Protein AF-A0AAD7EWS0-F1 (afdb_monomer)

Structure (mmCIF, N/CA/C/O backbone):
data_AF-A0AAD7EWS0-F1
#
_entry.id   AF-A0AAD7EWS0-F1
#
loop_
_atom_site.group_PDB
_atom_site.id
_atom_site.type_symbol
_atom_site.label_atom_id
_atom_site.label_alt_id
_atom_site.label_comp_id
_atom_site.label_asym_id
_atom_site.label_entity_id
_atom_site.label_seq_id
_atom_site.pdbx_PDB_ins_code
_atom_site.Cartn_x
_atom_site.Cartn_y
_atom_site.Cartn_z
_atom_site.occupancy
_atom_site.B_iso_or_equiv
_atom_site.auth_seq_id
_atom_site.auth_comp_id
_atom_site.auth_asym_id
_atom_site.auth_atom_id
_atom_site.pdbx_PDB_model_num
ATOM 1 N N . MET A 1 1 ? 72.697 12.334 -44.166 1.00 35.38 1 MET A N 1
ATOM 2 C CA . MET A 1 1 ? 73.042 11.440 -45.300 1.00 35.38 1 MET A CA 1
ATOM 3 C C . MET A 1 1 ? 74.298 10.663 -44.931 1.00 35.38 1 MET A C 1
ATOM 5 O O . MET A 1 1 ? 75.153 11.312 -44.337 1.00 35.38 1 MET A O 1
ATOM 9 N N . PRO A 1 2 ? 74.497 9.394 -45.347 1.00 40.88 2 PRO A N 1
ATOM 10 C CA . PRO A 1 2 ? 73.597 8.455 -46.062 1.00 40.88 2 PRO A CA 1
ATOM 11 C C . PRO A 1 2 ? 73.770 6.978 -45.537 1.00 40.88 2 PRO A C 1
ATOM 13 O O . PRO A 1 2 ? 74.325 6.820 -44.455 1.00 40.88 2 PRO A O 1
ATOM 16 N N . PRO A 1 3 ? 73.472 5.880 -46.273 1.00 40.00 3 PRO A N 1
ATOM 17 C CA . PRO A 1 3 ? 72.206 5.407 -46.874 1.00 40.00 3 PRO A CA 1
ATOM 18 C C . PRO A 1 3 ? 71.914 3.885 -46.662 1.00 40.00 3 PRO A C 1
ATOM 20 O O . PRO A 1 3 ? 72.832 3.075 -46.598 1.00 40.00 3 PRO A O 1
ATOM 23 N N . SER A 1 4 ? 70.638 3.479 -46.722 1.00 27.66 4 SER A N 1
ATOM 24 C CA . SER A 1 4 ? 70.128 2.268 -47.425 1.00 27.66 4 SER A CA 1
ATOM 25 C C . SER A 1 4 ? 68.586 2.286 -47.316 1.00 27.66 4 SER A C 1
ATOM 27 O O . SER A 1 4 ? 68.023 2.112 -46.249 1.00 27.66 4 SER A O 1
ATOM 29 N N . LEU A 1 5 ? 67.781 2.708 -48.298 1.00 33.84 5 LEU A N 1
ATOM 30 C CA . LEU A 1 5 ? 67.586 2.163 -49.647 1.00 33.84 5 LEU A CA 1
ATOM 31 C C . LEU A 1 5 ? 67.723 0.637 -49.729 1.00 33.84 5 LEU A C 1
ATOM 33 O O . LEU A 1 5 ? 68.640 0.123 -50.349 1.00 33.84 5 LEU A O 1
ATOM 37 N N . CYS A 1 6 ? 66.752 -0.049 -49.124 1.00 28.28 6 CYS A N 1
ATOM 38 C CA . CYS A 1 6 ? 66.145 -1.303 -49.585 1.00 28.28 6 CYS A CA 1
ATOM 39 C C . CYS A 1 6 ? 64.740 -1.345 -48.950 1.00 28.28 6 CYS A C 1
ATOM 41 O O . CYS A 1 6 ? 64.586 -1.700 -47.793 1.00 28.28 6 CYS A O 1
ATOM 43 N N . ASN A 1 7 ? 63.674 -0.878 -49.598 1.00 37.44 7 ASN A N 1
ATOM 44 C CA . ASN A 1 7 ? 63.074 -1.637 -50.684 1.00 37.44 7 ASN A CA 1
ATOM 45 C C . ASN A 1 7 ? 62.145 -0.767 -51.554 1.00 37.44 7 ASN A C 1
ATOM 47 O O . ASN A 1 7 ? 60.922 -0.836 -51.455 1.00 37.44 7 ASN A O 1
ATOM 51 N N . VAL A 1 8 ? 62.718 -0.025 -52.503 1.00 40.38 8 VAL A N 1
ATOM 52 C CA . VAL A 1 8 ? 61.948 0.448 -53.672 1.00 40.38 8 VAL A CA 1
ATOM 53 C C . VAL A 1 8 ? 61.368 -0.758 -54.436 1.00 40.38 8 VAL A C 1
ATOM 55 O O . VAL A 1 8 ? 60.274 -0.672 -54.982 1.00 40.38 8 VAL A O 1
ATOM 58 N N . SER A 1 9 ? 62.038 -1.922 -54.365 1.00 45.28 9 SER A N 1
ATOM 59 C CA . SER A 1 9 ? 61.543 -3.192 -54.909 1.00 45.28 9 SER A CA 1
ATOM 60 C C . SER A 1 9 ? 60.261 -3.682 -54.217 1.00 45.28 9 SER A C 1
ATOM 62 O O . SER A 1 9 ? 59.322 -4.041 -54.918 1.00 45.28 9 SER A O 1
ATOM 64 N N . ASN A 1 10 ? 60.160 -3.624 -52.877 1.00 53.34 10 ASN A N 1
ATOM 65 C CA . ASN A 1 10 ? 58.929 -3.998 -52.163 1.00 53.34 10 ASN A CA 1
ATOM 66 C C . ASN A 1 10 ? 57.838 -2.944 -52.324 1.00 53.34 10 ASN A C 1
ATOM 68 O O . ASN A 1 10 ? 56.689 -3.329 -52.452 1.00 53.34 10 ASN A O 1
ATOM 72 N N . ALA A 1 11 ? 58.156 -1.647 -52.381 1.00 56.56 11 ALA A N 1
ATOM 73 C CA . ALA A 1 11 ? 57.144 -0.617 -52.634 1.00 56.56 11 ALA A CA 1
ATOM 74 C C . ALA A 1 11 ? 56.518 -0.768 -54.035 1.00 56.56 11 ALA A C 1
ATOM 76 O O . ALA A 1 11 ? 55.299 -0.806 -54.164 1.00 56.56 11 ALA A O 1
ATOM 77 N N . GLN A 1 12 ? 57.337 -0.963 -55.077 1.00 59.88 12 GLN A N 1
ATOM 78 C CA . GLN A 1 12 ? 56.854 -1.232 -56.440 1.00 59.88 12 GLN A CA 1
ATOM 79 C C . GLN A 1 12 ? 56.157 -2.594 -56.560 1.00 59.88 12 GLN A C 1
ATOM 81 O O . GLN A 1 12 ? 55.181 -2.726 -57.298 1.00 59.88 12 GLN A O 1
ATOM 86 N N . LYS A 1 13 ? 56.633 -3.619 -55.843 1.00 65.38 13 LYS A N 1
ATOM 87 C CA . LYS A 1 13 ? 55.998 -4.944 -55.785 1.00 65.38 13 LYS A CA 1
ATOM 88 C C . LYS A 1 13 ? 54.641 -4.877 -55.083 1.00 65.38 13 LYS A C 1
ATOM 90 O O . LYS A 1 13 ? 53.680 -5.409 -55.621 1.00 65.38 13 LYS A O 1
ATOM 95 N N . ASN A 1 14 ? 54.539 -4.168 -53.963 1.00 70.00 14 ASN A N 1
ATOM 96 C CA . ASN A 1 14 ? 53.293 -3.953 -53.227 1.00 70.00 14 ASN A CA 1
ATOM 97 C C . ASN A 1 14 ? 52.314 -3.091 -54.032 1.00 70.00 14 ASN A C 1
ATOM 99 O O . ASN A 1 14 ? 51.130 -3.394 -54.051 1.00 70.00 14 ASN A O 1
ATOM 103 N N . GLN A 1 15 ? 52.796 -2.092 -54.779 1.00 71.38 15 GLN A N 1
ATOM 104 C CA . GLN A 1 15 ? 51.965 -1.305 -55.695 1.00 71.38 15 GLN A CA 1
ATOM 105 C C . GLN A 1 15 ? 51.429 -2.148 -56.864 1.00 71.38 15 GLN A C 1
ATOM 107 O O . GLN A 1 15 ? 50.268 -2.008 -57.235 1.00 71.38 15 GLN A O 1
ATOM 112 N N . LYS A 1 16 ? 52.238 -3.060 -57.424 1.00 76.62 16 LYS A N 1
ATOM 113 C CA . LYS A 1 16 ? 51.779 -4.025 -58.442 1.00 76.62 16 LYS A CA 1
ATOM 114 C C . LYS A 1 16 ? 50.758 -5.015 -57.882 1.00 76.62 16 LYS A C 1
ATOM 116 O O . LYS A 1 16 ? 49.809 -5.346 -58.581 1.00 76.62 16 LYS A O 1
ATOM 121 N N . ILE A 1 17 ? 50.951 -5.470 -56.644 1.00 79.94 17 ILE A N 1
ATOM 122 C CA . ILE A 1 17 ? 50.010 -6.350 -55.939 1.00 79.94 17 ILE A CA 1
ATOM 123 C C . ILE A 1 17 ? 48.694 -5.606 -55.671 1.00 79.94 17 ILE A C 1
ATOM 125 O O . ILE A 1 17 ? 47.641 -6.127 -56.012 1.00 79.94 17 ILE A O 1
ATOM 129 N N . ALA A 1 18 ? 48.739 -4.366 -55.177 1.00 78.94 18 ALA A N 1
ATOM 130 C CA . ALA A 1 18 ? 47.551 -3.537 -54.973 1.00 78.94 18 ALA A CA 1
ATOM 131 C C . ALA A 1 18 ? 46.812 -3.254 -56.293 1.00 78.94 18 ALA A C 1
ATOM 133 O O . ALA A 1 18 ? 45.600 -3.405 -56.362 1.00 78.94 18 ALA A O 1
ATOM 134 N N . LEU A 1 19 ? 47.525 -2.929 -57.377 1.00 82.38 19 LEU A N 1
ATOM 135 C CA . LEU A 1 19 ? 46.904 -2.729 -58.691 1.00 82.38 19 LEU A CA 1
ATOM 136 C C . LEU A 1 19 ? 46.250 -4.017 -59.223 1.00 82.38 19 LEU A C 1
ATOM 138 O O . LEU A 1 19 ? 45.147 -3.973 -59.756 1.00 82.38 19 LEU A O 1
ATOM 142 N N . ALA A 1 20 ? 46.905 -5.170 -59.051 1.00 82.88 20 ALA A N 1
ATOM 143 C CA . ALA A 1 20 ? 46.329 -6.465 -59.411 1.00 82.88 20 ALA A CA 1
ATOM 144 C C . ALA A 1 20 ? 45.094 -6.804 -58.556 1.00 82.88 20 ALA A C 1
ATOM 146 O O . ALA A 1 20 ? 44.113 -7.324 -59.088 1.00 82.88 20 ALA A O 1
ATOM 147 N N . ALA A 1 21 ? 45.111 -6.460 -57.265 1.00 83.75 21 ALA A N 1
ATOM 148 C CA . ALA A 1 21 ? 43.966 -6.606 -56.371 1.00 83.75 21 ALA A CA 1
ATOM 149 C C . ALA A 1 21 ? 42.800 -5.691 -56.786 1.00 83.75 21 ALA A C 1
ATOM 151 O O . ALA A 1 21 ? 41.665 -6.154 -56.819 1.00 83.75 21 ALA A O 1
ATOM 152 N N . ALA A 1 22 ? 43.071 -4.441 -57.187 1.00 84.31 22 ALA A N 1
ATOM 153 C CA . ALA A 1 22 ? 42.071 -3.491 -57.698 1.00 84.31 22 ALA A CA 1
ATOM 154 C C . ALA A 1 22 ? 41.454 -3.924 -59.044 1.00 84.31 22 ALA A C 1
ATOM 156 O O . ALA A 1 22 ? 40.331 -3.553 -59.379 1.00 84.31 22 ALA A O 1
ATOM 157 N N . HIS A 1 23 ? 42.185 -4.718 -59.831 1.00 84.75 23 HIS A N 1
ATOM 158 C CA . HIS A 1 23 ? 41.686 -5.335 -61.064 1.00 84.75 23 HIS A CA 1
ATOM 159 C C . HIS A 1 23 ? 40.968 -6.677 -60.827 1.00 84.75 23 HIS A C 1
ATOM 161 O O . HIS A 1 23 ? 40.549 -7.321 -61.787 1.00 84.75 23 HIS A O 1
ATOM 167 N N . GLY A 1 24 ? 40.805 -7.089 -59.567 1.00 80.81 24 GLY A N 1
ATOM 168 C CA . GLY A 1 24 ? 39.991 -8.233 -59.169 1.00 80.81 24 GLY A CA 1
ATOM 169 C C . GLY A 1 24 ? 40.706 -9.572 -59.021 1.00 80.81 24 GLY A C 1
ATOM 170 O O . GLY A 1 24 ? 40.059 -10.615 -59.069 1.00 80.81 24 GLY A O 1
ATOM 171 N N . SER A 1 25 ? 42.028 -9.573 -58.823 1.00 85.69 25 SER A N 1
ATOM 172 C CA . SER A 1 25 ? 42.761 -10.788 -58.450 1.00 85.69 25 SER A CA 1
ATOM 173 C C . SER A 1 25 ? 42.561 -11.122 -56.965 1.00 85.69 25 SER A C 1
ATOM 175 O O . SER A 1 25 ? 43.055 -10.402 -56.097 1.00 85.69 25 SER A O 1
ATOM 177 N N . GLU A 1 26 ? 41.888 -12.244 -56.682 1.00 82.06 26 GLU A N 1
ATOM 178 C CA . GLU A 1 26 ? 41.694 -12.760 -55.315 1.00 82.06 26 GLU A CA 1
ATOM 179 C C . GLU A 1 26 ? 43.043 -13.069 -54.628 1.00 82.06 26 GLU A C 1
ATOM 181 O O . GLU A 1 26 ? 43.278 -12.634 -53.507 1.00 82.06 26 GLU A O 1
ATOM 186 N N . GLU A 1 27 ? 43.987 -13.710 -55.329 1.00 85.19 27 GLU A N 1
ATOM 187 C CA . GLU A 1 27 ? 45.330 -14.007 -54.796 1.00 85.19 27 GLU A CA 1
ATOM 188 C C . GLU A 1 27 ? 46.121 -12.728 -54.461 1.00 85.19 27 GLU A C 1
ATOM 190 O O . GLU A 1 27 ? 46.852 -12.664 -53.471 1.00 85.19 27 GLU A O 1
ATOM 195 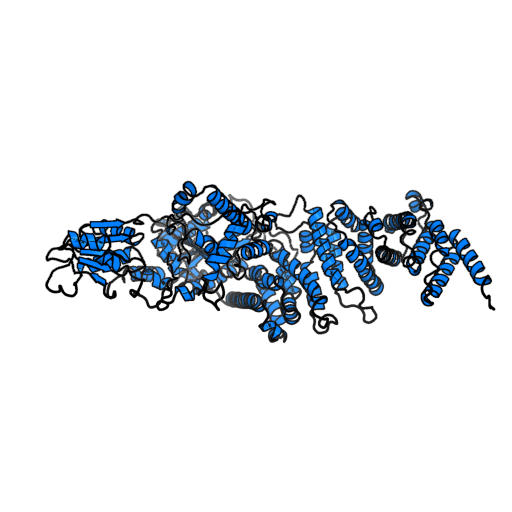N N . ALA A 1 28 ? 45.988 -11.677 -55.277 1.00 84.75 28 ALA A N 1
ATOM 196 C CA . ALA A 1 28 ? 46.631 -10.401 -54.989 1.00 84.75 28 ALA A CA 1
ATOM 197 C C . ALA A 1 28 ? 46.008 -9.711 -53.767 1.00 84.75 28 ALA A C 1
ATOM 199 O O . ALA A 1 28 ? 46.737 -9.072 -53.008 1.00 84.75 28 ALA A O 1
ATOM 200 N N . LEU A 1 29 ? 44.698 -9.864 -53.561 1.00 84.31 29 LEU A N 1
ATOM 201 C CA . LEU A 1 29 ? 43.988 -9.347 -52.394 1.00 84.31 29 LEU A CA 1
ATOM 202 C C . LEU A 1 29 ? 44.394 -10.076 -51.102 1.00 84.31 29 LEU A C 1
ATOM 204 O O . LEU A 1 29 ? 44.662 -9.412 -50.105 1.00 84.31 29 LEU A O 1
ATOM 208 N N . ASP A 1 30 ? 44.566 -11.400 -51.130 1.00 83.62 30 ASP A N 1
ATOM 209 C CA . ASP A 1 30 ? 45.076 -12.163 -49.975 1.00 83.62 30 ASP A CA 1
ATOM 210 C C . ASP A 1 30 ? 46.501 -11.711 -49.597 1.00 83.62 30 ASP A C 1
ATOM 212 O O . ASP A 1 30 ? 46.866 -11.586 -48.428 1.00 83.62 30 ASP A O 1
ATOM 216 N N . ARG A 1 31 ? 47.322 -11.383 -50.601 1.00 82.62 31 ARG A N 1
ATOM 217 C CA . ARG A 1 31 ? 48.665 -10.832 -50.373 1.00 82.62 31 ARG A CA 1
ATOM 218 C C . ARG A 1 31 ? 48.633 -9.406 -49.841 1.00 82.62 31 ARG A C 1
ATOM 220 O O . ARG A 1 31 ? 49.513 -9.058 -49.057 1.00 82.62 31 ARG A O 1
ATOM 227 N N . VAL A 1 32 ? 47.670 -8.589 -50.276 1.00 82.00 32 VAL A N 1
ATOM 228 C CA . VAL A 1 32 ? 47.401 -7.280 -49.671 1.00 82.00 32 VAL A CA 1
ATOM 229 C C . VAL A 1 32 ? 47.112 -7.473 -48.186 1.00 82.00 32 VAL A C 1
ATOM 231 O O . VAL A 1 32 ? 47.807 -6.881 -47.371 1.00 82.00 32 VAL A O 1
ATOM 234 N N . ASP A 1 33 ? 46.186 -8.358 -47.839 1.00 79.62 33 ASP A N 1
ATOM 235 C CA . ASP A 1 33 ? 45.782 -8.646 -46.463 1.00 79.62 33 ASP A CA 1
ATOM 236 C C . ASP A 1 33 ? 46.974 -9.009 -45.559 1.00 79.62 33 ASP A C 1
ATOM 238 O O . ASP A 1 33 ? 47.222 -8.348 -44.551 1.00 79.62 33 ASP A O 1
ATOM 242 N N . THR A 1 34 ? 47.830 -9.941 -46.000 1.00 81.62 34 THR A N 1
ATOM 243 C CA . THR A 1 34 ? 49.066 -10.302 -45.276 1.00 81.62 34 THR A CA 1
ATOM 244 C C . THR A 1 34 ? 50.036 -9.120 -45.122 1.00 81.62 34 THR A C 1
ATOM 246 O O . THR A 1 34 ? 50.745 -9.008 -44.118 1.00 81.62 34 THR A O 1
ATOM 249 N N . ILE A 1 35 ? 50.129 -8.230 -46.119 1.00 78.31 35 ILE A N 1
ATOM 250 C CA . ILE A 1 35 ? 50.974 -7.027 -46.026 1.00 78.31 35 ILE A CA 1
ATOM 251 C C . ILE A 1 35 ? 50.441 -6.094 -44.934 1.00 78.31 35 ILE A C 1
ATOM 253 O O . ILE A 1 35 ? 51.237 -5.548 -44.166 1.00 78.31 35 ILE A O 1
ATOM 257 N N . LEU A 1 36 ? 49.120 -5.928 -44.859 1.00 75.88 36 LEU A N 1
ATOM 258 C CA . LEU A 1 36 ? 48.470 -5.065 -43.877 1.00 75.88 36 LEU A CA 1
ATOM 259 C C . LEU A 1 36 ? 48.597 -5.619 -42.455 1.00 75.88 36 LEU A C 1
ATOM 261 O O . LEU A 1 36 ? 48.928 -4.870 -41.535 1.00 75.88 36 LEU A O 1
ATOM 265 N N . GLU A 1 37 ? 48.438 -6.929 -42.286 1.00 77.12 37 GLU A N 1
ATOM 266 C CA . GLU A 1 37 ? 48.613 -7.612 -41.004 1.00 77.12 37 GLU A CA 1
ATOM 267 C C . GLU A 1 37 ? 50.031 -7.417 -40.440 1.00 77.12 37 GLU A C 1
ATOM 269 O O . GLU A 1 37 ? 50.208 -6.978 -39.300 1.00 77.12 37 GLU A O 1
ATOM 274 N N . ASN A 1 38 ? 51.056 -7.631 -41.272 1.00 74.44 38 ASN A N 1
ATOM 275 C CA . ASN A 1 38 ? 52.453 -7.419 -40.883 1.00 74.44 38 ASN A CA 1
ATOM 276 C C . ASN A 1 38 ? 52.766 -5.945 -40.567 1.00 74.44 38 ASN A C 1
ATOM 278 O O . ASN A 1 38 ? 53.564 -5.657 -39.673 1.00 74.44 38 ASN A O 1
ATOM 282 N N . ALA A 1 39 ? 52.151 -5.002 -41.288 1.00 70.38 39 ALA A N 1
ATOM 283 C CA . ALA A 1 39 ? 52.321 -3.572 -41.036 1.00 70.38 39 ALA A CA 1
ATOM 284 C C . ALA A 1 39 ? 51.669 -3.138 -39.712 1.00 70.38 39 ALA A C 1
ATOM 286 O O . ALA A 1 39 ? 52.265 -2.362 -38.959 1.00 70.38 39 ALA A O 1
ATOM 287 N N . SER A 1 40 ? 50.487 -3.684 -39.407 1.00 67.62 40 SER A N 1
ATOM 288 C CA . SER A 1 40 ? 49.782 -3.476 -38.141 1.00 67.62 40 SER A CA 1
ATOM 289 C C . SER A 1 40 ? 50.584 -4.022 -36.954 1.00 67.62 40 SER A C 1
ATOM 291 O O . SER A 1 40 ? 50.774 -3.315 -35.964 1.00 67.62 40 SER A O 1
ATOM 293 N N . ALA A 1 41 ? 51.147 -5.231 -37.073 1.00 67.81 41 ALA A N 1
ATOM 294 C CA . ALA A 1 41 ? 52.009 -5.828 -36.046 1.00 67.81 41 ALA A CA 1
ATOM 295 C C . ALA A 1 41 ? 53.296 -5.016 -35.781 1.00 67.81 41 ALA A C 1
ATOM 297 O O . ALA A 1 41 ? 53.847 -5.060 -34.682 1.00 67.81 41 ALA A O 1
ATOM 298 N N . ALA A 1 42 ? 53.757 -4.239 -36.766 1.00 68.81 42 ALA A N 1
ATOM 299 C CA . ALA A 1 42 ? 54.915 -3.354 -36.652 1.00 68.81 42 ALA A CA 1
ATOM 300 C C . ALA A 1 42 ? 54.587 -1.949 -36.094 1.00 68.81 42 ALA A C 1
ATOM 302 O O . ALA A 1 42 ? 55.481 -1.103 -36.031 1.00 68.81 42 ALA A O 1
ATOM 303 N N . GLY A 1 43 ? 53.330 -1.671 -35.713 1.00 60.31 43 GLY A N 1
ATOM 304 C CA . GLY A 1 43 ? 52.905 -0.386 -35.138 1.00 60.31 43 GLY A CA 1
ATOM 305 C C . GLY A 1 43 ? 52.911 0.790 -36.123 1.00 60.31 43 GLY A C 1
ATOM 306 O O . GLY A 1 43 ? 52.945 1.949 -35.710 1.00 60.31 43 GLY A O 1
ATOM 307 N N . ASN A 1 44 ? 52.913 0.518 -37.429 1.00 59.75 44 ASN A N 1
ATOM 308 C CA . ASN A 1 44 ? 53.016 1.539 -38.466 1.00 59.75 44 ASN A CA 1
ATOM 309 C C . ASN A 1 44 ? 51.605 1.864 -38.991 1.00 59.75 44 ASN A C 1
ATOM 311 O O . ASN A 1 44 ? 51.017 1.046 -39.685 1.00 59.75 44 ASN A O 1
ATOM 315 N N . VAL A 1 45 ? 51.032 3.023 -38.642 1.00 54.38 45 VAL A N 1
ATOM 316 C CA . VAL A 1 45 ? 49.590 3.335 -38.852 1.00 54.38 45 VAL A CA 1
ATOM 317 C C . VAL A 1 45 ? 49.315 4.101 -40.168 1.00 54.38 45 VAL A C 1
ATOM 319 O O . VAL A 1 45 ? 48.177 4.382 -40.521 1.00 54.38 45 VAL A O 1
ATOM 322 N N . THR A 1 46 ? 50.345 4.440 -40.951 1.00 56.47 46 THR A N 1
ATOM 323 C CA . THR A 1 46 ? 50.251 5.375 -42.099 1.00 56.47 46 THR A CA 1
ATOM 324 C C . THR A 1 46 ? 50.009 4.729 -43.474 1.00 56.47 46 THR A C 1
ATOM 326 O O . THR A 1 46 ? 50.113 5.402 -44.499 1.00 56.47 46 THR A O 1
ATOM 329 N N . TRP A 1 47 ? 49.679 3.438 -43.545 1.00 60.28 47 TRP A N 1
ATOM 330 C CA . TRP A 1 47 ? 49.578 2.700 -44.816 1.00 60.28 47 TRP A CA 1
ATOM 331 C C . TRP A 1 47 ? 48.176 2.694 -45.456 1.00 60.28 47 TRP A C 1
ATOM 333 O O . TRP A 1 47 ? 48.045 2.252 -46.598 1.00 60.28 47 TRP A O 1
ATOM 343 N N . ALA A 1 48 ? 47.144 3.189 -44.766 1.00 56.25 48 ALA A N 1
ATOM 344 C CA . ALA A 1 48 ? 45.744 3.094 -45.196 1.00 56.25 48 ALA A CA 1
ATOM 345 C C . ALA A 1 48 ? 45.439 3.835 -46.505 1.00 56.25 48 ALA A C 1
ATOM 347 O O . ALA A 1 48 ? 44.766 3.307 -47.385 1.00 56.25 48 ALA A O 1
ATOM 348 N N . VAL A 1 49 ? 45.986 5.041 -46.672 1.00 58.91 49 VAL A N 1
ATOM 349 C CA . VAL A 1 49 ? 45.676 5.923 -47.810 1.00 58.91 49 VAL A CA 1
ATOM 350 C C . VAL A 1 49 ? 46.128 5.338 -49.168 1.00 58.91 49 VAL A C 1
ATOM 352 O O . VAL A 1 49 ? 45.331 5.352 -50.106 1.00 58.91 49 VAL A O 1
ATOM 355 N N . PRO A 1 50 ? 47.343 4.761 -49.312 1.00 66.19 50 PRO A N 1
ATOM 356 C CA . PRO A 1 50 ? 47.790 4.129 -50.560 1.00 66.19 50 PRO A CA 1
ATOM 357 C C . PRO A 1 50 ? 46.957 2.947 -51.072 1.00 66.19 50 PRO A C 1
ATOM 359 O O . PRO A 1 50 ? 47.061 2.622 -52.256 1.00 66.19 50 PRO A O 1
ATOM 362 N N . ILE A 1 51 ? 46.185 2.275 -50.211 1.00 75.38 51 ILE A N 1
ATOM 363 C CA . ILE A 1 51 ? 45.479 1.037 -50.570 1.00 75.38 51 ILE A CA 1
ATOM 364 C C . ILE A 1 51 ? 43.976 1.220 -50.788 1.00 75.38 51 ILE A C 1
ATOM 366 O O . ILE A 1 51 ? 43.333 0.349 -51.370 1.00 75.38 51 ILE A O 1
ATOM 370 N N . LEU A 1 52 ? 43.440 2.394 -50.437 1.00 77.62 52 LEU A N 1
ATOM 371 C CA . LEU A 1 52 ? 42.059 2.786 -50.721 1.00 77.62 52 LEU A CA 1
ATOM 372 C C . LEU A 1 52 ? 41.614 2.497 -52.166 1.00 77.62 52 LEU A C 1
ATOM 374 O O . LEU A 1 52 ? 40.519 1.957 -52.318 1.00 77.62 52 LEU A O 1
ATOM 378 N N . PRO A 1 53 ? 42.414 2.755 -53.228 1.00 85.31 53 PRO A N 1
ATOM 379 C CA . PRO A 1 53 ? 41.991 2.480 -54.604 1.00 85.31 53 PRO A CA 1
ATOM 380 C C . PRO A 1 53 ? 41.584 1.022 -54.866 1.00 85.31 53 PRO A C 1
ATOM 382 O O . PRO A 1 53 ? 40.736 0.777 -55.721 1.00 85.31 53 PRO A O 1
ATOM 385 N N . VAL A 1 54 ? 42.150 0.063 -54.122 1.00 85.31 54 VAL A N 1
ATOM 386 C CA . VAL A 1 54 ? 41.763 -1.357 -54.194 1.00 85.31 54 VAL A CA 1
ATOM 387 C C . VAL A 1 54 ? 40.314 -1.533 -53.759 1.00 85.31 54 VAL A C 1
ATOM 389 O O . VAL A 1 54 ? 39.529 -2.170 -54.456 1.00 85.31 54 VAL A O 1
ATOM 392 N N . PHE A 1 55 ? 39.943 -0.908 -52.644 1.00 85.25 55 PHE A N 1
ATOM 393 C CA . PHE A 1 55 ? 38.592 -0.967 -52.100 1.00 85.25 55 PHE A CA 1
ATOM 394 C C . PHE A 1 55 ? 37.601 -0.158 -52.943 1.00 85.25 55 PHE A C 1
ATOM 396 O O . PHE A 1 55 ? 36.524 -0.664 -53.236 1.00 85.25 55 PHE A O 1
ATOM 403 N N . TYR A 1 56 ? 37.984 1.025 -53.440 1.00 87.50 56 TYR A N 1
ATOM 404 C CA . TYR A 1 56 ? 37.162 1.796 -54.388 1.00 87.50 56 TYR A CA 1
ATOM 405 C C . TYR A 1 56 ? 36.825 0.996 -55.651 1.00 87.50 56 TYR A C 1
ATOM 407 O O . TYR A 1 56 ? 35.694 1.060 -56.132 1.00 87.50 56 TYR A O 1
ATOM 415 N N . ALA A 1 57 ? 37.795 0.244 -56.180 1.00 88.00 57 ALA A N 1
ATOM 416 C CA . ALA A 1 57 ? 37.599 -0.565 -57.373 1.00 88.00 57 ALA A CA 1
ATOM 417 C C . ALA A 1 57 ? 36.786 -1.833 -57.088 1.00 88.00 57 ALA A C 1
ATOM 419 O O . ALA A 1 57 ? 35.884 -2.166 -57.857 1.00 88.00 57 ALA A O 1
ATOM 420 N N . ASN A 1 58 ? 37.088 -2.562 -56.013 1.00 88.88 58 ASN A N 1
ATOM 421 C CA . ASN A 1 58 ? 36.445 -3.847 -55.729 1.00 88.88 58 ASN A CA 1
ATOM 422 C C . ASN A 1 58 ? 35.034 -3.703 -55.150 1.00 88.88 58 ASN A C 1
ATOM 424 O O . ASN A 1 58 ? 34.217 -4.593 -55.362 1.00 88.88 58 ASN A O 1
ATOM 428 N N . LEU A 1 59 ? 34.742 -2.586 -54.481 1.00 87.56 59 LEU A N 1
ATOM 429 C CA . LEU A 1 59 ? 33.460 -2.309 -53.825 1.00 87.56 59 LEU A CA 1
ATOM 430 C C . LEU A 1 59 ? 32.618 -1.281 -54.589 1.00 87.56 59 LEU A C 1
ATOM 432 O O . LEU A 1 59 ? 31.770 -0.609 -54.015 1.00 87.56 59 LEU A O 1
ATOM 436 N N . ASP A 1 60 ? 32.841 -1.139 -55.894 1.00 90.19 60 ASP A N 1
ATOM 437 C CA . ASP A 1 60 ? 32.011 -0.293 -56.750 1.00 90.19 60 ASP A CA 1
ATOM 438 C C . ASP A 1 60 ? 30.557 -0.817 -56.783 1.00 90.19 60 ASP A C 1
ATOM 440 O O . ASP A 1 60 ? 30.356 -1.968 -57.183 1.00 90.19 60 ASP A O 1
ATOM 444 N N . PRO A 1 61 ? 29.540 -0.020 -56.392 1.00 89.50 61 PRO A N 1
ATOM 445 C CA . PRO A 1 61 ? 28.136 -0.436 -56.433 1.00 89.50 61 PRO A CA 1
ATOM 446 C C . PRO A 1 61 ? 27.666 -0.888 -57.820 1.00 89.50 61 PRO A C 1
ATOM 448 O O . PRO A 1 61 ? 26.786 -1.736 -57.923 1.00 89.50 61 PRO A O 1
ATOM 451 N N . ALA A 1 62 ? 28.288 -0.396 -58.898 1.00 88.19 62 ALA A N 1
ATOM 452 C CA . ALA A 1 62 ? 27.972 -0.825 -60.262 1.00 88.19 62 ALA A CA 1
ATOM 453 C C . ALA A 1 62 ? 28.298 -2.309 -60.538 1.00 88.19 62 ALA A C 1
ATOM 455 O O . ALA A 1 62 ? 27.867 -2.856 -61.553 1.00 88.19 62 ALA A O 1
ATOM 456 N N . LYS A 1 63 ? 29.075 -2.960 -59.661 1.00 86.75 63 LYS A N 1
ATOM 457 C CA . LYS A 1 63 ? 29.431 -4.383 -59.750 1.00 86.75 63 LYS A CA 1
ATOM 458 C C . LYS A 1 63 ? 28.464 -5.302 -58.991 1.00 86.75 63 LYS A C 1
ATOM 460 O O . LYS A 1 63 ? 28.658 -6.517 -59.039 1.00 86.75 63 LYS A O 1
ATOM 465 N N . ILE A 1 64 ? 27.461 -4.752 -58.300 1.00 86.38 64 ILE A N 1
ATOM 466 C CA . ILE A 1 64 ? 26.449 -5.532 -57.580 1.00 86.38 64 ILE A CA 1
ATOM 467 C C . ILE A 1 64 ? 25.537 -6.235 -58.601 1.00 86.38 64 ILE A C 1
ATOM 469 O O . ILE A 1 64 ? 24.968 -5.564 -59.466 1.00 86.38 64 ILE A O 1
ATOM 473 N N . PRO A 1 65 ? 25.405 -7.574 -58.551 1.00 82.06 65 PRO A N 1
ATOM 474 C CA . PRO A 1 65 ? 24.519 -8.301 -59.453 1.00 82.06 65 PRO A CA 1
ATOM 475 C C . PRO A 1 65 ? 23.043 -8.079 -59.083 1.00 82.06 65 PRO A C 1
ATOM 477 O O . PRO A 1 65 ? 22.692 -7.915 -57.920 1.00 82.06 65 PRO A O 1
ATOM 480 N N . SER A 1 66 ? 22.164 -8.108 -60.083 1.00 78.06 66 SER A N 1
ATOM 481 C CA . SER A 1 66 ? 20.706 -8.090 -59.888 1.00 78.06 66 SER A CA 1
ATOM 482 C C . SER A 1 66 ? 20.177 -9.431 -59.358 1.00 78.06 66 SER A C 1
ATOM 484 O O . SER A 1 66 ? 20.777 -10.473 -59.618 1.00 78.06 66 SER A O 1
ATOM 486 N N . GLY A 1 67 ? 19.015 -9.429 -58.688 1.00 68.19 67 GLY A N 1
ATOM 487 C CA . GLY A 1 67 ? 18.384 -10.648 -58.152 1.00 68.19 67 GLY A CA 1
ATOM 488 C C . GLY A 1 67 ? 18.224 -11.777 -59.183 1.00 68.19 67 GLY A C 1
ATOM 489 O O . GLY A 1 67 ? 18.561 -12.924 -58.906 1.00 68.19 67 GLY A O 1
ATOM 490 N N . ALA A 1 68 ? 17.849 -11.442 -60.423 1.00 67.56 68 ALA A N 1
ATOM 491 C CA . ALA A 1 68 ? 17.747 -12.409 -61.521 1.00 67.56 68 ALA A CA 1
ATOM 492 C C . ALA A 1 68 ? 19.097 -13.061 -61.894 1.00 67.56 68 ALA A C 1
ATOM 494 O O . ALA A 1 68 ? 19.142 -14.233 -62.256 1.00 67.56 68 ALA A O 1
ATOM 495 N N . GLN A 1 69 ? 20.212 -12.328 -61.770 1.00 68.88 69 GLN A N 1
ATOM 496 C CA . GLN A 1 69 ? 21.558 -12.855 -62.040 1.00 68.88 69 GLN A CA 1
ATOM 497 C C . GLN A 1 69 ? 22.049 -13.815 -60.940 1.00 68.88 69 GLN A C 1
ATOM 499 O O . GLN A 1 69 ? 22.929 -14.639 -61.195 1.00 68.88 69 GLN A O 1
ATOM 504 N N . LEU A 1 70 ? 21.496 -13.726 -59.727 1.00 67.75 70 LEU A N 1
ATOM 505 C CA . LEU A 1 70 ? 21.821 -14.624 -58.613 1.00 67.75 70 LEU A CA 1
ATOM 506 C C . LEU A 1 70 ? 21.067 -15.951 -58.704 1.00 67.75 70 LEU A C 1
ATOM 508 O O . LEU A 1 70 ? 21.673 -17.004 -58.517 1.00 67.75 70 LEU A O 1
ATOM 512 N N . GLU A 1 71 ? 19.777 -15.916 -59.041 1.00 59.75 71 GLU A N 1
ATOM 513 C CA . GLU A 1 71 ? 18.942 -17.122 -59.145 1.00 59.75 71 GLU A CA 1
ATOM 514 C C . GLU A 1 71 ? 19.386 -18.058 -60.281 1.00 59.75 71 GLU A C 1
ATOM 516 O O . GLU A 1 71 ? 19.348 -19.280 -60.130 1.00 59.75 71 GLU A O 1
ATOM 521 N N . GLU A 1 72 ? 19.877 -17.509 -61.397 1.00 57.62 72 GLU A N 1
ATOM 522 C CA . GLU A 1 72 ? 20.326 -18.300 -62.552 1.00 57.62 72 GLU A CA 1
ATOM 523 C C . GLU A 1 72 ? 21.605 -19.114 -62.297 1.00 57.62 72 GLU A C 1
ATOM 525 O O . GLU A 1 72 ? 21.903 -20.040 -63.053 1.00 57.62 72 GLU A O 1
ATOM 530 N N . THR A 1 73 ? 22.384 -18.791 -61.261 1.00 56.06 73 THR A N 1
ATOM 531 C CA . THR A 1 73 ? 23.755 -19.303 -61.144 1.00 56.06 73 THR A CA 1
ATOM 532 C C . THR A 1 73 ? 23.958 -20.412 -60.107 1.00 56.06 73 THR A C 1
ATOM 534 O O . THR A 1 73 ? 25.045 -20.990 -60.103 1.00 56.06 73 THR A O 1
ATOM 537 N N . SER A 1 74 ? 22.939 -20.735 -59.287 1.00 43.94 74 SER A N 1
ATOM 538 C CA . SER A 1 74 ? 22.739 -21.879 -58.349 1.00 43.94 74 SER A CA 1
ATOM 539 C C . SER A 1 74 ? 23.952 -22.542 -57.648 1.00 43.94 74 SER A C 1
ATOM 541 O O . SER A 1 74 ? 23.825 -23.626 -57.088 1.00 43.94 74 SER A O 1
ATOM 543 N N . THR A 1 75 ? 25.133 -21.933 -57.679 1.00 48.16 75 THR A N 1
ATOM 544 C CA . THR A 1 75 ? 26.422 -22.453 -57.207 1.00 48.16 75 THR A CA 1
ATOM 545 C C . THR A 1 75 ? 27.384 -21.277 -57.018 1.00 48.16 75 THR A C 1
ATOM 547 O O . THR A 1 75 ? 28.250 -21.055 -57.848 1.00 48.16 75 THR A O 1
ATOM 550 N N . PHE A 1 76 ? 27.242 -20.480 -55.954 1.00 53.75 76 PHE A N 1
ATOM 551 C CA . PHE A 1 76 ? 28.286 -19.536 -55.501 1.00 53.75 76 PHE A CA 1
ATOM 552 C C . PHE A 1 76 ? 28.979 -18.718 -56.632 1.00 53.75 76 PHE A C 1
ATOM 554 O O . PHE A 1 76 ? 30.207 -18.739 -56.780 1.00 53.75 76 PHE A O 1
ATOM 561 N N . ALA A 1 77 ? 28.212 -18.065 -57.517 1.00 52.44 77 ALA A N 1
ATOM 562 C CA . ALA A 1 77 ? 28.673 -17.778 -58.884 1.00 52.44 77 ALA A CA 1
ATOM 563 C C . ALA A 1 77 ? 28.574 -16.303 -59.318 1.00 52.44 77 ALA A C 1
ATOM 565 O O . ALA A 1 77 ? 27.848 -15.917 -60.226 1.00 52.44 77 ALA A O 1
ATOM 566 N N . GLY A 1 78 ? 29.468 -15.498 -58.744 1.00 58.59 78 GLY A N 1
ATOM 567 C CA . GLY A 1 78 ? 30.000 -14.292 -59.373 1.00 58.59 78 GLY A CA 1
ATOM 568 C C . GLY A 1 78 ? 31.356 -13.959 -58.756 1.00 58.59 78 GLY A C 1
ATOM 569 O O . GLY A 1 78 ? 31.435 -13.751 -57.548 1.00 58.59 78 GLY A O 1
ATOM 570 N N . GLY A 1 79 ? 32.435 -13.903 -59.549 1.00 70.56 79 GLY A N 1
ATOM 571 C CA . GLY A 1 79 ? 33.766 -13.517 -59.041 1.00 70.56 79 GLY A CA 1
ATOM 572 C C . GLY A 1 79 ? 33.751 -12.160 -58.323 1.00 70.56 79 GLY A C 1
ATOM 573 O O . GLY A 1 79 ? 34.479 -11.964 -57.359 1.00 70.56 79 GLY A O 1
ATOM 574 N N . ALA A 1 80 ? 32.840 -11.267 -58.721 1.00 75.38 80 ALA A N 1
ATOM 575 C CA . ALA A 1 80 ? 32.589 -9.994 -58.054 1.00 75.38 80 ALA A CA 1
ATOM 576 C C . ALA A 1 80 ? 32.073 -10.144 -56.609 1.00 75.38 80 ALA A C 1
ATOM 578 O O . ALA A 1 80 ? 32.545 -9.420 -55.744 1.00 75.38 80 ALA A O 1
ATOM 579 N N . VAL A 1 81 ? 31.176 -11.099 -56.322 1.00 78.56 81 VAL A N 1
ATOM 580 C CA . VAL A 1 81 ? 30.596 -11.309 -54.979 1.00 78.56 81 VAL A CA 1
ATOM 581 C C . VAL A 1 81 ? 31.663 -11.813 -54.001 1.00 78.56 81 VAL A C 1
ATOM 583 O O . VAL A 1 81 ? 31.830 -11.251 -52.921 1.00 78.56 81 VAL A O 1
ATOM 586 N N . ARG A 1 82 ? 32.465 -12.811 -54.407 1.00 77.62 82 ARG A N 1
ATOM 587 C CA . ARG A 1 82 ? 33.612 -13.296 -53.612 1.00 77.62 82 ARG A CA 1
ATOM 588 C C . ARG A 1 82 ? 34.649 -12.208 -53.369 1.00 77.62 82 ARG A C 1
ATOM 590 O O . ARG A 1 82 ? 35.122 -12.033 -52.248 1.00 77.62 82 ARG A O 1
ATOM 597 N N . LEU A 1 83 ? 35.010 -11.491 -54.429 1.00 81.69 83 LEU A N 1
ATOM 598 C CA . LEU A 1 83 ? 36.007 -10.433 -54.373 1.00 81.69 83 LEU A CA 1
ATOM 599 C C . LEU A 1 83 ? 35.544 -9.269 -53.489 1.00 81.69 83 LEU A C 1
ATOM 601 O O . LEU A 1 83 ? 36.350 -8.745 -52.721 1.00 81.69 83 LEU A O 1
ATOM 605 N N . ALA A 1 84 ? 34.267 -8.885 -53.568 1.00 83.12 84 ALA A N 1
ATOM 606 C CA . ALA A 1 84 ? 33.676 -7.860 -52.717 1.00 83.12 84 ALA A CA 1
ATOM 607 C C . ALA A 1 84 ? 33.671 -8.297 -51.248 1.00 83.12 84 ALA A C 1
ATOM 609 O O . ALA A 1 84 ? 34.143 -7.544 -50.400 1.00 83.12 84 ALA A O 1
ATOM 610 N N . PHE A 1 85 ? 33.256 -9.535 -50.952 1.00 79.12 85 PHE A N 1
ATOM 611 C CA . PHE A 1 85 ? 33.288 -10.083 -49.593 1.00 79.12 85 PHE A CA 1
ATOM 612 C C . PHE A 1 85 ? 34.704 -10.053 -49.000 1.00 79.12 85 PHE A C 1
ATOM 614 O O . PHE A 1 85 ? 34.930 -9.446 -47.954 1.00 79.12 85 PHE A O 1
ATOM 621 N N . ARG A 1 86 ? 35.693 -10.603 -49.718 1.00 79.94 86 ARG A N 1
ATOM 622 C CA . ARG A 1 86 ? 37.103 -10.578 -49.289 1.00 79.94 86 ARG A CA 1
ATOM 623 C C . ARG A 1 86 ? 37.641 -9.155 -49.133 1.00 79.94 86 ARG A C 1
ATOM 625 O O . ARG A 1 86 ? 38.420 -8.885 -48.221 1.00 79.94 86 ARG A O 1
ATOM 632 N N . SER A 1 87 ? 37.224 -8.236 -50.008 1.00 83.75 87 SER A N 1
ATOM 633 C CA . SER A 1 87 ? 37.646 -6.833 -49.951 1.00 83.75 87 SER A CA 1
ATOM 634 C C . SER A 1 87 ? 37.063 -6.125 -48.730 1.00 83.75 87 SER A C 1
ATOM 636 O O . SER A 1 87 ? 37.792 -5.390 -48.071 1.00 83.75 87 SER A O 1
ATOM 638 N N . LEU A 1 88 ? 35.800 -6.387 -48.379 1.00 80.81 88 LEU A N 1
ATOM 639 C CA . LEU A 1 88 ? 35.186 -5.895 -47.144 1.00 80.81 88 LEU A CA 1
ATOM 640 C C . LEU A 1 88 ? 35.899 -6.447 -45.901 1.00 80.81 88 LEU A C 1
ATOM 642 O O . LEU A 1 88 ? 36.247 -5.671 -45.012 1.00 80.81 88 LEU A O 1
ATOM 646 N N . SER A 1 89 ? 36.192 -7.752 -45.855 1.00 76.50 89 SER A N 1
ATOM 647 C CA . SER A 1 89 ? 36.917 -8.374 -44.734 1.00 76.50 89 SER A CA 1
ATOM 648 C C . SER A 1 89 ? 38.331 -7.808 -44.557 1.00 76.50 89 SER A C 1
ATOM 650 O O . SER A 1 89 ? 38.773 -7.566 -43.432 1.00 76.50 89 SER A O 1
ATOM 652 N N . CYS A 1 90 ? 39.047 -7.572 -45.659 1.00 77.50 90 CYS A N 1
ATOM 653 C CA . CYS A 1 90 ? 40.384 -6.979 -45.645 1.00 77.50 90 CYS A CA 1
ATOM 654 C C . CYS A 1 90 ? 40.356 -5.501 -45.212 1.00 77.50 90 CYS A C 1
ATOM 656 O O . CYS A 1 90 ? 41.119 -5.101 -44.328 1.00 77.50 90 CYS A O 1
ATOM 658 N N . PHE A 1 91 ? 39.435 -4.705 -45.774 1.00 78.00 91 PHE A N 1
ATOM 659 C CA . PHE A 1 91 ? 39.235 -3.298 -45.407 1.00 78.00 91 PHE A CA 1
ATOM 660 C C . PHE A 1 91 ? 38.959 -3.150 -43.910 1.00 78.00 91 PHE A C 1
ATOM 662 O O . PHE A 1 91 ? 39.575 -2.331 -43.223 1.00 78.00 91 PHE A O 1
ATOM 669 N N . TYR A 1 92 ? 38.068 -3.996 -43.399 1.00 74.12 92 TYR A N 1
ATOM 670 C CA . TYR A 1 92 ? 37.683 -4.020 -42.002 1.00 74.12 92 TYR A CA 1
ATOM 671 C C . TYR A 1 92 ? 38.855 -4.337 -41.063 1.00 74.12 92 TYR A C 1
ATOM 673 O O . TYR A 1 92 ? 39.115 -3.575 -40.133 1.00 74.12 92 TYR A O 1
ATOM 681 N N . ARG A 1 93 ? 39.569 -5.451 -41.298 1.00 72.31 93 ARG A N 1
ATOM 682 C CA . ARG A 1 93 ? 40.577 -5.970 -40.352 1.00 72.31 93 ARG A CA 1
ATOM 683 C C . ARG A 1 93 ? 41.728 -5.007 -40.108 1.00 72.31 93 ARG A C 1
ATOM 685 O O . ARG A 1 93 ? 42.371 -5.077 -39.062 1.00 72.31 93 ARG A O 1
ATOM 692 N N . HIS A 1 94 ? 42.010 -4.147 -41.080 1.00 71.12 94 HIS A N 1
ATOM 693 C CA . HIS A 1 94 ? 43.256 -3.408 -41.075 1.00 71.12 94 HIS A CA 1
ATOM 694 C C . HIS A 1 94 ? 43.084 -1.906 -41.352 1.00 71.12 94 HIS A C 1
ATOM 696 O O . HIS A 1 94 ? 43.860 -1.111 -40.831 1.00 71.12 94 HIS A O 1
ATOM 702 N N . THR A 1 95 ? 42.136 -1.481 -42.195 1.00 64.56 95 THR A N 1
ATOM 703 C CA . THR A 1 95 ? 42.124 -0.111 -42.753 1.00 64.56 95 THR A CA 1
ATOM 704 C C . THR A 1 95 ? 41.185 0.837 -42.004 1.00 64.56 95 THR A C 1
ATOM 706 O O . THR A 1 95 ? 41.463 2.028 -41.917 1.00 64.56 95 THR A O 1
ATOM 709 N N . LEU A 1 96 ? 40.104 0.339 -41.404 1.00 66.31 96 LEU A N 1
ATOM 710 C CA . LEU A 1 96 ? 39.010 1.180 -40.904 1.00 66.31 96 LEU A CA 1
ATOM 711 C C . LEU A 1 96 ? 39.400 2.182 -39.802 1.00 66.31 96 LEU A C 1
ATOM 713 O O . LEU A 1 96 ? 38.993 3.337 -39.857 1.00 66.31 96 LEU A O 1
ATOM 717 N N . THR A 1 97 ? 40.254 1.789 -38.856 1.00 60.50 97 THR A N 1
ATOM 718 C CA . THR A 1 97 ? 40.719 2.655 -37.751 1.00 60.50 97 THR A CA 1
ATOM 719 C C . THR A 1 97 ? 41.746 3.711 -38.173 1.00 60.50 97 THR A C 1
ATOM 721 O O . THR A 1 97 ? 42.159 4.536 -37.362 1.00 60.50 97 THR A O 1
ATOM 724 N N . SER A 1 98 ? 42.186 3.686 -39.433 1.00 62.31 98 SER A N 1
ATOM 725 C CA . SER A 1 98 ? 43.231 4.565 -39.974 1.00 62.31 98 SER A CA 1
ATOM 726 C C . SER A 1 98 ? 42.747 5.455 -41.126 1.00 62.31 98 SER A C 1
ATOM 728 O O . SER A 1 98 ? 43.511 6.289 -41.619 1.00 62.31 98 SER A O 1
ATOM 730 N N . VAL A 1 99 ? 41.477 5.330 -41.534 1.00 68.06 99 VAL A N 1
ATOM 731 C CA . VAL A 1 99 ? 40.820 6.263 -42.462 1.00 68.06 99 VAL A CA 1
ATOM 732 C C . VAL A 1 99 ? 40.389 7.513 -41.692 1.00 68.06 99 VAL A C 1
ATOM 734 O O . VAL A 1 99 ? 39.740 7.420 -40.656 1.00 68.06 99 VAL A O 1
ATOM 737 N N . ASN A 1 100 ? 40.758 8.697 -42.188 1.00 66.12 100 ASN A N 1
ATOM 738 C CA . ASN A 1 100 ? 40.392 9.965 -41.555 1.00 66.12 100 ASN A CA 1
ATOM 739 C C . ASN A 1 100 ? 38.911 10.336 -41.789 1.00 66.12 100 ASN A C 1
ATOM 741 O O . ASN A 1 100 ? 38.259 9.833 -42.708 1.00 66.12 100 ASN A O 1
ATOM 745 N N . LYS A 1 101 ? 38.407 11.283 -40.985 1.00 66.44 101 LYS A N 1
ATOM 746 C CA . LYS A 1 101 ? 37.020 11.782 -41.032 1.00 66.44 101 LYS A CA 1
ATOM 747 C C . LYS A 1 101 ? 36.590 12.325 -42.403 1.00 66.44 101 LYS A C 1
ATOM 749 O O . LYS A 1 101 ? 35.415 12.260 -42.736 1.00 66.44 101 LYS A O 1
ATOM 754 N N . ASP A 1 102 ? 37.527 12.813 -43.213 1.00 71.31 102 ASP A N 1
ATOM 755 C CA . ASP A 1 102 ? 37.217 13.418 -44.516 1.00 71.31 102 ASP A CA 1
ATOM 756 C C . ASP A 1 102 ? 37.029 12.384 -45.639 1.00 71.31 102 ASP A C 1
ATOM 758 O O . ASP A 1 102 ? 36.333 12.651 -46.615 1.00 71.31 102 ASP A O 1
ATOM 762 N N . THR A 1 103 ? 37.641 11.200 -45.522 1.00 76.19 103 THR A N 1
ATOM 763 C CA . THR A 1 103 ? 37.617 10.178 -46.587 1.00 76.19 103 THR A CA 1
ATOM 764 C C . THR A 1 103 ? 36.496 9.159 -46.394 1.00 76.19 103 THR A C 1
ATOM 766 O O . THR A 1 103 ? 35.987 8.598 -47.363 1.00 76.19 103 THR A O 1
ATOM 769 N N . PHE A 1 104 ? 36.102 8.902 -45.147 1.00 79.06 104 PHE A N 1
ATOM 770 C CA . PHE A 1 104 ? 35.094 7.892 -44.832 1.00 79.06 104 PHE A CA 1
ATOM 771 C C . PHE A 1 104 ? 33.699 8.185 -45.429 1.00 79.06 104 PHE A C 1
ATOM 773 O O . PHE A 1 104 ? 33.104 7.251 -45.972 1.00 79.06 104 PHE A O 1
ATOM 780 N N . PRO A 1 105 ? 33.190 9.438 -45.442 1.00 83.62 105 PRO A N 1
ATOM 781 C CA . PRO A 1 105 ? 31.891 9.746 -46.044 1.00 83.62 105 PRO A CA 1
ATOM 782 C C . PRO A 1 105 ? 31.778 9.426 -47.542 1.00 83.62 105 PRO A C 1
ATOM 784 O O . PRO A 1 105 ? 30.694 9.072 -47.996 1.00 83.62 105 PRO A O 1
ATOM 787 N N . ASP A 1 106 ? 32.875 9.506 -48.306 1.00 83.75 106 ASP A N 1
ATOM 788 C CA . ASP A 1 106 ? 32.895 9.144 -49.738 1.00 83.75 106 ASP A CA 1
ATOM 789 C C . ASP A 1 106 ? 32.917 7.621 -49.955 1.00 83.75 106 ASP A C 1
ATOM 791 O O . ASP A 1 106 ? 32.371 7.089 -50.926 1.00 83.75 106 ASP A O 1
ATOM 795 N N . LEU A 1 107 ? 33.520 6.892 -49.015 1.00 82.69 107 LEU A N 1
ATOM 796 C CA . LEU A 1 107 ? 33.640 5.441 -49.082 1.00 82.69 107 LEU A CA 1
ATOM 797 C C . LEU A 1 107 ? 32.386 4.724 -48.558 1.00 82.69 107 LEU A C 1
ATOM 799 O O . LEU A 1 107 ? 32.047 3.648 -49.053 1.00 82.69 107 LEU A O 1
ATOM 803 N N . TRP A 1 108 ? 31.675 5.314 -47.593 1.00 85.38 108 TRP A N 1
ATOM 804 C CA . TRP A 1 108 ? 30.515 4.700 -46.941 1.00 85.38 108 TRP A CA 1
ATOM 805 C C . TRP A 1 108 ? 29.414 4.236 -47.910 1.00 85.38 108 TRP A C 1
ATOM 807 O O . TRP A 1 108 ? 29.024 3.076 -47.803 1.00 85.38 108 TRP A O 1
ATOM 817 N N . PRO A 1 109 ? 28.964 5.016 -48.917 1.00 87.00 109 PRO A N 1
ATOM 818 C CA . PRO A 1 109 ? 27.949 4.549 -49.867 1.00 87.00 109 PRO A CA 1
ATOM 819 C C . PRO A 1 109 ? 28.352 3.273 -50.622 1.00 87.00 109 PRO A C 1
ATOM 821 O O . PRO A 1 109 ? 27.502 2.441 -50.946 1.00 87.00 109 PRO A O 1
ATOM 824 N N . ARG A 1 110 ? 29.655 3.091 -50.881 1.00 88.44 110 ARG A N 1
ATOM 825 C CA . ARG A 1 110 ? 30.212 1.905 -51.554 1.00 88.44 110 ARG A CA 1
ATOM 826 C C . ARG A 1 110 ? 30.189 0.689 -50.638 1.00 88.44 110 ARG A C 1
ATOM 828 O O . ARG A 1 110 ? 29.746 -0.381 -51.047 1.00 88.44 110 ARG A O 1
ATOM 835 N N . LEU A 1 111 ? 30.626 0.881 -49.394 1.00 84.62 111 LEU A N 1
ATOM 836 C CA . LEU A 1 111 ? 30.587 -0.143 -48.350 1.00 84.62 111 LEU A CA 1
ATOM 837 C C . LEU A 1 111 ? 29.142 -0.575 -48.077 1.00 84.62 111 LEU A C 1
ATOM 839 O O . LEU A 1 111 ? 28.837 -1.764 -48.132 1.00 84.62 111 LEU A O 1
ATOM 843 N N . TRP A 1 112 ? 28.252 0.394 -47.859 1.00 85.44 112 TRP A N 1
ATOM 844 C CA . TRP A 1 112 ? 26.850 0.164 -47.533 1.00 85.44 112 TRP A CA 1
ATOM 845 C C . TRP A 1 112 ? 26.104 -0.591 -48.632 1.00 85.44 112 TRP A C 1
ATOM 847 O O . TRP A 1 112 ? 25.395 -1.544 -48.329 1.00 85.44 112 TRP A O 1
ATOM 857 N N . SER A 1 113 ? 26.313 -0.236 -49.905 1.00 88.12 113 SER A N 1
ATOM 858 C CA . SER A 1 113 ? 25.644 -0.914 -51.027 1.00 88.12 113 SER A CA 1
ATOM 859 C C . SER A 1 113 ? 25.934 -2.419 -51.047 1.00 88.12 113 SER A C 1
ATOM 861 O O . SER A 1 113 ? 25.032 -3.224 -51.263 1.00 88.12 113 SER A O 1
ATOM 863 N N . TRP A 1 114 ? 27.184 -2.810 -50.779 1.00 84.31 114 TRP A N 1
ATOM 864 C CA . TRP A 1 114 ? 27.561 -4.220 -50.696 1.00 84.31 114 TRP A CA 1
ATOM 865 C C . TRP A 1 114 ? 27.081 -4.886 -49.404 1.00 84.31 114 TRP A C 1
ATOM 867 O O . TRP A 1 114 ? 26.624 -6.021 -49.462 1.00 84.31 114 TRP A O 1
ATOM 877 N N . ILE A 1 115 ? 27.137 -4.198 -48.259 1.00 81.50 115 ILE A N 1
ATOM 878 C CA . ILE A 1 115 ? 26.622 -4.715 -46.976 1.00 81.50 115 ILE A CA 1
ATOM 879 C C . ILE A 1 115 ? 25.117 -5.009 -47.070 1.00 81.50 115 ILE A C 1
ATOM 881 O O . ILE A 1 115 ? 24.689 -6.104 -46.718 1.00 81.50 115 ILE A O 1
ATOM 885 N N . HIS A 1 116 ? 24.331 -4.070 -47.601 1.00 82.12 116 HIS A N 1
ATOM 886 C CA . HIS A 1 116 ? 22.895 -4.247 -47.822 1.00 82.12 116 HIS A CA 1
ATOM 887 C C . HIS A 1 116 ? 22.615 -5.420 -48.769 1.00 82.12 116 HIS A C 1
ATOM 889 O O . HIS A 1 116 ? 21.763 -6.256 -48.489 1.00 82.12 116 HIS A O 1
ATOM 895 N N . PHE A 1 117 ? 23.370 -5.518 -49.867 1.00 82.88 117 PHE A N 1
ATOM 896 C CA . PHE A 1 117 ? 23.260 -6.630 -50.808 1.00 82.88 117 PHE A CA 1
ATOM 897 C C . PHE A 1 117 ? 23.521 -7.993 -50.144 1.00 82.88 117 PHE A C 1
ATOM 899 O O . PHE A 1 117 ? 22.781 -8.949 -50.369 1.00 82.88 117 PHE A O 1
ATOM 906 N N . PHE A 1 118 ? 24.564 -8.101 -49.321 1.00 79.06 118 PHE A N 1
ATOM 907 C CA . PHE A 1 118 ? 24.871 -9.360 -48.648 1.00 79.06 118 PHE A CA 1
ATOM 908 C C . PHE A 1 118 ? 23.821 -9.753 -47.603 1.00 79.06 118 PHE A C 1
ATOM 910 O O . PHE A 1 118 ? 23.559 -10.947 -47.469 1.00 79.06 118 PHE A O 1
ATOM 917 N N . ASP A 1 119 ? 23.208 -8.792 -46.904 1.00 76.62 119 ASP A N 1
ATOM 918 C CA . ASP A 1 119 ? 22.081 -9.070 -46.004 1.00 76.62 119 ASP A CA 1
ATOM 919 C C . ASP A 1 119 ? 20.840 -9.545 -46.777 1.00 76.62 119 ASP A C 1
ATOM 921 O O . ASP A 1 119 ? 20.286 -10.599 -46.463 1.00 76.62 119 ASP A O 1
ATOM 925 N N . GLU A 1 120 ? 20.448 -8.818 -47.829 1.00 79.38 120 GLU A N 1
ATOM 926 C CA . GLU A 1 120 ? 19.247 -9.099 -48.629 1.00 79.38 120 GLU A CA 1
ATOM 927 C C . GLU A 1 120 ? 19.269 -10.510 -49.240 1.00 79.38 120 GLU A C 1
ATOM 929 O O . GLU A 1 120 ? 18.255 -11.208 -49.236 1.00 79.38 120 GLU A O 1
ATOM 934 N N . TYR A 1 121 ? 20.434 -10.965 -49.714 1.00 77.94 121 TYR A N 1
ATOM 935 C CA . TYR A 1 121 ? 20.589 -12.251 -50.405 1.00 77.94 121 TYR A CA 1
ATOM 936 C C . TYR A 1 121 ? 21.271 -13.337 -49.555 1.00 77.94 121 TYR A C 1
ATOM 938 O O . TYR A 1 121 ? 21.687 -14.371 -50.085 1.00 77.94 121 TYR A O 1
ATOM 946 N N . ARG A 1 122 ? 21.380 -13.153 -48.233 1.00 73.56 122 ARG A N 1
ATOM 947 C CA . ARG A 1 122 ? 22.141 -14.047 -47.336 1.00 73.56 122 ARG A CA 1
ATOM 948 C C . ARG A 1 122 ? 21.755 -15.531 -47.425 1.00 73.56 122 ARG A C 1
ATOM 950 O O . ARG A 1 122 ? 22.629 -16.391 -47.353 1.00 73.56 122 ARG A O 1
ATOM 957 N N . GLU A 1 123 ? 20.469 -15.836 -47.618 1.00 70.00 123 GLU A N 1
ATOM 958 C CA . GLU A 1 123 ? 19.962 -17.217 -47.711 1.00 70.00 123 GLU A CA 1
ATOM 959 C C . GLU A 1 123 ? 20.380 -17.904 -49.019 1.00 70.00 123 GLU A C 1
ATOM 961 O O . GLU A 1 123 ? 20.585 -19.118 -49.059 1.00 70.00 123 GLU A O 1
ATOM 966 N N . VAL A 1 124 ? 20.549 -17.118 -50.086 1.00 72.81 124 VAL A N 1
ATOM 967 C CA . VAL A 1 124 ? 20.893 -17.599 -51.430 1.00 72.81 124 VAL A CA 1
ATOM 968 C C . VAL A 1 124 ? 22.404 -17.778 -51.584 1.00 72.81 124 VAL A C 1
ATOM 970 O O . VAL A 1 124 ? 22.852 -18.704 -52.258 1.00 72.81 124 VAL A O 1
ATOM 973 N N . ILE A 1 125 ? 23.209 -16.912 -50.960 1.00 69.81 125 ILE A N 1
ATOM 974 C CA . ILE A 1 125 ? 24.661 -16.874 -51.190 1.00 69.81 125 ILE A CA 1
ATOM 975 C C . ILE A 1 125 ? 25.390 -18.035 -50.460 1.00 69.81 125 ILE A C 1
ATOM 977 O O . ILE A 1 125 ? 26.503 -18.368 -50.858 1.00 69.81 125 ILE A O 1
ATOM 981 N N . GLN A 1 126 ? 24.770 -18.714 -49.475 1.00 58.94 126 GLN A N 1
ATOM 982 C CA . GLN A 1 126 ? 25.295 -19.915 -48.772 1.00 58.94 126 GLN A CA 1
ATOM 983 C C . GLN A 1 126 ? 26.799 -19.853 -48.428 1.00 58.94 126 GLN A C 1
ATOM 985 O O . GLN A 1 126 ? 27.520 -20.846 -48.512 1.00 58.94 126 GLN A O 1
ATOM 990 N N . VAL A 1 127 ? 27.317 -18.676 -48.071 1.00 54.41 127 VAL A N 1
ATOM 991 C CA . VAL A 1 127 ? 28.714 -18.565 -47.650 1.00 54.41 127 VAL A CA 1
ATOM 992 C C . VAL A 1 127 ? 28.774 -19.091 -46.224 1.00 54.41 127 VAL A C 1
ATOM 994 O O . VAL A 1 127 ? 28.328 -18.405 -45.307 1.00 54.41 127 VAL A O 1
ATOM 997 N N . GLU A 1 128 ? 29.332 -20.284 -46.035 1.00 48.59 128 GLU A N 1
ATOM 998 C CA . GLU A 1 128 ? 29.506 -20.977 -44.743 1.00 48.59 128 GLU A CA 1
ATOM 999 C C . GLU A 1 128 ? 30.214 -20.137 -43.641 1.00 48.59 128 GLU A C 1
ATOM 1001 O O . GLU A 1 128 ? 30.332 -20.579 -42.507 1.00 48.59 128 GLU A O 1
ATOM 1006 N N . GLU A 1 129 ? 30.635 -18.896 -43.925 1.00 51.84 129 GLU A N 1
ATOM 1007 C CA . GLU A 1 129 ? 31.417 -18.008 -43.048 1.00 51.84 129 GLU A CA 1
ATOM 1008 C C . GLU A 1 129 ? 30.884 -16.552 -42.962 1.00 51.84 129 GLU A C 1
ATOM 1010 O O . GLU A 1 129 ? 31.468 -15.704 -42.280 1.00 51.84 129 GLU A O 1
ATOM 1015 N N . VAL A 1 130 ? 29.769 -16.212 -43.629 1.00 52.97 130 VAL A N 1
ATOM 1016 C CA . VAL A 1 130 ? 29.266 -14.817 -43.732 1.00 52.97 130 VAL A CA 1
ATOM 1017 C C . VAL A 1 130 ? 28.808 -14.224 -42.394 1.00 52.97 130 VAL A C 1
ATOM 1019 O O . VAL A 1 130 ? 28.842 -12.999 -42.229 1.00 52.97 130 VAL A O 1
ATOM 1022 N N . ILE A 1 131 ? 28.485 -15.074 -41.418 1.00 50.81 131 ILE A N 1
ATOM 1023 C CA . ILE A 1 131 ? 28.074 -14.667 -40.070 1.00 50.81 131 ILE A CA 1
ATOM 1024 C C . ILE A 1 131 ? 29.267 -14.141 -39.261 1.00 50.81 131 ILE A C 1
ATOM 1026 O O . ILE A 1 131 ? 29.079 -13.250 -38.453 1.00 50.81 131 ILE A O 1
ATOM 1030 N N . GLY A 1 132 ? 30.506 -14.583 -39.506 1.00 50.34 132 GLY A N 1
ATOM 1031 C CA . GLY A 1 132 ? 31.683 -14.056 -38.797 1.00 50.34 132 GLY A CA 1
ATOM 1032 C C . GLY A 1 132 ? 32.171 -12.700 -39.327 1.00 50.34 132 GLY A C 1
ATOM 1033 O O . GLY A 1 132 ? 32.672 -11.867 -38.573 1.00 50.34 132 GLY A O 1
ATOM 1034 N N . ALA A 1 133 ? 32.003 -12.447 -40.629 1.00 48.38 133 ALA A N 1
ATOM 1035 C CA . ALA A 1 133 ? 32.542 -11.257 -41.292 1.00 48.38 133 ALA A CA 1
ATOM 1036 C C . ALA A 1 133 ? 31.611 -10.034 -41.234 1.00 48.38 133 ALA A C 1
ATOM 1038 O O . ALA A 1 133 ? 32.103 -8.932 -40.993 1.00 48.38 133 ALA A O 1
ATOM 1039 N N . HIS A 1 134 ? 30.290 -10.206 -41.401 1.00 57.69 134 HIS A N 1
ATOM 1040 C CA . HIS A 1 134 ? 29.315 -9.111 -41.218 1.00 57.69 134 HIS A CA 1
ATOM 1041 C C . HIS A 1 134 ? 29.358 -8.563 -39.802 1.00 57.69 134 HIS A C 1
ATOM 1043 O O . HIS A 1 134 ? 29.303 -7.360 -39.569 1.00 57.69 134 HIS A O 1
ATOM 1049 N N . PHE A 1 135 ? 29.530 -9.482 -38.869 1.00 54.19 135 PHE A N 1
ATOM 1050 C CA . PHE A 1 135 ? 29.587 -9.229 -37.454 1.00 54.19 135 PHE A CA 1
ATOM 1051 C C . PHE A 1 135 ? 30.713 -8.294 -37.050 1.00 54.19 135 PHE A C 1
ATOM 1053 O O . PHE A 1 135 ? 30.517 -7.294 -36.366 1.00 54.19 135 PHE A O 1
ATOM 1060 N N . LEU A 1 136 ? 31.902 -8.631 -37.534 1.00 49.91 136 LEU A N 1
ATOM 1061 C CA . LEU A 1 136 ? 33.088 -7.832 -37.371 1.00 49.91 136 LEU A CA 1
ATOM 1062 C C . LEU A 1 136 ? 32.884 -6.486 -38.082 1.00 49.91 136 LEU A C 1
ATOM 1064 O O . LEU A 1 136 ? 32.961 -5.463 -37.409 1.00 49.91 136 LEU A O 1
ATOM 1068 N N . LEU A 1 137 ? 32.482 -6.475 -39.364 1.00 55.06 137 LEU A N 1
ATOM 1069 C CA . LEU A 1 137 ? 32.199 -5.262 -40.155 1.00 55.06 137 LEU A CA 1
ATOM 1070 C C . LEU A 1 137 ? 31.373 -4.205 -39.405 1.00 55.06 137 LEU A C 1
ATOM 1072 O O . LEU A 1 137 ? 31.759 -3.038 -39.408 1.00 55.06 137 LEU A O 1
ATOM 1076 N N . MET A 1 138 ? 30.282 -4.593 -38.739 1.00 58.97 138 MET A N 1
ATOM 1077 C CA . MET A 1 138 ? 29.382 -3.642 -38.070 1.00 58.97 138 MET A CA 1
ATOM 1078 C C . MET A 1 138 ? 30.037 -2.909 -36.891 1.00 58.97 138 MET A C 1
ATOM 1080 O O . MET A 1 138 ? 29.816 -1.716 -36.699 1.00 58.97 138 MET A O 1
ATOM 1084 N N . VAL A 1 139 ? 30.886 -3.591 -36.124 1.00 53.81 139 VAL A N 1
ATOM 1085 C CA . VAL A 1 139 ? 31.450 -3.066 -34.866 1.00 53.81 139 VAL A CA 1
ATOM 1086 C C . VAL A 1 139 ? 32.451 -1.962 -35.085 1.00 53.81 139 VAL A C 1
ATOM 1088 O O . VAL A 1 139 ? 32.417 -0.934 -34.409 1.00 53.81 139 VAL A O 1
ATOM 1091 N N . SER A 1 140 ? 33.355 -2.166 -36.038 1.00 53.84 140 SER A N 1
ATOM 1092 C CA . SER A 1 140 ? 34.413 -1.186 -36.261 1.00 53.84 140 SER A CA 1
ATOM 1093 C C . SER A 1 140 ? 33.943 -0.029 -37.143 1.00 53.84 140 SER A C 1
ATOM 1095 O O . SER A 1 140 ? 34.586 1.015 -37.143 1.00 53.84 140 SER A O 1
ATOM 1097 N N . VAL A 1 141 ? 32.810 -0.169 -37.849 1.00 56.53 141 VAL A N 1
ATOM 1098 C CA . VAL A 1 141 ? 32.132 0.941 -38.546 1.00 56.53 141 VAL A CA 1
ATOM 1099 C C . VAL A 1 141 ? 31.602 1.948 -37.524 1.00 56.53 141 VAL A C 1
ATOM 1101 O O . VAL A 1 141 ? 31.788 3.155 -37.694 1.00 56.53 141 VAL A O 1
ATOM 1104 N N . CYS A 1 142 ? 31.038 1.458 -36.419 1.00 53.31 142 CYS A N 1
ATOM 1105 C CA . CYS A 1 142 ? 30.608 2.301 -35.312 1.00 53.31 142 CYS A CA 1
ATOM 1106 C C . CYS A 1 142 ? 31.804 3.009 -34.640 1.00 53.31 142 CYS A C 1
ATOM 1108 O O . CYS A 1 142 ? 31.695 4.175 -34.297 1.00 53.31 142 CYS A O 1
ATOM 1110 N N . ALA A 1 143 ? 32.993 2.402 -34.576 1.00 54.59 143 ALA A N 1
ATOM 1111 C CA . ALA A 1 143 ? 34.189 3.018 -33.981 1.00 54.59 143 ALA A CA 1
ATOM 1112 C C . ALA A 1 143 ? 34.835 4.175 -34.791 1.00 54.59 143 ALA A C 1
ATOM 1114 O O . ALA A 1 143 ? 35.952 4.589 -34.475 1.00 54.59 143 ALA A O 1
ATOM 1115 N N . THR A 1 144 ? 34.179 4.688 -35.841 1.00 64.69 144 THR A N 1
ATOM 1116 C CA . THR A 1 144 ? 34.681 5.808 -36.658 1.00 64.69 144 THR A CA 1
ATOM 1117 C C . THR A 1 144 ? 34.142 7.161 -36.180 1.00 64.69 144 THR A C 1
ATOM 1119 O O . THR A 1 144 ? 33.010 7.269 -35.711 1.00 64.69 144 THR A O 1
ATOM 1122 N N . ASP A 1 145 ? 34.890 8.245 -36.418 1.00 65.50 145 ASP A N 1
ATOM 1123 C CA . ASP A 1 145 ? 34.439 9.632 -36.171 1.00 65.50 145 ASP A CA 1
ATOM 1124 C C . ASP A 1 145 ? 33.275 10.089 -37.094 1.00 65.50 145 ASP A C 1
ATOM 1126 O O . ASP A 1 145 ? 32.951 11.279 -37.154 1.00 65.50 145 ASP A O 1
ATOM 1130 N N . SER A 1 146 ? 32.679 9.168 -37.866 1.00 71.81 146 SER A N 1
ATOM 1131 C CA . SER A 1 146 ? 31.606 9.395 -38.850 1.00 71.81 146 SER A CA 1
ATOM 1132 C C . SER A 1 146 ? 30.318 8.617 -38.533 1.00 71.81 146 SER A C 1
ATOM 1134 O O . SER A 1 146 ? 29.497 8.391 -39.422 1.00 71.81 146 SER A O 1
ATOM 1136 N N . TRP A 1 147 ? 30.127 8.206 -37.276 1.00 71.62 147 TRP A N 1
ATOM 1137 C CA . TRP A 1 147 ? 28.989 7.393 -36.828 1.00 71.62 147 TRP A CA 1
ATOM 1138 C C . TRP A 1 147 ? 27.606 7.997 -37.155 1.00 71.62 147 TRP A C 1
ATOM 1140 O O . TRP A 1 147 ? 26.675 7.242 -37.424 1.00 71.62 147 TRP A O 1
ATOM 1150 N N . GLU A 1 148 ? 27.464 9.329 -37.219 1.00 74.62 148 GLU A N 1
ATOM 1151 C CA . GLU A 1 148 ? 26.199 10.010 -37.567 1.00 74.62 148 GLU A CA 1
ATOM 1152 C C . GLU A 1 148 ? 25.695 9.644 -38.976 1.00 74.62 148 GLU A C 1
ATOM 1154 O O . GLU A 1 148 ? 24.497 9.430 -39.188 1.00 74.62 148 GLU A O 1
ATOM 1159 N N . LEU A 1 149 ? 26.610 9.525 -39.948 1.00 79.31 149 LEU A N 1
ATOM 1160 C CA . LEU A 1 149 ? 26.287 9.133 -41.324 1.00 79.31 149 LEU A CA 1
ATOM 1161 C C . LEU A 1 149 ? 25.787 7.686 -41.378 1.00 79.31 149 LEU A C 1
ATOM 1163 O O . LEU A 1 149 ? 24.811 7.380 -42.056 1.00 79.31 149 LEU A O 1
ATOM 1167 N N . ILE A 1 150 ? 26.453 6.799 -40.644 1.00 75.94 150 ILE A N 1
ATOM 1168 C CA . ILE A 1 150 ? 26.105 5.378 -40.570 1.00 75.94 150 ILE A CA 1
ATOM 1169 C C . ILE A 1 150 ? 24.729 5.212 -39.917 1.00 75.94 150 ILE A C 1
ATOM 1171 O O . ILE A 1 150 ? 23.865 4.532 -40.462 1.00 75.94 150 ILE A O 1
ATOM 1175 N N . TYR A 1 151 ? 24.500 5.884 -38.788 1.00 74.50 151 TYR A N 1
ATOM 1176 C CA . TYR A 1 151 ? 23.250 5.816 -38.031 1.00 74.50 151 TYR A CA 1
ATOM 1177 C C . TYR A 1 151 ? 22.033 6.315 -38.823 1.00 74.50 151 TYR A C 1
ATOM 1179 O O . TYR A 1 151 ? 20.945 5.739 -38.743 1.00 74.50 151 TYR A O 1
ATOM 1187 N N . SER A 1 152 ? 22.213 7.387 -39.596 1.00 76.69 152 SER A N 1
ATOM 1188 C CA . SER A 1 152 ? 21.161 7.959 -40.444 1.00 76.69 152 SER A CA 1
ATOM 1189 C C . SER A 1 152 ? 20.952 7.204 -41.761 1.00 76.69 152 SER A C 1
ATOM 1191 O O . SER A 1 152 ? 20.067 7.567 -42.533 1.00 76.69 152 SER A O 1
ATOM 1193 N N . THR A 1 153 ? 21.735 6.153 -42.034 1.00 83.00 153 THR A N 1
ATOM 1194 C CA . THR A 1 153 ? 21.603 5.356 -43.258 1.00 83.00 153 THR A CA 1
ATOM 1195 C C . THR A 1 153 ? 20.374 4.435 -43.170 1.00 83.00 153 THR A C 1
ATOM 1197 O O . THR A 1 153 ? 20.335 3.570 -42.291 1.00 83.00 153 THR A O 1
ATOM 1200 N N . PRO A 1 154 ? 19.384 4.567 -44.077 1.00 85.75 154 PRO A N 1
ATOM 1201 C CA . PRO A 1 154 ? 18.202 3.705 -44.085 1.00 85.75 154 PRO A CA 1
ATOM 1202 C C . PRO A 1 154 ? 18.562 2.229 -44.276 1.00 85.75 154 PRO A C 1
ATOM 1204 O O . PRO A 1 154 ? 19.410 1.894 -45.108 1.00 85.75 154 PRO A O 1
ATOM 1207 N N . GLY A 1 155 ? 17.904 1.350 -43.524 1.00 81.56 155 GLY A N 1
ATOM 1208 C CA . GLY A 1 155 ? 18.129 -0.096 -43.531 1.00 81.56 155 GLY A CA 1
ATOM 1209 C C . GLY A 1 155 ? 19.296 -0.559 -42.654 1.00 81.56 155 GLY A C 1
ATOM 1210 O O . GLY A 1 155 ? 19.478 -1.765 -42.482 1.00 81.56 155 GLY A O 1
ATOM 1211 N N . PHE A 1 156 ? 20.075 0.351 -42.058 1.00 81.50 156 PHE A N 1
ATOM 1212 C CA . PHE A 1 156 ? 21.198 -0.019 -41.192 1.00 81.50 156 PHE A CA 1
ATOM 1213 C C . PHE A 1 156 ? 20.757 -0.855 -39.987 1.00 81.50 156 PHE A C 1
ATOM 1215 O O . PHE A 1 156 ? 21.367 -1.889 -39.709 1.00 81.50 156 PHE A O 1
ATOM 1222 N N . ARG A 1 157 ? 19.668 -0.477 -39.301 1.00 82.25 157 ARG A N 1
ATOM 1223 C CA . ARG A 1 157 ? 19.204 -1.195 -38.097 1.00 82.25 157 ARG A CA 1
ATOM 1224 C C . ARG A 1 157 ? 18.643 -2.567 -38.439 1.00 82.25 157 ARG A C 1
ATOM 1226 O O . ARG A 1 157 ? 18.851 -3.509 -37.679 1.00 82.25 157 ARG A O 1
ATOM 1233 N N . ARG A 1 158 ? 18.008 -2.697 -39.607 1.00 85.00 158 ARG A N 1
ATOM 1234 C CA . ARG A 1 158 ? 17.557 -3.985 -40.150 1.00 85.00 158 ARG A CA 1
ATOM 1235 C C . ARG A 1 158 ? 18.732 -4.949 -40.293 1.00 85.00 158 ARG A C 1
ATOM 1237 O O . ARG A 1 158 ? 18.647 -6.067 -39.794 1.00 85.00 158 ARG A O 1
ATOM 1244 N N . VAL A 1 159 ? 19.838 -4.505 -40.894 1.00 80.06 159 VAL A N 1
ATOM 1245 C CA . VAL A 1 159 ? 21.047 -5.332 -41.058 1.00 80.06 159 VAL A CA 1
ATOM 1246 C C . VAL A 1 159 ? 21.669 -5.694 -39.700 1.00 80.06 159 VAL A C 1
ATOM 1248 O O . VAL A 1 159 ? 22.066 -6.841 -39.496 1.00 80.06 159 VAL A O 1
ATOM 1251 N N . VAL A 1 160 ? 21.696 -4.765 -38.732 1.00 78.25 160 VAL A N 1
ATOM 1252 C CA . VAL A 1 160 ? 22.141 -5.061 -37.350 1.00 78.25 160 VAL A CA 1
ATOM 1253 C C . VAL A 1 160 ? 21.272 -6.149 -36.709 1.00 78.25 160 VAL A C 1
ATOM 1255 O O . VAL A 1 160 ? 21.790 -7.114 -36.144 1.00 78.25 160 VAL A O 1
ATOM 1258 N N . ALA A 1 161 ? 19.950 -6.013 -36.801 1.00 80.31 161 ALA A N 1
ATOM 1259 C CA . ALA A 1 161 ? 18.992 -6.958 -36.237 1.00 80.31 161 ALA A CA 1
ATOM 1260 C C . ALA A 1 161 ? 19.102 -8.349 -36.884 1.00 80.31 161 ALA A C 1
ATOM 1262 O O . ALA A 1 161 ? 19.098 -9.367 -36.193 1.00 80.31 161 ALA A O 1
ATOM 1263 N N . ALA A 1 162 ? 19.281 -8.386 -38.202 1.00 80.06 162 ALA A N 1
ATOM 1264 C CA . ALA A 1 162 ? 19.546 -9.587 -38.979 1.00 80.06 162 ALA A CA 1
ATOM 1265 C C . ALA A 1 162 ? 20.834 -10.303 -38.543 1.00 80.06 162 ALA A C 1
ATOM 1267 O O . ALA A 1 162 ? 20.832 -11.521 -38.339 1.00 80.06 162 ALA A O 1
ATOM 1268 N N . ALA A 1 163 ? 21.918 -9.548 -38.344 1.00 76.69 163 ALA A N 1
ATOM 1269 C CA . ALA A 1 163 ? 23.169 -10.084 -37.820 1.00 76.69 163 ALA A CA 1
ATOM 1270 C C . ALA A 1 163 ? 22.984 -10.680 -36.414 1.00 76.69 163 ALA A C 1
ATOM 1272 O O . ALA A 1 163 ? 23.593 -11.696 -36.087 1.00 76.69 163 ALA A O 1
ATOM 1273 N N . TRP A 1 164 ? 22.096 -10.102 -35.600 1.00 77.88 164 TRP A N 1
ATOM 1274 C CA . TRP A 1 164 ? 21.769 -10.622 -34.273 1.00 77.88 164 TRP A CA 1
ATOM 1275 C C . TRP A 1 164 ? 21.120 -11.999 -34.307 1.00 77.88 164 TRP A C 1
ATOM 1277 O O . TRP A 1 164 ? 21.550 -12.899 -33.580 1.00 77.88 164 TRP A O 1
ATOM 1287 N N . VAL A 1 165 ? 20.138 -12.179 -35.192 1.00 80.75 165 VAL A N 1
ATOM 1288 C CA . VAL A 1 165 ? 19.499 -13.479 -35.431 1.00 80.75 165 VAL A CA 1
ATOM 1289 C C . VAL A 1 165 ? 20.538 -14.508 -35.865 1.00 80.75 165 VAL A C 1
ATOM 1291 O O . VAL A 1 165 ? 20.595 -15.596 -35.295 1.00 80.75 165 VAL A O 1
ATOM 1294 N N . ALA A 1 166 ? 21.378 -14.151 -36.839 1.00 77.94 166 ALA A N 1
ATOM 1295 C CA . ALA A 1 166 ? 22.380 -15.054 -37.392 1.00 77.94 166 ALA A CA 1
ATOM 1296 C C . ALA A 1 166 ? 23.403 -15.504 -36.336 1.00 77.94 166 ALA A C 1
ATOM 1298 O O . ALA A 1 166 ? 23.741 -16.683 -36.262 1.00 77.94 166 ALA A O 1
ATOM 1299 N N . THR A 1 167 ? 23.851 -14.594 -35.470 1.00 76.31 167 THR A N 1
ATOM 1300 C CA . THR A 1 167 ? 24.826 -14.915 -34.420 1.00 76.31 167 THR A CA 1
ATOM 1301 C C . THR A 1 167 ? 24.275 -15.849 -33.356 1.00 76.31 167 THR A C 1
ATOM 1303 O O . THR A 1 167 ? 24.989 -16.750 -32.929 1.00 76.31 167 THR A O 1
ATOM 1306 N N . LEU A 1 168 ? 23.012 -15.686 -32.951 1.00 77.69 168 LEU A N 1
ATOM 1307 C CA . LEU A 1 168 ? 22.367 -16.578 -31.976 1.00 77.69 168 LEU A CA 1
ATOM 1308 C C . LEU A 1 168 ? 22.118 -17.996 -32.522 1.00 77.69 168 LEU A C 1
ATOM 1310 O O . LEU A 1 168 ? 21.815 -18.898 -31.741 1.00 77.69 168 LEU A O 1
ATOM 1314 N N . GLN A 1 169 ? 22.217 -18.181 -33.842 1.00 78.44 169 GLN A N 1
ATOM 1315 C CA . GLN A 1 169 ? 22.044 -19.458 -34.539 1.00 78.44 169 GLN A CA 1
ATOM 1316 C C . GLN A 1 169 ? 23.375 -20.162 -34.855 1.00 78.44 169 GLN A C 1
ATOM 1318 O O . GLN A 1 169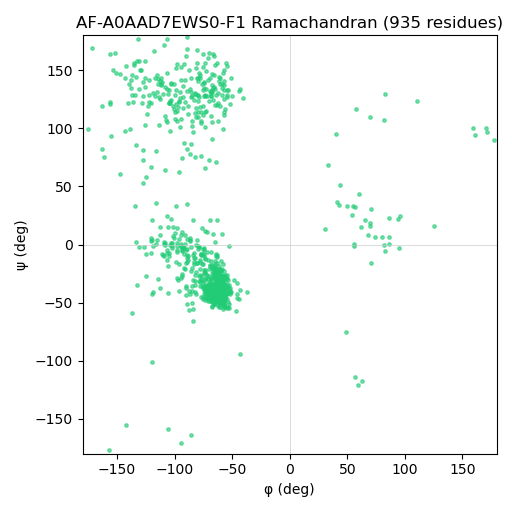 ? 23.362 -21.222 -35.475 1.00 78.44 169 GLN A O 1
ATOM 1323 N N . LEU A 1 170 ? 24.520 -19.595 -34.455 1.00 75.62 170 LEU A N 1
ATOM 1324 C CA . LEU A 1 170 ? 25.825 -20.222 -34.661 1.00 75.62 170 LEU A CA 1
ATOM 1325 C C . LEU A 1 170 ? 25.988 -21.476 -33.791 1.00 75.62 170 LEU A C 1
ATOM 1327 O O . LEU A 1 170 ? 25.864 -21.414 -32.570 1.00 75.62 170 LEU A O 1
ATOM 1331 N N . ASP A 1 171 ? 26.359 -22.592 -34.422 1.00 74.75 171 ASP A N 1
ATOM 1332 C CA . ASP A 1 171 ? 26.641 -23.856 -33.726 1.00 74.75 171 ASP A CA 1
ATOM 1333 C C . ASP A 1 171 ? 27.950 -23.814 -32.915 1.00 74.75 171 ASP A C 1
ATOM 1335 O O . ASP A 1 171 ? 28.091 -24.536 -31.927 1.00 74.75 171 ASP A O 1
ATOM 1339 N N . ASP A 1 172 ? 28.918 -22.984 -33.327 1.00 74.56 172 ASP A N 1
ATOM 1340 C CA . ASP A 1 172 ? 30.206 -22.821 -32.646 1.00 74.56 172 ASP A CA 1
ATOM 1341 C C . ASP A 1 172 ? 30.073 -21.839 -31.460 1.00 74.56 172 ASP A C 1
ATOM 1343 O O . ASP A 1 172 ? 29.883 -20.635 -31.674 1.00 74.56 172 ASP A O 1
ATOM 1347 N N . PRO A 1 173 ? 30.228 -22.298 -30.199 1.00 71.12 173 PRO A N 1
ATOM 1348 C CA . PRO A 1 173 ? 30.050 -21.447 -29.022 1.00 71.12 173 PRO A CA 1
ATOM 1349 C C . PRO A 1 173 ? 31.079 -20.314 -28.901 1.00 71.12 173 PRO A C 1
ATOM 1351 O O . PRO A 1 173 ? 30.792 -19.290 -28.273 1.00 71.12 173 PRO A O 1
ATOM 1354 N N . TYR A 1 174 ? 32.277 -20.485 -29.468 1.00 71.44 174 TYR A N 1
ATOM 1355 C CA . TYR A 1 174 ? 33.332 -19.474 -29.466 1.00 71.44 174 TYR A CA 1
ATOM 1356 C C . TYR A 1 174 ? 33.011 -18.359 -30.465 1.00 71.44 174 TYR A C 1
ATOM 1358 O O . TYR A 1 174 ? 33.060 -17.181 -30.102 1.00 71.44 174 TYR A O 1
ATOM 1366 N N . LEU A 1 175 ? 32.610 -18.717 -31.689 1.00 71.00 175 LEU A N 1
ATOM 1367 C CA . LEU A 1 175 ? 32.192 -17.742 -32.702 1.00 71.00 175 LEU A CA 1
ATOM 1368 C C . LEU A 1 175 ? 30.897 -17.033 -32.310 1.00 71.00 175 LEU A C 1
ATOM 1370 O O . LEU A 1 175 ? 30.808 -15.818 -32.467 1.00 71.00 175 LEU A O 1
ATOM 1374 N N . MET A 1 176 ? 29.936 -17.758 -31.733 1.00 74.50 176 MET A N 1
ATOM 1375 C CA . MET A 1 176 ? 28.726 -17.176 -31.155 1.00 74.50 176 MET A CA 1
ATOM 1376 C C . MET A 1 176 ? 29.079 -16.139 -30.088 1.00 74.50 176 MET A C 1
ATOM 1378 O O . MET A 1 176 ? 28.541 -15.038 -30.096 1.00 74.50 176 MET A O 1
ATOM 1382 N N . THR A 1 177 ? 30.022 -16.457 -29.199 1.00 69.75 177 THR A N 1
ATOM 1383 C CA . THR A 1 177 ? 30.452 -15.554 -28.126 1.00 69.75 177 THR A CA 1
ATOM 1384 C C . THR A 1 177 ? 31.146 -14.295 -28.653 1.00 69.75 177 THR A C 1
ATOM 1386 O O . THR A 1 177 ? 30.756 -13.188 -28.284 1.00 69.75 177 THR A O 1
ATOM 1389 N N . LEU A 1 178 ? 32.149 -14.454 -29.524 1.00 69.25 178 LEU A N 1
ATOM 1390 C CA . LEU A 1 178 ? 32.858 -13.333 -30.157 1.00 69.25 178 LEU A CA 1
ATOM 1391 C C . LEU A 1 178 ? 31.905 -12.473 -30.994 1.00 69.25 178 LEU A C 1
ATOM 1393 O O . LEU A 1 178 ? 32.041 -11.249 -31.046 1.00 69.25 178 LEU A O 1
ATOM 1397 N N . GLY A 1 179 ? 30.926 -13.153 -31.591 1.00 70.62 179 GLY A N 1
ATOM 1398 C CA . GLY A 1 179 ? 29.643 -12.631 -31.993 1.00 70.62 179 GLY A CA 1
ATOM 1399 C C . GLY A 1 179 ? 29.072 -11.738 -30.893 1.00 70.62 179 GLY A C 1
ATOM 1400 O O . GLY A 1 179 ? 29.395 -10.574 -30.800 1.00 70.62 179 GLY A O 1
ATOM 1401 N N . LEU A 1 180 ? 28.242 -12.231 -29.997 1.00 71.81 180 LEU A N 1
ATOM 1402 C CA . LEU A 1 180 ? 27.525 -11.417 -29.000 1.00 71.81 180 LEU A CA 1
ATOM 1403 C C . LEU A 1 180 ? 28.316 -10.219 -28.396 1.00 71.81 180 LEU A C 1
ATOM 1405 O O . LEU A 1 180 ? 27.769 -9.116 -28.317 1.00 71.81 180 LEU A O 1
ATOM 1409 N N . ASP A 1 181 ? 29.610 -10.386 -28.094 1.00 68.19 181 ASP A N 1
ATOM 1410 C CA . ASP A 1 181 ? 30.547 -9.340 -27.650 1.00 68.19 181 ASP A CA 1
ATOM 1411 C C . ASP A 1 181 ? 30.726 -8.135 -28.597 1.00 68.19 181 ASP A C 1
ATOM 1413 O O . ASP A 1 181 ? 30.963 -7.019 -28.130 1.00 68.19 181 ASP A O 1
ATOM 1417 N N . SER A 1 182 ? 30.659 -8.327 -29.913 1.00 67.94 182 SER A N 1
ATOM 1418 C CA . SER A 1 182 ? 30.822 -7.230 -30.868 1.00 67.94 182 SER A CA 1
ATOM 1419 C C . SER A 1 182 ? 29.458 -6.569 -31.199 1.00 67.94 182 SER A C 1
ATOM 1421 O O . SER A 1 182 ? 29.362 -5.343 -31.174 1.00 67.94 182 SER A O 1
ATOM 1423 N N . LEU A 1 183 ? 28.347 -7.310 -31.317 1.00 68.69 183 LEU A N 1
ATOM 1424 C CA . LEU A 1 183 ? 27.001 -6.692 -31.418 1.00 68.69 183 LEU A CA 1
ATOM 1425 C C . LEU A 1 183 ? 26.707 -5.796 -30.218 1.00 68.69 183 LEU A C 1
ATOM 1427 O O . LEU A 1 183 ? 26.164 -4.707 -30.372 1.00 68.69 183 LEU A O 1
ATOM 1431 N N . THR A 1 184 ? 27.139 -6.228 -29.036 1.00 66.25 184 THR A N 1
ATOM 1432 C CA . THR A 1 184 ? 27.160 -5.431 -27.805 1.00 66.25 184 THR A CA 1
ATOM 1433 C C . THR A 1 184 ? 27.727 -4.025 -28.009 1.00 66.25 184 THR A C 1
ATOM 1435 O O . THR A 1 184 ? 27.153 -3.047 -27.531 1.00 66.25 184 THR A O 1
ATOM 1438 N N . ALA A 1 185 ? 28.854 -3.907 -28.714 1.00 63.88 185 ALA A N 1
ATOM 1439 C CA . ALA A 1 185 ? 29.501 -2.626 -28.973 1.00 63.88 185 ALA A CA 1
ATOM 1440 C C . ALA A 1 185 ? 28.683 -1.766 -29.950 1.00 63.88 185 ALA A C 1
ATOM 1442 O O . ALA A 1 185 ? 28.549 -0.565 -29.724 1.00 63.88 185 ALA A O 1
ATOM 1443 N N . CYS A 1 186 ? 28.072 -2.378 -30.972 1.00 65.50 186 CYS A N 1
ATOM 1444 C CA . CYS A 1 186 ? 27.128 -1.690 -31.859 1.00 65.50 186 CYS A CA 1
ATOM 1445 C C . CYS A 1 186 ? 25.908 -1.161 -31.095 1.00 65.50 186 CYS A C 1
ATOM 1447 O O . CYS A 1 186 ? 25.526 -0.014 -31.296 1.00 65.50 186 CYS A O 1
ATOM 1449 N N . PHE A 1 187 ? 25.324 -1.960 -30.195 1.00 65.75 187 PHE A N 1
ATOM 1450 C CA . PHE A 1 187 ? 24.160 -1.558 -29.398 1.00 65.75 187 PHE A CA 1
ATOM 1451 C C . PHE A 1 187 ? 24.449 -0.355 -28.503 1.00 65.75 187 PHE A C 1
ATOM 1453 O O . PHE A 1 187 ? 23.677 0.599 -28.515 1.00 65.75 187 PHE A O 1
ATOM 1460 N N . ASN A 1 188 ? 25.578 -0.355 -27.788 1.00 61.12 188 ASN A N 1
ATOM 1461 C CA . ASN A 1 188 ? 25.968 0.791 -26.961 1.00 61.12 188 ASN A CA 1
ATOM 1462 C C . ASN A 1 188 ? 26.039 2.090 -27.784 1.00 61.12 188 ASN A C 1
ATOM 1464 O O . ASN A 1 188 ? 25.590 3.132 -27.321 1.00 61.12 188 ASN A O 1
ATOM 1468 N N . MET A 1 189 ? 26.538 2.016 -29.020 1.00 60.44 189 MET A N 1
ATOM 1469 C CA . MET A 1 189 ? 26.628 3.176 -29.911 1.00 60.44 189 MET A CA 1
ATOM 1470 C C . MET A 1 189 ? 25.286 3.585 -30.528 1.00 60.44 189 MET A C 1
ATOM 1472 O O . MET A 1 189 ? 25.015 4.772 -30.683 1.00 60.44 189 MET A O 1
ATOM 1476 N N . LEU A 1 190 ? 24.422 2.620 -30.847 1.00 63.16 190 LEU A N 1
ATOM 1477 C CA . LEU A 1 190 ? 23.065 2.877 -31.338 1.00 63.16 190 LEU A CA 1
ATOM 1478 C C . LEU A 1 190 ? 22.193 3.597 -30.295 1.00 63.16 190 LEU A C 1
ATOM 1480 O O . LEU A 1 190 ? 21.284 4.329 -30.669 1.00 63.16 190 LEU A O 1
ATOM 1484 N N . LEU A 1 191 ? 22.476 3.435 -29.001 1.00 58.41 191 LEU A N 1
ATOM 1485 C CA . LEU A 1 191 ? 21.656 3.985 -27.914 1.00 58.41 191 LEU A CA 1
ATOM 1486 C C . LEU A 1 191 ? 22.083 5.371 -27.434 1.00 58.41 191 LEU A C 1
ATOM 1488 O O . LEU A 1 191 ? 21.253 6.114 -26.919 1.00 58.41 191 LEU A O 1
ATOM 1492 N N . GLU A 1 192 ? 23.325 5.787 -27.695 1.00 57.75 192 GLU A N 1
ATOM 1493 C CA . GLU A 1 192 ? 23.759 7.178 -27.473 1.00 57.75 192 GLU A CA 1
ATOM 1494 C C . GLU A 1 192 ? 23.008 8.189 -28.368 1.00 57.75 192 GLU A C 1
ATOM 1496 O O . GLU A 1 192 ? 23.116 9.399 -28.175 1.00 57.75 192 GLU A O 1
ATOM 1501 N N . THR A 1 193 ? 22.207 7.705 -29.323 1.00 56.19 193 THR A N 1
ATOM 1502 C CA . THR A 1 193 ? 21.585 8.497 -30.395 1.00 56.19 193 THR A CA 1
ATOM 1503 C C . THR A 1 193 ? 20.048 8.463 -30.403 1.00 56.19 193 THR A C 1
ATOM 1505 O O . THR A 1 193 ? 19.448 9.102 -31.265 1.00 56.19 193 THR A O 1
ATOM 1508 N N . GLN A 1 194 ? 19.434 7.797 -29.408 1.00 57.84 194 GLN A N 1
ATOM 1509 C CA . GLN A 1 194 ? 17.984 7.647 -29.153 1.00 57.84 194 GLN A CA 1
ATOM 1510 C C . GLN A 1 194 ? 17.171 7.017 -30.309 1.00 57.84 194 GLN A C 1
ATOM 1512 O O . GLN A 1 194 ? 17.008 7.602 -31.381 1.00 57.84 194 GLN A O 1
ATOM 1517 N N . CYS A 1 195 ? 16.565 5.845 -30.074 1.00 56.34 195 CYS A N 1
ATOM 1518 C CA . CYS A 1 195 ? 15.719 5.125 -31.043 1.00 56.34 195 CYS A CA 1
ATOM 1519 C C . CYS A 1 195 ? 14.228 5.527 -30.985 1.00 56.34 195 CYS A C 1
ATOM 1521 O O . CYS A 1 195 ? 13.350 4.705 -31.228 1.00 56.34 195 CYS A O 1
ATOM 1523 N N . GLY A 1 196 ? 13.914 6.794 -30.708 1.00 60.59 196 GLY A N 1
ATOM 1524 C CA . GLY A 1 196 ? 12.533 7.271 -30.520 1.00 60.59 196 GLY A CA 1
ATOM 1525 C C . GLY A 1 196 ? 11.666 7.407 -31.786 1.00 60.59 196 GLY A C 1
ATOM 1526 O O . GLY A 1 196 ? 10.613 8.035 -31.714 1.00 60.59 196 GLY A O 1
ATOM 1527 N N . ASP A 1 197 ? 12.091 6.876 -32.938 1.00 74.44 197 ASP A N 1
ATOM 1528 C CA . ASP A 1 197 ? 11.374 6.969 -34.221 1.00 74.44 197 ASP A CA 1
ATOM 1529 C C . ASP A 1 197 ? 10.742 5.615 -34.597 1.00 74.44 197 ASP A C 1
ATOM 1531 O O . ASP A 1 197 ? 11.398 4.572 -34.544 1.00 74.44 197 ASP A O 1
ATOM 1535 N N . VAL A 1 198 ? 9.477 5.636 -35.027 1.00 80.94 198 VAL A N 1
ATOM 1536 C CA . VAL A 1 198 ? 8.724 4.463 -35.506 1.00 80.94 198 VAL A CA 1
ATOM 1537 C C . VAL A 1 198 ? 9.465 3.764 -36.645 1.00 80.94 198 VAL A C 1
ATOM 1539 O O . VAL A 1 198 ? 9.574 2.539 -36.636 1.00 80.94 198 VAL A O 1
ATOM 1542 N N . ALA A 1 199 ? 10.044 4.526 -37.580 1.00 81.62 199 ALA A N 1
ATOM 1543 C CA . ALA A 1 199 ? 10.778 3.963 -38.713 1.00 81.62 199 ALA A CA 1
ATOM 1544 C C . ALA A 1 199 ? 12.002 3.149 -38.258 1.00 81.62 199 ALA A C 1
ATOM 1546 O O . ALA A 1 199 ? 12.316 2.102 -38.824 1.00 81.62 199 ALA A O 1
ATOM 1547 N N . HIS A 1 200 ? 12.670 3.589 -37.188 1.00 82.38 200 HIS A N 1
ATOM 1548 C CA . HIS A 1 200 ? 13.796 2.859 -36.611 1.00 82.38 200 HIS A CA 1
ATOM 1549 C C . HIS A 1 200 ? 13.345 1.554 -35.943 1.00 82.38 200 HIS A C 1
ATOM 1551 O O . HIS A 1 200 ? 14.015 0.532 -36.102 1.00 82.38 200 HIS A O 1
ATOM 1557 N N . ALA A 1 201 ? 12.215 1.565 -35.229 1.00 84.19 201 ALA A N 1
ATOM 1558 C CA . ALA A 1 201 ? 11.652 0.361 -34.619 1.00 84.19 201 ALA A CA 1
ATOM 1559 C C . ALA A 1 201 ? 11.209 -0.669 -35.673 1.00 84.19 201 ALA A C 1
ATOM 1561 O O . ALA A 1 201 ? 11.462 -1.866 -35.511 1.00 84.19 201 ALA A O 1
ATOM 1562 N N . GLU A 1 202 ? 10.610 -0.214 -36.776 1.00 87.75 202 GLU A N 1
ATOM 1563 C CA . GLU A 1 202 ? 10.215 -1.071 -37.899 1.00 87.75 202 GLU A CA 1
ATOM 1564 C C . GLU A 1 202 ? 11.417 -1.756 -38.561 1.00 87.75 202 GLU A C 1
ATOM 1566 O O . GLU A 1 202 ? 11.339 -2.950 -38.846 1.00 87.75 202 GLU A O 1
ATOM 1571 N N . GLU A 1 203 ? 12.552 -1.066 -38.727 1.00 87.00 203 GLU A N 1
ATOM 1572 C CA . GLU A 1 203 ? 13.779 -1.689 -39.244 1.00 87.00 203 GLU A CA 1
ATOM 1573 C C . GLU A 1 203 ? 14.267 -2.847 -38.350 1.00 87.00 203 GLU A C 1
ATOM 1575 O O . GLU A 1 203 ? 14.630 -3.909 -38.862 1.00 87.00 203 GLU A O 1
ATOM 1580 N N . PHE A 1 204 ? 14.244 -2.690 -37.019 1.00 86.38 204 PHE A N 1
ATOM 1581 C CA . PHE A 1 204 ? 14.607 -3.773 -36.089 1.00 86.38 204 PHE A CA 1
ATOM 1582 C C . PHE A 1 204 ? 13.624 -4.952 -36.149 1.00 86.38 204 PHE A C 1
ATOM 1584 O O . PHE A 1 204 ? 14.037 -6.117 -36.115 1.00 86.38 204 PHE A O 1
ATOM 1591 N N . ILE A 1 205 ? 12.323 -4.667 -36.244 1.00 89.62 205 ILE A N 1
ATOM 1592 C CA . ILE A 1 205 ? 11.288 -5.698 -36.380 1.00 89.62 205 ILE A CA 1
ATOM 1593 C C . ILE A 1 205 ? 11.484 -6.471 -37.686 1.00 89.62 205 ILE A C 1
ATOM 1595 O O . ILE A 1 205 ? 11.483 -7.701 -37.675 1.00 89.62 205 ILE A O 1
ATOM 1599 N N . ASP A 1 206 ? 11.703 -5.773 -38.797 1.00 89.69 206 ASP A N 1
ATOM 1600 C CA . ASP A 1 206 ? 11.917 -6.381 -40.108 1.00 89.69 206 ASP A CA 1
ATOM 1601 C C . ASP A 1 206 ? 13.169 -7.270 -40.120 1.00 89.69 206 ASP A C 1
ATOM 1603 O O . ASP A 1 206 ? 13.092 -8.451 -40.464 1.00 89.69 206 ASP A O 1
ATOM 1607 N N . GLY A 1 207 ? 14.296 -6.766 -39.607 1.00 83.31 207 GLY A N 1
ATOM 1608 C CA . GLY A 1 207 ? 15.551 -7.522 -39.559 1.00 83.31 207 GLY A CA 1
ATOM 1609 C C . GLY A 1 207 ? 15.511 -8.770 -38.668 1.00 83.31 207 GLY A C 1
ATOM 1610 O O . GLY A 1 207 ? 16.272 -9.711 -38.898 1.00 83.31 207 GLY A O 1
ATOM 1611 N N . THR A 1 208 ? 14.595 -8.829 -37.694 1.00 87.12 208 THR A N 1
ATOM 1612 C CA . THR A 1 208 ? 14.386 -10.024 -36.854 1.00 87.12 208 THR A CA 1
ATOM 1613 C C . THR A 1 208 ? 13.358 -11.018 -37.402 1.00 87.12 208 THR A C 1
ATOM 1615 O O . THR A 1 208 ? 13.224 -12.108 -36.844 1.00 87.12 208 THR A O 1
ATOM 1618 N N . GLY A 1 209 ? 12.668 -10.705 -38.503 1.00 84.62 209 GLY A N 1
ATOM 1619 C CA . GLY A 1 209 ? 11.675 -11.592 -39.125 1.00 84.62 209 GLY A CA 1
ATOM 1620 C C . GLY A 1 209 ? 10.287 -10.975 -39.319 1.00 84.62 209 GLY A C 1
ATOM 1621 O O . GLY A 1 209 ? 9.324 -11.709 -39.534 1.00 84.62 209 GLY A O 1
ATOM 1622 N N . GLY A 1 210 ? 10.159 -9.650 -39.223 1.00 85.81 210 GLY A N 1
ATOM 1623 C CA . GLY A 1 210 ? 8.940 -8.910 -39.568 1.00 85.81 210 GLY A CA 1
ATOM 1624 C C . GLY A 1 210 ? 7.846 -8.916 -38.499 1.00 85.81 210 GLY A C 1
ATOM 1625 O O . GLY A 1 210 ? 6.750 -8.414 -38.743 1.00 85.81 210 GLY A O 1
ATOM 1626 N N . CYS A 1 211 ? 8.105 -9.467 -37.309 1.00 88.81 211 CYS A N 1
ATOM 1627 C CA . CYS A 1 211 ? 7.162 -9.442 -36.194 1.00 88.81 211 CYS A CA 1
ATOM 1628 C C . CYS A 1 211 ? 7.858 -9.133 -34.864 1.00 88.81 211 CYS A C 1
ATOM 1630 O O . CYS A 1 211 ? 8.929 -9.652 -34.558 1.00 88.81 211 CYS A O 1
ATOM 1632 N N . ILE A 1 212 ? 7.186 -8.342 -34.026 1.00 88.25 212 ILE A N 1
ATOM 1633 C CA . ILE A 1 212 ? 7.631 -7.965 -32.677 1.00 88.25 212 ILE A CA 1
ATOM 1634 C C . ILE A 1 212 ? 7.932 -9.174 -31.771 1.00 88.25 212 ILE A C 1
ATOM 1636 O O . ILE A 1 212 ? 8.787 -9.106 -30.890 1.00 88.25 212 ILE A O 1
ATOM 1640 N N . VAL A 1 213 ? 7.261 -10.307 -32.009 1.00 91.94 213 VAL A N 1
ATOM 1641 C CA . VAL A 1 213 ? 7.495 -11.576 -31.303 1.00 91.94 213 VAL A CA 1
ATOM 1642 C C . VAL A 1 213 ? 8.896 -12.115 -31.581 1.00 91.94 213 VAL A C 1
ATOM 1644 O O . VAL A 1 213 ? 9.568 -12.549 -30.647 1.00 91.94 213 VAL A O 1
ATOM 1647 N N . ASN A 1 214 ? 9.358 -12.055 -32.833 1.00 91.88 214 ASN A N 1
ATOM 1648 C CA . ASN A 1 214 ? 10.704 -12.488 -33.189 1.00 91.88 214 ASN A CA 1
ATOM 1649 C C . ASN A 1 214 ? 11.744 -11.616 -32.488 1.00 91.88 214 ASN A C 1
ATOM 1651 O O . ASN A 1 214 ? 12.637 -12.146 -31.834 1.00 91.88 214 ASN A O 1
ATOM 1655 N N . LEU A 1 215 ? 11.570 -10.292 -32.528 1.00 89.56 215 LEU A N 1
ATOM 1656 C CA . LEU A 1 215 ? 12.446 -9.364 -31.817 1.00 89.56 215 LEU A CA 1
ATOM 1657 C C . LEU A 1 215 ? 12.517 -9.685 -30.313 1.00 89.56 215 LEU A C 1
ATOM 1659 O O . LEU A 1 215 ? 13.605 -9.732 -29.742 1.00 89.56 215 LEU A O 1
ATOM 1663 N N . ALA A 1 216 ? 11.380 -9.984 -29.677 1.00 90.81 216 ALA A N 1
ATOM 1664 C CA . ALA A 1 216 ? 11.334 -10.328 -28.256 1.00 90.81 216 ALA A CA 1
ATOM 1665 C C . ALA A 1 216 ? 12.081 -11.635 -27.947 1.00 90.81 216 ALA A C 1
ATOM 1667 O O . ALA A 1 216 ? 12.846 -11.702 -26.985 1.00 90.81 216 ALA A O 1
ATOM 1668 N N . GLN A 1 217 ? 11.904 -12.667 -28.776 1.00 91.50 217 GLN A N 1
ATOM 1669 C CA . GLN A 1 217 ? 12.615 -13.941 -28.634 1.00 91.50 217 GLN A CA 1
ATOM 1670 C C . GLN A 1 217 ? 14.130 -13.765 -28.762 1.00 91.50 217 GLN A C 1
ATOM 1672 O O . GLN A 1 217 ? 14.875 -14.336 -27.968 1.00 91.50 217 GLN A O 1
ATOM 1677 N N . ILE A 1 218 ? 14.575 -12.945 -29.718 1.00 86.69 218 ILE A N 1
ATOM 1678 C CA . ILE A 1 218 ? 15.990 -12.619 -29.922 1.00 86.69 218 ILE A CA 1
ATOM 1679 C C . ILE A 1 218 ? 16.569 -11.901 -28.700 1.00 86.69 218 ILE A C 1
ATOM 1681 O O . ILE A 1 218 ? 17.613 -12.314 -28.198 1.00 86.69 218 ILE A O 1
ATOM 1685 N N . VAL A 1 219 ? 15.867 -10.905 -28.151 1.00 86.56 219 VAL A N 1
ATOM 1686 C CA . VAL A 1 219 ? 16.295 -10.198 -26.931 1.00 86.56 219 VAL A CA 1
ATOM 1687 C C . VAL A 1 219 ? 16.385 -11.142 -25.724 1.00 86.56 219 VAL A C 1
ATOM 1689 O O . VAL A 1 219 ? 17.372 -11.109 -24.987 1.00 86.56 219 VAL A O 1
ATOM 1692 N N . VAL A 1 220 ? 15.404 -12.026 -25.515 1.00 90.31 220 VAL A N 1
ATOM 1693 C CA . VAL A 1 220 ? 15.442 -12.984 -24.393 1.00 90.31 220 VAL A CA 1
ATOM 1694 C C . VAL A 1 220 ? 16.559 -14.015 -24.570 1.00 90.31 220 VAL A C 1
ATOM 1696 O O . VAL A 1 220 ? 17.289 -14.310 -23.615 1.00 90.31 220 VAL A O 1
ATOM 1699 N N . ALA A 1 221 ? 16.721 -14.549 -25.783 1.00 87.25 221 ALA A N 1
ATOM 1700 C CA . ALA A 1 221 ? 17.793 -15.484 -26.111 1.00 87.25 221 ALA A CA 1
ATOM 1701 C C . ALA A 1 221 ? 19.163 -14.839 -25.886 1.00 87.25 221 ALA A C 1
ATOM 1703 O O . ALA A 1 221 ? 20.034 -15.451 -25.269 1.00 87.25 221 ALA A O 1
ATOM 1704 N N . TYR A 1 222 ? 19.317 -13.578 -26.287 1.00 82.88 222 TYR A N 1
ATOM 1705 C CA . TYR A 1 222 ? 20.519 -12.797 -26.058 1.00 82.88 222 TYR A CA 1
ATOM 1706 C C . TYR A 1 222 ? 20.880 -12.674 -24.578 1.00 82.88 222 TYR A C 1
ATOM 1708 O O . TYR A 1 222 ? 21.979 -13.065 -24.183 1.00 82.88 222 TYR A O 1
ATOM 1716 N N . ILE A 1 223 ? 19.949 -12.186 -23.747 1.00 83.06 223 ILE A N 1
ATOM 1717 C CA . ILE A 1 223 ? 20.164 -12.048 -22.297 1.00 83.06 223 ILE A CA 1
ATOM 1718 C C . ILE A 1 223 ? 20.550 -13.408 -21.703 1.00 83.06 223 ILE A C 1
ATOM 1720 O O . ILE A 1 223 ? 21.506 -13.516 -20.940 1.00 83.06 223 ILE A O 1
ATOM 1724 N N . THR A 1 224 ? 19.857 -14.472 -22.099 1.00 85.56 224 THR A N 1
ATOM 1725 C CA . THR A 1 224 ? 20.118 -15.815 -21.572 1.00 85.56 224 THR A CA 1
ATOM 1726 C C . THR A 1 224 ? 21.508 -16.328 -21.966 1.00 85.56 224 THR A C 1
ATOM 1728 O O . THR A 1 224 ? 22.245 -16.835 -21.117 1.00 85.56 224 THR A O 1
ATOM 1731 N N . GLN A 1 225 ? 21.900 -16.194 -23.235 1.00 79.19 225 GLN A N 1
ATOM 1732 C CA . GLN A 1 225 ? 23.162 -16.737 -23.744 1.00 79.19 225 GLN A CA 1
ATOM 1733 C C . GLN A 1 225 ? 24.385 -15.938 -23.277 1.00 79.19 225 GLN A C 1
ATOM 1735 O O . GLN A 1 225 ? 25.382 -16.539 -22.874 1.00 79.19 225 GLN A O 1
ATOM 1740 N N . VAL A 1 226 ? 24.312 -14.600 -23.256 1.00 76.31 226 VAL A N 1
ATOM 1741 C CA . VAL A 1 226 ? 25.425 -13.739 -22.806 1.00 76.31 226 VAL A CA 1
ATOM 1742 C C . VAL A 1 226 ? 25.853 -14.093 -21.380 1.00 76.31 226 VAL A C 1
ATOM 1744 O O . VAL A 1 226 ? 27.054 -14.159 -21.092 1.00 76.31 226 VAL A O 1
ATOM 1747 N N . TRP A 1 227 ? 24.885 -14.390 -20.512 1.00 76.50 227 TRP A N 1
ATOM 1748 C CA . TRP A 1 227 ? 25.092 -14.645 -19.085 1.00 76.50 227 TRP A CA 1
ATOM 1749 C C . TRP A 1 227 ? 25.124 -16.136 -18.702 1.00 76.50 227 TRP A C 1
ATOM 1751 O O . TRP A 1 227 ? 25.165 -16.469 -17.521 1.00 76.50 227 TRP A O 1
ATOM 1761 N N . SER A 1 228 ? 25.171 -17.043 -19.682 1.00 75.94 228 SER A N 1
ATOM 1762 C CA . SER A 1 228 ? 25.358 -18.485 -19.449 1.00 75.94 228 SER A CA 1
ATOM 1763 C C . SER A 1 228 ? 26.838 -18.856 -19.236 1.00 75.94 228 SER A C 1
ATOM 1765 O O . SER A 1 228 ? 27.712 -18.190 -19.785 1.00 75.94 228 SER A O 1
ATOM 1767 N N . PRO A 1 229 ? 27.194 -19.916 -18.488 1.00 73.50 229 PRO A N 1
ATOM 1768 C CA . PRO A 1 229 ? 28.593 -20.344 -18.334 1.00 73.50 229 PRO A CA 1
ATOM 1769 C C . PRO A 1 229 ? 29.310 -20.559 -19.687 1.00 73.50 229 PRO A C 1
ATOM 1771 O O . PRO A 1 229 ? 28.759 -21.203 -20.576 1.00 73.50 229 PRO A O 1
ATOM 1774 N N . ARG A 1 230 ? 30.535 -20.025 -19.847 1.00 72.50 230 ARG A N 1
ATOM 1775 C CA . ARG A 1 230 ? 31.357 -20.146 -21.075 1.00 72.50 230 ARG A CA 1
ATOM 1776 C C . ARG A 1 230 ? 32.406 -21.271 -20.942 1.00 72.50 230 ARG A C 1
ATOM 1778 O O . ARG A 1 230 ? 32.805 -21.586 -19.819 1.00 72.50 230 ARG A O 1
ATOM 1785 N N . PRO A 1 231 ? 32.890 -21.857 -22.058 1.00 72.06 231 PRO A N 1
ATOM 1786 C CA . PRO A 1 231 ? 34.062 -22.738 -22.058 1.00 72.06 231 PRO A CA 1
ATOM 1787 C C . PRO A 1 231 ? 35.308 -22.031 -21.499 1.00 72.06 231 PRO A C 1
ATOM 1789 O O . PRO A 1 231 ? 35.473 -20.830 -21.704 1.00 72.06 231 PRO A O 1
ATOM 1792 N N . ALA A 1 232 ? 36.203 -22.776 -20.840 1.00 66.56 232 ALA A N 1
ATOM 1793 C CA . ALA A 1 232 ? 37.367 -22.226 -20.127 1.00 66.56 232 ALA A CA 1
ATOM 1794 C C . ALA A 1 232 ? 38.352 -21.432 -21.012 1.00 66.56 232 ALA A C 1
ATOM 1796 O O . ALA A 1 232 ? 39.025 -20.532 -20.516 1.00 66.56 232 ALA A O 1
ATOM 1797 N N . ASP A 1 233 ? 38.406 -21.735 -22.311 1.00 64.75 233 ASP A N 1
ATOM 1798 C CA . ASP A 1 233 ? 39.335 -21.119 -23.270 1.00 64.75 233 ASP A CA 1
ATOM 1799 C C . ASP A 1 233 ? 38.754 -19.867 -23.961 1.00 64.75 233 ASP A C 1
ATOM 1801 O O . ASP A 1 233 ? 39.402 -19.248 -24.809 1.00 64.75 233 ASP A O 1
ATOM 1805 N N . CYS A 1 234 ? 37.519 -19.484 -23.623 1.00 60.12 234 CYS A N 1
ATOM 1806 C CA . CYS A 1 234 ? 36.834 -18.354 -24.237 1.00 60.12 234 CYS A CA 1
ATOM 1807 C C . CYS A 1 234 ? 37.128 -17.050 -23.471 1.00 60.12 234 CYS A C 1
ATOM 1809 O O . CYS A 1 234 ? 36.982 -17.018 -22.248 1.00 60.12 234 CYS A O 1
ATOM 1811 N N . PRO A 1 235 ? 37.498 -15.943 -24.143 1.00 58.94 235 PRO A N 1
ATOM 1812 C CA . PRO A 1 235 ? 37.728 -14.673 -23.462 1.00 58.94 235 PRO A CA 1
ATOM 1813 C C . PRO A 1 235 ? 36.458 -14.165 -22.751 1.00 58.94 235 PRO A C 1
ATOM 1815 O O . PRO A 1 235 ? 35.357 -14.215 -23.297 1.00 58.94 235 PRO A O 1
ATOM 1818 N N . GLU A 1 236 ? 36.618 -13.597 -21.551 1.00 57.44 236 GLU A N 1
ATOM 1819 C CA . GLU A 1 236 ? 35.546 -12.913 -20.794 1.00 57.44 236 GLU A CA 1
ATOM 1820 C C . GLU A 1 236 ? 35.211 -11.505 -21.340 1.00 57.44 236 GLU A C 1
ATOM 1822 O O . GLU A 1 236 ? 34.563 -10.698 -20.673 1.00 57.44 236 GLU A O 1
ATOM 1827 N N . ARG A 1 237 ? 35.667 -11.168 -22.556 1.00 56.12 237 ARG A N 1
ATOM 1828 C CA . ARG A 1 237 ? 35.345 -9.884 -23.198 1.00 56.12 237 ARG A CA 1
ATOM 1829 C C . ARG A 1 237 ? 33.838 -9.815 -23.511 1.00 56.12 237 ARG A C 1
ATOM 1831 O O . ARG A 1 237 ? 33.132 -10.811 -23.404 1.00 56.12 237 ARG A O 1
ATOM 1838 N N . GLY A 1 238 ? 33.331 -8.603 -23.749 1.00 54.38 238 GLY A N 1
ATOM 1839 C CA . GLY A 1 238 ? 31.933 -8.321 -24.118 1.00 54.38 238 GLY A CA 1
ATOM 1840 C C . GLY A 1 238 ? 30.858 -8.501 -23.038 1.00 54.38 238 GLY A C 1
ATOM 1841 O O . GLY A 1 238 ? 29.806 -7.873 -23.142 1.00 54.38 238 GLY A O 1
ATOM 1842 N N . ARG A 1 239 ? 31.133 -9.196 -21.924 1.00 65.19 239 ARG A N 1
ATOM 1843 C CA . ARG A 1 239 ? 30.321 -9.124 -20.689 1.00 65.19 239 ARG A CA 1
ATOM 1844 C C . ARG A 1 239 ? 30.555 -7.812 -19.959 1.00 65.19 239 ARG A C 1
ATOM 1846 O O . ARG A 1 239 ? 31.141 -7.760 -18.877 1.00 65.19 239 ARG A O 1
ATOM 1853 N N . THR A 1 240 ? 30.151 -6.721 -20.594 1.00 58.72 240 THR A N 1
ATOM 1854 C CA . THR A 1 240 ? 30.268 -5.406 -19.984 1.00 58.72 240 THR A CA 1
ATOM 1855 C C . THR A 1 240 ? 28.978 -5.044 -19.283 1.00 58.72 240 THR A C 1
ATOM 1857 O O . THR A 1 240 ? 27.894 -5.286 -19.810 1.00 58.72 240 THR A O 1
ATOM 1860 N N . PRO A 1 241 ? 29.096 -4.399 -18.123 1.00 53.69 241 PRO A N 1
ATOM 1861 C CA . PRO A 1 241 ? 27.965 -3.814 -17.472 1.00 53.69 241 PRO A CA 1
ATOM 1862 C C . PRO A 1 241 ? 27.055 -2.980 -18.386 1.00 53.69 241 PRO A C 1
ATOM 1864 O O . PRO A 1 241 ? 25.877 -3.294 -18.535 1.00 53.69 241 PRO A O 1
ATOM 1867 N N . ALA A 1 242 ? 27.603 -1.963 -19.049 1.00 58.03 242 ALA A N 1
ATOM 1868 C CA . ALA A 1 242 ? 26.850 -0.994 -19.850 1.00 58.03 242 ALA A CA 1
ATOM 1869 C C . ALA A 1 242 ? 25.841 -1.619 -20.840 1.00 58.03 242 ALA A C 1
ATOM 1871 O O . ALA A 1 242 ? 24.775 -1.055 -21.065 1.00 58.03 242 ALA A O 1
ATOM 1872 N N . LEU A 1 243 ? 26.134 -2.821 -21.337 1.00 65.00 243 LEU A N 1
ATOM 1873 C CA . LEU A 1 243 ? 25.333 -3.557 -22.305 1.00 65.00 243 LEU A CA 1
ATOM 1874 C C . LEU A 1 243 ? 23.917 -3.922 -21.841 1.00 65.00 243 LEU A C 1
ATOM 1876 O O . LEU A 1 243 ? 22.978 -3.805 -22.618 1.00 65.00 243 LEU A O 1
ATOM 1880 N N . LEU A 1 244 ? 23.736 -4.402 -20.607 1.00 68.31 244 LEU A N 1
ATOM 1881 C CA . LEU A 1 244 ? 22.390 -4.755 -20.135 1.00 68.31 244 LEU A CA 1
ATOM 1882 C C . LEU A 1 244 ? 21.527 -3.500 -20.012 1.00 68.31 244 LEU A C 1
ATOM 1884 O O . LEU A 1 244 ? 20.352 -3.512 -20.369 1.00 68.31 244 LEU A O 1
ATOM 1888 N N . GLY A 1 245 ? 22.131 -2.419 -19.512 1.00 70.12 245 GLY A N 1
ATOM 1889 C CA . GLY A 1 245 ? 21.462 -1.131 -19.451 1.00 70.12 245 GLY A CA 1
ATOM 1890 C C . GLY A 1 245 ? 21.052 -0.659 -20.836 1.00 70.12 245 GLY A C 1
ATOM 1891 O O . GLY A 1 245 ? 19.913 -0.252 -21.005 1.00 70.12 245 GLY A O 1
ATOM 1892 N N . ALA A 1 246 ? 21.936 -0.832 -21.816 1.00 73.75 246 ALA A N 1
ATOM 1893 C CA . ALA A 1 246 ? 21.651 -0.571 -23.213 1.00 73.75 246 ALA A CA 1
ATOM 1894 C C . ALA A 1 246 ? 20.488 -1.426 -23.759 1.00 73.75 246 ALA A C 1
ATOM 1896 O O . ALA A 1 246 ? 19.554 -0.894 -24.345 1.00 73.75 246 ALA A O 1
ATOM 1897 N N . VAL A 1 247 ? 20.478 -2.742 -23.525 1.00 78.12 247 VAL A N 1
ATOM 1898 C CA . VAL A 1 247 ? 19.369 -3.610 -23.971 1.00 78.12 247 VAL A CA 1
ATOM 1899 C C . VAL A 1 247 ? 18.034 -3.176 -23.364 1.00 78.12 247 VAL A C 1
ATOM 1901 O O . VAL A 1 247 ? 17.022 -3.193 -24.054 1.00 78.12 247 VAL A O 1
ATOM 1904 N N . LEU A 1 248 ? 18.007 -2.773 -22.094 1.00 79.19 248 LEU A N 1
ATOM 1905 C CA . LEU A 1 248 ? 16.773 -2.319 -21.447 1.00 79.19 248 LEU A CA 1
ATOM 1906 C C . LEU A 1 248 ? 16.352 -0.911 -21.899 1.00 79.19 248 LEU A C 1
ATOM 1908 O O . LEU A 1 248 ? 15.157 -0.671 -22.049 1.00 79.19 248 LEU A O 1
ATOM 1912 N N . ASP A 1 249 ? 17.304 -0.021 -22.194 1.00 78.19 249 ASP A N 1
ATOM 1913 C CA . ASP A 1 249 ? 17.023 1.271 -22.837 1.00 78.19 249 ASP A CA 1
ATOM 1914 C C . ASP A 1 249 ? 16.458 1.059 -24.252 1.00 78.19 249 ASP A C 1
ATOM 1916 O O . ASP A 1 249 ? 15.480 1.693 -24.627 1.00 78.19 249 ASP A O 1
ATOM 1920 N N . PHE A 1 250 ? 16.989 0.085 -25.001 1.00 81.00 250 PHE A N 1
ATOM 1921 C CA . PHE A 1 250 ? 16.443 -0.340 -26.292 1.00 81.00 250 PHE A CA 1
ATOM 1922 C C . PHE A 1 250 ? 15.001 -0.846 -26.167 1.00 81.00 250 PHE A C 1
ATOM 1924 O O . PHE A 1 250 ? 14.151 -0.480 -26.973 1.00 81.00 250 PHE A O 1
ATOM 1931 N N . VAL A 1 251 ? 14.696 -1.663 -25.151 1.00 84.62 251 VAL A N 1
ATOM 1932 C CA . VAL A 1 251 ? 13.319 -2.119 -24.894 1.00 84.62 251 VAL A CA 1
ATOM 1933 C C . VAL A 1 251 ? 12.386 -0.927 -24.662 1.00 84.62 251 VAL A C 1
ATOM 1935 O O . VAL A 1 251 ? 11.305 -0.887 -25.252 1.00 84.62 251 VAL A O 1
ATOM 1938 N N . ALA A 1 252 ? 12.816 0.052 -23.861 1.00 81.25 252 ALA A N 1
ATOM 1939 C CA . ALA A 1 252 ? 12.045 1.262 -23.586 1.00 81.25 252 ALA A CA 1
ATOM 1940 C C . ALA A 1 252 ? 11.859 2.146 -24.835 1.00 81.25 252 ALA A C 1
ATOM 1942 O O . ALA A 1 252 ? 10.759 2.656 -25.061 1.00 81.25 252 ALA A O 1
ATOM 1943 N N . ASP A 1 253 ? 12.890 2.286 -25.671 1.00 80.62 253 ASP A N 1
ATOM 1944 C CA . ASP A 1 253 ? 12.827 3.028 -26.934 1.00 80.62 253 ASP A CA 1
ATOM 1945 C C . ASP A 1 253 ? 11.853 2.370 -27.924 1.00 80.62 253 ASP A C 1
ATOM 1947 O O . ASP A 1 253 ? 11.013 3.057 -28.506 1.00 80.62 253 ASP A O 1
ATOM 1951 N N . ILE A 1 254 ? 11.894 1.038 -28.070 1.00 84.56 254 ILE A N 1
ATOM 1952 C CA . ILE A 1 254 ? 10.956 0.296 -28.929 1.00 84.56 254 ILE A CA 1
ATOM 1953 C C . ILE A 1 254 ? 9.522 0.415 -28.404 1.00 84.56 254 ILE A C 1
ATOM 1955 O O . ILE A 1 254 ? 8.603 0.649 -29.187 1.00 84.56 254 ILE A O 1
ATOM 1959 N N . ASP A 1 255 ? 9.305 0.303 -27.092 1.00 84.56 255 ASP A N 1
ATOM 1960 C CA . ASP A 1 255 ? 7.982 0.534 -26.506 1.00 84.56 255 ASP A CA 1
ATOM 1961 C C . ASP A 1 255 ? 7.490 1.970 -26.717 1.00 84.56 255 ASP A C 1
ATOM 1963 O O . ASP A 1 255 ? 6.301 2.170 -26.959 1.00 84.56 255 ASP A O 1
ATOM 1967 N N . THR A 1 256 ? 8.386 2.957 -26.664 1.00 83.25 256 THR A N 1
ATOM 1968 C CA . THR A 1 256 ? 8.060 4.369 -26.912 1.00 83.25 256 THR A CA 1
ATOM 1969 C C . THR A 1 256 ? 7.691 4.597 -28.377 1.00 83.25 256 THR A C 1
ATOM 1971 O O . THR A 1 256 ? 6.661 5.209 -28.662 1.00 83.25 256 THR A O 1
ATOM 1974 N N . ALA A 1 257 ? 8.481 4.056 -29.305 1.00 82.31 257 ALA A N 1
ATOM 1975 C CA . ALA A 1 257 ? 8.237 4.153 -30.739 1.00 82.31 257 ALA A CA 1
ATOM 1976 C C . ALA A 1 257 ? 6.921 3.462 -31.139 1.00 82.31 257 ALA A C 1
ATOM 1978 O O . ALA A 1 257 ? 6.107 4.036 -31.857 1.00 82.31 257 ALA A O 1
ATOM 1979 N N . LEU A 1 258 ? 6.662 2.256 -30.627 1.00 80.56 258 LEU A N 1
ATOM 1980 C CA . LEU A 1 258 ? 5.455 1.482 -30.945 1.00 80.56 258 LEU A CA 1
ATOM 1981 C C . LEU A 1 258 ? 4.222 1.888 -30.115 1.00 80.56 258 LEU A C 1
ATOM 1983 O O . LEU A 1 258 ? 3.113 1.432 -30.392 1.00 80.56 258 LEU A O 1
ATOM 1987 N N . GLY A 1 259 ? 4.410 2.695 -29.069 1.00 68.75 259 GLY A N 1
ATOM 1988 C CA . GLY A 1 259 ? 3.413 2.980 -28.037 1.00 68.75 259 GLY A CA 1
ATOM 1989 C C . GLY A 1 259 ? 2.691 4.322 -28.150 1.00 68.75 259 GLY A C 1
ATOM 1990 O O . GLY A 1 259 ? 1.847 4.591 -27.295 1.00 68.75 259 GLY A O 1
ATOM 1991 N N . SER A 1 260 ? 2.962 5.146 -29.172 1.00 53.31 260 SER A N 1
ATOM 1992 C CA . SER A 1 260 ? 2.414 6.513 -29.287 1.00 53.31 260 SER A CA 1
ATOM 1993 C C . SER A 1 260 ? 0.878 6.593 -29.365 1.00 53.31 260 SER A C 1
ATOM 1995 O O . SER A 1 260 ? 0.321 7.608 -28.958 1.00 53.31 260 SER A O 1
ATOM 1997 N N . ASP A 1 261 ? 0.193 5.507 -29.753 1.00 48.72 261 ASP A N 1
ATOM 1998 C CA . ASP A 1 261 ? -1.281 5.406 -29.769 1.00 48.72 261 ASP A CA 1
ATOM 1999 C C . ASP A 1 261 ? -1.858 4.274 -28.888 1.00 48.72 261 ASP A C 1
ATOM 2001 O O . ASP A 1 261 ? -3.074 4.172 -28.697 1.00 48.72 261 ASP A O 1
ATOM 2005 N N . THR A 1 262 ? -1.012 3.405 -28.324 1.00 47.88 262 THR A N 1
ATOM 2006 C CA . THR A 1 262 ? -1.444 2.231 -27.548 1.00 47.88 262 THR A CA 1
ATOM 2007 C C . THR A 1 262 ? -0.463 1.894 -26.431 1.00 47.88 262 THR A C 1
ATOM 2009 O O . THR A 1 262 ? 0.061 0.778 -26.376 1.00 47.88 262 THR A O 1
ATOM 2012 N N . MET A 1 263 ? -0.236 2.808 -25.482 1.00 48.69 263 MET A N 1
ATOM 2013 C CA . MET A 1 263 ? 0.158 2.331 -24.157 1.00 48.69 263 MET A CA 1
ATOM 2014 C C . MET A 1 263 ? -0.941 1.383 -23.684 1.00 48.69 263 MET A C 1
ATOM 2016 O O . MET A 1 263 ? -2.109 1.755 -23.523 1.00 48.69 263 MET A O 1
ATOM 2020 N N . GLY A 1 264 ? -0.571 0.106 -23.606 1.00 49.41 264 GLY A N 1
ATOM 2021 C CA . GLY A 1 264 ? -1.477 -0.974 -23.306 1.00 49.41 264 GLY A CA 1
ATOM 2022 C C . GLY A 1 264 ? -2.208 -0.683 -22.012 1.00 49.41 264 GLY A C 1
ATOM 2023 O O . GLY A 1 264 ? -1.730 0.001 -21.110 1.00 49.41 264 GLY A O 1
ATOM 2024 N N . ARG A 1 265 ? -3.396 -1.262 -21.922 1.00 45.62 265 ARG A N 1
ATOM 2025 C CA . ARG A 1 265 ? -4.315 -1.133 -20.804 1.00 45.62 265 ARG A CA 1
ATOM 2026 C C . ARG A 1 265 ? -3.523 -1.304 -19.456 1.00 45.62 265 ARG A C 1
ATOM 2028 O O . ARG A 1 265 ? -3.886 -0.650 -18.488 1.00 45.62 265 ARG A O 1
ATOM 2035 N N . ASP A 1 266 ? -2.467 -2.132 -19.389 1.00 52.28 266 ASP A N 1
ATOM 2036 C CA . ASP A 1 266 ? -1.672 -2.476 -18.186 1.00 52.28 266 ASP A CA 1
ATOM 2037 C C . ASP A 1 266 ? -0.497 -1.541 -17.828 1.00 52.28 266 ASP A C 1
ATOM 2039 O O . ASP A 1 266 ? 0.234 -1.856 -16.894 1.00 52.28 266 ASP A O 1
ATOM 2043 N N . GLY A 1 267 ? -0.297 -0.417 -18.526 1.00 63.72 267 GLY A N 1
ATOM 2044 C CA . GLY A 1 267 ? 0.820 0.506 -18.246 1.00 63.72 267 GLY A CA 1
ATOM 2045 C C . GLY A 1 267 ? 2.193 0.001 -18.712 1.00 63.72 267 GLY A C 1
ATOM 2046 O O . GLY A 1 267 ? 3.203 0.638 -18.445 1.00 63.72 267 GLY A O 1
ATOM 2047 N N . ILE A 1 268 ? 2.220 -1.125 -19.430 1.00 74.19 268 ILE A N 1
ATOM 2048 C CA . ILE A 1 268 ? 3.401 -1.706 -20.071 1.00 74.19 268 ILE A CA 1
ATOM 2049 C C . ILE A 1 268 ? 3.227 -1.571 -21.586 1.00 74.19 268 ILE A C 1
ATOM 2051 O O . ILE A 1 268 ? 2.125 -1.779 -22.111 1.00 74.19 268 ILE A O 1
ATOM 2055 N N . GLY A 1 269 ? 4.304 -1.233 -22.293 1.00 80.38 269 GLY A N 1
ATOM 2056 C CA . GLY A 1 269 ? 4.291 -1.152 -23.748 1.00 80.38 269 GLY A CA 1
ATOM 2057 C C . GLY A 1 269 ? 4.098 -2.518 -24.440 1.00 80.38 269 GLY A C 1
ATOM 2058 O O . GLY A 1 269 ? 4.195 -3.589 -23.816 1.00 80.38 269 GLY A O 1
ATOM 2059 N N . PRO A 1 270 ? 3.746 -2.512 -25.737 1.00 85.50 270 PRO A N 1
ATOM 2060 C CA . PRO A 1 270 ? 3.470 -3.730 -26.498 1.00 85.50 270 PRO A CA 1
ATOM 2061 C C . PRO A 1 270 ? 4.687 -4.664 -26.604 1.00 85.50 270 PRO A C 1
ATOM 2063 O O . PRO A 1 270 ? 4.527 -5.891 -26.584 1.00 85.50 270 PRO A O 1
ATOM 2066 N N . PHE A 1 271 ? 5.901 -4.117 -26.669 1.00 89.19 271 PHE A N 1
ATOM 2067 C CA . PHE A 1 271 ? 7.128 -4.899 -26.734 1.00 89.19 271 PHE A CA 1
ATOM 2068 C C . PHE A 1 271 ? 7.455 -5.534 -25.385 1.00 89.19 271 PHE A C 1
ATOM 2070 O O . PHE A 1 271 ? 7.641 -6.751 -25.325 1.00 89.19 271 PHE A O 1
ATOM 2077 N N . SER A 1 272 ? 7.396 -4.773 -24.290 1.00 88.31 272 SER A N 1
ATOM 2078 C CA . SER A 1 272 ? 7.569 -5.325 -22.938 1.00 88.31 272 SER A CA 1
ATOM 2079 C C . SER A 1 272 ? 6.532 -6.399 -22.596 1.00 88.31 272 SER A C 1
ATOM 2081 O O . SER A 1 272 ? 6.875 -7.432 -22.019 1.00 88.31 272 SER A O 1
ATOM 2083 N N . THR A 1 273 ? 5.276 -6.234 -23.026 1.00 87.06 273 THR A N 1
ATOM 2084 C CA . THR A 1 273 ? 4.248 -7.283 -22.883 1.00 87.06 273 THR A CA 1
ATOM 2085 C C . THR A 1 273 ? 4.637 -8.551 -23.647 1.00 87.06 273 THR A C 1
ATOM 2087 O O . THR A 1 273 ? 4.514 -9.665 -23.134 1.00 87.06 273 THR A O 1
ATOM 2090 N N . THR A 1 274 ? 5.155 -8.397 -24.867 1.00 89.69 274 THR A N 1
ATOM 2091 C CA . THR A 1 274 ? 5.623 -9.519 -25.690 1.00 89.69 274 THR A CA 1
ATOM 2092 C C . THR A 1 274 ? 6.832 -10.216 -25.056 1.00 89.69 274 THR A C 1
ATOM 2094 O O . THR A 1 274 ? 6.882 -11.447 -25.050 1.00 89.69 274 THR A O 1
ATOM 2097 N N . LEU A 1 275 ? 7.763 -9.466 -24.460 1.00 90.25 275 LEU A N 1
ATOM 2098 C CA . LEU A 1 275 ? 8.911 -10.001 -23.720 1.00 90.25 275 LEU A CA 1
ATOM 2099 C C . LEU A 1 275 ? 8.484 -10.834 -22.502 1.00 90.25 275 LEU A C 1
ATOM 2101 O O . LEU A 1 275 ? 9.054 -11.904 -22.270 1.00 90.25 275 LEU A O 1
ATOM 2105 N N . LEU A 1 276 ? 7.450 -10.405 -21.765 1.00 87.94 276 LEU A N 1
ATOM 2106 C CA . LEU A 1 276 ? 6.892 -11.179 -20.646 1.00 87.94 276 LEU A CA 1
ATOM 2107 C C . LEU A 1 276 ? 6.417 -12.561 -21.095 1.00 87.94 276 LEU A C 1
ATOM 2109 O O . LEU A 1 276 ? 6.778 -13.562 -20.482 1.00 87.94 276 LEU A O 1
ATOM 2113 N N . HIS A 1 277 ? 5.691 -12.629 -22.212 1.00 87.44 277 HIS A N 1
ATOM 2114 C CA . HIS A 1 277 ? 5.228 -13.896 -22.786 1.00 87.44 277 HIS A CA 1
ATOM 2115 C C . HIS A 1 277 ? 6.356 -14.834 -23.244 1.00 87.44 277 HIS A C 1
ATOM 2117 O O . HIS A 1 277 ? 6.102 -16.022 -23.441 1.00 87.44 277 HIS A O 1
ATOM 2123 N N . HIS A 1 278 ? 7.581 -14.326 -23.400 1.00 90.38 278 HIS A N 1
ATOM 2124 C CA . HIS A 1 278 ? 8.728 -15.079 -23.904 1.00 90.38 278 HIS A CA 1
ATOM 2125 C C . HIS A 1 278 ? 9.824 -15.315 -22.856 1.00 90.38 278 HIS A C 1
ATOM 2127 O O . HIS A 1 278 ? 10.920 -15.727 -23.220 1.00 90.38 278 HIS A O 1
ATOM 2133 N N . GLY A 1 279 ? 9.537 -15.122 -21.562 1.00 89.88 279 GLY A N 1
ATOM 2134 C CA . GLY A 1 279 ? 10.429 -15.554 -20.476 1.00 89.88 279 GLY A CA 1
ATOM 2135 C C . GLY A 1 279 ? 11.527 -14.555 -20.101 1.00 89.88 279 GLY A C 1
ATOM 2136 O O . GLY A 1 279 ? 12.540 -14.939 -19.512 1.00 89.88 279 GLY A O 1
ATOM 2137 N N . VAL A 1 280 ? 11.343 -13.262 -20.399 1.00 91.12 280 VAL A N 1
ATOM 2138 C CA . VAL A 1 280 ? 12.310 -12.213 -20.020 1.00 91.12 280 VAL A CA 1
ATOM 2139 C C . VAL A 1 280 ? 12.578 -12.177 -18.509 1.00 91.12 280 VAL A C 1
ATOM 2141 O O . VAL A 1 280 ? 13.718 -12.001 -18.093 1.00 91.12 280 VAL A O 1
ATOM 2144 N N . ILE A 1 281 ? 11.561 -12.425 -17.673 1.00 91.75 281 ILE A N 1
ATOM 2145 C CA . ILE A 1 281 ? 11.689 -12.420 -16.206 1.00 91.75 281 ILE A CA 1
ATOM 2146 C C . ILE A 1 281 ? 12.635 -13.521 -15.733 1.00 91.75 281 ILE A C 1
ATOM 2148 O O . ILE A 1 281 ? 13.509 -13.282 -14.895 1.00 91.75 281 ILE A O 1
ATOM 2152 N N . ARG A 1 282 ? 12.506 -14.725 -16.294 1.00 92.25 282 ARG A N 1
ATOM 2153 C CA . ARG A 1 282 ? 13.419 -15.830 -16.012 1.00 92.25 282 ARG A CA 1
ATOM 2154 C C . ARG A 1 282 ? 14.826 -15.528 -16.495 1.00 92.25 282 ARG A C 1
ATOM 2156 O O . ARG A 1 282 ? 15.765 -15.769 -15.743 1.00 92.25 282 ARG A O 1
ATOM 2163 N N . ALA A 1 283 ? 14.977 -14.991 -17.706 1.00 90.50 283 ALA A N 1
ATOM 2164 C CA . ALA A 1 283 ? 16.285 -14.629 -18.245 1.00 90.50 283 ALA A CA 1
ATOM 2165 C C . ALA A 1 283 ? 17.001 -13.598 -17.355 1.00 90.50 283 ALA A C 1
ATOM 2167 O O . ALA A 1 283 ? 18.158 -13.808 -16.988 1.00 90.50 283 ALA A O 1
ATOM 2168 N N . LEU A 1 284 ? 16.295 -12.545 -16.925 1.00 89.69 284 LEU A N 1
ATOM 2169 C CA . LEU A 1 284 ? 16.820 -11.532 -16.005 1.00 89.69 284 LEU A CA 1
ATOM 2170 C C . LEU A 1 284 ? 17.157 -12.118 -14.627 1.00 89.69 284 LEU A C 1
ATOM 2172 O O . LEU A 1 284 ? 18.200 -11.784 -14.068 1.00 89.69 284 LEU A O 1
ATOM 2176 N N . THR A 1 285 ? 16.329 -13.028 -14.102 1.00 90.88 285 THR A N 1
ATOM 2177 C CA . THR A 1 285 ? 16.580 -13.683 -12.805 1.00 90.88 285 THR A CA 1
ATOM 2178 C C . THR A 1 285 ? 17.831 -14.568 -12.853 1.00 90.88 285 THR A C 1
ATOM 2180 O O . THR A 1 285 ? 18.686 -14.470 -11.977 1.00 90.88 285 THR A O 1
ATOM 2183 N N . LEU A 1 286 ? 17.984 -15.395 -13.894 1.00 89.12 286 LEU A N 1
ATOM 2184 C CA . LEU A 1 286 ? 19.152 -16.271 -14.063 1.00 89.12 286 LEU A CA 1
ATOM 2185 C C . LEU A 1 286 ? 20.443 -15.474 -14.274 1.00 89.12 286 LEU A C 1
ATOM 2187 O O . LEU A 1 286 ? 21.481 -15.802 -13.702 1.00 89.12 286 LEU A O 1
ATOM 2191 N N . MET A 1 287 ? 20.371 -14.405 -15.067 1.00 85.06 287 MET A N 1
ATOM 2192 C CA . MET A 1 287 ? 21.476 -13.466 -15.234 1.00 85.06 287 MET A CA 1
ATOM 2193 C C . MET A 1 287 ? 21.873 -12.842 -13.895 1.00 85.06 287 MET A C 1
ATOM 2195 O O . MET A 1 287 ? 23.053 -12.835 -13.548 1.00 85.06 287 MET A O 1
ATOM 2199 N N . ALA A 1 288 ? 20.901 -12.323 -13.143 1.00 84.75 288 ALA A N 1
ATOM 2200 C CA . ALA A 1 288 ? 21.159 -11.707 -11.852 1.00 84.75 288 ALA A CA 1
ATOM 2201 C C . ALA A 1 288 ? 21.825 -12.697 -10.892 1.00 84.75 288 ALA A C 1
ATOM 2203 O O . ALA A 1 288 ? 22.842 -12.368 -10.291 1.00 84.75 288 ALA A O 1
ATOM 2204 N N . GLN A 1 289 ? 21.339 -13.940 -10.860 1.00 84.62 289 GLN A N 1
ATOM 2205 C CA . GLN A 1 289 ? 21.935 -15.022 -10.083 1.00 84.62 289 GLN A CA 1
ATOM 2206 C C . GLN A 1 289 ? 23.393 -15.304 -10.478 1.00 84.62 289 GLN A C 1
ATOM 2208 O O . GLN A 1 289 ? 24.228 -15.528 -9.604 1.00 84.62 289 GLN A O 1
ATOM 2213 N N . PHE A 1 290 ? 23.721 -15.290 -11.775 1.00 82.19 290 PHE A N 1
ATOM 2214 C CA . PHE A 1 290 ? 25.097 -15.467 -12.249 1.00 82.19 290 PHE A CA 1
ATOM 2215 C C . PHE A 1 290 ? 26.011 -14.322 -11.784 1.00 82.19 290 PHE A C 1
ATOM 2217 O O . PHE A 1 290 ? 27.120 -14.575 -11.313 1.00 82.19 290 PHE A O 1
ATOM 2224 N N . ILE A 1 291 ? 25.540 -13.074 -11.886 1.00 78.19 291 ILE A N 1
ATOM 2225 C CA . ILE A 1 291 ? 26.298 -11.870 -11.510 1.00 78.19 291 ILE A CA 1
ATOM 2226 C C . ILE A 1 291 ? 26.535 -11.807 -9.997 1.00 78.19 291 ILE A C 1
ATOM 2228 O O . ILE A 1 291 ? 27.630 -11.453 -9.563 1.00 78.19 291 ILE A O 1
ATOM 2232 N N . THR A 1 292 ? 25.527 -12.148 -9.190 1.00 78.69 292 THR A N 1
ATOM 2233 C CA . THR A 1 292 ? 25.601 -12.060 -7.724 1.00 78.69 292 THR A CA 1
ATOM 2234 C C . THR A 1 292 ? 26.271 -13.268 -7.078 1.00 78.69 292 THR A C 1
ATOM 2236 O O . THR A 1 292 ? 26.510 -13.260 -5.873 1.00 78.69 292 THR A O 1
ATOM 2239 N N . HIS A 1 293 ? 26.584 -14.317 -7.844 1.00 78.81 293 HIS A N 1
ATOM 2240 C CA . HIS A 1 293 ? 27.213 -15.513 -7.302 1.00 78.81 293 HIS A CA 1
ATOM 2241 C C . HIS A 1 293 ? 28.624 -15.193 -6.755 1.00 78.81 293 HIS A C 1
ATOM 2243 O O . HIS A 1 293 ? 29.444 -14.666 -7.512 1.00 78.81 293 HIS A O 1
ATOM 2249 N N . PRO A 1 294 ? 28.973 -15.569 -5.505 1.00 69.25 294 PRO A N 1
ATOM 2250 C CA . PRO A 1 294 ? 30.269 -15.238 -4.887 1.00 69.25 294 PRO A CA 1
ATOM 2251 C C . PRO A 1 294 ? 31.496 -15.769 -5.642 1.00 69.25 294 PRO A C 1
ATOM 2253 O O . PRO A 1 294 ? 32.572 -15.181 -5.602 1.00 69.25 294 PRO A O 1
ATOM 2256 N N . GLY A 1 295 ? 31.334 -16.891 -6.351 1.00 68.38 295 GLY A N 1
ATOM 2257 C CA . GLY A 1 295 ? 32.367 -17.470 -7.218 1.00 68.38 295 GLY A CA 1
ATOM 2258 C C . GLY A 1 295 ? 32.473 -16.831 -8.608 1.00 68.38 295 GLY A C 1
ATOM 2259 O O . GLY A 1 295 ? 33.282 -17.286 -9.411 1.00 68.38 295 GLY A O 1
ATOM 2260 N N . SER A 1 296 ? 31.645 -15.831 -8.927 1.00 69.69 296 SER A N 1
ATOM 2261 C CA . SER A 1 296 ? 31.748 -15.098 -10.189 1.00 69.69 296 SER A CA 1
ATOM 2262 C C . SER A 1 296 ? 32.889 -14.075 -10.123 1.00 69.69 296 SER A C 1
ATOM 2264 O O . SER A 1 296 ? 33.125 -13.444 -9.091 1.00 69.69 296 SER A O 1
ATOM 2266 N N . GLY A 1 297 ? 33.576 -13.843 -11.246 1.00 63.12 297 GLY A N 1
ATOM 2267 C CA . GLY A 1 297 ? 34.537 -12.738 -11.367 1.00 63.12 297 GLY A CA 1
ATOM 2268 C C . GLY A 1 297 ? 33.898 -11.345 -11.229 1.00 63.12 297 GLY A C 1
ATOM 2269 O O . GLY A 1 297 ? 34.616 -10.353 -11.113 1.00 63.12 297 GLY A O 1
ATOM 2270 N N . PHE A 1 298 ? 32.560 -11.265 -11.212 1.00 65.75 298 PHE A N 1
ATOM 2271 C CA . PHE A 1 298 ? 31.780 -10.028 -11.190 1.00 65.75 298 PHE A CA 1
ATOM 2272 C C . PHE A 1 298 ? 31.393 -9.569 -9.778 1.00 65.75 298 PHE A C 1
ATOM 2274 O O . PHE A 1 298 ? 31.266 -8.363 -9.561 1.00 65.75 298 PHE A O 1
ATOM 2281 N N . ALA A 1 299 ? 31.280 -10.491 -8.814 1.00 59.59 299 ALA A N 1
ATOM 2282 C CA . ALA A 1 299 ? 30.880 -10.194 -7.434 1.00 59.59 299 ALA A CA 1
ATOM 2283 C C . ALA A 1 299 ? 31.877 -9.292 -6.673 1.00 59.59 299 ALA A C 1
ATOM 2285 O O . ALA A 1 299 ? 31.486 -8.586 -5.750 1.00 59.59 299 ALA A O 1
ATOM 2286 N N . ASN A 1 300 ? 33.153 -9.272 -7.084 1.00 54.91 300 ASN A N 1
ATOM 2287 C CA . ASN A 1 300 ? 34.232 -8.511 -6.433 1.00 54.91 300 ASN A CA 1
ATOM 2288 C C . ASN A 1 300 ? 34.597 -7.193 -7.150 1.00 54.91 300 ASN A C 1
ATOM 2290 O O . ASN A 1 300 ? 35.596 -6.554 -6.809 1.00 54.91 300 ASN A O 1
ATOM 2294 N N . LEU A 1 301 ? 33.841 -6.787 -8.175 1.00 57.38 301 LEU A N 1
ATOM 2295 C CA . LEU A 1 301 ? 34.113 -5.553 -8.918 1.00 57.38 301 LEU A CA 1
ATOM 2296 C C . LEU A 1 301 ? 33.710 -4.306 -8.094 1.00 57.38 301 LEU A C 1
ATOM 2298 O O . LEU A 1 301 ? 32.644 -4.308 -7.479 1.00 57.38 301 LEU A O 1
ATOM 2302 N N . PRO A 1 302 ? 34.503 -3.210 -8.096 1.00 52.41 302 PRO A N 1
ATOM 2303 C CA . PRO A 1 302 ? 34.200 -1.997 -7.330 1.00 52.41 302 PRO A CA 1
ATOM 2304 C C . PRO A 1 302 ? 32.802 -1.421 -7.617 1.00 52.41 302 PRO A C 1
ATOM 2306 O O . PRO A 1 302 ? 32.409 -1.232 -8.773 1.00 52.41 302 PRO A O 1
ATOM 2309 N N . GLY A 1 303 ? 32.090 -1.099 -6.531 1.00 51.75 303 GLY A N 1
ATOM 2310 C CA . GLY A 1 303 ? 30.632 -0.959 -6.399 1.00 51.75 303 GLY A CA 1
ATOM 2311 C C . GLY A 1 303 ? 29.874 0.114 -7.195 1.00 51.75 303 GLY A C 1
ATOM 2312 O O . GLY A 1 303 ? 28.767 0.453 -6.804 1.00 51.75 303 GLY A O 1
ATOM 2313 N N . GLN A 1 304 ? 30.399 0.654 -8.298 1.00 51.00 304 GLN A N 1
ATOM 2314 C CA . GLN A 1 304 ? 29.647 1.616 -9.126 1.00 51.00 304 GLN A CA 1
ATOM 2315 C C . GLN A 1 304 ? 29.297 1.125 -10.532 1.00 51.00 304 GLN A C 1
ATOM 2317 O O . GLN A 1 304 ? 28.269 1.538 -11.056 1.00 51.00 304 GLN A O 1
ATOM 2322 N N . LYS A 1 305 ? 30.091 0.245 -11.159 1.00 50.19 305 LYS A N 1
ATOM 2323 C CA . LYS A 1 305 ? 29.853 -0.130 -12.569 1.00 50.19 305 LYS A CA 1
ATOM 2324 C C . LYS A 1 305 ? 29.041 -1.415 -12.737 1.00 50.19 305 LYS A C 1
ATOM 2326 O O . LYS A 1 305 ? 28.151 -1.436 -13.572 1.00 50.19 305 LYS A O 1
ATOM 2331 N N . THR A 1 306 ? 29.274 -2.448 -11.928 1.00 52.16 306 THR A N 1
ATOM 2332 C CA . THR A 1 306 ? 28.546 -3.735 -12.014 1.00 52.16 306 THR A CA 1
ATOM 2333 C C . THR A 1 306 ? 27.130 -3.666 -11.429 1.00 52.16 306 THR A C 1
ATOM 2335 O O . THR A 1 306 ? 26.238 -4.384 -11.870 1.00 52.16 306 THR A O 1
ATOM 2338 N N . PHE A 1 307 ? 26.885 -2.762 -10.476 1.00 56.94 307 PHE A N 1
ATOM 2339 C CA . PHE A 1 307 ? 25.610 -2.677 -9.749 1.00 56.94 307 PHE A CA 1
ATOM 2340 C C . PHE A 1 307 ? 24.569 -1.746 -10.387 1.00 56.94 307 PHE A C 1
ATOM 2342 O O . PHE A 1 307 ? 23.373 -1.970 -10.214 1.00 56.94 307 PHE A O 1
ATOM 2349 N N . GLN A 1 308 ? 24.985 -0.795 -11.238 1.00 57.91 308 GLN A N 1
ATOM 2350 C CA . GLN A 1 308 ? 24.066 -0.021 -12.096 1.00 57.91 308 GLN A CA 1
ATOM 2351 C C . GLN A 1 308 ? 23.250 -0.904 -13.066 1.00 57.91 308 GLN A C 1
ATOM 2353 O O . GLN A 1 308 ? 22.262 -0.457 -13.641 1.00 57.91 308 GLN A O 1
ATOM 2358 N N . LEU A 1 309 ? 23.642 -2.166 -13.241 1.00 63.62 309 LEU A N 1
ATOM 2359 C CA . LEU A 1 309 ? 23.073 -3.079 -14.235 1.00 63.62 309 LEU A CA 1
ATOM 2360 C C . LEU A 1 309 ? 21.893 -3.857 -13.715 1.00 63.62 309 LEU A C 1
ATOM 2362 O O . LEU A 1 309 ? 20.827 -3.881 -14.324 1.00 63.62 309 LEU A O 1
ATOM 2366 N N . LEU A 1 310 ? 22.117 -4.476 -12.557 1.00 72.62 310 LEU A N 1
ATOM 2367 C CA . LEU A 1 310 ? 21.091 -5.151 -11.800 1.00 72.62 310 LEU A CA 1
ATOM 2368 C C . LEU A 1 310 ? 20.008 -4.141 -11.447 1.00 72.62 310 LEU A C 1
ATOM 2370 O O . LEU A 1 310 ? 18.841 -4.485 -11.481 1.00 72.62 310 LEU A O 1
ATOM 2374 N N . TYR A 1 311 ? 20.370 -2.869 -11.237 1.00 76.88 311 TYR A N 1
ATOM 2375 C CA . TYR A 1 311 ? 19.402 -1.797 -11.053 1.00 76.88 311 TYR A CA 1
ATOM 2376 C C . TYR A 1 311 ? 18.373 -1.689 -12.183 1.00 76.88 311 TYR A C 1
ATOM 2378 O O . TYR A 1 311 ? 17.181 -1.765 -11.899 1.00 76.88 311 TYR A O 1
ATOM 2386 N N . LYS A 1 312 ? 18.796 -1.575 -13.450 1.00 78.56 312 LYS A N 1
ATOM 2387 C CA . LYS A 1 312 ? 17.851 -1.495 -14.579 1.00 78.56 312 LYS A CA 1
ATOM 2388 C C . LYS A 1 312 ? 17.068 -2.798 -14.767 1.00 78.56 312 LYS A C 1
ATOM 2390 O O . LYS A 1 312 ? 15.868 -2.749 -15.016 1.00 78.56 312 LYS A O 1
ATOM 2395 N N . GLY A 1 313 ? 17.715 -3.953 -14.586 1.00 84.44 313 GLY A N 1
ATOM 2396 C CA . GLY A 1 313 ? 17.042 -5.256 -14.642 1.00 84.44 313 GLY A CA 1
ATOM 2397 C C . GLY A 1 313 ? 15.968 -5.418 -13.562 1.00 84.44 313 GLY A C 1
ATOM 2398 O O . GLY A 1 313 ? 14.858 -5.850 -13.856 1.00 84.44 313 GLY A O 1
ATOM 2399 N N . TYR A 1 314 ? 16.266 -5.018 -12.325 1.00 87.44 314 TYR A N 1
ATOM 2400 C CA . TYR A 1 314 ? 15.321 -5.058 -11.210 1.00 87.44 314 TYR A CA 1
ATOM 2401 C C . TYR A 1 314 ? 14.221 -4.016 -11.361 1.00 87.44 314 TYR A C 1
ATOM 2403 O O . TYR A 1 314 ? 13.084 -4.336 -11.044 1.00 87.44 314 TYR A O 1
ATOM 2411 N N . ALA A 1 315 ? 14.519 -2.827 -11.893 1.00 85.12 315 ALA A N 1
ATOM 2412 C CA . ALA A 1 315 ? 13.501 -1.834 -12.233 1.00 85.12 315 ALA A CA 1
ATOM 2413 C C . ALA A 1 315 ? 12.516 -2.389 -13.273 1.00 85.12 315 ALA A C 1
ATOM 2415 O O . ALA A 1 315 ? 11.315 -2.373 -13.037 1.00 85.12 315 ALA A O 1
ATOM 2416 N N . PHE A 1 316 ? 13.015 -3.004 -14.351 1.00 87.12 316 PHE A N 1
ATOM 2417 C CA . PHE A 1 316 ? 12.157 -3.663 -15.339 1.00 87.12 316 PHE A CA 1
ATOM 2418 C C . PHE A 1 316 ? 11.309 -4.784 -14.715 1.00 87.12 316 PHE A C 1
ATOM 2420 O O . PHE A 1 316 ? 10.114 -4.894 -14.989 1.00 87.12 316 PHE A O 1
ATOM 2427 N N . MET A 1 317 ? 11.904 -5.628 -13.865 1.00 89.69 317 MET A N 1
ATOM 2428 C CA . MET A 1 317 ? 11.174 -6.692 -13.164 1.00 89.69 317 MET A CA 1
ATOM 2429 C C . MET A 1 317 ? 10.112 -6.137 -12.212 1.00 89.69 317 MET A C 1
ATOM 2431 O O . MET A 1 317 ? 9.026 -6.695 -12.137 1.00 89.69 317 MET A O 1
ATOM 2435 N N . ASP A 1 318 ? 10.399 -5.054 -11.503 1.00 87.62 318 ASP A N 1
ATOM 2436 C CA . ASP A 1 318 ? 9.463 -4.381 -10.605 1.00 87.62 318 ASP A CA 1
ATOM 2437 C C . ASP A 1 318 ? 8.278 -3.771 -11.367 1.00 87.62 318 ASP A C 1
ATOM 2439 O O . ASP A 1 318 ? 7.122 -4.095 -11.068 1.00 87.62 318 ASP A O 1
ATOM 2443 N N . ASP A 1 319 ? 8.565 -2.989 -12.412 1.00 84.00 319 ASP A N 1
ATOM 2444 C CA . ASP A 1 319 ? 7.560 -2.350 -13.269 1.00 84.00 319 ASP A CA 1
ATOM 2445 C C . ASP A 1 319 ? 6.645 -3.390 -13.921 1.00 84.00 319 ASP A C 1
ATOM 2447 O O . ASP A 1 319 ? 5.435 -3.189 -14.037 1.00 84.00 319 ASP A O 1
ATOM 2451 N N . THR A 1 320 ? 7.199 -4.542 -14.305 1.00 85.81 320 THR A N 1
ATOM 2452 C CA . THR A 1 320 ? 6.432 -5.595 -14.971 1.00 85.81 320 THR A CA 1
ATOM 2453 C C . THR A 1 320 ? 5.698 -6.521 -14.002 1.00 85.81 320 THR A C 1
ATOM 2455 O O . THR A 1 320 ? 4.489 -6.710 -14.166 1.00 85.81 320 THR A O 1
ATOM 2458 N N . LEU A 1 321 ? 6.361 -7.082 -12.981 1.00 85.94 321 LEU A N 1
ATOM 2459 C CA . LEU A 1 321 ? 5.770 -8.047 -12.033 1.00 85.94 321 LEU A CA 1
ATOM 2460 C C . LEU A 1 321 ? 4.676 -7.428 -11.158 1.00 85.94 321 LEU A C 1
ATOM 2462 O O . LEU A 1 321 ? 3.779 -8.138 -10.697 1.00 85.94 321 LEU A O 1
ATOM 2466 N N . SER A 1 322 ? 4.704 -6.109 -10.967 1.00 77.44 322 SER A N 1
ATOM 2467 C CA . SER A 1 322 ? 3.662 -5.391 -10.234 1.00 77.44 322 SER A CA 1
ATOM 2468 C C . SER A 1 322 ? 2.319 -5.338 -10.982 1.00 77.44 322 SER A C 1
ATOM 2470 O O . SER A 1 322 ? 1.272 -5.145 -10.348 1.00 77.44 322 SER A O 1
ATOM 2472 N N . THR A 1 323 ? 2.308 -5.585 -12.297 1.00 75.56 323 THR A N 1
ATOM 2473 C CA . THR A 1 323 ? 1.093 -5.549 -13.129 1.00 75.56 323 THR A CA 1
ATOM 2474 C C . THR A 1 323 ? 0.240 -6.814 -13.046 1.00 75.56 323 THR A C 1
ATOM 2476 O O . THR A 1 323 ? 0.641 -7.857 -12.528 1.00 75.56 323 THR A O 1
ATOM 2479 N N . ALA A 1 324 ? -0.983 -6.726 -13.573 1.00 71.75 324 ALA A N 1
ATOM 2480 C CA . ALA A 1 324 ? -1.909 -7.849 -13.677 1.00 71.75 324 ALA A CA 1
ATOM 2481 C C . ALA A 1 324 ? -1.367 -8.994 -14.551 1.00 71.75 324 ALA A C 1
ATOM 2483 O O . ALA A 1 324 ? -1.546 -10.162 -14.215 1.00 71.75 324 ALA A O 1
ATOM 2484 N N . ILE A 1 325 ? -0.709 -8.658 -15.666 1.00 74.75 325 ILE A N 1
ATOM 2485 C CA . ILE A 1 325 ? -0.099 -9.641 -16.572 1.00 74.75 325 ILE A CA 1
ATOM 2486 C C . ILE A 1 325 ? 1.185 -10.202 -15.952 1.00 74.75 325 ILE A C 1
ATOM 2488 O O . ILE A 1 325 ? 1.387 -11.414 -15.977 1.00 74.75 325 ILE A O 1
ATOM 2492 N N . GLY A 1 326 ? 2.018 -9.349 -15.345 1.00 75.88 326 GLY A N 1
ATOM 2493 C CA . GLY A 1 326 ? 3.260 -9.758 -14.686 1.00 75.88 326 GLY A CA 1
ATOM 2494 C C . GLY A 1 326 ? 3.065 -10.780 -13.568 1.00 75.88 326 GLY A C 1
ATOM 2495 O O . GLY A 1 326 ? 3.882 -11.686 -13.422 1.00 75.88 326 GLY A O 1
ATOM 2496 N N . GLN A 1 327 ? 1.943 -10.715 -12.843 1.00 75.56 327 GLN A N 1
ATOM 2497 C CA . GLN A 1 327 ? 1.600 -11.690 -11.798 1.00 75.56 327 GLN A CA 1
ATOM 2498 C C . GLN A 1 327 ? 1.571 -13.141 -12.288 1.00 75.56 327 GLN A C 1
ATOM 2500 O O . GLN A 1 327 ? 1.893 -14.044 -11.519 1.00 75.56 327 GLN A O 1
ATOM 2505 N N . LEU A 1 328 ? 1.261 -13.376 -13.568 1.00 79.19 328 LEU A N 1
ATOM 2506 C CA . LEU A 1 328 ? 1.273 -14.718 -14.159 1.00 79.19 328 LEU A CA 1
ATOM 2507 C C . LEU A 1 328 ? 2.684 -15.335 -14.210 1.00 79.19 328 LEU A C 1
ATOM 2509 O O . LEU A 1 328 ? 2.808 -16.552 -14.331 1.00 79.19 328 LEU A O 1
ATOM 2513 N N . TYR A 1 329 ? 3.730 -14.511 -14.096 1.00 85.19 329 TYR A N 1
ATOM 2514 C CA . TYR A 1 329 ? 5.136 -14.899 -14.238 1.00 85.19 329 TYR A CA 1
ATOM 2515 C C . TYR A 1 329 ? 5.917 -14.881 -12.915 1.00 85.19 329 TYR A C 1
ATOM 2517 O O . TYR A 1 329 ? 7.094 -15.239 -12.893 1.00 85.19 329 TYR A O 1
ATOM 2525 N N . ILE A 1 330 ? 5.284 -14.536 -11.786 1.00 84.88 330 ILE A N 1
ATOM 2526 C CA . ILE A 1 330 ? 5.939 -14.567 -10.463 1.00 84.88 330 ILE A CA 1
ATOM 2527 C C . ILE A 1 330 ? 6.399 -15.988 -10.116 1.00 84.88 330 ILE A C 1
ATOM 2529 O O . ILE A 1 330 ? 7.513 -16.183 -9.632 1.00 84.88 330 ILE A O 1
ATOM 2533 N N . ALA A 1 331 ? 5.567 -16.992 -10.402 1.00 85.25 331 ALA A N 1
ATOM 2534 C CA . ALA A 1 331 ? 5.907 -18.398 -10.200 1.00 85.25 331 ALA A CA 1
ATOM 2535 C C . ALA A 1 331 ? 7.174 -18.808 -10.972 1.00 85.25 331 ALA A C 1
ATOM 2537 O O . ALA A 1 331 ? 8.028 -19.515 -10.436 1.00 85.25 331 ALA A O 1
ATOM 2538 N N . GLU A 1 332 ? 7.318 -18.333 -12.212 1.00 86.31 332 GLU A N 1
ATOM 2539 C CA . GLU A 1 332 ? 8.496 -18.573 -13.047 1.00 86.31 332 GLU A CA 1
ATOM 2540 C C . GLU A 1 332 ? 9.747 -17.896 -12.465 1.00 86.31 332 GLU A C 1
ATOM 2542 O O . GLU A 1 332 ? 10.805 -18.524 -12.393 1.00 86.31 332 GLU A O 1
ATOM 2547 N N . ALA A 1 333 ? 9.618 -16.653 -11.987 1.00 90.38 333 ALA A N 1
ATOM 2548 C CA . ALA A 1 333 ? 10.702 -15.920 -11.333 1.00 90.38 333 ALA A CA 1
ATOM 2549 C C . ALA A 1 333 ? 11.187 -16.629 -10.056 1.00 90.38 333 ALA A C 1
ATOM 2551 O O . ALA A 1 333 ? 12.387 -16.816 -9.849 1.00 90.38 333 ALA A O 1
ATOM 2552 N N . LEU A 1 334 ? 10.254 -17.087 -9.213 1.00 92.62 334 LEU A N 1
ATOM 2553 C CA . LEU A 1 334 ? 10.565 -17.832 -7.991 1.00 92.62 334 LEU A CA 1
ATOM 2554 C C . LEU A 1 334 ? 11.293 -19.144 -8.300 1.00 92.62 334 LEU A C 1
ATOM 2556 O O . LEU A 1 334 ? 12.308 -19.437 -7.673 1.00 92.62 334 LEU A O 1
ATOM 2560 N N . GLN A 1 335 ? 10.834 -19.895 -9.306 1.00 91.12 335 GLN A N 1
ATOM 2561 C CA . GLN A 1 335 ? 11.508 -21.114 -9.771 1.00 91.12 335 GLN A CA 1
ATOM 2562 C C . GLN A 1 335 ? 12.894 -20.848 -10.370 1.00 91.12 335 GLN A C 1
ATOM 2564 O O . GLN A 1 335 ? 13.751 -21.728 -10.341 1.00 91.12 335 GLN A O 1
ATOM 2569 N N . ALA A 1 336 ? 13.114 -19.659 -10.932 1.00 91.31 336 ALA A N 1
ATOM 2570 C CA . ALA A 1 336 ? 14.416 -19.222 -11.424 1.00 91.31 336 ALA A CA 1
ATOM 2571 C C . ALA A 1 336 ? 15.356 -18.735 -10.304 1.00 91.31 336 ALA A C 1
ATOM 2573 O O . ALA A 1 336 ? 16.501 -18.407 -10.590 1.00 91.31 336 ALA A O 1
ATOM 2574 N N . GLY A 1 337 ? 14.906 -18.708 -9.043 1.00 92.62 337 GLY A N 1
ATOM 2575 C CA . GLY A 1 337 ? 15.733 -18.338 -7.894 1.00 92.62 337 GLY A CA 1
ATOM 2576 C C . GLY A 1 337 ? 15.615 -16.876 -7.462 1.00 92.62 337 GLY A C 1
ATOM 2577 O O . GLY A 1 337 ? 16.535 -16.371 -6.823 1.00 92.62 337 GLY A O 1
ATOM 2578 N N . LEU A 1 338 ? 14.501 -16.191 -7.756 1.00 93.12 338 LEU A N 1
ATOM 2579 C CA . LEU A 1 338 ? 14.306 -14.775 -7.408 1.00 93.12 338 LEU A CA 1
ATOM 2580 C C . LEU A 1 338 ? 14.600 -14.452 -5.930 1.00 93.12 338 LEU A C 1
ATOM 2582 O O . LEU A 1 338 ? 15.249 -13.447 -5.655 1.00 93.12 338 LEU A O 1
ATOM 2586 N N . LEU A 1 339 ? 14.198 -15.302 -4.974 1.00 94.44 339 LEU A N 1
ATOM 2587 C CA . LEU A 1 339 ? 14.492 -15.053 -3.553 1.00 94.44 339 LEU A CA 1
ATOM 2588 C C . LEU A 1 339 ? 15.997 -15.094 -3.249 1.00 94.44 339 LEU A C 1
ATOM 2590 O O . LEU A 1 339 ? 16.498 -14.250 -2.512 1.00 94.44 339 LEU A O 1
ATOM 2594 N N . ARG A 1 340 ? 16.731 -16.032 -3.862 1.00 92.12 340 ARG A N 1
ATOM 2595 C CA . ARG A 1 340 ? 18.196 -16.101 -3.753 1.00 92.12 340 ARG A CA 1
ATOM 2596 C C . ARG A 1 340 ? 18.828 -14.836 -4.320 1.00 92.12 340 ARG A C 1
ATOM 2598 O O . ARG A 1 340 ? 19.690 -14.249 -3.674 1.00 92.12 340 ARG A O 1
ATOM 2605 N N . VAL A 1 341 ? 18.382 -14.419 -5.505 1.00 89.38 341 VAL A N 1
ATOM 2606 C CA . VAL A 1 341 ? 18.862 -13.199 -6.164 1.00 89.38 341 VAL A CA 1
ATOM 2607 C C . VAL A 1 341 ? 18.653 -11.987 -5.267 1.00 89.38 341 VAL A C 1
ATOM 2609 O O . VAL A 1 341 ? 19.590 -11.212 -5.103 1.00 89.38 341 VAL A O 1
ATOM 2612 N N . ILE A 1 342 ? 17.478 -11.839 -4.648 1.00 89.81 342 ILE A N 1
ATOM 2613 C CA . ILE A 1 342 ? 17.190 -10.743 -3.713 1.00 89.81 342 ILE A CA 1
ATOM 2614 C C . ILE A 1 342 ? 18.212 -10.735 -2.569 1.00 89.81 342 ILE A C 1
ATOM 2616 O O . ILE A 1 342 ? 18.889 -9.729 -2.373 1.00 89.81 342 ILE A O 1
ATOM 2620 N N . VAL A 1 343 ? 18.391 -11.863 -1.874 1.00 89.44 343 VAL A N 1
ATOM 2621 C CA . VAL A 1 343 ? 19.313 -11.968 -0.729 1.00 89.44 343 VAL A CA 1
ATOM 2622 C C . VAL A 1 343 ? 20.757 -11.646 -1.130 1.00 89.44 343 VAL A C 1
ATOM 2624 O O . VAL A 1 343 ? 21.398 -10.799 -0.509 1.00 89.44 343 VAL A O 1
ATOM 2627 N N . GLN A 1 344 ? 21.259 -12.261 -2.204 1.00 85.94 344 GLN A N 1
ATOM 2628 C CA . GLN A 1 344 ? 22.637 -12.039 -2.661 1.00 85.94 344 GLN A CA 1
ATOM 2629 C C . GLN A 1 344 ? 22.854 -10.617 -3.168 1.00 85.94 344 GLN A C 1
ATOM 2631 O O . GLN A 1 344 ? 23.913 -10.039 -2.941 1.00 85.94 344 GLN A O 1
ATOM 2636 N N . SER A 1 345 ? 21.852 -10.031 -3.824 1.00 82.06 345 SER A N 1
ATOM 2637 C CA . SER A 1 345 ? 21.930 -8.653 -4.316 1.00 82.06 345 SER A CA 1
ATOM 2638 C C . SER A 1 345 ? 21.982 -7.638 -3.190 1.00 82.06 345 SER A C 1
ATOM 2640 O O . SER A 1 345 ? 22.697 -6.652 -3.319 1.00 82.06 345 SER A O 1
ATOM 2642 N N . ILE A 1 346 ? 21.243 -7.876 -2.105 1.00 80.88 346 ILE A N 1
ATOM 2643 C CA . ILE A 1 346 ? 21.239 -6.999 -0.933 1.00 80.88 346 ILE A CA 1
ATOM 2644 C C . ILE A 1 346 ? 22.613 -7.029 -0.242 1.00 80.88 346 ILE A C 1
ATOM 2646 O O . ILE A 1 346 ? 23.146 -5.978 0.103 1.00 80.88 346 ILE A O 1
ATOM 2650 N N . VAL A 1 347 ? 23.237 -8.205 -0.099 1.00 78.81 347 VAL A N 1
ATOM 2651 C CA . VAL A 1 347 ? 24.607 -8.304 0.448 1.00 78.81 347 VAL A CA 1
ATOM 2652 C C . VAL A 1 347 ? 25.634 -7.665 -0.487 1.00 78.81 347 VAL A C 1
ATOM 2654 O O . VAL A 1 347 ? 26.540 -6.962 -0.039 1.00 78.81 347 VAL A O 1
ATOM 2657 N N . ALA A 1 348 ? 25.487 -7.882 -1.794 1.00 72.00 348 ALA A N 1
ATOM 2658 C CA . ALA A 1 348 ? 26.416 -7.378 -2.794 1.00 72.00 348 ALA A CA 1
ATOM 2659 C C . ALA A 1 348 ? 26.283 -5.855 -3.041 1.00 72.00 348 ALA A C 1
ATOM 2661 O O . ALA A 1 348 ? 27.241 -5.235 -3.500 1.00 72.00 348 ALA A O 1
ATOM 2662 N N . SER A 1 349 ? 25.141 -5.227 -2.719 1.00 62.16 349 SER A N 1
ATOM 2663 C CA . SER A 1 349 ? 24.829 -3.827 -3.043 1.00 62.16 349 SER A CA 1
ATOM 2664 C C . SER A 1 349 ? 24.104 -3.107 -1.904 1.00 62.16 349 SER A C 1
ATOM 2666 O O . SER A 1 349 ? 22.977 -3.448 -1.566 1.00 62.16 349 SER A O 1
ATOM 2668 N N . LYS A 1 350 ? 24.666 -2.002 -1.398 1.00 54.91 350 LYS A N 1
ATOM 2669 C CA . LYS A 1 350 ? 23.875 -1.034 -0.620 1.00 54.91 350 LYS A CA 1
ATOM 2670 C C . LYS A 1 350 ? 22.949 -0.265 -1.580 1.00 54.91 350 LYS A C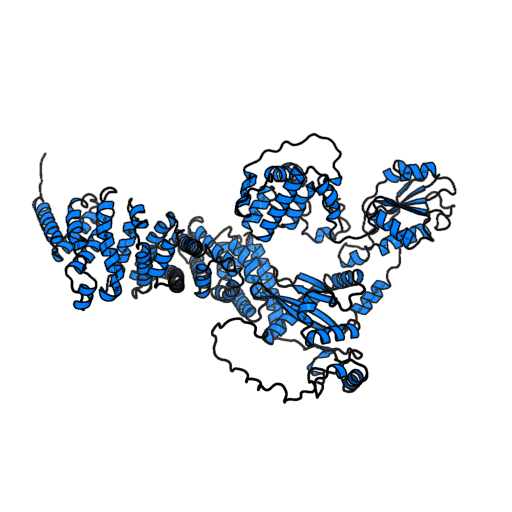 1
ATOM 2672 O O . LYS A 1 350 ? 23.458 0.490 -2.403 1.00 54.91 350 LYS A O 1
ATOM 2677 N N . LEU A 1 351 ? 21.631 -0.442 -1.417 1.00 54.25 351 LEU A N 1
ATOM 2678 C CA . LEU A 1 351 ? 20.486 0.241 -2.056 1.00 54.25 351 LEU A CA 1
ATOM 2679 C C . LEU A 1 351 ? 20.051 -0.231 -3.461 1.00 54.25 351 LEU A C 1
ATOM 2681 O O . LEU A 1 351 ? 20.640 0.121 -4.483 1.00 54.25 351 LEU A O 1
ATOM 2685 N N . ASN A 1 352 ? 18.907 -0.919 -3.506 1.00 63.62 352 ASN A N 1
ATOM 2686 C CA . ASN A 1 352 ? 18.043 -1.082 -4.667 1.00 63.62 352 ASN A CA 1
ATOM 2687 C C . ASN A 1 352 ? 16.545 -1.078 -4.278 1.00 63.62 352 ASN A C 1
ATOM 2689 O O . ASN A 1 352 ? 15.950 -2.109 -3.959 1.00 63.62 352 ASN A O 1
ATOM 2693 N N . GLY A 1 353 ? 15.897 0.083 -4.424 1.00 76.19 353 GLY A N 1
ATOM 2694 C CA . GLY A 1 353 ? 14.463 0.241 -4.151 1.00 76.19 353 GLY A CA 1
ATOM 2695 C C . GLY A 1 353 ? 13.527 -0.617 -5.019 1.00 76.19 353 GLY A C 1
ATOM 2696 O O . GLY A 1 353 ? 12.384 -0.827 -4.626 1.00 76.19 353 GLY A O 1
ATOM 2697 N N . ALA A 1 354 ? 13.976 -1.143 -6.166 1.00 83.94 354 ALA A N 1
ATOM 2698 C CA . ALA A 1 354 ? 13.154 -2.036 -6.986 1.00 83.94 354 ALA A CA 1
ATOM 2699 C C . ALA A 1 354 ? 12.996 -3.419 -6.333 1.00 83.94 354 ALA A C 1
ATOM 2701 O O . ALA A 1 354 ? 11.902 -3.974 -6.332 1.00 83.94 354 ALA A O 1
ATOM 2702 N N . LEU A 1 355 ? 14.044 -3.949 -5.687 1.00 86.44 355 LEU A N 1
ATOM 2703 C CA . LEU A 1 355 ? 13.940 -5.206 -4.932 1.00 86.44 355 LEU A CA 1
ATOM 2704 C C . LEU A 1 355 ? 13.005 -5.065 -3.723 1.00 86.44 355 LEU A C 1
ATOM 2706 O O . LEU A 1 355 ? 12.181 -5.947 -3.482 1.00 86.44 355 LEU A O 1
ATOM 2710 N N . ALA A 1 356 ? 13.083 -3.938 -3.008 1.00 86.19 356 ALA A N 1
ATOM 2711 C CA . ALA A 1 356 ? 12.149 -3.611 -1.932 1.00 86.19 356 ALA A CA 1
ATOM 2712 C C . ALA A 1 356 ? 10.689 -3.612 -2.420 1.00 86.19 356 ALA A C 1
ATOM 2714 O O . ALA A 1 356 ? 9.830 -4.239 -1.798 1.00 86.19 356 ALA A O 1
ATOM 2715 N N . ARG A 1 357 ? 10.409 -2.974 -3.565 1.00 85.31 357 ARG A N 1
ATOM 2716 C CA . ARG A 1 357 ? 9.060 -2.937 -4.150 1.00 85.31 357 ARG A CA 1
ATOM 2717 C C . ARG A 1 357 ? 8.596 -4.295 -4.664 1.00 85.31 357 ARG A C 1
ATOM 2719 O O . ARG A 1 357 ? 7.447 -4.650 -4.420 1.00 85.31 357 ARG A O 1
ATOM 2726 N N . ILE A 1 358 ? 9.475 -5.113 -5.247 1.00 88.00 358 ILE A N 1
ATOM 2727 C CA . ILE A 1 358 ? 9.147 -6.504 -5.600 1.00 88.00 358 ILE A CA 1
ATOM 2728 C C . ILE A 1 358 ? 8.691 -7.282 -4.352 1.00 88.00 358 ILE A C 1
ATOM 2730 O O . ILE A 1 358 ? 7.648 -7.943 -4.398 1.00 88.00 358 ILE A O 1
ATOM 2734 N N . CYS A 1 359 ? 9.407 -7.157 -3.227 1.00 88.31 359 CYS A N 1
ATOM 2735 C CA . CYS A 1 359 ? 9.018 -7.766 -1.949 1.00 88.31 359 CYS A CA 1
ATOM 2736 C C . CYS A 1 359 ? 7.688 -7.218 -1.409 1.00 88.31 359 CYS A C 1
ATOM 2738 O O . CYS A 1 359 ? 6.866 -7.985 -0.916 1.00 88.31 359 CYS A O 1
ATOM 2740 N N . GLN A 1 360 ? 7.448 -5.912 -1.519 1.00 83.88 360 GLN A N 1
ATOM 2741 C CA . GLN A 1 360 ? 6.277 -5.258 -0.927 1.00 83.88 360 GLN A CA 1
ATOM 2742 C C . GLN A 1 360 ? 5.001 -5.368 -1.781 1.00 83.88 360 GLN A C 1
ATOM 2744 O O . GLN A 1 360 ? 3.895 -5.407 -1.241 1.00 83.88 360 GLN A O 1
ATOM 2749 N N . MET A 1 361 ? 5.135 -5.408 -3.109 1.00 79.25 361 MET A N 1
ATOM 2750 C CA . MET A 1 361 ? 4.030 -5.208 -4.056 1.00 79.25 361 MET A CA 1
ATOM 2751 C C . MET A 1 361 ? 3.766 -6.411 -4.959 1.00 79.25 361 MET A C 1
ATOM 2753 O O . MET A 1 361 ? 2.604 -6.727 -5.228 1.00 79.25 361 MET A O 1
ATOM 2757 N N . ALA A 1 362 ? 4.814 -7.072 -5.454 1.00 83.62 362 ALA A N 1
ATOM 2758 C CA . ALA A 1 362 ? 4.663 -8.168 -6.407 1.00 83.62 362 ALA A CA 1
ATOM 2759 C C . ALA A 1 362 ? 4.476 -9.509 -5.684 1.00 83.62 362 ALA A C 1
ATOM 2761 O O . ALA A 1 362 ? 3.454 -10.177 -5.864 1.00 83.62 362 ALA A O 1
ATOM 2762 N N . LEU A 1 363 ? 5.425 -9.879 -4.820 1.00 87.62 363 LEU A N 1
ATOM 2763 C CA . LEU A 1 363 ? 5.455 -11.192 -4.170 1.00 87.62 363 LEU A CA 1
ATOM 2764 C C . LEU A 1 363 ? 4.255 -11.494 -3.245 1.00 87.62 363 LEU A C 1
ATOM 2766 O O . LEU A 1 363 ? 3.784 -12.628 -3.275 1.00 87.62 363 LEU A O 1
ATOM 2770 N N . PRO A 1 364 ? 3.673 -10.553 -2.473 1.00 86.25 364 PRO A N 1
ATOM 2771 C CA . PRO A 1 364 ? 2.558 -10.878 -1.578 1.00 86.25 364 PRO A CA 1
ATOM 2772 C C . PRO A 1 364 ? 1.306 -11.397 -2.298 1.00 86.25 364 PRO A C 1
ATOM 2774 O O . PRO A 1 364 ? 0.524 -12.153 -1.721 1.00 86.25 364 PRO A O 1
ATOM 2777 N N . LYS A 1 365 ? 1.116 -11.038 -3.574 1.00 79.06 365 LYS A N 1
ATOM 2778 C CA . LYS A 1 365 ? -0.072 -11.419 -4.353 1.00 79.06 365 LYS A CA 1
ATOM 2779 C C . LYS A 1 365 ? -0.130 -12.919 -4.649 1.00 79.06 365 LYS A C 1
ATOM 2781 O O . LYS A 1 365 ? -1.224 -13.477 -4.715 1.00 79.06 365 LYS A O 1
ATOM 2786 N N . CYS A 1 366 ? 1.019 -13.592 -4.755 1.00 81.31 366 CYS A N 1
ATOM 2787 C CA . CYS A 1 366 ? 1.060 -15.039 -4.984 1.00 81.31 366 CYS A CA 1
ATOM 2788 C C . CYS A 1 366 ? 0.731 -15.858 -3.718 1.00 81.31 366 CYS A C 1
ATOM 2790 O O . CYS A 1 366 ? 0.481 -17.058 -3.800 1.00 81.31 366 CYS A O 1
ATOM 2792 N N . LEU A 1 367 ? 0.640 -15.222 -2.541 1.00 85.38 367 LEU A N 1
ATOM 2793 C CA . LEU A 1 367 ? 0.291 -15.891 -1.280 1.00 85.38 367 LEU A CA 1
ATOM 2794 C C . LEU A 1 367 ? -1.212 -16.195 -1.138 1.00 85.38 367 LEU A C 1
ATOM 2796 O O . LEU A 1 367 ? -1.617 -16.897 -0.208 1.00 85.38 367 LEU A O 1
ATOM 2800 N N . LEU A 1 368 ? -2.044 -15.681 -2.050 1.00 78.38 368 LEU A N 1
ATOM 2801 C CA . LEU A 1 368 ? -3.487 -15.946 -2.104 1.00 78.38 368 LEU A CA 1
ATOM 2802 C C . LEU A 1 368 ? -3.833 -17.164 -2.975 1.00 78.38 368 LEU A C 1
ATOM 2804 O O . LEU A 1 368 ? -4.943 -17.699 -2.869 1.00 78.38 368 LEU A O 1
ATOM 2808 N N . ASP A 1 369 ? -2.897 -17.618 -3.815 1.00 76.94 369 ASP A N 1
ATOM 2809 C CA . ASP A 1 369 ? -3.090 -18.760 -4.702 1.00 76.94 369 ASP A CA 1
ATOM 2810 C C . ASP A 1 369 ? -2.563 -20.063 -4.076 1.00 76.94 369 ASP A C 1
ATOM 2812 O O . ASP A 1 369 ? -1.443 -20.172 -3.574 1.00 76.94 369 ASP A O 1
ATOM 2816 N N . TYR A 1 370 ? -3.402 -21.100 -4.115 1.00 76.06 370 TYR A N 1
ATOM 2817 C CA . TYR A 1 370 ? -3.097 -22.406 -3.528 1.00 76.06 370 TYR A CA 1
ATOM 2818 C C . TYR A 1 370 ? -1.895 -23.109 -4.188 1.00 76.06 370 TYR A C 1
ATOM 2820 O O . TYR A 1 370 ? -1.200 -23.887 -3.527 1.00 76.06 370 TYR A O 1
ATOM 2828 N N . TYR A 1 371 ? -1.686 -22.925 -5.492 1.00 77.94 371 TYR A N 1
ATOM 2829 C CA . TYR A 1 371 ? -0.598 -23.561 -6.235 1.00 77.94 371 TYR A CA 1
ATOM 2830 C C . TYR A 1 371 ? 0.710 -22.794 -6.074 1.00 77.94 371 TYR A C 1
ATOM 2832 O O . TYR A 1 371 ? 1.741 -23.437 -5.852 1.00 77.94 371 TYR A O 1
ATOM 2840 N N . ASP A 1 372 ? 0.658 -21.465 -6.102 1.00 82.25 372 ASP A N 1
ATOM 2841 C CA . ASP A 1 372 ? 1.848 -20.625 -5.953 1.00 82.25 372 ASP A CA 1
ATOM 2842 C C . ASP A 1 372 ? 2.486 -20.777 -4.570 1.00 82.25 372 ASP A C 1
ATOM 2844 O O . ASP A 1 372 ? 3.708 -20.862 -4.471 1.00 82.25 372 ASP A O 1
ATOM 2848 N N . LEU A 1 373 ? 1.696 -20.972 -3.508 1.00 85.12 373 LEU A N 1
ATOM 2849 C CA . LEU A 1 373 ? 2.225 -21.222 -2.158 1.00 85.12 373 LEU A CA 1
ATOM 2850 C C . LEU A 1 373 ? 3.164 -22.434 -2.068 1.00 85.12 373 LEU A C 1
ATOM 2852 O O . LEU A 1 373 ? 4.064 -22.458 -1.229 1.00 85.12 373 LEU A O 1
ATOM 2856 N N . ARG A 1 374 ? 3.002 -23.442 -2.937 1.00 85.56 374 ARG A N 1
ATOM 2857 C CA . ARG A 1 374 ? 3.945 -24.572 -3.003 1.00 85.56 374 ARG A CA 1
ATOM 2858 C C . ARG A 1 374 ? 5.285 -24.167 -3.607 1.00 85.56 374 ARG A C 1
ATOM 2860 O O . ARG A 1 374 ? 6.307 -24.724 -3.217 1.00 85.56 374 ARG A O 1
ATOM 2867 N N . ILE A 1 375 ? 5.260 -23.254 -4.575 1.00 88.81 375 ILE A N 1
ATOM 2868 C CA . ILE A 1 375 ? 6.451 -22.707 -5.229 1.00 88.81 375 ILE A CA 1
ATOM 2869 C C . ILE A 1 375 ? 7.174 -21.779 -4.253 1.00 88.81 375 ILE A C 1
ATOM 2871 O O . ILE A 1 375 ? 8.383 -21.902 -4.095 1.00 88.81 375 ILE A O 1
ATOM 2875 N N . VAL A 1 376 ? 6.433 -20.942 -3.524 1.00 91.25 376 VAL A N 1
ATOM 2876 C CA . VAL A 1 376 ? 6.978 -20.081 -2.465 1.00 91.25 376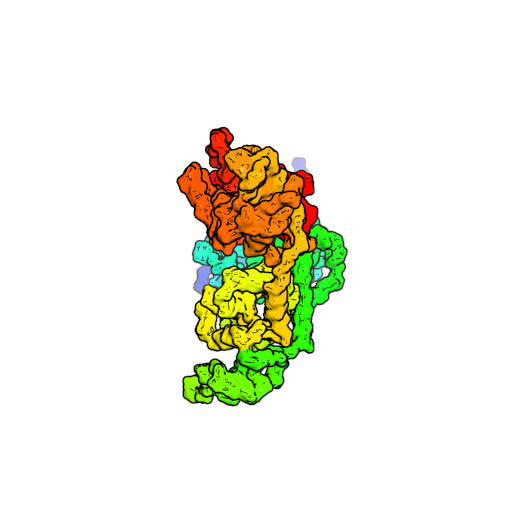 VAL A CA 1
ATOM 2877 C C . VAL A 1 376 ? 7.639 -20.921 -1.360 1.00 91.25 376 VAL A C 1
ATOM 2879 O O . VAL A 1 376 ? 8.785 -20.666 -1.008 1.00 91.25 376 VAL A O 1
ATOM 2882 N N . ASP A 1 377 ? 6.986 -21.985 -0.873 1.00 92.75 377 ASP A N 1
ATOM 2883 C CA . ASP A 1 377 ? 7.563 -22.915 0.120 1.00 92.75 377 ASP A CA 1
ATOM 2884 C C . ASP A 1 377 ? 8.815 -23.656 -0.390 1.00 92.75 377 ASP A C 1
ATOM 2886 O O . ASP A 1 377 ? 9.689 -24.028 0.391 1.00 92.75 377 ASP A O 1
ATOM 2890 N N . ALA A 1 378 ? 8.920 -23.919 -1.695 1.00 92.06 378 ALA A N 1
ATOM 2891 C CA . ALA A 1 378 ? 10.152 -24.444 -2.285 1.00 92.06 378 ALA A CA 1
ATOM 2892 C C . ALA A 1 378 ? 11.255 -23.373 -2.314 1.00 92.06 378 ALA A C 1
ATOM 2894 O O . ALA A 1 378 ? 12.344 -23.626 -1.812 1.00 92.06 378 ALA A O 1
ATOM 2895 N N . ALA A 1 379 ? 10.940 -22.166 -2.787 1.00 94.44 379 ALA A N 1
ATOM 2896 C CA . ALA A 1 379 ? 11.897 -21.069 -2.895 1.00 94.44 379 ALA A CA 1
ATOM 2897 C C . ALA A 1 379 ? 12.485 -20.640 -1.535 1.00 94.44 379 ALA A C 1
ATOM 2899 O O . ALA A 1 379 ? 13.669 -20.324 -1.468 1.00 94.44 379 ALA A O 1
ATOM 2900 N N . PHE A 1 380 ? 11.701 -20.659 -0.448 1.00 95.31 380 PHE A N 1
ATOM 2901 C CA . PHE A 1 380 ? 12.220 -20.371 0.899 1.00 95.31 380 PHE A CA 1
ATOM 2902 C C . PHE A 1 380 ? 13.173 -21.455 1.417 1.00 95.31 380 PHE A C 1
ATOM 2904 O O . PHE A 1 380 ? 14.186 -21.128 2.028 1.00 95.31 380 PHE A O 1
ATOM 2911 N N . ARG A 1 381 ? 12.903 -22.735 1.129 1.00 93.69 381 ARG A N 1
ATOM 2912 C CA . ARG A 1 381 ? 13.833 -23.826 1.474 1.00 93.69 381 ARG A CA 1
ATOM 2913 C C . ARG A 1 381 ? 15.155 -23.716 0.725 1.00 93.69 381 ARG A C 1
ATOM 2915 O O . ARG A 1 381 ? 16.191 -24.051 1.282 1.00 93.69 381 ARG A O 1
ATOM 2922 N N . ASP A 1 382 ? 15.131 -23.217 -0.510 1.00 91.75 382 ASP A N 1
ATOM 2923 C CA . ASP A 1 382 ? 16.346 -23.053 -1.315 1.00 91.75 382 ASP A CA 1
ATOM 2924 C C . ASP A 1 382 ? 17.314 -22.003 -0.737 1.00 91.75 382 ASP A C 1
ATOM 2926 O O . ASP A 1 382 ? 18.504 -22.024 -1.070 1.00 91.75 382 ASP A O 1
ATOM 2930 N N . ILE A 1 383 ? 16.826 -21.085 0.104 1.00 93.94 383 ILE A N 1
ATOM 2931 C CA . ILE A 1 383 ? 17.626 -19.999 0.689 1.00 93.94 383 ILE A CA 1
ATOM 2932 C C . ILE A 1 383 ? 17.877 -20.145 2.195 1.00 93.94 383 ILE A C 1
ATOM 2934 O O . ILE A 1 383 ? 18.668 -19.380 2.732 1.00 93.94 383 ILE A O 1
ATOM 2938 N N . GLU A 1 384 ? 17.230 -21.093 2.879 1.00 91.19 384 GLU A N 1
ATOM 2939 C CA . GLU A 1 384 ? 17.232 -21.206 4.350 1.00 91.19 384 GLU A CA 1
ATOM 2940 C C . GLU A 1 384 ? 18.648 -21.331 4.949 1.00 91.19 384 GLU A C 1
ATOM 2942 O O . GLU A 1 384 ? 18.935 -20.757 6.000 1.00 91.19 384 GLU A O 1
ATOM 2947 N N . ASP A 1 385 ? 19.551 -22.010 4.236 1.00 89.50 385 ASP A N 1
ATOM 2948 C CA . ASP A 1 385 ? 20.934 -22.266 4.658 1.00 89.50 385 ASP A CA 1
ATOM 2949 C C . ASP A 1 385 ? 21.956 -21.235 4.133 1.00 89.50 385 ASP A C 1
ATOM 2951 O O . ASP A 1 385 ? 23.163 -21.440 4.263 1.00 89.50 385 ASP A O 1
ATOM 2955 N N . MET A 1 386 ? 21.512 -20.137 3.514 1.00 90.38 386 MET A N 1
ATOM 2956 C CA . MET A 1 386 ? 22.422 -19.115 2.984 1.00 90.38 386 MET A CA 1
ATOM 2957 C C . MET A 1 386 ? 23.078 -18.299 4.104 1.00 90.38 386 MET A C 1
ATOM 2959 O O . MET A 1 386 ? 22.391 -17.714 4.944 1.00 90.38 386 MET A O 1
ATOM 2963 N N . ASP A 1 387 ? 24.411 -18.201 4.085 1.00 87.56 387 ASP A N 1
ATOM 2964 C CA . ASP A 1 387 ? 25.172 -17.377 5.035 1.00 87.56 387 ASP A CA 1
ATOM 2965 C C . ASP A 1 387 ? 24.850 -15.882 4.869 1.00 87.56 387 ASP A C 1
ATOM 2967 O O . ASP A 1 387 ? 24.843 -15.137 5.850 1.00 87.56 387 ASP A O 1
ATOM 2971 N N . GLU A 1 388 ? 24.488 -15.463 3.653 1.00 87.88 388 GLU A N 1
ATOM 2972 C CA . GLU A 1 388 ? 24.083 -14.099 3.307 1.00 87.88 388 GLU A CA 1
ATOM 2973 C C . GLU A 1 388 ? 22.894 -13.591 4.141 1.00 87.88 388 GLU A C 1
ATOM 2975 O O . GLU A 1 388 ? 22.829 -12.404 4.448 1.00 87.88 388 GLU A O 1
ATOM 2980 N N . LEU A 1 389 ? 21.986 -14.472 4.586 1.00 88.88 389 LEU A N 1
ATOM 2981 C CA . LEU A 1 389 ? 20.863 -14.093 5.461 1.00 88.88 389 LEU A CA 1
ATOM 2982 C C . LEU A 1 389 ? 21.314 -13.637 6.859 1.00 88.88 389 LEU A C 1
ATOM 2984 O O . LEU A 1 389 ? 20.555 -12.976 7.568 1.00 88.88 389 LEU A O 1
ATOM 2988 N N . LYS A 1 390 ? 22.530 -14.012 7.273 1.00 90.12 390 LYS A N 1
ATOM 2989 C CA . LYS A 1 390 ? 23.139 -13.647 8.563 1.00 90.12 390 LYS A CA 1
ATOM 2990 C C . LYS A 1 390 ? 24.175 -12.532 8.415 1.00 90.12 390 LYS A C 1
ATOM 2992 O O . LYS A 1 390 ? 24.750 -12.107 9.418 1.00 90.12 390 LYS A O 1
ATOM 2997 N N . ASP A 1 391 ? 24.435 -12.081 7.191 1.00 87.19 391 ASP A N 1
ATOM 2998 C CA . ASP A 1 391 ? 25.437 -11.062 6.916 1.00 87.19 391 ASP A CA 1
ATOM 2999 C C . ASP A 1 391 ? 24.988 -9.705 7.498 1.00 87.19 391 ASP A C 1
ATOM 3001 O O . ASP A 1 391 ? 23.860 -9.268 7.246 1.00 87.19 391 ASP A O 1
ATOM 3005 N N . PRO A 1 392 ? 25.839 -8.990 8.260 1.00 85.81 392 PRO A N 1
ATOM 3006 C CA . PRO A 1 392 ? 25.517 -7.650 8.747 1.00 85.81 392 PRO A CA 1
ATOM 3007 C C . PRO A 1 392 ? 25.107 -6.666 7.640 1.00 85.81 392 PRO A C 1
ATOM 3009 O O . PRO A 1 392 ? 24.308 -5.764 7.900 1.00 85.81 392 PRO A O 1
ATOM 3012 N N . ALA A 1 393 ? 25.624 -6.823 6.417 1.00 82.25 393 ALA A N 1
ATOM 3013 C CA . ALA A 1 393 ? 25.237 -6.021 5.260 1.00 82.25 393 ALA A CA 1
ATOM 3014 C C . ALA A 1 393 ? 23.779 -6.268 4.850 1.00 82.25 393 ALA A C 1
ATOM 3016 O O . ALA A 1 393 ? 23.094 -5.314 4.496 1.00 82.25 393 ALA A O 1
ATOM 3017 N N . PHE A 1 394 ? 23.290 -7.507 4.967 1.00 85.75 394 PHE A N 1
ATOM 3018 C CA . PHE A 1 394 ? 21.890 -7.848 4.718 1.00 85.75 394 PHE A CA 1
ATOM 3019 C C . PHE A 1 394 ? 20.969 -7.261 5.789 1.00 85.75 394 PHE A C 1
ATOM 3021 O O . PHE A 1 394 ? 19.983 -6.602 5.475 1.00 85.75 394 PHE A O 1
ATOM 3028 N N . LEU A 1 395 ? 21.328 -7.451 7.061 1.00 87.19 395 LEU A N 1
ATOM 3029 C CA . LEU A 1 395 ? 20.519 -7.023 8.208 1.00 87.19 395 LEU A CA 1
ATOM 3030 C C . LEU A 1 395 ? 20.420 -5.496 8.357 1.00 87.19 395 LEU A C 1
ATOM 3032 O O . LEU A 1 395 ? 19.488 -5.002 8.982 1.00 87.19 395 LEU A O 1
ATOM 3036 N N . SER A 1 396 ? 21.391 -4.751 7.822 1.00 84.06 396 SER A N 1
ATOM 3037 C CA . SER A 1 396 ? 21.414 -3.280 7.868 1.00 84.06 396 SER A CA 1
ATOM 3038 C C . SER A 1 396 ? 20.952 -2.615 6.568 1.00 84.06 396 SER A C 1
ATOM 3040 O O . SER A 1 396 ? 21.042 -1.391 6.444 1.00 84.06 396 SER A O 1
ATOM 3042 N N . ALA A 1 397 ? 20.472 -3.394 5.595 1.00 82.81 397 ALA A N 1
ATOM 3043 C CA . ALA A 1 397 ? 20.013 -2.873 4.316 1.00 82.81 397 ALA A CA 1
ATOM 3044 C C . ALA A 1 397 ? 18.585 -2.293 4.402 1.00 82.81 397 ALA A C 1
ATOM 3046 O O . ALA A 1 397 ? 17.732 -2.876 5.070 1.00 82.81 397 ALA A O 1
ATOM 3047 N N . PRO A 1 398 ? 18.265 -1.202 3.683 1.00 82.12 398 PRO A N 1
ATOM 3048 C CA . PRO A 1 398 ? 16.902 -0.654 3.600 1.00 82.12 398 PRO A CA 1
ATOM 3049 C C . PRO A 1 398 ? 15.863 -1.642 3.051 1.00 82.12 398 PRO A C 1
ATOM 3051 O O . PRO A 1 398 ? 14.681 -1.564 3.372 1.00 82.12 398 PRO A O 1
ATOM 3054 N N . GLU A 1 399 ? 16.297 -2.606 2.241 1.00 84.62 399 GLU A N 1
ATOM 3055 C CA . GLU A 1 399 ? 15.459 -3.672 1.693 1.00 84.62 399 GLU A CA 1
ATOM 3056 C C . GLU A 1 399 ? 15.089 -4.740 2.739 1.00 84.62 399 GLU A C 1
ATOM 3058 O O . GLU A 1 399 ? 14.196 -5.555 2.485 1.00 84.62 399 GLU A O 1
ATOM 3063 N N . PHE A 1 400 ? 15.745 -4.743 3.907 1.00 87.62 400 PHE A N 1
ATOM 3064 C CA . PHE A 1 400 ? 15.541 -5.738 4.959 1.00 87.62 400 PHE A CA 1
ATOM 3065 C C . PHE A 1 400 ? 14.129 -5.692 5.550 1.00 87.62 400 PHE A C 1
ATOM 3067 O O . PHE A 1 400 ? 13.542 -6.745 5.801 1.00 87.62 400 PHE A O 1
ATOM 3074 N N . GLU A 1 401 ? 13.548 -4.505 5.741 1.00 88.31 401 GLU A N 1
ATOM 3075 C CA . GLU A 1 401 ? 12.179 -4.373 6.252 1.00 88.31 401 GLU A CA 1
ATOM 3076 C C . GLU A 1 401 ? 11.138 -4.903 5.240 1.00 88.31 401 GLU A C 1
ATOM 3078 O O . GLU A 1 401 ? 10.382 -5.811 5.604 1.00 88.31 401 GLU A O 1
ATOM 3083 N N . PRO A 1 402 ? 11.116 -4.463 3.961 1.00 87.75 402 PRO A N 1
ATOM 3084 C CA . PRO A 1 402 ? 10.253 -5.053 2.934 1.00 87.75 402 PRO A CA 1
ATOM 3085 C C . PRO A 1 402 ? 10.412 -6.572 2.797 1.00 87.75 402 PRO A C 1
ATOM 3087 O O . PRO A 1 402 ? 9.416 -7.292 2.682 1.00 87.75 402 PRO A O 1
ATOM 3090 N N . TRP A 1 403 ? 11.652 -7.071 2.844 1.00 90.50 403 TRP A N 1
ATOM 3091 C CA . TRP A 1 403 ? 11.946 -8.504 2.859 1.00 90.50 403 TRP A CA 1
ATOM 3092 C C . TRP A 1 403 ? 11.323 -9.205 4.069 1.00 90.50 403 TRP A C 1
ATOM 3094 O O . TRP A 1 403 ? 10.665 -10.234 3.917 1.00 90.50 403 TRP A O 1
ATOM 3104 N N . THR A 1 404 ? 11.508 -8.649 5.266 1.00 89.94 404 THR A N 1
ATOM 3105 C CA . THR A 1 404 ? 11.023 -9.227 6.525 1.00 89.94 404 THR A CA 1
ATOM 3106 C C . THR A 1 404 ? 9.499 -9.262 6.564 1.00 89.94 404 THR A C 1
ATOM 3108 O O . THR A 1 404 ? 8.923 -10.293 6.909 1.00 89.94 404 THR A O 1
ATOM 3111 N N . ASN A 1 405 ? 8.838 -8.189 6.128 1.00 87.75 405 ASN A N 1
ATOM 3112 C CA . ASN A 1 405 ? 7.379 -8.113 6.050 1.00 87.75 405 ASN A CA 1
ATOM 3113 C C . ASN A 1 405 ? 6.811 -9.172 5.094 1.00 87.75 405 ASN A C 1
ATOM 3115 O O . ASN A 1 405 ? 5.901 -9.920 5.463 1.00 87.75 405 ASN A O 1
ATOM 3119 N N . PHE A 1 406 ? 7.394 -9.300 3.897 1.00 90.50 406 PHE A N 1
ATOM 3120 C CA . PHE A 1 406 ? 7.032 -10.358 2.954 1.00 90.50 406 PHE A CA 1
ATOM 3121 C C . PHE A 1 406 ? 7.298 -11.757 3.525 1.00 90.50 406 PHE A C 1
ATOM 3123 O O . PHE A 1 406 ? 6.428 -12.625 3.453 1.00 90.50 406 PHE A O 1
ATOM 3130 N N . SER A 1 407 ? 8.478 -11.975 4.108 1.00 91.94 407 SER A N 1
ATOM 3131 C CA . SER A 1 407 ? 8.886 -13.262 4.668 1.00 91.94 407 SER A CA 1
ATOM 3132 C C . SER A 1 407 ? 7.941 -13.708 5.781 1.00 91.94 407 SER A C 1
ATOM 3134 O O . SER A 1 407 ? 7.441 -14.833 5.744 1.00 91.94 407 SER A O 1
ATOM 3136 N N . ASN A 1 408 ? 7.618 -12.827 6.729 1.00 90.75 408 ASN A N 1
ATOM 3137 C CA . ASN A 1 408 ? 6.699 -13.126 7.828 1.00 90.75 408 ASN A CA 1
ATOM 3138 C C . ASN A 1 408 ? 5.311 -13.517 7.308 1.00 90.75 408 ASN A C 1
ATOM 3140 O O . ASN A 1 408 ? 4.770 -14.555 7.700 1.00 90.75 408 ASN A O 1
ATOM 3144 N N . LEU A 1 409 ? 4.775 -12.739 6.364 1.00 88.00 409 LEU A N 1
ATOM 3145 C CA . LEU A 1 409 ? 3.489 -13.026 5.739 1.00 88.00 409 LEU A CA 1
ATOM 3146 C C . LEU A 1 409 ? 3.514 -14.365 4.983 1.00 88.00 409 LEU A C 1
ATOM 3148 O O . LEU A 1 409 ? 2.593 -15.173 5.113 1.00 88.00 409 LEU A O 1
ATOM 3152 N N . ALA A 1 410 ? 4.572 -14.636 4.215 1.00 90.81 410 ALA A N 1
ATOM 3153 C CA . ALA A 1 410 ? 4.719 -15.886 3.480 1.00 90.81 410 ALA A CA 1
ATOM 3154 C C . ALA A 1 410 ? 4.749 -17.097 4.422 1.00 90.81 410 ALA A C 1
ATOM 3156 O O . ALA A 1 410 ? 4.022 -18.066 4.192 1.00 90.81 410 ALA A O 1
ATOM 3157 N N . HIS A 1 411 ? 5.514 -17.030 5.515 1.00 92.06 411 HIS A N 1
ATOM 3158 C CA . HIS A 1 411 ? 5.566 -18.094 6.520 1.00 92.06 411 HIS A CA 1
ATOM 3159 C C . HIS A 1 411 ? 4.207 -18.326 7.189 1.00 92.06 411 HIS A C 1
ATOM 3161 O O . HIS A 1 411 ? 3.797 -19.480 7.353 1.00 92.06 411 HIS A O 1
ATOM 3167 N N . GLU A 1 412 ? 3.471 -17.260 7.510 1.00 88.25 412 GLU A N 1
ATOM 3168 C CA . GLU A 1 412 ? 2.113 -17.359 8.047 1.00 88.25 412 GLU A CA 1
ATOM 3169 C C . GLU A 1 412 ? 1.175 -18.080 7.062 1.00 88.25 412 GLU A C 1
ATOM 3171 O O . GLU A 1 412 ? 0.518 -19.066 7.420 1.00 88.25 412 GLU A O 1
ATOM 3176 N N . ARG A 1 413 ? 1.152 -17.659 5.789 1.00 87.31 413 ARG A N 1
ATOM 3177 C CA . ARG A 1 413 ? 0.268 -18.259 4.774 1.00 87.31 413 ARG A CA 1
ATOM 3178 C C . ARG A 1 413 ? 0.661 -19.703 4.448 1.00 87.31 413 ARG A C 1
ATOM 3180 O O . ARG A 1 413 ? -0.218 -20.557 4.290 1.00 87.31 413 ARG A O 1
ATOM 3187 N N . ILE A 1 414 ? 1.957 -20.020 4.438 1.00 89.25 414 ILE A N 1
ATOM 3188 C CA . ILE A 1 414 ? 2.468 -21.394 4.311 1.00 89.25 414 ILE A CA 1
ATOM 3189 C C . ILE A 1 414 ? 2.018 -22.254 5.501 1.00 89.25 414 ILE A C 1
ATOM 3191 O O . ILE A 1 414 ? 1.613 -23.405 5.304 1.00 89.25 414 ILE A O 1
ATOM 3195 N N . ALA A 1 415 ? 2.045 -21.722 6.726 1.00 87.12 415 ALA A N 1
ATOM 3196 C CA . ALA A 1 415 ? 1.581 -22.440 7.911 1.00 87.12 415 ALA A CA 1
ATOM 3197 C C . ALA A 1 415 ? 0.078 -22.758 7.826 1.00 87.12 415 ALA A C 1
ATOM 3199 O O . ALA A 1 415 ? -0.314 -23.907 8.058 1.00 87.12 415 ALA A O 1
ATOM 3200 N N . ILE A 1 416 ? -0.750 -21.795 7.399 1.00 81.75 416 ILE A N 1
ATOM 3201 C CA . ILE A 1 416 ? -2.190 -21.999 7.155 1.00 81.75 416 I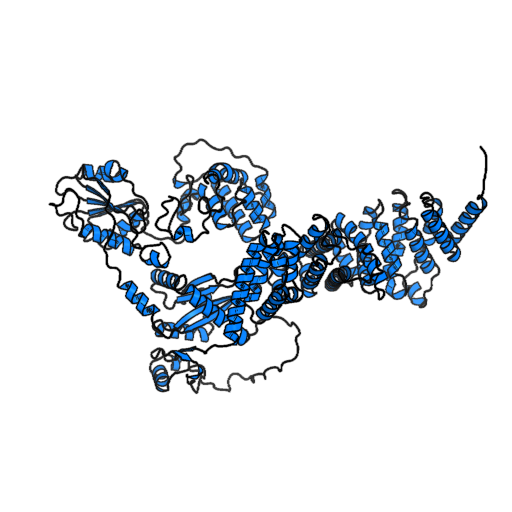LE A CA 1
ATOM 3202 C C . ILE A 1 416 ? -2.403 -23.067 6.076 1.00 81.75 416 ILE A C 1
ATOM 3204 O O . ILE A 1 416 ? -3.192 -23.997 6.266 1.00 81.75 416 ILE A O 1
ATOM 3208 N N . PHE A 1 417 ? -1.672 -22.979 4.963 1.00 82.38 417 PHE A N 1
ATOM 3209 C CA . PHE A 1 417 ? -1.728 -23.948 3.868 1.00 82.38 417 PHE A CA 1
ATOM 3210 C C . PHE A 1 417 ? -1.402 -25.375 4.340 1.00 82.38 417 PHE A C 1
ATOM 3212 O O . PHE A 1 417 ? -2.171 -26.308 4.072 1.00 82.38 417 PHE A O 1
ATOM 3219 N N . LYS A 1 418 ? -0.308 -25.550 5.093 1.00 80.88 418 LYS A N 1
ATOM 3220 C CA . LYS A 1 418 ? 0.120 -26.848 5.645 1.00 80.88 418 LYS A CA 1
ATOM 3221 C C . LYS A 1 418 ? -0.883 -27.379 6.676 1.00 80.88 418 LYS A C 1
ATOM 3223 O O . LYS A 1 418 ? -1.235 -28.561 6.634 1.00 80.88 418 LYS A O 1
ATOM 3228 N N . HIS A 1 419 ? -1.397 -26.517 7.556 1.00 72.75 419 HIS A N 1
ATOM 3229 C CA . HIS A 1 419 ? -2.408 -26.886 8.548 1.00 72.75 419 HIS A CA 1
ATOM 3230 C C . HIS A 1 419 ? -3.713 -27.342 7.876 1.00 72.75 419 HIS A C 1
ATOM 3232 O O . HIS A 1 419 ? -4.208 -28.437 8.164 1.00 72.75 419 HIS A O 1
ATOM 3238 N N . TYR A 1 420 ? -4.214 -26.562 6.912 1.00 65.19 420 TYR A N 1
ATOM 3239 C CA . TYR A 1 420 ? -5.441 -26.850 6.172 1.00 65.19 420 TYR A CA 1
ATOM 3240 C C . TYR A 1 420 ? -5.374 -28.168 5.396 1.00 65.19 420 TYR A C 1
ATOM 3242 O O . TYR A 1 420 ? -6.320 -28.960 5.421 1.00 65.19 420 TYR A O 1
ATOM 3250 N N . ALA A 1 421 ? -4.245 -28.432 4.733 1.00 62.75 421 ALA A N 1
ATOM 3251 C CA . ALA A 1 421 ? -4.037 -29.677 4.002 1.00 62.75 421 ALA A CA 1
ATOM 3252 C C . ALA A 1 421 ? -4.116 -30.922 4.911 1.00 62.75 421 ALA A C 1
ATOM 3254 O O . ALA A 1 421 ? -4.415 -32.012 4.420 1.00 62.75 421 ALA A O 1
ATOM 3255 N N . SER A 1 422 ? -3.885 -30.765 6.222 1.00 54.28 422 SER A N 1
ATOM 3256 C CA . SER A 1 422 ? -3.800 -31.869 7.186 1.00 54.28 422 SER A CA 1
ATOM 3257 C C . SER A 1 422 ? -5.093 -32.155 7.972 1.00 54.28 422 SER A C 1
ATOM 3259 O O . SER A 1 422 ? -5.327 -33.309 8.339 1.00 54.28 422 SER A O 1
ATOM 3261 N N . LYS A 1 423 ? -5.948 -31.153 8.244 1.00 57.56 423 LYS A N 1
ATOM 3262 C CA . LYS A 1 423 ? -7.146 -31.284 9.103 1.00 57.56 423 LYS A CA 1
ATOM 3263 C C . LYS A 1 423 ? -8.189 -30.209 8.769 1.00 57.56 423 LYS A C 1
ATOM 3265 O O . LYS A 1 423 ? -7.903 -29.031 8.932 1.00 57.56 423 LYS A O 1
ATOM 3270 N N . SER A 1 424 ? -9.427 -30.566 8.406 1.00 49.81 424 SER A N 1
ATOM 3271 C CA . SER A 1 424 ? -10.570 -29.644 8.588 1.00 49.81 424 SER A CA 1
ATOM 3272 C C . SER A 1 424 ? -11.945 -30.336 8.519 1.00 49.81 424 SER A C 1
ATOM 3274 O O . SER A 1 424 ? -12.296 -30.881 7.466 1.00 49.81 424 SER A O 1
ATOM 3276 N N . PRO A 1 425 ? -12.757 -30.290 9.598 1.00 51.50 425 PRO A N 1
ATOM 3277 C CA . PRO A 1 425 ? -14.173 -30.655 9.565 1.00 51.50 425 PRO A CA 1
ATOM 3278 C C . PRO A 1 425 ? -14.980 -29.631 8.756 1.00 51.50 425 PRO A C 1
ATOM 3280 O O . PRO A 1 425 ? -14.722 -28.428 8.781 1.00 51.50 425 PRO A O 1
ATOM 3283 N N . ARG A 1 426 ? -15.987 -30.098 8.014 1.00 63.31 426 ARG A N 1
ATOM 3284 C CA . ARG A 1 426 ? -16.783 -29.249 7.110 1.00 63.31 426 ARG A CA 1
ATOM 3285 C C . ARG A 1 426 ? -18.024 -28.745 7.830 1.00 63.31 426 ARG A C 1
ATOM 3287 O O . ARG A 1 426 ? -19.106 -29.264 7.585 1.00 63.31 426 ARG A O 1
ATOM 3294 N N . LEU A 1 427 ? -17.892 -27.783 8.736 1.00 58.97 427 LEU A N 1
ATOM 3295 C CA . LEU A 1 427 ? -19.036 -27.297 9.513 1.00 58.97 427 LEU A CA 1
ATOM 3296 C C . LEU A 1 427 ? -20.158 -26.733 8.618 1.00 58.97 427 LEU A C 1
ATOM 3298 O O . LEU A 1 427 ? -19.909 -26.050 7.623 1.00 58.97 427 LEU A O 1
ATOM 3302 N N . ARG A 1 428 ? -21.408 -27.062 8.961 1.00 68.62 428 ARG A N 1
ATOM 3303 C CA . ARG A 1 428 ? -22.628 -26.623 8.275 1.00 68.62 428 ARG A CA 1
ATOM 3304 C C . ARG A 1 428 ? -23.785 -26.472 9.265 1.00 68.62 428 ARG A C 1
ATOM 3306 O O . ARG A 1 428 ? -23.890 -27.244 10.215 1.00 68.62 428 ARG A O 1
ATOM 3313 N N . GLY A 1 429 ? -24.670 -25.506 9.014 1.00 69.69 429 GLY A N 1
ATOM 3314 C CA . GLY A 1 429 ? -25.938 -25.326 9.730 1.00 69.69 429 GLY A CA 1
ATOM 3315 C C . GLY A 1 429 ? -27.136 -26.046 9.088 1.00 69.69 429 GLY A C 1
ATOM 3316 O O . GLY A 1 429 ? -27.157 -26.295 7.881 1.00 69.69 429 GLY A O 1
ATOM 3317 N N . CYS A 1 430 ? -28.152 -26.361 9.895 1.00 76.81 430 CYS A N 1
ATOM 3318 C CA . CYS A 1 430 ? -29.429 -26.917 9.430 1.00 76.81 430 CYS A CA 1
ATOM 3319 C C . CYS A 1 430 ? -30.206 -25.879 8.607 1.00 76.81 430 CYS A C 1
ATOM 3321 O O . CYS A 1 430 ? -30.374 -24.753 9.064 1.00 76.81 430 CYS A O 1
ATOM 3323 N N . ASP A 1 431 ? -30.741 -26.264 7.443 1.00 73.44 431 ASP A N 1
ATOM 3324 C CA . ASP A 1 431 ? -31.523 -25.353 6.593 1.00 73.44 431 ASP A CA 1
ATOM 3325 C C . ASP A 1 431 ? -32.902 -25.004 7.186 1.00 73.44 431 ASP A C 1
ATOM 3327 O O . ASP A 1 431 ? -33.507 -24.016 6.780 1.00 73.44 431 ASP A O 1
ATOM 3331 N N . ASN A 1 432 ? -33.366 -25.734 8.212 1.00 77.19 432 ASN A N 1
ATOM 3332 C CA . ASN A 1 432 ? -34.472 -25.264 9.044 1.00 77.19 432 ASN A CA 1
ATOM 3333 C C . ASN A 1 432 ? -33.968 -24.138 9.950 1.00 77.19 432 ASN A C 1
ATOM 3335 O O . ASN A 1 432 ? -33.374 -24.393 11.002 1.00 77.19 432 ASN A O 1
ATOM 3339 N N . ALA A 1 433 ? -34.284 -22.913 9.547 1.00 64.75 433 ALA A N 1
ATOM 3340 C CA . ALA A 1 433 ? -33.996 -21.667 10.245 1.00 64.75 433 ALA A CA 1
ATOM 3341 C C . ALA A 1 433 ? -34.266 -21.720 11.765 1.00 64.75 433 ALA A C 1
ATOM 3343 O O . ALA A 1 433 ? -33.454 -21.233 12.542 1.00 64.75 433 ALA A O 1
ATOM 3344 N N . LYS A 1 434 ? -35.343 -22.389 12.208 1.00 69.38 434 LYS A N 1
ATOM 3345 C CA . LYS A 1 434 ? -35.712 -22.494 13.636 1.00 69.38 434 LYS A CA 1
ATOM 3346 C C . LYS A 1 434 ? -34.884 -23.507 14.443 1.00 69.38 434 LYS A C 1
ATOM 3348 O O . LYS A 1 434 ? -34.972 -23.528 15.663 1.00 69.38 434 LYS A O 1
ATOM 3353 N N . CYS A 1 435 ? -34.143 -24.401 13.785 1.00 75.06 435 CYS A N 1
ATOM 3354 C CA . CYS A 1 435 ? -33.370 -25.455 14.451 1.00 75.06 435 CYS A CA 1
ATOM 3355 C C . CYS A 1 435 ? -31.974 -24.983 14.860 1.00 75.06 435 CYS A C 1
ATOM 3357 O O . CYS A 1 435 ? -31.485 -25.359 15.922 1.00 75.06 435 CYS A O 1
ATOM 3359 N N . CYS A 1 436 ? -31.325 -24.237 13.962 1.00 64.44 436 CYS A N 1
ATOM 3360 C CA . CYS A 1 436 ? -30.007 -23.624 14.120 1.00 64.44 436 CYS A CA 1
ATOM 3361 C C . CYS A 1 436 ? -28.920 -24.505 14.790 1.00 64.44 436 CYS A C 1
ATOM 3363 O O . CYS A 1 436 ? -28.013 -24.017 15.462 1.00 64.44 436 CYS A O 1
ATOM 3365 N N . LYS A 1 437 ? -28.983 -25.823 14.542 1.00 74.25 437 LYS A N 1
ATOM 3366 C CA . LYS A 1 437 ? -27.916 -26.793 14.827 1.00 74.25 437 LYS A CA 1
ATOM 3367 C C . LYS A 1 437 ? -26.788 -26.655 13.804 1.00 74.25 437 LYS A C 1
ATOM 3369 O O . LYS A 1 437 ? -27.067 -26.648 12.603 1.00 74.25 437 LYS A O 1
ATOM 3374 N N . ILE A 1 438 ? -25.543 -26.644 14.282 1.00 67.50 438 ILE A N 1
ATOM 3375 C CA . ILE A 1 438 ? -24.314 -26.600 13.476 1.00 67.50 438 ILE A CA 1
ATOM 3376 C C . ILE A 1 438 ? -23.447 -27.815 13.815 1.00 67.50 438 ILE A C 1
ATOM 3378 O O . ILE A 1 438 ? -23.199 -28.088 14.986 1.00 67.50 438 ILE A O 1
ATOM 3382 N N . ALA A 1 439 ? -23.010 -28.566 12.804 1.00 70.69 439 ALA A N 1
ATOM 3383 C CA . ALA A 1 439 ? -22.124 -29.724 12.969 1.00 70.69 439 ALA A CA 1
ATOM 3384 C C . ALA A 1 439 ? -21.360 -30.010 11.663 1.00 70.69 439 ALA A C 1
ATOM 3386 O O . ALA A 1 439 ? -21.523 -29.278 10.688 1.00 70.69 439 ALA A O 1
ATOM 3387 N N . ASP A 1 440 ? -20.551 -31.071 11.606 1.00 73.19 440 ASP A N 1
ATOM 3388 C CA . ASP A 1 440 ? -19.932 -31.484 10.341 1.00 73.19 440 ASP A CA 1
ATOM 3389 C C . ASP A 1 440 ? -21.006 -31.792 9.280 1.00 73.19 440 ASP A C 1
ATOM 3391 O O . ASP A 1 440 ? -21.992 -32.476 9.554 1.00 73.19 440 ASP A O 1
ATOM 3395 N N . SER A 1 441 ? -20.811 -31.302 8.056 1.00 70.12 441 SER A N 1
ATOM 3396 C CA . SER A 1 441 ? -21.688 -31.479 6.897 1.00 70.12 441 SER A CA 1
ATOM 3397 C C . SER A 1 441 ? -22.001 -32.941 6.583 1.00 70.12 441 SER A C 1
ATOM 3399 O O . SER A 1 441 ? -23.058 -33.219 6.015 1.00 70.12 441 SER A O 1
ATOM 3401 N N . ALA A 1 442 ? -21.123 -33.873 6.966 1.00 76.44 442 ALA A N 1
ATOM 3402 C CA . ALA A 1 442 ? -21.359 -35.308 6.856 1.00 76.44 442 ALA A CA 1
ATOM 3403 C C . ALA A 1 442 ? -22.548 -35.782 7.714 1.00 76.44 442 ALA A C 1
ATOM 3405 O O . ALA A 1 442 ? -23.180 -36.782 7.385 1.00 76.44 442 ALA A O 1
ATOM 3406 N N . LEU A 1 443 ? -22.892 -35.050 8.778 1.00 79.44 443 LEU A N 1
ATOM 3407 C CA . LEU A 1 443 ? -23.979 -35.372 9.705 1.00 79.44 443 LEU A CA 1
ATOM 3408 C C . LEU A 1 443 ? -25.356 -34.850 9.241 1.00 79.44 443 LEU A C 1
ATOM 3410 O O . LEU A 1 443 ? -26.358 -35.095 9.915 1.00 79.44 443 LEU A O 1
ATOM 3414 N N . PHE A 1 444 ? -25.438 -34.141 8.108 1.00 83.69 444 PHE A N 1
ATOM 3415 C CA . PHE A 1 444 ? -26.680 -33.547 7.595 1.00 83.69 444 PHE A CA 1
ATOM 3416 C C . PHE A 1 444 ? -27.271 -34.348 6.428 1.00 83.69 444 PHE A C 1
ATOM 3418 O O . PHE A 1 444 ? -26.575 -34.778 5.507 1.00 83.69 444 PHE A O 1
ATOM 3425 N N . LYS A 1 445 ? -28.599 -34.497 6.421 1.00 85.25 445 LYS A N 1
ATOM 3426 C CA . LYS A 1 445 ? -29.359 -35.212 5.385 1.00 85.25 445 LYS A CA 1
ATOM 3427 C C . LYS A 1 445 ? -29.832 -34.247 4.302 1.00 85.25 445 LYS A C 1
ATOM 3429 O O . LYS A 1 445 ? -30.335 -33.175 4.613 1.00 85.25 445 LYS A O 1
ATOM 3434 N N . ARG A 1 446 ? -29.713 -34.619 3.024 1.00 83.69 446 ARG A N 1
ATOM 3435 C CA . ARG A 1 446 ? -30.152 -33.795 1.878 1.00 83.69 446 ARG A CA 1
ATOM 3436 C C . ARG A 1 446 ? -31.634 -34.006 1.562 1.00 83.69 446 ARG A C 1
ATOM 3438 O O . ARG A 1 446 ? -32.109 -35.137 1.594 1.00 83.69 446 ARG A O 1
ATOM 3445 N N . CYS A 1 447 ? -32.331 -32.942 1.165 1.00 81.31 447 CYS A N 1
ATOM 3446 C CA . CYS A 1 447 ? -33.671 -33.029 0.588 1.00 81.31 447 CYS A CA 1
ATOM 3447 C C . CYS A 1 447 ? -33.639 -33.897 -0.678 1.00 81.31 447 CYS A C 1
ATOM 3449 O O . CYS A 1 447 ? -32.831 -33.667 -1.582 1.00 81.31 447 CYS A O 1
ATOM 3451 N N . SER A 1 448 ? -34.531 -34.882 -0.755 1.00 78.50 448 SER A N 1
ATOM 3452 C CA . SER A 1 448 ? -34.585 -35.858 -1.847 1.00 78.50 448 SER A CA 1
ATOM 3453 C C . SER A 1 448 ? -34.920 -35.239 -3.209 1.00 78.50 448 SER A C 1
ATOM 3455 O O . SER A 1 448 ? -34.459 -35.746 -4.230 1.00 78.50 448 SER A O 1
ATOM 3457 N N . SER A 1 449 ? -35.667 -34.130 -3.223 1.00 74.50 449 SER A N 1
ATOM 3458 C CA . SER A 1 449 ? -36.109 -33.446 -4.443 1.00 74.50 449 SER A CA 1
ATOM 3459 C C . SER A 1 449 ? -35.049 -32.477 -4.992 1.00 74.50 449 SER A C 1
ATOM 3461 O O . SER A 1 449 ? -34.463 -32.719 -6.048 1.00 74.50 449 SER A O 1
ATOM 3463 N N . CYS A 1 450 ? -34.736 -31.402 -4.259 1.00 71.81 450 CYS A N 1
ATOM 3464 C CA . CYS A 1 450 ? -33.838 -30.345 -4.740 1.00 71.81 450 CYS A CA 1
ATOM 3465 C C . CYS A 1 450 ? -32.342 -30.646 -4.524 1.00 71.81 450 CYS A C 1
ATOM 3467 O O . CYS A 1 450 ? -31.495 -30.046 -5.183 1.00 71.81 450 CYS A O 1
ATOM 3469 N N . ARG A 1 451 ? -31.995 -31.559 -3.599 1.00 72.81 451 ARG A N 1
ATOM 3470 C CA . ARG A 1 451 ? -30.623 -31.918 -3.156 1.00 72.81 451 ARG A CA 1
ATOM 3471 C C . ARG A 1 451 ? -29.752 -30.767 -2.633 1.00 72.81 451 ARG A C 1
ATOM 3473 O O . ARG A 1 451 ? -28.618 -31.009 -2.216 1.00 72.81 451 ARG A O 1
ATOM 3480 N N . THR A 1 452 ? -30.267 -29.546 -2.635 1.00 63.72 452 THR A N 1
ATOM 3481 C CA . THR A 1 452 ? -29.597 -28.326 -2.180 1.00 63.72 452 THR A CA 1
ATOM 3482 C C . THR A 1 452 ? -29.839 -28.062 -0.698 1.00 63.72 452 THR A C 1
ATOM 3484 O O . THR A 1 452 ? -28.876 -27.764 0.011 1.00 63.72 452 THR A O 1
ATOM 3487 N N . ALA A 1 453 ? -31.078 -28.239 -0.226 1.00 71.31 453 ALA A N 1
ATOM 3488 C CA . ALA A 1 453 ? -31.426 -28.124 1.190 1.00 71.31 453 ALA A CA 1
ATOM 3489 C C . ALA A 1 453 ? -30.933 -29.345 1.996 1.00 71.31 453 ALA A C 1
ATOM 3491 O O . ALA A 1 453 ? -31.009 -30.485 1.525 1.00 71.31 453 ALA A O 1
ATOM 3492 N N . GLN A 1 454 ? -30.420 -29.111 3.200 1.00 82.88 454 GLN A N 1
ATOM 3493 C CA . GLN A 1 454 ? -29.793 -30.056 4.115 1.00 82.88 454 GLN A CA 1
ATOM 3494 C C . GLN A 1 454 ? -30.261 -29.833 5.556 1.00 82.88 454 GLN A C 1
ATOM 3496 O O . GLN A 1 454 ? -30.167 -28.737 6.101 1.00 82.88 454 GLN A O 1
ATOM 3501 N N . TYR A 1 455 ? -30.713 -30.903 6.201 1.00 83.81 455 TYR A N 1
ATOM 3502 C CA . TYR A 1 455 ? -31.333 -30.867 7.520 1.00 83.81 455 TYR A CA 1
ATOM 3503 C C . TYR A 1 455 ? -30.639 -31.826 8.481 1.00 83.81 455 TYR A C 1
ATOM 3505 O O . TYR A 1 455 ? -30.244 -32.930 8.104 1.00 83.81 455 TYR A O 1
ATOM 3513 N N . CYS A 1 456 ? -30.517 -31.422 9.743 1.00 85.75 456 CYS A N 1
ATOM 3514 C CA . CYS A 1 456 ? -29.962 -32.280 10.789 1.00 85.75 456 CYS A CA 1
ATOM 3515 C C . CYS A 1 456 ? -30.900 -33.444 11.158 1.00 85.75 456 CYS A C 1
ATOM 3517 O O . CYS A 1 456 ? -30.453 -34.453 11.698 1.00 85.75 456 CYS A O 1
ATOM 3519 N N . SER A 1 457 ? -32.196 -33.312 10.862 1.00 88.12 457 SER A N 1
ATOM 3520 C CA . SER A 1 457 ? -33.212 -34.333 11.088 1.00 88.12 457 SER A CA 1
ATOM 3521 C C . SER A 1 457 ? -34.359 -34.203 10.081 1.00 88.12 457 SER A C 1
ATOM 3523 O O . SER A 1 457 ? -34.512 -33.181 9.406 1.00 88.12 457 SER A O 1
ATOM 3525 N N . TRP A 1 458 ? -35.174 -35.251 9.975 1.00 84.75 458 TRP A N 1
ATOM 3526 C CA . TRP A 1 458 ? -36.363 -35.257 9.120 1.00 84.75 458 TRP A CA 1
ATOM 3527 C C . TRP A 1 458 ? -37.453 -34.301 9.637 1.00 84.75 458 TRP A C 1
ATOM 3529 O O . TRP A 1 458 ? -38.136 -33.642 8.852 1.00 84.75 458 TRP A O 1
ATOM 3539 N N . GLU A 1 459 ? -37.582 -34.164 10.957 1.00 87.69 459 GLU A N 1
ATOM 3540 C CA . GLU A 1 459 ? -38.521 -33.245 11.608 1.00 87.69 459 GLU A CA 1
ATOM 3541 C C . GLU A 1 459 ? -38.240 -31.801 11.187 1.00 87.69 459 GLU A C 1
ATOM 3543 O O . GLU A 1 459 ? -39.161 -31.072 10.817 1.00 87.69 459 GLU A O 1
ATOM 3548 N N . CYS A 1 460 ? -36.961 -31.415 11.145 1.00 86.00 460 CYS A N 1
ATOM 3549 C CA . CYS A 1 460 ? -36.549 -30.086 10.706 1.00 86.00 460 CYS A CA 1
ATOM 3550 C C . CYS A 1 460 ? -36.932 -29.802 9.253 1.00 86.00 460 CYS A C 1
ATOM 3552 O O . CYS A 1 460 ? -37.449 -28.726 8.959 1.00 86.00 460 CYS A O 1
ATOM 3554 N N . GLN A 1 461 ? -36.744 -30.776 8.359 1.00 86.38 461 GLN A N 1
ATOM 3555 C CA . GLN A 1 461 ? -37.180 -30.654 6.969 1.00 86.38 461 GLN A CA 1
ATOM 3556 C C . GLN A 1 461 ? -38.692 -30.419 6.879 1.00 86.38 461 GLN A C 1
ATOM 3558 O O . GLN A 1 461 ? -39.142 -29.557 6.128 1.00 86.38 461 GLN A O 1
ATOM 3563 N N . ARG A 1 462 ? -39.489 -31.171 7.646 1.00 86.12 462 ARG A N 1
ATOM 3564 C CA . ARG A 1 462 ? -40.956 -31.086 7.624 1.00 86.12 462 ARG A CA 1
ATOM 3565 C C . ARG A 1 462 ? -41.479 -29.772 8.213 1.00 86.12 462 ARG A C 1
ATOM 3567 O O . ARG A 1 462 ? -42.487 -29.258 7.730 1.00 86.12 462 ARG A O 1
ATOM 3574 N N . MET A 1 463 ? -40.811 -29.232 9.231 1.00 79.94 463 MET A N 1
ATOM 3575 C CA . MET A 1 463 ? -41.134 -27.925 9.811 1.00 79.94 463 MET A CA 1
ATOM 3576 C C . MET A 1 463 ? -40.857 -26.786 8.829 1.00 79.94 463 MET A C 1
ATOM 3578 O O . MET A 1 463 ? -41.751 -25.984 8.569 1.00 79.94 463 MET A O 1
ATOM 3582 N N . ASP A 1 464 ? -39.666 -26.757 8.229 1.00 78.81 464 ASP A N 1
ATOM 3583 C CA . ASP A 1 464 ? -39.291 -25.751 7.227 1.00 78.81 464 ASP A CA 1
ATOM 3584 C C . ASP A 1 464 ? -40.144 -25.868 5.947 1.00 78.81 464 ASP A C 1
ATOM 3586 O O . ASP A 1 464 ? -40.519 -24.870 5.339 1.00 78.81 464 ASP A O 1
ATOM 3590 N N . TRP A 1 465 ? -40.568 -27.083 5.586 1.00 80.38 465 TRP A N 1
ATOM 3591 C CA . TRP A 1 465 ? -41.512 -27.302 4.487 1.00 80.38 465 TRP A CA 1
ATOM 3592 C C . TRP A 1 465 ? -42.905 -26.710 4.744 1.00 80.38 465 TRP A C 1
ATOM 3594 O O . TRP A 1 465 ? -43.540 -26.230 3.815 1.00 80.38 465 TRP A O 1
ATOM 3604 N N . ARG A 1 466 ? -43.417 -26.775 5.981 1.00 79.69 466 ARG A N 1
ATOM 3605 C CA . ARG A 1 466 ? -44.784 -26.327 6.317 1.00 79.69 466 ARG A CA 1
ATOM 3606 C C . ARG A 1 466 ? -44.867 -24.861 6.727 1.00 79.69 466 ARG A C 1
ATOM 3608 O O . ARG A 1 466 ? -45.889 -24.229 6.495 1.00 79.69 466 ARG A O 1
ATOM 3615 N N . GLN A 1 467 ? -43.845 -24.371 7.420 1.00 74.62 467 GLN A N 1
ATOM 3616 C CA . GLN A 1 467 ? -43.851 -23.063 8.082 1.00 74.62 467 GLN A CA 1
ATOM 3617 C C . GLN A 1 467 ? -42.686 -22.167 7.651 1.00 74.62 467 GLN A C 1
ATOM 3619 O O . GLN A 1 467 ? -42.634 -21.013 8.062 1.00 74.62 467 GLN A O 1
ATOM 3624 N N . GLY A 1 468 ? -41.729 -22.699 6.894 1.00 66.50 468 GLY A N 1
ATOM 3625 C CA . GLY A 1 468 ? -40.533 -21.985 6.471 1.00 66.50 468 GLY A CA 1
ATOM 3626 C C . GLY A 1 468 ? -40.573 -21.586 5.000 1.00 66.50 468 GLY A C 1
ATOM 3627 O O . GLY A 1 468 ? -41.630 -21.455 4.377 1.00 66.50 468 GLY A O 1
ATOM 3628 N N . THR A 1 469 ? -39.393 -21.349 4.433 1.00 62.72 469 THR A N 1
ATOM 3629 C CA . THR A 1 469 ? -39.249 -20.817 3.071 1.00 62.72 469 THR A CA 1
ATOM 3630 C C . THR A 1 469 ? -38.964 -21.905 2.040 1.00 62.72 469 THR A C 1
ATOM 3632 O O . THR A 1 469 ? -39.158 -21.664 0.847 1.00 62.72 469 THR A O 1
ATOM 3635 N N . HIS A 1 470 ? -38.579 -23.116 2.466 1.00 75.50 470 HIS A N 1
ATOM 3636 C CA . HIS A 1 470 ? -38.156 -24.188 1.561 1.00 75.50 470 HIS A CA 1
ATOM 3637 C C . HIS A 1 470 ? -39.204 -24.587 0.525 1.00 75.50 470 HIS A C 1
ATOM 3639 O O . HIS A 1 470 ? -38.847 -24.746 -0.642 1.00 75.50 470 HIS A O 1
ATOM 3645 N N . GLN A 1 471 ? -40.490 -24.664 0.882 1.00 79.06 471 GLN A N 1
ATOM 3646 C CA . GLN A 1 471 ? -41.548 -24.999 -0.082 1.00 79.06 471 GLN A CA 1
ATOM 3647 C C . GLN A 1 471 ? -41.594 -24.018 -1.267 1.00 79.06 471 GLN A C 1
ATOM 3649 O O . GLN A 1 471 ? -41.833 -24.434 -2.398 1.00 79.06 471 GLN A O 1
ATOM 3654 N N . LYS A 1 472 ? -41.303 -22.729 -1.031 1.00 67.81 472 LYS A N 1
ATOM 3655 C CA . LYS A 1 472 ? -41.374 -21.664 -2.046 1.00 67.81 472 LYS A CA 1
ATOM 3656 C C . LYS A 1 472 ? -40.251 -21.744 -3.084 1.00 67.81 472 LYS A C 1
ATOM 3658 O O . LYS A 1 472 ? -40.419 -21.264 -4.199 1.00 67.81 472 LYS A O 1
ATOM 3663 N N . TYR A 1 473 ? -39.102 -22.330 -2.734 1.00 57.66 473 TYR A N 1
ATOM 3664 C CA . TYR A 1 473 ? -37.937 -22.415 -3.625 1.00 57.66 473 TYR A CA 1
ATOM 3665 C C . TYR A 1 473 ? -37.479 -23.844 -3.930 1.00 57.66 473 TYR A C 1
ATOM 3667 O O . TYR A 1 473 ? -36.479 -24.015 -4.634 1.00 57.66 473 TYR A O 1
ATOM 3675 N N . CYS A 1 474 ? -38.181 -24.867 -3.435 1.00 69.38 474 CYS A N 1
ATOM 3676 C CA . CYS A 1 474 ? -37.884 -26.257 -3.749 1.00 69.38 474 CYS A CA 1
ATOM 3677 C C . CYS A 1 474 ? -38.185 -26.529 -5.226 1.00 69.38 474 CYS A C 1
ATOM 3679 O O . CYS A 1 474 ? -39.296 -26.886 -5.607 1.00 69.38 474 CYS A O 1
ATOM 3681 N N . VAL A 1 475 ? -37.178 -26.345 -6.078 1.00 61.41 475 VAL A N 1
ATOM 3682 C CA . VAL A 1 475 ? -37.272 -26.738 -7.481 1.00 61.41 475 VAL A CA 1
ATOM 3683 C C . VAL A 1 475 ? -37.127 -28.250 -7.535 1.00 61.41 475 VAL A C 1
ATOM 3685 O O . VAL A 1 475 ? -36.048 -28.788 -7.267 1.00 61.41 475 VAL A O 1
ATOM 3688 N N . SER A 1 476 ? -38.212 -28.942 -7.878 1.00 49.12 476 SER A N 1
ATOM 3689 C CA . SER A 1 476 ? -38.122 -30.332 -8.304 1.00 49.12 476 SER A CA 1
ATOM 3690 C C . SER A 1 476 ? -37.180 -30.387 -9.495 1.00 49.12 476 SER A C 1
ATOM 3692 O O . SER A 1 476 ? -37.410 -29.697 -10.491 1.00 49.12 476 SER A O 1
ATOM 3694 N N . ARG A 1 477 ? -36.131 -31.211 -9.429 1.00 44.03 477 ARG A N 1
ATOM 3695 C CA . ARG A 1 477 ? -35.457 -31.642 -10.653 1.00 44.03 477 ARG A CA 1
ATOM 3696 C C . ARG A 1 477 ? -36.517 -32.322 -11.518 1.00 44.03 477 ARG A C 1
ATOM 3698 O O . ARG A 1 477 ? -36.829 -33.479 -11.275 1.00 44.03 477 ARG A O 1
ATOM 3705 N N . ASN A 1 478 ? -37.068 -31.608 -12.495 1.00 37.97 478 ASN A N 1
ATOM 3706 C CA . ASN A 1 478 ? -37.587 -32.245 -13.689 1.00 37.97 478 ASN A CA 1
ATOM 3707 C C . ASN A 1 478 ? -36.366 -32.408 -14.605 1.00 37.97 478 ASN A C 1
ATOM 3709 O O . ASN A 1 478 ? -35.856 -31.397 -15.092 1.00 37.97 478 ASN A O 1
ATOM 3713 N N . PRO A 1 479 ? -35.814 -33.620 -14.784 1.00 38.19 479 PRO A N 1
ATOM 3714 C CA . PRO A 1 479 ? -34.583 -33.827 -15.551 1.00 38.19 479 PRO A CA 1
ATOM 3715 C C . PRO A 1 479 ? -34.708 -33.488 -17.048 1.00 38.19 479 PRO A C 1
ATOM 3717 O O . PRO A 1 479 ? -33.747 -33.675 -17.781 1.00 38.19 479 PRO A O 1
ATOM 3720 N N . LEU A 1 480 ? -35.871 -33.014 -17.511 1.00 35.50 480 LEU A N 1
ATOM 3721 C CA . LEU A 1 480 ? -36.229 -32.909 -18.927 1.00 35.50 480 LEU A CA 1
ATOM 3722 C C . LEU A 1 480 ? -36.279 -31.478 -19.497 1.00 35.50 480 LEU A C 1
ATOM 3724 O O . LEU A 1 480 ? -36.574 -31.332 -20.675 1.00 35.50 480 LEU A O 1
ATOM 3728 N N . ALA A 1 481 ? -35.989 -30.425 -18.721 1.00 32.25 481 ALA A N 1
ATOM 3729 C CA . ALA A 1 481 ? -36.123 -29.035 -19.204 1.00 32.25 481 ALA A CA 1
ATOM 3730 C C . ALA A 1 481 ? -34.802 -28.296 -19.510 1.00 32.25 481 ALA A C 1
ATOM 3732 O O . ALA A 1 481 ? -34.836 -27.182 -20.020 1.00 32.25 481 ALA A O 1
ATOM 3733 N N . LEU A 1 482 ? -33.637 -28.892 -19.242 1.00 32.91 482 LEU A N 1
ATOM 3734 C CA . LEU A 1 482 ? -32.341 -28.368 -19.691 1.00 32.91 482 LEU A CA 1
ATOM 3735 C C . LEU A 1 482 ? -31.550 -29.530 -20.290 1.00 32.91 482 LEU A C 1
ATOM 3737 O O . LEU A 1 482 ? -30.814 -30.229 -19.596 1.00 32.91 482 LEU A O 1
ATOM 3741 N N . GLY A 1 483 ? -31.797 -29.781 -21.576 1.00 32.75 483 GLY A N 1
ATOM 3742 C CA . GLY A 1 483 ? -31.050 -30.744 -22.374 1.00 32.75 483 GLY A CA 1
ATOM 3743 C C . GLY A 1 483 ? -29.577 -30.349 -22.434 1.00 32.75 483 GLY A C 1
ATOM 3744 O O . GLY A 1 483 ? -29.234 -29.266 -22.897 1.00 32.75 483 GLY A O 1
ATOM 3745 N N . GLY A 1 484 ? -28.723 -31.231 -21.931 1.00 27.53 484 GLY A N 1
ATOM 3746 C CA . GLY A 1 484 ? -27.275 -31.070 -21.920 1.00 27.53 484 GLY A CA 1
ATOM 3747 C C . GLY A 1 484 ? -26.667 -32.002 -20.884 1.00 27.53 484 GLY A C 1
ATOM 3748 O O . GLY A 1 484 ? -26.622 -31.686 -19.698 1.00 27.53 484 GLY A O 1
ATOM 3749 N N . SER A 1 485 ? -26.253 -33.187 -21.326 1.00 28.86 485 SER A N 1
ATOM 3750 C CA . SER A 1 485 ? -25.453 -34.140 -20.555 1.00 28.86 485 SER A CA 1
ATOM 3751 C C . SER A 1 485 ? -24.318 -33.437 -19.807 1.00 28.86 485 SER A C 1
ATOM 3753 O O . SER A 1 485 ? -23.575 -32.659 -20.402 1.00 28.86 485 SER A O 1
ATOM 3755 N N . ALA A 1 486 ? -24.161 -33.736 -18.515 1.00 26.83 486 ALA A N 1
ATOM 3756 C CA . ALA A 1 486 ? -22.972 -33.340 -17.769 1.00 26.83 486 ALA A CA 1
ATOM 3757 C C . ALA A 1 486 ? -21.721 -33.864 -18.507 1.00 26.83 486 ALA A C 1
ATOM 3759 O O . ALA A 1 486 ? -21.681 -35.064 -18.799 1.00 26.83 486 ALA A O 1
ATOM 3760 N N . PRO A 1 487 ? -20.726 -33.017 -18.828 1.00 27.44 487 PRO A N 1
ATOM 3761 C CA . PRO A 1 487 ? -19.515 -33.501 -19.468 1.00 27.44 487 PRO A CA 1
ATOM 3762 C C . PRO A 1 487 ? -18.727 -34.393 -18.493 1.00 27.44 487 PRO A C 1
ATOM 3764 O O . PRO A 1 487 ? -18.756 -34.143 -17.279 1.00 27.44 487 PRO A O 1
ATOM 3767 N N . PRO A 1 488 ? -18.020 -35.425 -18.987 1.00 27.19 488 PRO A N 1
ATOM 3768 C CA . PRO A 1 488 ? -17.109 -36.208 -18.165 1.00 27.19 488 PRO A CA 1
ATOM 3769 C C . PRO A 1 488 ? -15.998 -35.309 -17.614 1.00 27.19 488 PRO A C 1
ATOM 3771 O O . PRO A 1 488 ? -15.531 -34.396 -18.294 1.00 27.19 488 PRO A O 1
ATOM 3774 N N . LEU A 1 489 ? -15.562 -35.581 -16.384 1.00 26.61 489 LEU A N 1
ATOM 3775 C CA . LEU A 1 489 ? -14.353 -34.985 -15.810 1.00 26.61 489 LEU A CA 1
ATOM 3776 C C . LEU A 1 489 ? -13.159 -35.248 -16.750 1.00 26.61 489 LEU A C 1
ATOM 3778 O O . LEU A 1 489 ? -12.943 -36.414 -17.089 1.00 26.61 489 LEU A O 1
ATOM 3782 N N . PRO A 1 490 ? -12.372 -34.230 -17.153 1.00 25.25 490 PRO A N 1
ATOM 3783 C CA . PRO A 1 490 ? -11.179 -34.468 -17.950 1.00 25.25 490 PRO A CA 1
ATOM 3784 C C . PRO A 1 490 ? -10.135 -35.197 -17.103 1.00 25.25 490 PRO A C 1
ATOM 3786 O O . PRO A 1 490 ? -9.844 -34.809 -15.967 1.00 25.25 490 PRO A O 1
ATOM 3789 N N . SER A 1 491 ? -9.582 -36.264 -17.668 1.00 25.61 491 SER A N 1
ATOM 3790 C CA . SER A 1 491 ? -8.410 -36.963 -17.159 1.00 25.61 491 SER A CA 1
ATOM 3791 C C . SER A 1 491 ? -7.194 -36.038 -17.117 1.00 25.61 491 SER A C 1
ATOM 3793 O O . SER A 1 491 ? -6.989 -35.209 -18.000 1.00 25.61 491 SER A O 1
ATOM 3795 N N . ALA A 1 492 ? -6.371 -36.217 -16.087 1.00 31.12 492 ALA A N 1
ATOM 3796 C CA . ALA A 1 492 ? -5.104 -35.529 -15.907 1.00 31.12 492 ALA A CA 1
ATOM 3797 C C . ALA A 1 492 ? -4.122 -35.869 -17.041 1.00 31.12 492 ALA A C 1
ATOM 3799 O O . ALA A 1 492 ? -3.616 -36.986 -17.081 1.00 31.12 492 ALA A O 1
ATOM 3800 N N . SER A 1 493 ? -3.878 -34.936 -17.966 1.00 29.30 493 SER A N 1
ATOM 3801 C CA . SER A 1 493 ? -2.635 -34.808 -18.758 1.00 29.30 493 SER A CA 1
ATOM 3802 C C . SER A 1 493 ? -2.795 -33.758 -19.864 1.00 29.30 493 SER A C 1
ATOM 3804 O O . SER A 1 493 ? -3.312 -34.063 -20.928 1.00 29.30 493 SER A O 1
ATOM 3806 N N . SER A 1 494 ? -2.343 -32.528 -19.599 1.00 24.47 494 SER A N 1
ATOM 3807 C CA . SER A 1 494 ? -1.760 -31.587 -20.578 1.00 24.47 494 SER A CA 1
ATOM 3808 C C . SER A 1 494 ? -1.600 -30.221 -19.902 1.00 24.47 494 SER A C 1
ATOM 3810 O O . SER A 1 494 ? -2.569 -29.482 -19.723 1.00 24.47 494 SER A O 1
ATOM 3812 N N . HIS A 1 495 ? -0.383 -29.897 -19.469 1.00 30.22 495 HIS A N 1
ATOM 3813 C CA . HIS A 1 495 ? -0.027 -28.547 -19.045 1.00 30.22 495 HIS A CA 1
ATOM 3814 C C . HIS A 1 495 ? 0.347 -27.733 -20.283 1.00 30.22 495 HIS A C 1
ATOM 3816 O O . HIS A 1 495 ? 1.469 -27.803 -20.765 1.00 30.22 495 HIS A O 1
ATOM 3822 N N . THR A 1 496 ? -0.619 -26.974 -20.790 1.00 23.12 496 THR A N 1
ATOM 3823 C CA . THR A 1 496 ? -0.393 -25.805 -21.646 1.00 23.12 496 THR A CA 1
ATOM 3824 C C . THR A 1 496 ? -1.118 -24.619 -21.008 1.00 23.12 496 THR A C 1
ATOM 3826 O O . THR A 1 496 ? -2.259 -24.797 -20.566 1.00 23.12 496 THR A O 1
ATOM 3829 N N . PRO A 1 497 ? -0.500 -23.428 -20.927 1.00 30.83 497 PRO A N 1
ATOM 3830 C CA . PRO A 1 497 ? -1.093 -22.245 -20.311 1.00 30.83 497 PRO A CA 1
ATOM 3831 C C . PRO A 1 497 ? -2.131 -21.623 -21.258 1.00 30.83 497 PRO A C 1
ATOM 3833 O O . PRO A 1 497 ? -1.881 -20.629 -21.929 1.00 30.83 497 PRO A O 1
ATOM 3836 N N . SER A 1 498 ? -3.312 -22.235 -21.361 1.00 24.48 498 SER A N 1
ATOM 3837 C CA . SER A 1 498 ? -4.445 -21.646 -22.075 1.00 24.48 498 SER A CA 1
ATOM 3838 C C . SER A 1 498 ? -5.256 -20.761 -21.127 1.00 24.48 498 SER A C 1
ATOM 3840 O O . SER A 1 498 ? -5.885 -21.271 -20.198 1.00 24.48 498 SER A O 1
ATOM 3842 N N . THR A 1 499 ? -5.220 -19.452 -21.385 1.00 27.58 499 THR A N 1
ATOM 3843 C CA . THR A 1 499 ? -6.302 -18.478 -21.152 1.00 27.58 499 THR A CA 1
ATOM 3844 C C . THR A 1 499 ? -7.106 -18.639 -19.852 1.00 27.58 499 THR A C 1
ATOM 3846 O O . THR A 1 499 ? -8.130 -19.320 -19.788 1.00 27.58 499 THR A O 1
ATOM 3849 N N . TYR A 1 500 ? -6.689 -17.890 -18.824 1.00 34.53 500 TYR A N 1
ATOM 3850 C CA . TYR A 1 500 ? -7.466 -17.571 -17.619 1.00 34.53 500 TYR A CA 1
ATOM 3851 C C . TYR A 1 500 ? -8.711 -16.732 -17.979 1.00 34.53 500 TYR A C 1
ATOM 3853 O O . TYR A 1 500 ? -8.798 -15.541 -17.701 1.00 34.53 500 TYR A O 1
ATOM 3861 N N . SER A 1 501 ? -9.707 -17.341 -18.624 1.00 28.45 501 SER A N 1
ATOM 3862 C CA . SER A 1 501 ? -11.040 -16.756 -18.769 1.00 28.45 501 SER A CA 1
ATOM 3863 C C . SER A 1 501 ? -12.060 -17.589 -17.992 1.00 28.45 501 SER A C 1
ATOM 3865 O O . SER A 1 501 ? -12.490 -18.656 -18.431 1.00 28.45 501 SER A O 1
ATOM 3867 N N . GLY A 1 502 ? -12.468 -17.087 -16.826 1.00 33.12 502 GLY A N 1
ATOM 3868 C CA . GLY A 1 502 ? -13.839 -17.235 -16.328 1.00 33.12 502 GLY A CA 1
ATOM 3869 C C . GLY A 1 502 ? -14.344 -18.613 -15.880 1.00 33.12 502 GLY A C 1
ATOM 3870 O O . GLY A 1 502 ? -15.555 -18.760 -15.716 1.00 33.12 502 GLY A O 1
ATOM 3871 N N . GLN A 1 503 ? -13.502 -19.622 -15.637 1.00 33.34 503 GLN A N 1
ATOM 3872 C CA . GLN A 1 503 ? -13.977 -20.891 -15.066 1.00 33.34 503 GLN A CA 1
ATOM 3873 C C . GLN A 1 503 ? -13.910 -20.905 -13.532 1.00 33.34 503 GLN A C 1
ATOM 3875 O O . GLN A 1 503 ? -13.022 -20.337 -12.903 1.00 33.34 503 GLN A O 1
ATOM 3880 N N . MET A 1 504 ? -14.931 -21.514 -12.922 1.00 34.62 504 MET A N 1
ATOM 3881 C CA . MET A 1 504 ? -15.121 -21.659 -11.476 1.00 34.62 504 MET A CA 1
ATOM 3882 C C . MET A 1 504 ? -13.802 -21.988 -10.765 1.00 34.62 504 MET A C 1
ATOM 3884 O O . MET A 1 504 ? -13.192 -23.003 -11.092 1.00 34.62 504 MET A O 1
ATOM 3888 N N . THR A 1 505 ? -13.424 -21.204 -9.748 1.00 52.47 505 THR A N 1
ATOM 3889 C CA . THR A 1 505 ? -12.291 -21.525 -8.861 1.00 52.47 505 THR A CA 1
ATOM 3890 C C . THR A 1 505 ? -12.315 -23.002 -8.478 1.00 52.47 505 THR A C 1
ATOM 3892 O O . THR A 1 505 ? -13.379 -23.570 -8.189 1.00 52.47 505 THR A O 1
ATOM 3895 N N . ARG A 1 506 ? -11.176 -23.686 -8.545 1.00 61.59 506 ARG A N 1
ATOM 3896 C CA . ARG A 1 506 ? -11.120 -25.129 -8.285 1.00 61.59 506 ARG A CA 1
ATOM 3897 C C . ARG A 1 506 ? -11.532 -25.393 -6.834 1.00 61.59 506 ARG A C 1
ATOM 3899 O O . ARG A 1 506 ? -11.468 -24.527 -5.963 1.00 61.59 506 ARG A O 1
ATOM 3906 N N . VAL A 1 507 ? -12.008 -26.607 -6.545 1.00 59.34 507 VAL A N 1
ATOM 3907 C CA . VAL A 1 507 ? -12.519 -26.953 -5.201 1.00 59.34 507 VAL A CA 1
ATOM 3908 C C . VAL A 1 507 ? -11.484 -26.674 -4.105 1.00 59.34 507 VAL A C 1
ATOM 3910 O O . VAL A 1 507 ? -11.886 -26.220 -3.039 1.00 59.34 507 VAL A O 1
ATOM 3913 N N . ARG A 1 508 ? -10.192 -26.899 -4.389 1.00 63.56 508 ARG A N 1
ATOM 3914 C CA . ARG A 1 508 ? -9.069 -26.677 -3.462 1.00 63.56 508 ARG A CA 1
ATOM 3915 C C . ARG A 1 508 ? -8.775 -25.197 -3.199 1.00 63.56 508 ARG A C 1
ATOM 3917 O O . ARG A 1 508 ? -8.603 -24.834 -2.046 1.00 63.56 508 ARG A O 1
ATOM 3924 N N . GLU A 1 509 ? -8.821 -24.342 -4.219 1.00 68.12 509 GLU A N 1
ATOM 3925 C CA . GLU A 1 509 ? -8.660 -22.885 -4.058 1.00 68.12 509 GLU A CA 1
ATOM 3926 C C . GLU A 1 509 ? -9.762 -22.306 -3.164 1.00 68.12 509 GLU A C 1
ATOM 3928 O O . GLU A 1 509 ? -9.484 -21.642 -2.174 1.00 68.12 509 GLU A O 1
ATOM 3933 N N . ARG A 1 510 ? -11.036 -22.643 -3.429 1.00 67.38 510 ARG A N 1
ATOM 3934 C CA . ARG A 1 510 ? -12.166 -22.213 -2.573 1.00 67.38 510 ARG A CA 1
ATOM 3935 C C . ARG A 1 510 ? -12.053 -22.681 -1.131 1.00 67.38 510 ARG A C 1
ATOM 3937 O O . ARG A 1 510 ? -12.639 -22.094 -0.230 1.00 67.38 510 ARG A O 1
ATOM 3944 N N . GLN A 1 511 ? -11.404 -23.813 -0.946 1.00 67.75 511 GLN A N 1
ATOM 3945 C CA . GLN A 1 511 ? -11.202 -24.446 0.339 1.00 67.75 511 GLN A CA 1
ATOM 3946 C C . GLN A 1 511 ? -10.096 -23.747 1.129 1.00 67.75 511 GLN A C 1
ATOM 3948 O O . GLN A 1 511 ? -10.318 -23.413 2.289 1.00 67.75 511 GLN A O 1
ATOM 3953 N N . PHE A 1 512 ? -8.976 -23.450 0.472 1.00 73.06 512 PHE A N 1
ATOM 3954 C CA . PHE A 1 512 ? -7.896 -22.653 1.035 1.00 73.06 512 PHE A CA 1
ATOM 3955 C C . PHE A 1 512 ? -8.351 -21.229 1.371 1.00 73.06 512 PHE A C 1
ATOM 3957 O O . PHE A 1 512 ? -8.192 -20.810 2.509 1.00 73.06 512 PHE A O 1
ATOM 3964 N N . MET A 1 513 ? -9.042 -20.542 0.455 1.00 75.19 513 MET A N 1
ATOM 3965 C CA . MET A 1 513 ? -9.598 -19.202 0.704 1.00 75.19 513 MET A CA 1
ATOM 3966 C C . MET A 1 513 ? -10.507 -19.155 1.941 1.00 75.19 513 MET A C 1
ATOM 3968 O O . MET A 1 513 ? -10.479 -18.203 2.710 1.00 75.19 513 MET A O 1
ATOM 3972 N N . ARG A 1 514 ? -11.294 -20.212 2.186 1.00 73.00 514 ARG A N 1
ATOM 3973 C CA . ARG A 1 514 ? -12.102 -20.318 3.411 1.00 73.00 514 ARG A CA 1
ATOM 3974 C C . ARG A 1 514 ? -11.260 -20.506 4.663 1.00 73.00 514 ARG A C 1
ATOM 3976 O O . ARG A 1 514 ? -11.639 -19.991 5.707 1.00 73.00 514 ARG A O 1
ATOM 3983 N N . ALA A 1 515 ? -10.184 -21.281 4.577 1.00 73.00 515 ALA A N 1
ATOM 3984 C CA . ALA A 1 515 ? -9.274 -21.503 5.693 1.00 73.00 515 ALA A CA 1
ATOM 3985 C C . ALA A 1 515 ? -8.536 -20.216 6.062 1.00 73.00 515 ALA A C 1
ATOM 3987 O O . ALA A 1 515 ? -8.495 -19.864 7.235 1.00 73.00 515 ALA A O 1
ATOM 3988 N N . LEU A 1 516 ? -8.055 -19.497 5.047 1.00 77.00 516 LEU A N 1
ATOM 3989 C CA . LEU A 1 516 ? -7.440 -18.183 5.172 1.00 77.00 516 LEU A CA 1
ATOM 3990 C C . LEU A 1 516 ? -8.391 -17.190 5.848 1.00 77.00 516 LEU A C 1
ATOM 3992 O O . LEU A 1 516 ? -8.071 -16.655 6.900 1.00 77.00 516 LEU A O 1
ATOM 3996 N N . LEU A 1 517 ? -9.611 -17.053 5.321 1.00 76.75 517 LEU A N 1
ATOM 3997 C CA . LEU A 1 517 ? -10.621 -16.169 5.902 1.00 76.75 517 LEU A CA 1
ATOM 3998 C C . LEU A 1 517 ? -11.012 -16.587 7.327 1.00 76.75 517 LEU A C 1
ATOM 4000 O O . LEU A 1 517 ? -11.269 -15.737 8.166 1.00 76.75 517 LEU A O 1
ATOM 4004 N N . THR A 1 518 ? -11.046 -17.889 7.627 1.00 73.62 518 THR A N 1
ATOM 4005 C CA . THR A 1 518 ? -11.323 -18.389 8.987 1.00 73.62 518 THR A CA 1
ATOM 4006 C C . THR A 1 518 ? -10.208 -18.016 9.959 1.00 73.62 518 THR A C 1
ATOM 4008 O O . THR A 1 518 ? -10.495 -17.610 11.083 1.00 73.62 518 THR A O 1
ATOM 4011 N N . HIS A 1 519 ? -8.951 -18.169 9.543 1.00 75.94 519 HIS A N 1
ATOM 4012 C CA . HIS A 1 519 ? -7.786 -17.783 10.333 1.00 75.94 519 HIS A CA 1
ATOM 4013 C C . HIS A 1 519 ? -7.794 -16.278 10.606 1.00 75.94 519 HIS A C 1
ATOM 4015 O O . HIS A 1 519 ? -7.793 -15.886 11.771 1.00 75.94 519 HIS A O 1
ATOM 4021 N N . ASP A 1 520 ? -7.932 -15.462 9.559 1.00 77.62 520 ASP A N 1
ATOM 4022 C CA . ASP A 1 520 ? -7.980 -14.001 9.677 1.00 77.62 520 ASP A CA 1
ATOM 4023 C C . ASP A 1 520 ? -9.191 -13.556 10.514 1.00 77.62 520 ASP A C 1
ATOM 4025 O O . ASP A 1 520 ? -9.055 -12.714 11.398 1.00 77.62 520 ASP A O 1
ATOM 4029 N N . TYR A 1 521 ? -10.360 -14.185 10.328 1.00 74.81 521 TYR A N 1
ATOM 4030 C CA . TYR A 1 521 ? -11.532 -13.943 11.171 1.00 74.81 521 TYR A CA 1
ATOM 4031 C C . TYR A 1 521 ? -11.222 -14.203 12.639 1.00 74.81 521 TYR A C 1
ATOM 4033 O O . TYR A 1 521 ? -11.548 -13.373 13.472 1.00 74.81 521 TYR A O 1
ATOM 4041 N N . HIS A 1 522 ? -10.606 -15.335 12.987 1.00 68.00 522 HIS A N 1
ATOM 4042 C CA . HIS A 1 522 ? -10.311 -15.654 14.382 1.00 68.00 522 HIS A CA 1
ATOM 4043 C C . HIS A 1 522 ? -9.240 -14.748 14.992 1.00 68.00 522 HIS A C 1
ATOM 4045 O O . HIS A 1 522 ? -9.382 -14.379 16.157 1.00 68.00 522 HIS A O 1
ATOM 4051 N N . ALA A 1 523 ? -8.218 -14.379 14.220 1.00 68.06 523 ALA A N 1
ATOM 4052 C CA . ALA A 1 523 ? -7.170 -13.462 14.655 1.00 68.06 523 ALA A CA 1
ATOM 4053 C C . ALA A 1 523 ? -7.719 -12.049 14.919 1.00 68.06 523 ALA A C 1
ATOM 4055 O O . ALA A 1 523 ? -7.341 -11.409 15.896 1.00 68.06 523 ALA A O 1
ATOM 4056 N N . LEU A 1 524 ? -8.655 -11.594 14.082 1.00 71.50 524 LEU A N 1
ATOM 4057 C CA . LEU A 1 524 ? -9.170 -10.222 14.084 1.00 71.50 524 LEU A CA 1
ATOM 4058 C C . LEU A 1 524 ? -10.559 -10.108 14.732 1.00 71.50 524 LEU A C 1
ATOM 4060 O O . LEU A 1 524 ? -11.129 -9.018 14.805 1.00 71.50 524 LEU A O 1
ATOM 4064 N N . LYS A 1 525 ? -11.120 -11.225 15.223 1.00 66.06 525 LYS A N 1
ATOM 4065 C CA . LYS A 1 525 ? -12.510 -11.313 15.693 1.00 66.06 525 LYS A CA 1
ATOM 4066 C C . LYS A 1 525 ? -12.826 -10.256 16.737 1.00 66.06 525 LYS A C 1
ATOM 4068 O O . LYS A 1 525 ? -13.820 -9.557 16.599 1.00 66.06 525 LYS A O 1
ATOM 4073 N N . TYR A 1 526 ? -12.017 -10.202 17.788 1.00 54.09 526 TYR A N 1
ATOM 4074 C CA . TYR A 1 526 ? -12.279 -9.368 18.959 1.00 54.09 526 TYR A CA 1
ATOM 4075 C C . TYR A 1 526 ? -11.782 -7.943 18.765 1.00 54.09 526 TYR A C 1
ATOM 4077 O O . TYR A 1 526 ? -12.505 -7.018 19.081 1.00 54.09 526 TYR A O 1
ATOM 4085 N N . ASN A 1 527 ? -10.614 -7.767 18.151 1.00 52.31 527 ASN A N 1
ATOM 4086 C CA . ASN A 1 527 ? -9.975 -6.454 18.083 1.00 52.31 527 ASN A CA 1
ATOM 4087 C C . ASN A 1 527 ? -10.401 -5.625 16.859 1.00 52.31 527 ASN A C 1
ATOM 4089 O O . ASN A 1 527 ? -10.072 -4.447 16.785 1.00 52.31 527 ASN A O 1
ATOM 4093 N N . THR A 1 528 ? -11.084 -6.227 15.878 1.00 69.25 528 THR A N 1
ATOM 4094 C CA . THR A 1 528 ? -11.441 -5.550 14.619 1.00 69.25 528 THR A CA 1
ATOM 4095 C C . THR A 1 528 ? -12.876 -5.856 14.208 1.00 69.25 528 THR A C 1
ATOM 4097 O O . THR A 1 528 ? -13.700 -4.958 14.111 1.00 69.25 528 TH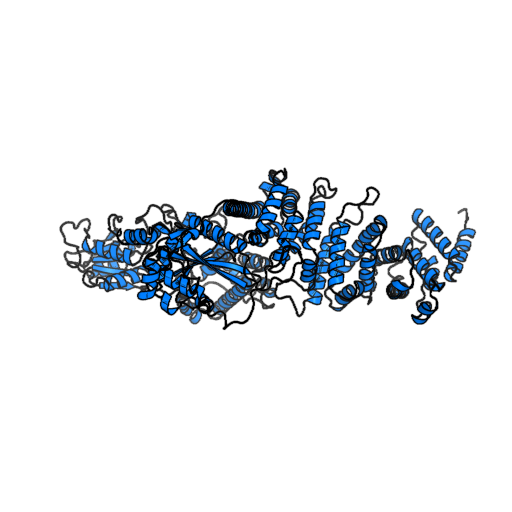R A O 1
ATOM 4100 N N . ILE A 1 529 ? -13.227 -7.130 14.013 1.00 70.00 529 ILE A N 1
ATOM 4101 C CA . ILE A 1 529 ? -14.505 -7.502 13.381 1.00 70.00 529 ILE A CA 1
ATOM 4102 C C . ILE A 1 529 ? -15.704 -7.233 14.292 1.00 70.00 529 ILE A C 1
ATOM 4104 O O . ILE A 1 529 ? -16.705 -6.695 13.829 1.00 70.00 529 ILE A O 1
ATOM 4108 N N . LEU A 1 530 ? -15.637 -7.631 15.566 1.00 61.72 530 LEU A N 1
ATOM 4109 C CA . LEU A 1 530 ? -16.709 -7.399 16.536 1.00 61.72 530 LEU A CA 1
ATOM 4110 C C . LEU A 1 530 ? -16.940 -5.899 16.792 1.00 61.72 530 LEU A C 1
ATOM 4112 O O . LEU A 1 530 ? -18.097 -5.496 16.672 1.00 61.72 530 LEU A O 1
ATOM 4116 N N . PRO A 1 531 ? -15.906 -5.073 17.063 1.00 58.03 531 PRO A N 1
ATOM 4117 C CA . PRO A 1 531 ? -16.040 -3.619 17.156 1.00 58.03 531 PRO A CA 1
ATOM 4118 C C . PRO A 1 531 ? -16.714 -3.014 15.926 1.00 58.03 531 PRO A C 1
ATOM 4120 O O . PRO A 1 531 ? -17.730 -2.337 16.055 1.00 58.03 531 PRO A O 1
ATOM 4123 N N . GLU A 1 532 ? -16.230 -3.349 14.727 1.00 65.94 532 GLU A N 1
ATOM 4124 C CA . GLU A 1 532 ? -16.801 -2.883 13.460 1.00 65.94 532 GLU A CA 1
ATOM 4125 C C . GLU A 1 532 ? -18.266 -3.311 13.300 1.00 65.94 532 GLU A C 1
ATOM 4127 O O . GLU A 1 532 ? -19.114 -2.525 12.888 1.00 65.94 532 GLU A O 1
ATOM 4132 N N . GLN A 1 533 ? -18.616 -4.546 13.672 1.00 66.00 533 GLN A N 1
ATOM 4133 C CA . GLN A 1 533 ? -20.001 -5.026 13.623 1.00 66.00 533 GLN A CA 1
ATOM 4134 C C . GLN A 1 533 ? -20.907 -4.323 14.647 1.00 66.00 533 GLN A C 1
ATOM 4136 O O . GLN A 1 533 ? -22.088 -4.109 14.352 1.00 66.00 533 GLN A O 1
ATOM 4141 N N . VAL A 1 534 ? -20.383 -3.973 15.827 1.00 58.75 534 VAL A N 1
ATOM 4142 C CA . VAL A 1 534 ? -21.094 -3.218 16.873 1.00 58.75 534 VAL A CA 1
ATOM 4143 C C . VAL A 1 534 ? -21.350 -1.792 16.399 1.00 58.75 534 VAL A C 1
ATOM 4145 O O . VAL A 1 534 ? -22.506 -1.371 16.364 1.00 58.75 534 VAL A O 1
ATOM 4148 N N . ILE A 1 535 ? -20.296 -1.090 15.973 1.00 56.66 535 ILE A N 1
ATOM 4149 C CA . ILE A 1 535 ? -20.352 0.280 15.449 1.00 56.66 535 ILE A CA 1
ATOM 4150 C C . ILE A 1 535 ? -21.311 0.330 14.256 1.00 56.66 535 ILE A C 1
ATOM 4152 O O . ILE A 1 535 ? -22.251 1.125 14.238 1.00 56.66 535 ILE A O 1
ATOM 4156 N N . PHE A 1 536 ? -21.161 -0.597 13.304 1.00 61.78 536 PHE A N 1
ATOM 4157 C CA . PHE A 1 536 ? -22.007 -0.668 12.117 1.00 61.78 536 PHE A CA 1
ATOM 4158 C C . PHE A 1 536 ? -23.492 -0.850 12.457 1.00 61.78 536 PHE A C 1
ATOM 4160 O O . PHE A 1 536 ? -24.341 -0.216 11.827 1.00 61.78 536 PHE A O 1
ATOM 4167 N N . ARG A 1 537 ? -23.826 -1.696 13.444 1.00 60.94 537 ARG A N 1
ATOM 4168 C CA . ARG A 1 537 ? -25.215 -1.910 13.893 1.00 60.94 537 ARG A CA 1
ATOM 4169 C C . ARG A 1 537 ? -25.760 -0.754 14.728 1.00 60.94 537 ARG A C 1
ATOM 4171 O O . ARG A 1 537 ? -26.959 -0.506 14.653 1.00 60.94 537 ARG A O 1
ATOM 4178 N N . GLY A 1 538 ? -24.909 -0.057 15.480 1.00 51.06 538 GLY A N 1
ATOM 4179 C CA . GLY A 1 538 ? -25.274 1.172 16.186 1.00 51.06 538 GLY A CA 1
ATOM 4180 C C . GLY A 1 538 ? -25.647 2.295 15.215 1.00 51.06 538 GLY A C 1
ATOM 4181 O O . GLY A 1 538 ? -26.683 2.930 15.379 1.00 51.06 538 GLY A O 1
ATOM 4182 N N . ILE A 1 539 ? -24.857 2.468 14.148 1.00 50.50 539 ILE A N 1
ATOM 4183 C CA . ILE A 1 539 ? -25.091 3.480 13.102 1.00 50.50 539 ILE A CA 1
ATOM 4184 C C . ILE A 1 539 ? -26.246 3.075 12.169 1.00 50.50 539 ILE A C 1
ATOM 4186 O O . ILE A 1 539 ? -27.023 3.922 11.732 1.00 50.50 539 ILE A O 1
ATOM 4190 N N . ASN A 1 540 ? -26.388 1.779 11.860 1.00 52.38 540 ASN A N 1
ATOM 4191 C CA . ASN A 1 540 ? -27.394 1.256 10.928 1.00 52.38 540 ASN A CA 1
ATOM 4192 C C . ASN A 1 540 ? -28.329 0.235 11.603 1.00 52.38 540 ASN A C 1
ATOM 4194 O O . ASN A 1 540 ? -28.339 -0.939 11.214 1.00 52.38 540 ASN A O 1
ATOM 4198 N N . PRO A 1 541 ? -29.174 0.654 12.565 1.00 57.16 541 PRO A N 1
ATOM 4199 C CA . PRO A 1 541 ? -30.019 -0.255 13.348 1.00 57.16 541 PRO A CA 1
ATOM 4200 C C . PRO A 1 541 ? -31.080 -0.980 12.505 1.00 57.16 541 PRO A C 1
ATOM 4202 O O . PRO A 1 541 ? -31.607 -2.015 12.907 1.00 57.16 541 PRO A O 1
ATOM 4205 N N . THR A 1 542 ? -31.390 -0.462 11.313 1.00 62.59 542 THR A N 1
ATOM 4206 C CA . THR A 1 542 ? -32.316 -1.072 10.347 1.00 62.59 542 THR A CA 1
ATOM 4207 C C . THR A 1 542 ? -31.633 -2.035 9.376 1.00 62.59 542 THR A C 1
ATOM 4209 O O . THR A 1 542 ? -32.315 -2.732 8.619 1.00 62.59 542 THR A O 1
ATOM 4212 N N . CYS A 1 543 ? -30.298 -2.093 9.370 1.00 62.22 543 CYS A N 1
ATOM 4213 C CA . CYS A 1 543 ? -29.552 -2.944 8.463 1.00 62.22 543 CYS A CA 1
ATOM 4214 C C . CYS A 1 543 ? -29.321 -4.345 9.053 1.00 62.22 543 CYS A C 1
ATOM 4216 O O . CYS A 1 543 ? -28.247 -4.672 9.562 1.00 62.22 543 CYS A O 1
ATOM 4218 N N . ASP A 1 544 ? -30.336 -5.197 8.913 1.00 63.22 544 ASP A N 1
ATOM 4219 C CA . ASP A 1 544 ? -30.245 -6.629 9.198 1.00 63.22 544 ASP A CA 1
ATOM 4220 C C . ASP A 1 544 ? -30.622 -7.436 7.933 1.00 63.22 544 ASP A C 1
ATOM 4222 O O . ASP A 1 544 ? -31.715 -7.244 7.388 1.00 63.22 544 ASP A O 1
ATOM 4226 N N . PRO A 1 545 ? -29.745 -8.323 7.413 1.00 67.12 545 PRO A N 1
ATOM 4227 C CA . PRO A 1 545 ? -28.421 -8.666 7.930 1.00 67.12 545 PRO A CA 1
ATOM 4228 C C . PRO A 1 545 ? -27.307 -7.753 7.403 1.00 67.12 545 PRO A C 1
ATOM 4230 O O . PRO A 1 545 ? -27.350 -7.274 6.271 1.00 67.12 545 PRO A O 1
ATOM 4233 N N . SER A 1 546 ? -26.263 -7.567 8.207 1.00 75.50 546 SER A N 1
ATOM 4234 C CA . SER A 1 546 ? -24.966 -7.041 7.770 1.00 75.50 546 SER A CA 1
ATOM 4235 C C . SER A 1 546 ? -24.028 -8.181 7.337 1.00 75.50 546 SER A C 1
ATOM 4237 O O . SER A 1 546 ? -24.270 -9.355 7.645 1.00 75.50 546 SER A O 1
ATOM 4239 N N . PHE A 1 547 ? -22.969 -7.857 6.594 1.00 82.06 547 PHE A N 1
ATOM 4240 C CA . PHE A 1 547 ? -21.892 -8.794 6.254 1.00 82.06 547 PHE A CA 1
ATOM 4241 C C . PHE A 1 547 ? -20.515 -8.147 6.433 1.00 82.06 547 PHE A C 1
ATOM 4243 O O . PHE A 1 547 ? -20.391 -6.931 6.324 1.00 82.06 547 PHE A O 1
ATOM 4250 N N . THR A 1 548 ? -19.485 -8.960 6.670 1.00 86.00 548 THR A N 1
ATOM 4251 C CA . THR A 1 548 ? -18.089 -8.507 6.800 1.00 86.00 548 THR A CA 1
ATOM 4252 C C . THR A 1 548 ? -17.320 -8.782 5.507 1.00 86.00 548 THR A C 1
ATOM 4254 O O . THR A 1 548 ? -17.220 -9.930 5.078 1.00 86.00 548 THR A O 1
ATOM 4257 N N . LEU A 1 549 ? -16.798 -7.749 4.860 1.00 85.69 549 LEU A N 1
ATOM 4258 C CA . LEU A 1 549 ? -15.895 -7.817 3.719 1.00 85.69 549 LEU A CA 1
ATOM 4259 C C . LEU A 1 549 ? -14.446 -7.977 4.208 1.00 85.69 549 LEU A C 1
ATOM 4261 O O . LEU A 1 549 ? -13.987 -7.193 5.025 1.00 85.69 549 LEU A O 1
ATOM 4265 N N . PHE A 1 550 ? -13.746 -8.979 3.688 1.00 86.56 550 PHE A N 1
ATOM 4266 C CA . PHE A 1 550 ? -12.306 -9.188 3.794 1.00 86.56 550 PHE A CA 1
ATOM 4267 C C . PHE A 1 550 ? -11.689 -8.861 2.437 1.00 86.56 550 PHE A C 1
ATOM 4269 O O . PHE A 1 550 ? -11.846 -9.628 1.480 1.00 86.56 550 PHE A O 1
ATOM 4276 N N . ASP A 1 551 ? -11.030 -7.718 2.339 1.00 83.88 551 ASP A N 1
ATOM 4277 C CA . ASP A 1 551 ? -10.440 -7.215 1.111 1.00 83.88 551 ASP A CA 1
ATOM 4278 C C . ASP A 1 551 ? -8.936 -7.493 1.046 1.00 83.88 551 ASP A C 1
ATOM 4280 O O . ASP A 1 551 ? -8.134 -6.873 1.740 1.00 83.88 551 ASP A O 1
ATOM 4284 N N . TYR A 1 552 ? -8.568 -8.441 0.184 1.00 78.88 552 TYR A N 1
ATOM 4285 C CA . TYR A 1 552 ? -7.191 -8.837 -0.111 1.00 78.88 552 TYR A CA 1
ATOM 4286 C C . TYR A 1 552 ? -6.653 -8.175 -1.395 1.00 78.88 552 TYR A C 1
ATOM 4288 O O . TYR A 1 552 ? -5.668 -8.646 -1.962 1.00 78.88 552 TYR A O 1
ATOM 4296 N N . THR A 1 553 ? -7.315 -7.136 -1.919 1.00 70.81 553 THR A N 1
ATOM 4297 C CA . THR A 1 553 ? -6.910 -6.471 -3.173 1.00 70.81 553 THR A CA 1
ATOM 4298 C C . THR A 1 553 ? -5.772 -5.459 -3.012 1.00 70.81 553 THR A C 1
ATOM 4300 O O . THR A 1 553 ? -5.151 -5.103 -4.015 1.00 70.81 553 THR A O 1
ATOM 4303 N N . GLY A 1 554 ? -5.468 -5.020 -1.785 1.00 63.38 554 GLY A N 1
ATOM 4304 C CA . GLY A 1 554 ? -4.354 -4.115 -1.471 1.00 63.38 554 GLY A CA 1
ATOM 4305 C C . GLY A 1 554 ? -3.018 -4.819 -1.168 1.00 63.38 554 GLY A C 1
ATOM 4306 O O . GLY A 1 554 ? -2.969 -6.027 -0.940 1.00 63.38 554 GLY A O 1
ATOM 4307 N N . SER A 1 555 ? -1.926 -4.048 -1.121 1.00 52.22 555 SER A N 1
ATOM 4308 C CA . SER A 1 555 ? -0.638 -4.459 -0.526 1.00 52.22 555 SER A CA 1
ATOM 4309 C C . SER A 1 555 ? -0.631 -4.003 0.941 1.00 52.22 555 SER A C 1
ATOM 4311 O O . SER A 1 555 ? -0.921 -2.825 1.144 1.00 52.22 555 SER A O 1
ATOM 4313 N N . PRO A 1 556 ? -0.364 -4.848 1.964 1.00 53.25 556 PRO A N 1
ATOM 4314 C CA . PRO A 1 556 ? 0.475 -6.046 1.972 1.00 53.25 556 PRO A CA 1
ATOM 4315 C C . PRO A 1 556 ? -0.260 -7.282 2.539 1.00 53.25 556 PRO A C 1
ATOM 4317 O O . PRO A 1 556 ? -0.088 -7.616 3.703 1.00 53.25 556 PRO A O 1
ATOM 4320 N N . GLY A 1 557 ? -1.090 -7.974 1.748 1.00 53.53 557 GLY A N 1
ATOM 4321 C CA . GLY A 1 557 ? -1.584 -9.345 2.024 1.00 53.53 557 GLY A CA 1
ATOM 4322 C C . GLY A 1 557 ? -2.317 -9.637 3.354 1.00 53.53 557 GLY A C 1
ATOM 4323 O O . GLY A 1 557 ? -2.754 -10.774 3.575 1.00 53.53 557 GLY A O 1
ATOM 4324 N N . ALA A 1 558 ? -2.498 -8.636 4.213 1.00 59.12 558 ALA A N 1
ATOM 4325 C CA . ALA A 1 558 ? -3.446 -8.600 5.310 1.00 59.12 558 ALA A CA 1
ATOM 4326 C C . ALA A 1 558 ? -4.787 -8.105 4.758 1.00 59.12 558 ALA A C 1
ATOM 4328 O O . ALA A 1 558 ? -4.835 -7.118 4.022 1.00 59.12 558 ALA A O 1
ATOM 4329 N N . ALA A 1 559 ? -5.873 -8.813 5.069 1.00 69.19 559 ALA A N 1
ATOM 4330 C CA . ALA A 1 559 ? -7.194 -8.393 4.628 1.00 69.19 559 ALA A CA 1
ATOM 4331 C C . ALA A 1 559 ? -7.589 -7.086 5.314 1.00 69.19 559 ALA A C 1
ATOM 4333 O O . ALA A 1 559 ? -7.664 -7.033 6.543 1.00 69.19 559 ALA A O 1
ATOM 4334 N N . ARG A 1 560 ? -7.933 -6.064 4.529 1.00 78.69 560 ARG A N 1
ATOM 4335 C CA . ARG A 1 560 ? -8.696 -4.926 5.046 1.00 78.69 560 ARG A CA 1
ATOM 4336 C C . ARG A 1 560 ? -10.110 -5.407 5.369 1.00 78.69 560 ARG A C 1
ATOM 4338 O O . ARG A 1 560 ? -10.729 -6.099 4.562 1.00 78.69 560 ARG A O 1
ATOM 4345 N N . ILE A 1 561 ? -10.613 -5.070 6.549 1.00 80.00 561 ILE A N 1
ATOM 4346 C CA . ILE A 1 561 ? -11.927 -5.513 7.019 1.00 80.00 561 ILE A CA 1
ATOM 4347 C C . ILE A 1 561 ? -12.907 -4.352 6.935 1.00 80.00 561 ILE A C 1
ATOM 4349 O O . ILE A 1 561 ? -12.604 -3.260 7.395 1.00 80.00 561 ILE A O 1
ATOM 4353 N N . GLU A 1 562 ? -14.094 -4.602 6.390 1.00 83.12 562 GLU A N 1
ATOM 4354 C CA . GLU A 1 562 ? -15.196 -3.635 6.394 1.00 83.12 562 GLU A CA 1
ATOM 4355 C C . GLU A 1 562 ? -16.516 -4.333 6.723 1.00 83.12 562 GLU A C 1
ATOM 4357 O O . GLU A 1 562 ? -16.743 -5.468 6.305 1.00 83.12 562 GLU A O 1
ATOM 4362 N N . VAL A 1 563 ? -17.433 -3.671 7.427 1.00 80.25 563 VAL A N 1
ATOM 4363 C CA . VAL A 1 563 ? -18.799 -4.183 7.629 1.00 80.25 563 VAL A CA 1
ATOM 4364 C C . VAL A 1 563 ? -19.759 -3.390 6.753 1.00 80.25 563 VAL A C 1
ATOM 4366 O O . VAL A 1 563 ? -19.748 -2.165 6.737 1.00 80.25 563 VAL A O 1
ATOM 4369 N N . GLN A 1 564 ? -20.584 -4.094 5.982 1.00 79.69 564 GLN A N 1
ATOM 4370 C CA . GLN A 1 564 ? -21.476 -3.483 5.002 1.00 79.69 564 GLN A CA 1
ATOM 4371 C C . GLN A 1 564 ? -22.910 -3.992 5.121 1.00 79.69 564 GLN A C 1
ATOM 4373 O O . GLN A 1 564 ? -23.193 -5.094 5.607 1.00 79.69 564 GLN A O 1
ATOM 4378 N N . CYS A 1 565 ? -23.838 -3.178 4.609 1.00 71.38 565 CYS A N 1
ATOM 4379 C CA . CYS A 1 565 ? -25.250 -3.504 4.637 1.00 71.38 565 CYS A CA 1
ATOM 4380 C C . CYS A 1 565 ? -25.627 -4.487 3.530 1.00 71.38 565 CYS A C 1
ATOM 4382 O O . CYS A 1 565 ? -25.483 -4.167 2.348 1.00 71.38 565 CYS A O 1
ATOM 4384 N N . ALA A 1 566 ? -26.220 -5.636 3.876 1.00 66.38 566 ALA A N 1
ATOM 4385 C CA . ALA A 1 566 ? -26.705 -6.571 2.860 1.00 66.38 566 ALA A CA 1
ATOM 4386 C C . ALA A 1 566 ? -27.993 -6.098 2.163 1.00 66.38 566 ALA A C 1
ATOM 4388 O O . ALA A 1 566 ? -28.470 -6.783 1.273 1.00 66.38 566 ALA A O 1
ATOM 4389 N N . LEU A 1 567 ? -28.594 -4.968 2.541 1.00 59.50 567 LEU A N 1
ATOM 4390 C CA . LEU A 1 567 ? -29.798 -4.442 1.877 1.00 59.50 567 LEU A CA 1
ATOM 4391 C C . LEU A 1 567 ? -29.522 -3.229 0.977 1.00 59.50 567 LEU A C 1
ATOM 4393 O O . LEU A 1 567 ? -30.329 -2.945 0.098 1.00 59.50 567 LEU A O 1
ATOM 4397 N N . HIS A 1 568 ? -28.385 -2.548 1.161 1.00 54.47 568 HIS A N 1
ATOM 4398 C CA . HIS A 1 568 ? -28.119 -1.238 0.550 1.00 54.47 568 HIS A CA 1
ATOM 4399 C C . HIS A 1 568 ? -26.804 -1.164 -0.245 1.00 54.47 568 HIS A C 1
ATOM 4401 O O . HIS A 1 568 ? -26.517 -0.125 -0.831 1.00 54.47 568 HIS A O 1
ATOM 4407 N N . SER A 1 569 ? -25.995 -2.231 -0.303 1.00 59.19 569 SER A N 1
ATOM 4408 C CA . SER A 1 569 ? -24.717 -2.188 -1.028 1.00 59.19 569 SER A CA 1
ATOM 4409 C C . SER A 1 569 ? -24.881 -2.361 -2.545 1.00 59.19 569 SER A C 1
ATOM 4411 O O . SER A 1 569 ? -25.670 -3.175 -3.025 1.00 59.19 569 SER A O 1
ATOM 4413 N N . GLU A 1 570 ? -24.074 -1.651 -3.335 1.00 59.66 570 GLU A N 1
ATOM 4414 C CA . GLU A 1 570 ? -24.008 -1.817 -4.799 1.00 59.66 570 GLU A CA 1
ATOM 4415 C C . GLU A 1 570 ? -23.591 -3.251 -5.204 1.00 59.66 570 GLU A C 1
ATOM 4417 O O . GLU A 1 570 ? -24.022 -3.803 -6.223 1.00 59.66 570 GLU A O 1
ATOM 4422 N N . LEU A 1 571 ? -22.838 -3.914 -4.319 1.00 61.75 571 LEU A N 1
ATOM 4423 C CA . LEU A 1 571 ? -22.542 -5.347 -4.341 1.00 61.75 571 LEU A CA 1
ATOM 4424 C C . LEU A 1 571 ? -23.822 -6.199 -4.395 1.00 61.75 571 LEU A C 1
ATOM 4426 O O . LEU A 1 571 ? -23.904 -7.135 -5.193 1.00 61.75 571 LEU A O 1
ATOM 4430 N N . MET A 1 572 ? -24.869 -5.851 -3.643 1.00 57.62 572 MET A N 1
ATOM 4431 C CA . MET A 1 572 ? -26.140 -6.583 -3.667 1.00 57.62 572 MET A CA 1
ATOM 4432 C C . MET A 1 572 ? -26.852 -6.494 -5.012 1.00 57.62 572 MET A C 1
ATOM 4434 O O . MET A 1 572 ? -27.420 -7.492 -5.457 1.00 57.62 572 MET A O 1
ATOM 4438 N N . HIS A 1 573 ? -26.763 -5.368 -5.725 1.00 58.94 573 HIS A N 1
ATOM 4439 C CA . HIS A 1 573 ? -27.283 -5.269 -7.094 1.00 58.94 573 HIS A CA 1
ATOM 4440 C C . HIS A 1 573 ? -26.575 -6.238 -8.057 1.00 58.94 573 HIS A C 1
ATOM 4442 O O . HIS A 1 573 ? -27.229 -6.864 -8.900 1.00 58.94 573 HIS A O 1
ATOM 4448 N N . ARG A 1 574 ? -25.265 -6.459 -7.878 1.00 59.56 574 ARG A N 1
ATOM 4449 C CA . ARG A 1 574 ? -24.505 -7.481 -8.622 1.00 59.56 574 ARG A CA 1
ATOM 4450 C C . ARG A 1 574 ? -24.878 -8.912 -8.201 1.00 59.56 574 ARG A C 1
ATOM 4452 O O . ARG A 1 574 ? -24.887 -9.810 -9.046 1.00 59.56 574 ARG A O 1
ATOM 4459 N N . PHE A 1 575 ? -25.246 -9.138 -6.935 1.00 61.44 575 PHE A N 1
ATOM 4460 C CA . PHE A 1 575 ? -25.519 -10.475 -6.382 1.00 61.44 575 PHE A CA 1
ATOM 4461 C C . PHE A 1 575 ? -26.990 -10.915 -6.353 1.00 61.44 575 PHE A C 1
ATOM 4463 O O . PHE A 1 575 ? -27.240 -12.118 -6.272 1.00 61.44 575 PHE A O 1
ATOM 4470 N N . HIS A 1 576 ? -27.972 -10.017 -6.492 1.00 53.34 576 HIS A N 1
ATOM 4471 C CA . HIS A 1 576 ? -29.409 -10.351 -6.497 1.00 53.34 576 HIS A CA 1
ATOM 4472 C C . HIS A 1 576 ? -29.813 -11.332 -7.610 1.00 53.34 576 HIS A C 1
ATOM 4474 O O . HIS A 1 576 ? -30.818 -12.034 -7.496 1.00 53.34 576 HIS A O 1
ATOM 4480 N N . LYS A 1 577 ? -29.001 -11.447 -8.667 1.00 54.47 577 LYS A N 1
ATOM 4481 C CA . LYS A 1 577 ? -29.178 -12.445 -9.733 1.00 54.47 577 LYS A CA 1
ATOM 4482 C C . LYS A 1 577 ? -28.761 -13.868 -9.309 1.00 54.47 577 LYS A C 1
ATOM 4484 O O . LYS A 1 577 ? -29.018 -14.821 -10.043 1.00 54.47 577 LYS A O 1
ATOM 4489 N N . ASN A 1 578 ? -28.142 -14.049 -8.134 1.00 59.69 578 ASN A N 1
ATOM 4490 C CA . ASN A 1 578 ? -27.609 -15.325 -7.653 1.00 59.69 578 ASN A CA 1
ATOM 4491 C C . ASN A 1 578 ? -28.450 -15.928 -6.509 1.00 59.69 578 ASN A C 1
ATOM 4493 O O . ASN A 1 578 ? -28.374 -15.533 -5.346 1.00 59.69 578 ASN A O 1
ATOM 4497 N N . ARG A 1 579 ? -29.189 -16.995 -6.832 1.00 56.78 579 ARG A N 1
ATOM 4498 C CA . ARG A 1 579 ? -30.103 -17.700 -5.914 1.00 56.78 579 ARG A CA 1
ATOM 4499 C C . ARG A 1 579 ? -29.428 -18.282 -4.660 1.00 56.78 579 ARG A C 1
ATOM 4501 O O . ARG A 1 579 ? -30.101 -18.513 -3.658 1.00 56.78 579 ARG A O 1
ATOM 4508 N N . PHE A 1 580 ? -28.117 -18.535 -4.698 1.00 58.19 580 PHE A N 1
ATOM 4509 C CA . PHE A 1 580 ? -27.361 -19.033 -3.543 1.00 58.19 580 PHE A CA 1
ATOM 4510 C C . PHE A 1 580 ? -27.227 -17.972 -2.439 1.00 58.19 580 PHE A C 1
ATOM 4512 O O . PHE A 1 580 ? -27.345 -18.303 -1.258 1.00 58.19 580 PHE A O 1
ATOM 4519 N N . TRP A 1 581 ? -27.041 -16.708 -2.825 1.00 65.44 581 TRP A N 1
ATOM 4520 C CA . TRP A 1 581 ? -26.836 -15.589 -1.905 1.00 65.44 581 TRP A CA 1
ATOM 4521 C C . TRP A 1 581 ? -28.125 -15.215 -1.172 1.00 65.44 581 TRP A C 1
ATOM 4523 O O . TRP A 1 581 ? -28.114 -15.120 0.052 1.00 65.44 581 TRP A O 1
ATOM 4533 N N . CYS A 1 582 ? -29.261 -15.142 -1.878 1.00 64.62 582 CYS A N 1
ATOM 4534 C CA . CYS A 1 582 ? -30.566 -14.888 -1.253 1.00 64.62 582 CYS A CA 1
ATOM 4535 C C . CYS A 1 582 ? -30.887 -15.905 -0.143 1.00 64.62 582 CYS A C 1
ATOM 4537 O O . CYS A 1 582 ? -31.385 -15.544 0.921 1.00 64.62 582 CYS A O 1
ATOM 4539 N N . ASN A 1 583 ? -30.547 -17.180 -0.363 1.00 63.53 583 ASN A N 1
ATOM 4540 C CA . ASN A 1 583 ? -30.727 -18.225 0.643 1.00 63.53 583 ASN A CA 1
ATOM 4541 C C . ASN A 1 583 ? -29.764 -18.080 1.832 1.00 63.53 583 ASN A C 1
ATOM 4543 O O . ASN A 1 583 ? -30.120 -18.448 2.948 1.00 63.53 583 ASN A O 1
ATOM 4547 N N . ALA A 1 584 ? -28.528 -17.618 1.623 1.00 65.88 584 ALA A N 1
ATOM 4548 C CA . ALA A 1 584 ? -27.583 -17.370 2.715 1.00 65.88 584 ALA A CA 1
ATOM 4549 C C . ALA A 1 584 ? -28.059 -16.218 3.615 1.00 65.88 584 ALA A C 1
ATOM 4551 O O . ALA A 1 584 ? -28.165 -16.413 4.820 1.00 65.88 584 ALA A O 1
ATOM 4552 N N . ILE A 1 585 ? -28.475 -15.101 3.016 1.00 69.44 585 ILE A N 1
ATOM 4553 C CA . ILE A 1 585 ? -29.024 -13.918 3.701 1.00 69.44 585 ILE A CA 1
ATOM 4554 C C . ILE A 1 585 ? -30.254 -14.273 4.535 1.00 69.44 585 ILE A C 1
ATOM 4556 O O . ILE A 1 585 ? -30.311 -13.978 5.728 1.00 69.44 585 ILE A O 1
ATOM 4560 N N . ALA A 1 586 ? -31.215 -14.984 3.937 1.00 67.50 586 ALA A N 1
ATOM 4561 C CA . ALA A 1 586 ? -32.401 -15.428 4.658 1.00 67.50 586 ALA A CA 1
ATOM 4562 C C . ALA A 1 586 ? -32.038 -16.308 5.866 1.00 67.50 586 ALA A C 1
ATOM 4564 O O . ALA A 1 586 ? -32.634 -16.169 6.927 1.00 67.50 586 ALA A O 1
ATOM 4565 N N . ARG A 1 587 ? -31.043 -17.195 5.748 1.00 66.62 587 ARG A N 1
ATOM 4566 C CA . ARG A 1 587 ? -30.619 -18.053 6.867 1.00 66.62 587 ARG A CA 1
ATOM 4567 C C . ARG A 1 587 ? -29.941 -17.268 7.984 1.00 66.62 587 ARG A C 1
ATOM 4569 O O . ARG A 1 587 ? -30.214 -17.562 9.143 1.00 66.62 587 ARG A O 1
ATOM 4576 N N . THR A 1 588 ? -29.122 -16.276 7.649 1.00 71.12 588 THR A N 1
ATOM 4577 C CA . THR A 1 588 ? -28.487 -15.380 8.623 1.00 71.12 588 THR A CA 1
ATOM 4578 C C . THR A 1 588 ? -29.527 -14.684 9.496 1.00 71.12 588 THR A C 1
ATOM 4580 O O . THR A 1 588 ? -29.485 -14.862 10.714 1.00 71.12 588 THR A O 1
ATOM 4583 N N . LEU A 1 589 ? -30.534 -14.051 8.879 1.00 67.88 589 LEU A N 1
ATOM 4584 C CA . LEU A 1 589 ? -31.650 -13.380 9.567 1.00 67.88 589 LEU A CA 1
ATOM 4585 C C . LEU A 1 589 ? -32.374 -14.271 10.585 1.00 67.88 589 LEU A C 1
ATOM 4587 O O . LEU A 1 589 ? -32.774 -13.825 11.653 1.00 67.88 589 LEU A O 1
ATOM 4591 N N . HIS A 1 590 ? -32.546 -15.554 10.269 1.00 65.31 590 HIS A N 1
ATOM 4592 C CA . HIS A 1 590 ? -33.301 -16.467 11.127 1.00 65.31 590 HIS A CA 1
ATOM 4593 C C . HIS A 1 590 ? -32.422 -17.240 12.124 1.00 65.31 590 HIS A C 1
ATOM 4595 O O . HIS A 1 590 ? -32.946 -17.999 12.938 1.00 65.31 590 HIS A O 1
ATOM 4601 N N . SER A 1 591 ? -31.094 -17.102 12.048 1.00 64.31 591 SER A N 1
ATOM 4602 C CA . SER A 1 591 ? -30.158 -17.894 12.857 1.00 64.31 591 SER A CA 1
ATOM 4603 C C . SER A 1 591 ? -29.976 -17.379 14.289 1.00 64.31 591 SER A C 1
ATOM 4605 O O . SER A 1 591 ? -29.458 -18.117 15.133 1.00 64.31 591 SER A O 1
ATOM 4607 N N . GLY A 1 592 ? -30.383 -16.133 14.566 1.00 57.25 592 GLY A N 1
ATOM 4608 C CA . GLY A 1 592 ? -30.161 -15.473 15.855 1.00 57.25 592 GLY A CA 1
ATOM 4609 C C . GLY A 1 592 ? -28.674 -15.341 16.205 1.00 57.25 592 GLY A C 1
ATOM 4610 O O . GLY A 1 592 ? -28.287 -15.682 17.314 1.00 57.25 592 GLY A O 1
ATOM 4611 N N . GLY A 1 593 ? -27.829 -14.961 15.237 1.00 60.59 593 GLY A N 1
ATOM 4612 C CA . GLY A 1 593 ? -26.386 -14.736 15.445 1.00 60.59 593 GLY A CA 1
ATOM 4613 C C . GLY A 1 593 ? -25.482 -15.972 15.321 1.00 60.59 593 GLY A C 1
ATOM 4614 O O . GLY A 1 593 ? -24.288 -15.888 15.575 1.00 60.59 593 GLY A O 1
ATOM 4615 N N . ARG A 1 594 ? -26.025 -17.128 14.914 1.00 64.31 594 ARG A N 1
ATOM 4616 C CA . ARG A 1 594 ? -25.267 -18.389 14.736 1.00 64.31 594 ARG A CA 1
ATOM 4617 C C . ARG A 1 594 ? -24.643 -18.565 13.346 1.00 64.31 594 ARG A C 1
ATOM 4619 O O . ARG A 1 594 ? -23.845 -19.480 13.130 1.00 64.31 594 ARG A O 1
ATOM 4626 N N . ILE A 1 595 ? -25.058 -17.743 12.383 1.00 70.56 595 ILE A N 1
ATOM 4627 C CA . ILE A 1 595 ? -24.525 -17.715 11.020 1.00 70.56 595 ILE A CA 1
ATOM 4628 C C . ILE A 1 595 ? -24.156 -16.271 10.696 1.00 70.56 595 ILE A C 1
ATOM 4630 O O . ILE A 1 595 ? -25.033 -15.414 10.705 1.00 70.56 595 ILE A O 1
ATOM 4634 N N . GLU A 1 596 ? -22.896 -16.024 10.351 1.00 73.44 596 GLU A N 1
ATOM 4635 C CA . GLU A 1 596 ? -22.404 -14.721 9.888 1.00 73.44 596 GLU A CA 1
ATOM 4636 C C . GLU A 1 596 ? -22.129 -14.762 8.377 1.00 73.44 596 GLU A C 1
ATOM 4638 O O . GLU A 1 596 ? -21.783 -15.808 7.817 1.00 73.44 596 GLU A O 1
ATOM 4643 N N . LEU A 1 597 ? -22.324 -13.632 7.692 1.00 78.12 597 LEU A N 1
ATOM 4644 C CA . LEU A 1 597 ? -22.016 -13.491 6.267 1.00 78.12 597 LEU A CA 1
ATOM 4645 C C . LEU A 1 597 ? -20.666 -12.803 6.118 1.00 78.12 597 LEU A C 1
ATOM 4647 O O . LEU A 1 597 ? -20.525 -11.660 6.545 1.00 78.12 597 LEU A O 1
ATOM 4651 N N . HIS A 1 598 ? -19.708 -13.458 5.465 1.00 83.25 598 HIS A N 1
ATOM 4652 C CA . HIS A 1 598 ? -18.441 -12.838 5.088 1.00 83.25 598 HIS A CA 1
ATOM 4653 C C . HIS A 1 598 ? -18.288 -12.807 3.566 1.00 83.25 598 HIS A C 1
ATOM 4655 O O . HIS A 1 598 ? -18.711 -13.733 2.871 1.00 83.25 598 HIS A O 1
ATOM 4661 N N . VAL A 1 599 ? -17.693 -11.747 3.031 1.00 82.88 599 VAL A N 1
ATOM 4662 C CA . VAL A 1 599 ? -17.373 -11.592 1.609 1.00 82.88 599 VAL A CA 1
ATOM 4663 C C . VAL A 1 599 ? -15.863 -11.459 1.484 1.00 82.88 599 VAL A C 1
ATOM 4665 O O . VAL A 1 599 ? -15.276 -10.659 2.184 1.00 82.88 599 VAL A O 1
ATOM 4668 N N . MET A 1 600 ? -15.226 -12.227 0.609 1.00 83.06 600 MET A N 1
ATOM 4669 C CA . MET A 1 600 ? -13.797 -12.113 0.315 1.00 83.06 600 MET A CA 1
ATOM 4670 C C . MET A 1 600 ? -13.615 -11.405 -1.023 1.00 83.06 600 MET A C 1
ATOM 4672 O O . MET A 1 600 ? -14.160 -11.884 -2.019 1.00 83.06 600 MET A O 1
ATOM 4676 N N . ALA A 1 601 ? -12.864 -10.311 -1.053 1.00 82.12 601 ALA A N 1
ATOM 4677 C CA . ALA A 1 601 ? -12.414 -9.638 -2.265 1.00 82.12 601 ALA A CA 1
ATOM 4678 C C . ALA A 1 601 ? -10.964 -10.034 -2.561 1.00 82.12 601 ALA A C 1
ATOM 4680 O O . ALA A 1 601 ? -10.112 -9.963 -1.683 1.00 82.12 601 ALA A O 1
ATOM 4681 N N . VAL A 1 602 ? -10.692 -10.480 -3.786 1.00 75.25 602 VAL A N 1
ATOM 4682 C CA . VAL A 1 602 ? -9.341 -10.827 -4.251 1.00 75.25 602 VAL A CA 1
ATOM 4683 C C . VAL A 1 602 ? -9.052 -10.155 -5.590 1.00 75.25 602 VAL A C 1
ATOM 4685 O O . VAL A 1 602 ? -9.988 -9.945 -6.375 1.00 75.25 602 VAL A O 1
ATOM 4688 N N . PRO A 1 603 ? -7.783 -9.831 -5.879 1.00 68.06 603 PRO A N 1
ATOM 4689 C CA . PRO A 1 603 ? -7.408 -9.276 -7.171 1.00 68.06 603 PRO A CA 1
ATOM 4690 C C . PRO A 1 603 ? -7.615 -10.317 -8.287 1.00 68.06 603 PRO A C 1
ATOM 4692 O O . PRO A 1 603 ? -7.257 -11.485 -8.143 1.00 68.06 603 PRO A O 1
ATOM 4695 N N . GLU A 1 604 ? -8.218 -9.906 -9.407 1.00 62.91 604 GLU A N 1
ATOM 4696 C CA . GLU A 1 604 ? -8.348 -10.709 -10.633 1.00 62.91 604 GLU A CA 1
ATOM 4697 C C . GLU A 1 604 ? -8.103 -9.808 -11.853 1.00 62.91 604 GLU A C 1
ATOM 4699 O O . GLU A 1 604 ? -8.975 -9.051 -12.293 1.00 62.91 604 GLU A O 1
ATOM 4704 N N . GLY A 1 605 ? -6.890 -9.860 -12.403 1.00 59.25 605 GLY A N 1
ATOM 4705 C CA . GLY A 1 605 ? -6.479 -8.946 -13.466 1.00 59.25 605 GLY A CA 1
ATOM 4706 C C . GLY A 1 605 ? -6.483 -7.491 -12.973 1.00 59.25 605 GLY A C 1
ATOM 4707 O O . GLY A 1 605 ? -5.760 -7.151 -12.043 1.00 59.25 605 GLY A O 1
ATOM 4708 N N . ARG A 1 606 ? -7.325 -6.634 -13.572 1.00 44.62 606 ARG A N 1
ATOM 4709 C CA . ARG A 1 606 ? -7.591 -5.252 -13.103 1.00 44.62 606 ARG A CA 1
ATOM 4710 C C . ARG A 1 606 ? -8.855 -5.082 -12.270 1.00 44.62 606 ARG A C 1
ATOM 4712 O O . ARG A 1 606 ? -9.208 -3.963 -11.909 1.00 44.62 606 ARG A O 1
ATOM 4719 N N . GLY A 1 607 ? -9.593 -6.165 -12.064 1.00 59.66 607 GLY A N 1
ATOM 4720 C CA . GLY A 1 607 ? -10.838 -6.156 -11.317 1.00 59.66 607 GLY A CA 1
ATOM 4721 C C . GLY A 1 607 ? -10.687 -6.806 -9.951 1.00 59.66 607 GLY A C 1
ATOM 4722 O O . GLY A 1 607 ? -9.654 -7.378 -9.605 1.00 59.66 607 GLY A O 1
ATOM 4723 N N . THR A 1 608 ? -11.783 -6.766 -9.207 1.00 70.62 608 THR A N 1
ATOM 4724 C CA . THR A 1 608 ? -11.929 -7.479 -7.943 1.00 70.62 608 THR A CA 1
ATOM 4725 C C . THR A 1 608 ? -12.916 -8.614 -8.123 1.00 70.62 608 THR A C 1
ATOM 4727 O O . THR A 1 608 ? -14.043 -8.414 -8.596 1.00 70.62 608 THR A O 1
ATOM 4730 N N . ARG A 1 609 ? -12.518 -9.811 -7.703 1.00 73.19 609 ARG A N 1
ATOM 4731 C CA . ARG A 1 609 ? -13.404 -10.966 -7.626 1.00 73.19 609 ARG A CA 1
ATOM 4732 C C . ARG A 1 609 ? -13.897 -11.141 -6.198 1.00 73.19 609 ARG A C 1
ATOM 4734 O O . ARG A 1 609 ? -13.109 -11.136 -5.262 1.00 73.19 609 ARG A O 1
ATOM 4741 N N . TYR A 1 610 ? -15.204 -11.345 -6.043 1.00 75.75 610 TYR A N 1
ATOM 4742 C CA . TYR A 1 610 ? -15.852 -11.468 -4.737 1.00 75.75 610 TYR A CA 1
ATOM 4743 C C . TYR A 1 610 ? -16.374 -12.887 -4.477 1.00 75.75 610 TYR A C 1
ATOM 4745 O O . TYR A 1 610 ? -17.009 -13.500 -5.343 1.00 75.75 610 TYR A O 1
ATOM 4753 N N . PHE A 1 611 ? -16.192 -13.388 -3.256 1.00 72.44 611 PHE A N 1
ATOM 4754 C CA . PHE A 1 611 ? -16.684 -14.693 -2.811 1.00 72.44 611 PHE A CA 1
ATOM 4755 C C . PHE A 1 611 ? -17.497 -14.583 -1.520 1.00 72.44 611 PHE A C 1
ATOM 4757 O O . PHE A 1 611 ? -16.993 -14.081 -0.527 1.00 72.44 611 PHE A O 1
ATOM 4764 N N . LEU A 1 612 ? -18.720 -15.130 -1.489 1.00 72.50 612 LEU A N 1
ATOM 4765 C CA . LEU A 1 612 ? -19.466 -15.284 -0.233 1.00 72.50 612 LEU A CA 1
ATOM 4766 C C . LEU A 1 612 ? -18.991 -16.509 0.542 1.00 72.50 612 LEU A C 1
ATOM 4768 O O . LEU A 1 612 ? -19.015 -17.642 0.036 1.00 72.50 612 LEU A O 1
ATOM 4772 N N . VAL A 1 613 ? -18.684 -16.291 1.811 1.00 71.06 613 VAL A N 1
ATOM 4773 C CA . VAL A 1 613 ? -18.303 -17.312 2.775 1.00 71.06 613 VAL A CA 1
ATOM 4774 C C . VAL A 1 613 ? -19.223 -17.199 3.998 1.00 71.06 613 VAL A C 1
ATOM 4776 O O . VAL A 1 613 ? -19.057 -16.299 4.811 1.00 71.06 613 VAL A O 1
ATOM 4779 N N . PRO A 1 614 ? -20.231 -18.081 4.145 1.00 66.38 614 PRO A N 1
ATOM 4780 C CA . PRO A 1 614 ? -21.008 -18.141 5.378 1.00 66.38 614 PRO A CA 1
ATOM 4781 C C . PRO A 1 614 ? -20.170 -18.785 6.488 1.00 66.38 614 PRO A C 1
ATOM 4783 O O . PRO A 1 614 ? -19.647 -19.891 6.300 1.00 66.38 614 PRO A O 1
ATOM 4786 N N . PHE A 1 615 ? -20.083 -18.118 7.634 1.00 67.44 615 PHE A N 1
ATOM 4787 C CA . PHE A 1 615 ? -19.364 -18.586 8.814 1.00 67.44 615 PHE A CA 1
ATOM 4788 C C . PHE A 1 615 ? -20.342 -19.124 9.864 1.00 67.44 615 PHE A C 1
ATOM 4790 O O . PHE A 1 615 ? -21.416 -18.560 10.069 1.00 67.44 615 PHE A O 1
ATOM 4797 N N . TYR A 1 616 ? -20.004 -20.247 10.501 1.00 65.75 616 TYR A N 1
ATOM 4798 C CA . TYR A 1 616 ? -20.914 -21.005 11.367 1.00 65.75 616 TYR A CA 1
ATOM 4799 C C . TYR A 1 616 ? -20.315 -21.158 12.771 1.00 65.75 616 TYR A C 1
ATOM 4801 O O . TYR A 1 616 ? -19.273 -21.797 12.917 1.00 65.75 616 TYR A O 1
ATOM 4809 N N . THR A 1 617 ? -20.985 -20.645 13.807 1.00 57.56 617 THR A N 1
ATOM 4810 C CA . THR A 1 617 ? -20.493 -20.671 15.199 1.00 57.56 617 THR A CA 1
ATOM 4811 C C . THR A 1 617 ? -21.389 -21.529 16.103 1.00 57.56 617 THR A C 1
ATOM 4813 O O . THR A 1 617 ? -22.613 -21.420 16.092 1.00 57.56 617 THR A O 1
ATOM 4816 N N . GLN A 1 618 ? -20.794 -22.441 16.886 1.00 48.62 618 GLN A N 1
ATOM 4817 C CA . GLN A 1 618 ? -21.560 -23.341 17.771 1.00 48.62 618 GLN A CA 1
ATOM 4818 C C . GLN A 1 618 ? -22.134 -22.636 19.008 1.00 48.62 618 GLN A C 1
ATOM 4820 O O . GLN A 1 618 ? -23.114 -23.113 19.577 1.00 48.62 618 GLN A O 1
ATOM 4825 N N . THR A 1 619 ? -21.542 -21.516 19.418 1.00 49.84 619 THR A N 1
ATOM 4826 C CA . THR A 1 619 ? -21.935 -20.750 20.597 1.00 49.84 619 THR A CA 1
ATOM 4827 C C . THR A 1 619 ? -22.500 -19.400 20.151 1.00 49.84 619 THR A C 1
ATOM 4829 O O . THR A 1 619 ? -21.847 -18.652 19.428 1.00 49.84 619 THR A O 1
ATOM 4832 N N . GLY A 1 620 ? -23.722 -19.072 20.580 1.00 44.09 620 GLY A N 1
ATOM 4833 C CA . GLY A 1 620 ? -24.380 -17.778 20.330 1.00 44.09 620 GLY A CA 1
ATOM 4834 C C . GLY A 1 620 ? -23.753 -16.598 21.085 1.00 44.09 620 GLY A C 1
ATOM 4835 O O . GLY A 1 620 ? -24.407 -15.577 21.260 1.00 44.09 620 GLY A O 1
ATOM 4836 N N . VAL A 1 621 ? -22.490 -16.737 21.512 1.00 39.12 621 VAL A N 1
ATOM 4837 C CA . VAL A 1 621 ? -21.749 -15.821 22.394 1.00 39.12 621 VAL A CA 1
ATOM 4838 C C . VAL A 1 621 ? -21.778 -14.394 21.868 1.00 39.12 621 VAL A C 1
ATOM 4840 O O . VAL A 1 621 ? -21.914 -13.478 22.653 1.00 39.12 621 VAL A O 1
ATOM 4843 N N . VAL A 1 622 ? -21.753 -14.179 20.552 1.00 42.88 622 VAL A N 1
ATOM 4844 C CA . VAL A 1 622 ? -21.829 -12.821 19.994 1.00 42.88 622 VAL A CA 1
ATOM 4845 C C . VAL A 1 622 ? -23.164 -12.150 20.336 1.00 42.88 622 VAL A C 1
ATOM 4847 O O . VAL A 1 622 ? -23.167 -11.014 20.781 1.00 42.88 622 VAL A O 1
ATOM 4850 N N . TYR A 1 623 ? -24.300 -12.843 20.219 1.00 38.78 623 TYR A N 1
ATOM 4851 C CA . TYR A 1 623 ? -25.602 -12.246 20.535 1.00 38.78 623 TYR A CA 1
ATOM 4852 C C . TYR A 1 623 ? -25.792 -12.059 22.048 1.00 38.78 623 TYR A C 1
ATOM 4854 O O . TYR A 1 623 ? -26.283 -11.018 22.481 1.00 38.78 623 TYR A O 1
ATOM 4862 N N . ASP A 1 624 ? -25.349 -13.023 22.858 1.00 36.56 624 ASP A N 1
ATOM 4863 C CA . ASP A 1 624 ? -25.480 -12.966 24.319 1.00 36.56 624 ASP A CA 1
ATOM 4864 C C . ASP A 1 624 ? -24.529 -11.928 24.945 1.00 36.56 624 ASP A C 1
ATOM 4866 O O . ASP A 1 624 ? -24.953 -11.160 25.803 1.00 36.56 624 ASP A O 1
ATOM 4870 N N . THR A 1 625 ? -23.288 -11.811 24.455 1.00 37.19 625 THR A N 1
ATOM 4871 C CA . THR A 1 625 ? -22.316 -10.790 24.885 1.00 37.19 625 THR A CA 1
ATOM 4872 C C . THR A 1 625 ? -22.722 -9.387 24.425 1.00 37.19 625 THR A C 1
ATOM 4874 O O . THR A 1 625 ? -22.609 -8.449 25.207 1.00 37.19 625 THR A O 1
ATOM 4877 N N . LEU A 1 626 ? -23.288 -9.224 23.221 1.00 38.56 626 LEU A N 1
ATOM 4878 C CA . LEU A 1 626 ? -23.863 -7.941 22.781 1.00 38.56 626 LEU A CA 1
ATOM 4879 C C . LEU A 1 626 ? -25.094 -7.544 23.615 1.00 38.56 626 LEU A C 1
ATOM 4881 O O . LEU A 1 626 ? -25.288 -6.368 23.911 1.00 38.56 626 LEU A O 1
ATOM 4885 N N . THR A 1 627 ? -25.895 -8.522 24.049 1.00 37.12 627 THR A N 1
ATOM 4886 C CA . THR A 1 627 ? -27.062 -8.290 24.918 1.00 37.12 627 THR A CA 1
ATOM 4887 C C . THR A 1 627 ? -26.663 -8.043 26.383 1.00 37.12 627 THR A C 1
ATOM 4889 O O . THR A 1 627 ? -27.368 -7.329 27.090 1.00 37.12 627 THR A O 1
ATOM 4892 N N . GLU A 1 628 ? -25.547 -8.605 26.864 1.00 34.94 628 GLU A N 1
ATOM 4893 C CA . GLU A 1 628 ? -24.982 -8.328 28.198 1.00 34.94 628 GLU A CA 1
ATOM 4894 C C . GLU A 1 628 ? -24.230 -6.991 28.268 1.00 34.94 628 GLU A C 1
ATOM 4896 O O . GLU A 1 628 ? -24.336 -6.300 29.278 1.00 34.94 628 GLU A O 1
ATOM 4901 N N . ILE A 1 629 ? -23.526 -6.583 27.206 1.00 35.56 629 ILE A N 1
ATOM 4902 C CA . ILE A 1 629 ? -22.910 -5.248 27.100 1.00 35.56 629 ILE A CA 1
ATOM 4903 C C . ILE A 1 629 ? -23.997 -4.166 27.066 1.00 35.56 629 ILE A C 1
ATOM 4905 O O . ILE A 1 629 ? -23.867 -3.155 27.750 1.00 35.56 629 ILE A O 1
ATOM 4909 N N . ALA A 1 630 ? -25.128 -4.431 26.402 1.00 34.34 630 ALA A N 1
ATOM 4910 C CA . ALA A 1 630 ? -26.312 -3.570 26.445 1.00 34.34 630 ALA A CA 1
ATOM 4911 C C . ALA A 1 630 ? -26.970 -3.459 27.842 1.00 34.34 630 ALA A C 1
ATOM 4913 O O . ALA A 1 630 ? -27.851 -2.626 28.029 1.00 34.34 630 ALA A O 1
ATOM 4914 N N . LYS A 1 631 ? -26.566 -4.283 28.823 1.00 32.16 631 LYS A N 1
ATOM 4915 C CA . LYS A 1 631 ? -27.080 -4.267 30.207 1.00 32.16 631 LYS A CA 1
ATOM 4916 C C . LYS A 1 631 ? -26.102 -3.693 31.240 1.00 32.16 631 LYS A C 1
ATOM 4918 O O . LYS A 1 631 ? -26.491 -3.566 32.393 1.00 32.16 631 LYS A O 1
ATOM 4923 N N . ARG A 1 632 ? -24.849 -3.392 30.872 1.00 35.41 632 ARG A N 1
ATOM 4924 C CA . ARG A 1 632 ? -23.780 -2.947 31.797 1.00 35.41 632 ARG A CA 1
ATOM 4925 C C . ARG A 1 632 ? -23.485 -1.443 31.748 1.00 35.41 632 ARG A C 1
ATOM 4927 O O . ARG A 1 632 ? -22.403 -1.019 32.136 1.00 35.41 632 ARG A O 1
ATOM 4934 N N . VAL A 1 633 ? -24.437 -0.646 31.283 1.00 35.03 633 VAL A N 1
ATOM 4935 C CA . VAL A 1 633 ? -24.417 0.804 31.481 1.00 35.03 633 VAL A CA 1
ATOM 4936 C C . VAL A 1 633 ? -25.056 1.062 32.844 1.00 35.03 633 VAL A C 1
ATOM 4938 O O . VAL A 1 633 ? -26.271 1.197 32.929 1.00 35.03 633 VAL A O 1
ATOM 4941 N N . ASP A 1 634 ? -24.250 1.015 33.902 1.00 33.62 634 ASP A N 1
ATOM 4942 C CA . ASP A 1 634 ? -24.606 1.544 35.221 1.00 33.62 634 ASP A CA 1
ATOM 4943 C C . ASP A 1 634 ? -23.395 2.346 35.725 1.00 33.62 634 ASP A C 1
ATOM 4945 O O . ASP A 1 634 ? -22.249 1.894 35.628 1.00 33.62 634 ASP A O 1
ATOM 4949 N N . THR A 1 635 ? -23.680 3.577 36.126 1.00 43.41 635 THR A N 1
ATOM 4950 C CA . THR A 1 635 ? -22.811 4.702 36.490 1.00 43.41 635 THR A CA 1
ATOM 4951 C C . THR A 1 635 ? -22.125 4.481 37.840 1.00 43.41 635 THR A C 1
ATOM 4953 O O . THR A 1 635 ? -22.805 4.078 38.771 1.00 43.41 635 THR A O 1
ATOM 4956 N N . ASP A 1 636 ? -20.809 4.733 37.952 1.00 39.59 636 ASP A N 1
ATOM 4957 C CA . ASP A 1 636 ? -20.157 5.253 39.178 1.00 39.59 636 ASP A CA 1
ATOM 4958 C C . ASP A 1 636 ? -18.628 5.384 39.001 1.00 39.59 636 ASP A C 1
ATOM 4960 O O . ASP A 1 636 ? -17.874 4.440 39.244 1.00 39.59 636 ASP A O 1
ATOM 4964 N N . THR A 1 637 ? -18.177 6.559 38.534 1.00 38.38 637 THR A N 1
ATOM 4965 C CA . THR A 1 637 ? -17.036 7.392 39.011 1.00 38.38 637 THR A CA 1
ATOM 4966 C C . THR A 1 637 ? -16.571 8.364 37.910 1.00 38.38 637 THR A C 1
ATOM 4968 O O . THR A 1 637 ? -15.824 7.989 37.011 1.00 38.38 637 THR A O 1
ATOM 4971 N N . ILE A 1 638 ? -17.000 9.631 38.003 1.00 42.97 638 ILE A N 1
ATOM 4972 C CA . ILE A 1 638 ? -16.492 10.780 37.224 1.00 42.97 638 ILE A CA 1
ATOM 4973 C C . ILE A 1 638 ? -15.681 11.679 38.194 1.00 42.97 638 ILE A C 1
ATOM 4975 O O . ILE A 1 638 ? -16.132 11.884 39.325 1.00 42.97 638 ILE A O 1
ATOM 4979 N N . PRO A 1 639 ? -14.486 12.183 37.826 1.00 44.81 639 PRO A N 1
ATOM 4980 C CA . PRO A 1 639 ? -13.724 13.190 38.585 1.00 44.81 639 PRO A CA 1
ATOM 4981 C C . PRO A 1 639 ? -14.507 14.490 38.886 1.00 44.81 639 PRO A C 1
ATOM 4983 O O . PRO A 1 639 ? -15.450 14.837 38.184 1.00 44.81 639 PRO A O 1
ATOM 4986 N N . MET A 1 640 ? -14.112 15.228 39.937 1.00 44.75 640 MET A N 1
ATOM 4987 C CA . MET A 1 640 ? -14.822 16.432 40.424 1.00 44.75 640 MET A CA 1
ATOM 4988 C C . MET A 1 640 ? -14.805 17.620 39.427 1.00 44.75 640 MET A C 1
ATOM 4990 O O . MET A 1 640 ? -13.727 17.961 38.939 1.00 44.75 640 MET A O 1
ATOM 4994 N N . PRO A 1 641 ? -15.946 18.311 39.202 1.00 59.56 641 PRO A N 1
ATOM 4995 C CA . PRO A 1 641 ? -16.063 19.462 38.294 1.00 59.56 641 PRO A CA 1
ATOM 4996 C C . PRO A 1 641 ? -15.461 20.775 38.842 1.00 59.56 641 PRO A C 1
ATOM 4998 O O . PRO A 1 641 ? -15.440 21.009 40.053 1.00 59.56 641 PRO A O 1
ATOM 5001 N N . GLU A 1 642 ? -15.028 21.677 37.949 1.00 70.19 642 GLU A N 1
ATOM 5002 C CA . GLU A 1 642 ? -14.610 23.050 38.295 1.00 70.19 642 GLU A CA 1
ATOM 5003 C C . GLU A 1 642 ? -15.825 23.985 38.488 1.00 70.19 642 GLU A C 1
ATOM 5005 O O . GLU A 1 642 ? -16.804 23.916 37.742 1.00 70.19 642 GLU A O 1
ATOM 5010 N N . LEU A 1 643 ? -15.764 24.886 39.481 1.00 81.19 643 LEU A N 1
ATOM 5011 C CA . LEU A 1 643 ? -16.918 25.640 39.997 1.00 81.19 643 LEU A CA 1
ATOM 5012 C C . LEU A 1 643 ? -16.600 27.123 40.266 1.00 81.19 643 LEU A C 1
ATOM 5014 O O . LEU A 1 643 ? -15.621 27.436 40.944 1.00 81.19 643 LEU A O 1
ATOM 5018 N N . VAL A 1 644 ? -17.488 28.033 39.846 1.00 80.31 644 VAL A N 1
ATOM 5019 C CA . VAL A 1 644 ? -17.487 29.452 40.253 1.00 80.31 644 VAL A CA 1
ATOM 5020 C C . VAL A 1 644 ? -18.838 29.823 40.867 1.00 80.31 644 VAL A C 1
ATOM 5022 O O . VAL A 1 644 ? -19.856 29.891 40.178 1.00 80.31 644 VAL A O 1
ATOM 5025 N N . ALA A 1 645 ? -18.829 30.108 42.172 1.00 83.75 645 ALA A N 1
ATOM 5026 C CA . ALA A 1 645 ? -20.011 30.476 42.959 1.00 83.75 645 ALA A CA 1
ATOM 5027 C C . ALA A 1 645 ? -20.007 31.936 43.459 1.00 83.75 645 ALA A C 1
ATOM 5029 O O . ALA A 1 645 ? -20.875 32.321 44.234 1.00 83.75 645 ALA A O 1
ATOM 5030 N N . GLU A 1 646 ? -19.059 32.774 43.018 1.00 83.44 646 GLU A N 1
ATOM 5031 C CA . GLU A 1 646 ? -18.895 34.162 43.501 1.00 83.44 646 GLU A CA 1
ATOM 5032 C C . GLU A 1 646 ? -20.165 35.018 43.349 1.00 83.44 646 GLU A C 1
ATOM 5034 O O . GLU A 1 646 ? -20.460 35.873 44.186 1.00 83.44 646 GLU A O 1
ATOM 5039 N N . PHE A 1 647 ? -20.940 34.771 42.294 1.00 85.00 647 PHE A N 1
ATOM 5040 C CA . PHE A 1 647 ? -22.159 35.516 41.992 1.00 85.00 647 PHE A CA 1
ATOM 5041 C C . PHE A 1 647 ? -23.433 34.879 42.553 1.00 85.00 647 PHE A C 1
ATOM 5043 O O . PHE A 1 647 ? -24.512 35.472 42.448 1.00 85.00 647 PHE A O 1
ATOM 5050 N N . TYR A 1 648 ? -23.317 33.694 43.151 1.00 89.69 648 TYR A N 1
ATOM 5051 C CA . TYR A 1 648 ? -24.464 32.912 43.570 1.00 89.69 648 TYR A CA 1
ATOM 5052 C C . TYR A 1 648 ? -25.223 33.588 44.715 1.00 89.69 648 TYR A C 1
ATOM 5054 O O . TYR A 1 648 ? -24.649 34.080 45.691 1.00 89.69 648 TYR A O 1
ATOM 5062 N N . ARG A 1 649 ? -26.553 33.573 44.616 1.00 88.19 649 ARG A N 1
ATOM 5063 C CA . ARG A 1 649 ? -27.459 33.864 45.733 1.00 88.19 649 ARG A CA 1
ATOM 5064 C C . ARG A 1 649 ? -28.502 32.749 45.836 1.00 88.19 649 ARG A C 1
ATOM 5066 O O . ARG A 1 649 ? -28.872 32.195 44.801 1.00 88.19 649 ARG A O 1
ATOM 5073 N N . PRO A 1 650 ? -29.024 32.453 47.044 1.00 87.62 650 PRO A N 1
ATOM 5074 C CA . PRO A 1 650 ? -29.988 31.373 47.237 1.00 87.62 650 PRO A CA 1
ATOM 5075 C C . PRO A 1 650 ? -31.158 31.432 46.247 1.00 87.62 650 PRO A C 1
ATOM 5077 O O . PRO A 1 650 ? -31.811 32.469 46.109 1.00 87.62 650 PRO A O 1
ATOM 5080 N N . GLY A 1 651 ? -31.415 30.312 45.567 1.00 84.62 651 GLY A N 1
ATOM 5081 C CA . GLY A 1 651 ? -32.459 30.186 44.542 1.00 84.62 651 GLY A CA 1
ATOM 5082 C C . GLY A 1 651 ? -32.038 30.592 43.123 1.00 84.62 651 GLY A C 1
ATOM 5083 O O . GLY A 1 651 ? -32.857 30.502 42.209 1.00 84.62 651 GLY A O 1
ATOM 5084 N N . GLY A 1 652 ? -30.788 31.015 42.921 1.00 91.50 652 GLY A N 1
ATOM 5085 C CA . GLY A 1 652 ? -30.229 31.285 41.597 1.00 91.50 652 GLY A CA 1
ATOM 5086 C C . GLY A 1 652 ? -30.112 30.030 40.714 1.00 91.50 652 GLY A C 1
ATOM 5087 O O . GLY A 1 652 ? -30.014 28.913 41.240 1.00 91.50 652 GLY A O 1
ATOM 5088 N N . PRO A 1 653 ? -30.126 30.193 39.375 1.00 93.94 653 PRO A N 1
ATOM 5089 C CA . PRO A 1 653 ? -30.001 29.086 38.428 1.00 93.94 653 PRO A CA 1
ATOM 5090 C C . PRO A 1 653 ? -28.585 28.492 38.418 1.00 93.94 653 PRO A C 1
ATOM 5092 O O . PRO A 1 653 ? -27.620 29.143 38.824 1.00 93.94 653 PRO A O 1
ATOM 5095 N N . VAL A 1 654 ? -28.463 27.266 37.909 1.00 93.50 654 VAL A N 1
ATOM 5096 C CA . VAL A 1 654 ? -27.173 26.608 37.668 1.00 93.50 654 VAL A CA 1
ATOM 5097 C C . VAL A 1 654 ? -26.878 26.625 36.176 1.00 93.50 654 VAL A C 1
ATOM 5099 O O . VAL A 1 654 ? -27.659 26.098 35.386 1.00 93.50 654 VAL A O 1
ATOM 5102 N N . PHE A 1 655 ? -25.753 27.218 35.794 1.00 93.00 655 PHE A N 1
ATOM 5103 C CA . PHE A 1 655 ? -25.211 27.139 34.446 1.00 93.00 655 PHE A CA 1
ATOM 5104 C C . PHE A 1 655 ? -24.192 26.007 34.393 1.00 93.00 655 PHE A C 1
ATOM 5106 O O . PHE A 1 655 ? -23.102 26.127 34.953 1.00 93.00 655 PHE A O 1
ATOM 5113 N N . LEU A 1 656 ? -24.558 24.910 33.735 1.00 91.75 656 LEU A N 1
ATOM 5114 C CA . LEU A 1 656 ? -23.678 23.762 33.546 1.00 91.75 656 LEU A CA 1
ATOM 5115 C C . LEU A 1 656 ? -23.070 23.814 32.150 1.00 91.75 656 LEU A C 1
ATOM 5117 O O . LEU A 1 656 ? -23.778 23.696 31.151 1.00 91.75 656 LEU A O 1
ATOM 5121 N N . VAL A 1 657 ? -21.763 24.004 32.096 1.00 89.06 657 VAL A N 1
ATOM 5122 C CA . VAL A 1 657 ? -20.965 23.975 30.878 1.00 89.06 657 VAL A CA 1
ATOM 5123 C C . VAL A 1 657 ? -20.520 22.539 30.627 1.00 89.06 657 VAL A C 1
ATOM 5125 O O . VAL A 1 657 ? -19.805 21.970 31.447 1.00 89.06 657 VAL A O 1
ATOM 5128 N N . ASP A 1 658 ? -20.916 21.973 29.492 1.00 86.69 658 ASP A N 1
ATOM 5129 C CA . ASP A 1 658 ? -20.294 20.759 28.950 1.00 86.69 658 ASP A CA 1
ATOM 5130 C C . ASP A 1 658 ? -18.971 21.168 28.277 1.00 86.69 658 ASP A C 1
ATOM 5132 O O . ASP A 1 658 ? -18.977 21.997 27.356 1.00 86.69 658 ASP A O 1
ATOM 5136 N N . SER A 1 659 ? -17.836 20.653 28.770 1.00 72.50 659 SER A N 1
ATOM 5137 C CA . SER A 1 659 ? -16.511 21.028 28.258 1.00 72.50 659 SER A CA 1
ATOM 5138 C C . SER A 1 659 ? -16.130 20.360 26.936 1.00 72.50 659 SER A C 1
ATOM 5140 O O . SER A 1 659 ? -15.207 20.833 26.273 1.00 72.50 659 SER A O 1
ATOM 5142 N N . ALA A 1 660 ? -16.859 19.322 26.507 1.00 66.62 660 ALA A N 1
ATOM 5143 C CA . ALA A 1 660 ? -16.570 18.467 25.354 1.00 66.62 660 ALA A CA 1
ATOM 5144 C C . ALA A 1 660 ? -15.130 17.926 25.288 1.00 66.62 660 ALA A C 1
ATOM 5146 O O . ALA A 1 660 ? -14.932 16.744 25.518 1.00 66.62 660 ALA A O 1
ATOM 5147 N N . ILE A 1 661 ? -14.146 18.750 24.921 1.00 56.91 661 ILE A N 1
ATOM 5148 C CA . ILE A 1 661 ? -12.763 18.342 24.625 1.00 56.91 661 ILE A CA 1
ATOM 5149 C C . ILE A 1 661 ? -11.741 19.123 25.481 1.00 56.91 661 ILE A C 1
ATOM 5151 O O . ILE A 1 661 ? -10.677 18.587 25.779 1.00 56.91 661 ILE A O 1
ATOM 5155 N N . GLU A 1 662 ? -12.056 20.349 25.931 1.00 59.22 662 GLU A N 1
ATOM 5156 C CA . GLU A 1 662 ? -11.151 21.207 26.720 1.00 59.22 662 GLU A CA 1
ATOM 5157 C C . GLU A 1 662 ? -11.894 22.012 27.802 1.00 59.22 662 GLU A C 1
ATOM 5159 O O . GLU A 1 662 ? -12.986 22.535 27.576 1.00 59.22 662 GLU A O 1
ATOM 5164 N N . ASN A 1 663 ? -11.264 22.192 28.969 1.00 63.69 663 ASN A N 1
ATOM 5165 C CA . ASN A 1 663 ? -11.794 23.044 30.037 1.00 63.69 663 ASN A CA 1
ATOM 5166 C C . ASN A 1 663 ? -11.370 24.509 29.811 1.00 63.69 663 ASN A C 1
ATOM 5168 O O . ASN A 1 663 ? -10.182 24.808 29.690 1.00 63.69 663 ASN A O 1
ATOM 5172 N N . TYR A 1 664 ? -12.338 25.436 29.813 1.00 67.81 664 TYR A N 1
ATOM 5173 C CA . TYR A 1 664 ? -12.109 26.887 29.700 1.00 67.81 664 TYR A CA 1
ATOM 5174 C C . TYR A 1 664 ? -12.567 27.625 30.970 1.00 67.81 664 TYR A C 1
ATOM 5176 O O . TYR A 1 664 ? -13.644 28.230 30.980 1.00 67.81 664 TYR A O 1
ATOM 5184 N N . PRO A 1 665 ? -11.764 27.643 32.049 1.00 70.62 665 PRO A N 1
ATOM 5185 C CA . PRO A 1 665 ? -12.201 28.151 33.354 1.00 70.62 665 PRO A CA 1
ATOM 5186 C C . PRO A 1 665 ? -12.578 29.643 33.336 1.00 70.62 665 PRO A C 1
ATOM 5188 O O . PRO A 1 665 ? -13.422 30.105 34.106 1.00 70.62 665 PRO A O 1
ATOM 5191 N N . THR A 1 666 ? -11.995 30.423 32.418 1.00 70.19 666 THR A N 1
ATOM 5192 C CA . THR A 1 666 ? -12.292 31.856 32.243 1.00 70.19 666 THR A CA 1
ATOM 5193 C C . THR A 1 666 ? -13.726 32.121 31.773 1.00 70.19 666 THR A C 1
ATOM 5195 O O . THR A 1 666 ? -14.267 33.191 32.066 1.00 70.19 666 THR A O 1
ATOM 5198 N N . LEU A 1 667 ? -14.377 31.147 31.119 1.00 73.81 667 LEU A N 1
ATOM 5199 C CA . LEU A 1 667 ? -15.783 31.225 30.710 1.00 73.81 667 LEU A CA 1
ATOM 5200 C C . LEU A 1 667 ? -16.719 31.368 31.919 1.00 73.81 667 LEU A C 1
ATOM 5202 O O . LEU A 1 667 ? -17.720 32.083 31.830 1.00 73.81 667 LEU A O 1
ATOM 5206 N N . LEU A 1 668 ? -16.371 30.733 33.045 1.00 78.38 668 LEU A N 1
ATOM 5207 C CA . LEU A 1 668 ? -17.182 30.721 34.265 1.00 78.38 668 LEU A CA 1
ATOM 5208 C C . LEU A 1 668 ? -17.171 32.052 35.021 1.00 78.38 668 LEU A C 1
ATOM 5210 O O . LEU A 1 668 ? -18.120 32.331 35.752 1.00 78.38 668 LEU A O 1
ATOM 5214 N N . SER A 1 669 ? -16.125 32.865 34.847 1.00 70.25 669 SER A N 1
ATOM 5215 C CA . SER A 1 669 ? -15.912 34.108 35.604 1.00 70.25 669 SER A CA 1
ATOM 5216 C C . SER A 1 669 ? -16.029 35.383 34.765 1.00 70.25 669 SER A C 1
ATOM 5218 O O . SER A 1 669 ? -16.554 36.378 35.253 1.00 70.25 669 SER A O 1
ATOM 5220 N N . THR A 1 670 ? -15.562 35.371 33.511 1.00 69.81 670 THR A N 1
ATOM 5221 C CA . THR A 1 670 ? -15.440 36.584 32.667 1.00 69.81 670 THR A CA 1
ATOM 5222 C C . THR A 1 670 ? -16.025 36.440 31.263 1.00 69.81 670 THR A C 1
ATOM 5224 O O . THR A 1 670 ? -16.017 37.401 30.499 1.00 69.81 670 THR A O 1
ATOM 5227 N N . GLY A 1 671 ? -16.533 35.257 30.909 1.00 75.81 671 GLY A N 1
ATOM 5228 C CA . GLY A 1 671 ? -17.239 35.023 29.651 1.00 75.81 671 GLY A CA 1
ATOM 5229 C C . GLY A 1 671 ? -18.756 35.158 29.786 1.00 75.81 671 GLY A C 1
ATOM 5230 O O . GLY A 1 671 ? -19.277 35.531 30.835 1.00 75.81 671 GLY A O 1
ATOM 5231 N N . VAL A 1 672 ? -19.480 34.778 28.728 1.00 82.31 672 VAL A N 1
ATOM 5232 C CA . VAL A 1 672 ? -20.953 34.857 28.682 1.00 82.31 672 VAL A CA 1
ATOM 5233 C C . VAL A 1 672 ? -21.627 34.131 29.854 1.00 82.31 672 VAL A C 1
ATOM 5235 O O . VAL A 1 672 ? -22.641 34.600 30.356 1.00 82.31 672 VAL A O 1
ATOM 5238 N N . ILE A 1 673 ? -21.052 33.024 30.340 1.00 88.38 673 ILE A N 1
ATOM 5239 C CA . ILE A 1 673 ? -21.583 32.292 31.497 1.00 88.38 673 ILE A CA 1
ATOM 5240 C C . ILE A 1 673 ? -21.339 33.041 32.804 1.00 88.38 673 ILE A C 1
ATOM 5242 O O . ILE A 1 673 ? -22.263 33.153 33.605 1.00 88.38 673 ILE A O 1
ATOM 5246 N N . GLY A 1 674 ? -20.156 33.628 32.991 1.00 85.12 674 GLY A N 1
ATOM 5247 C CA . GLY A 1 674 ? -19.888 34.532 34.112 1.00 85.12 674 GLY A CA 1
ATOM 5248 C C . GLY A 1 674 ? -20.843 35.729 34.140 1.00 85.12 674 GLY A C 1
ATOM 5249 O O . GLY A 1 674 ? -21.435 36.014 35.179 1.00 85.12 674 GLY A O 1
ATOM 5250 N N . GLU A 1 675 ? -21.082 36.378 32.995 1.00 87.81 675 GLU A N 1
ATOM 5251 C CA . GLU A 1 675 ? -22.042 37.488 32.887 1.00 87.81 675 GLU A CA 1
ATOM 5252 C C . GLU A 1 675 ? -23.483 37.047 33.185 1.00 87.81 675 GLU A C 1
ATOM 5254 O O . GLU A 1 675 ? -24.231 37.761 33.861 1.00 87.81 675 GLU A O 1
ATOM 5259 N N . LEU A 1 676 ? -23.896 35.872 32.701 1.00 90.06 676 LEU A N 1
ATOM 5260 C CA . LEU A 1 676 ? -25.220 35.322 32.985 1.00 90.06 676 LEU A CA 1
ATOM 5261 C C . LEU A 1 676 ? -25.369 34.980 34.467 1.00 90.06 676 LEU A C 1
ATOM 5263 O O . LEU A 1 676 ? -26.362 35.382 35.076 1.00 90.06 676 LEU A O 1
ATOM 5267 N N . ALA A 1 677 ? -24.385 34.314 35.069 1.00 91.25 677 ALA A N 1
ATOM 5268 C CA . ALA A 1 677 ? -24.366 34.014 36.496 1.00 91.25 677 ALA A CA 1
ATOM 5269 C C . ALA A 1 677 ? -24.410 35.299 37.335 1.00 91.25 677 ALA A C 1
ATOM 5271 O O . ALA A 1 677 ? -25.240 35.409 38.236 1.00 91.25 677 ALA A O 1
ATOM 5272 N N . GLN A 1 678 ? -23.629 36.320 36.973 1.00 91.81 678 GLN A N 1
ATOM 5273 C CA . GLN A 1 678 ? -23.644 37.626 37.631 1.00 91.81 678 GLN A CA 1
ATOM 5274 C C . GLN A 1 678 ? -25.016 38.308 37.564 1.00 91.81 678 GLN A C 1
ATOM 5276 O O . GLN A 1 678 ? -25.528 38.782 38.580 1.00 91.81 678 GLN A O 1
ATOM 5281 N N . ASN A 1 679 ? -25.638 38.336 36.385 1.00 92.75 679 ASN A N 1
ATOM 5282 C CA . ASN A 1 679 ? -26.913 39.025 36.177 1.00 92.75 679 ASN A CA 1
ATOM 5283 C C . ASN A 1 679 ? -28.127 38.248 36.708 1.00 92.75 679 ASN A C 1
ATOM 5285 O O . ASN A 1 679 ? -29.172 38.846 36.964 1.00 92.75 679 ASN A O 1
ATOM 5289 N N . THR A 1 680 ? -28.007 36.931 36.891 1.00 93.44 680 THR A N 1
ATOM 5290 C CA . THR A 1 680 ? -29.096 36.062 37.374 1.00 93.44 680 THR A CA 1
ATOM 5291 C C . THR A 1 680 ? -28.882 35.550 38.797 1.00 93.44 680 THR A C 1
ATOM 5293 O O . THR A 1 680 ? -29.729 34.831 39.321 1.00 93.44 680 THR A O 1
ATOM 5296 N N . SER A 1 681 ? -27.789 35.962 39.450 1.00 93.12 681 SER A N 1
ATOM 5297 C CA . SER A 1 681 ? -27.350 35.439 40.751 1.00 93.12 681 SER A CA 1
ATOM 5298 C C . SER A 1 681 ? -27.138 33.917 40.762 1.00 93.12 681 SER A C 1
ATOM 5300 O O . SER A 1 681 ? -27.416 33.253 41.761 1.00 93.12 681 SER A O 1
ATOM 5302 N N . GLY A 1 682 ? -26.714 33.364 39.626 1.00 91.56 682 GLY A N 1
ATOM 5303 C CA . GLY A 1 682 ? -26.521 31.935 39.409 1.00 91.56 682 GLY A CA 1
ATOM 5304 C C . GLY A 1 682 ? -25.125 31.435 39.775 1.00 91.56 682 GLY A C 1
ATOM 5305 O O . GLY A 1 682 ? -24.250 32.200 40.182 1.00 91.56 682 GLY A O 1
ATOM 5306 N N . ILE A 1 683 ? -24.938 30.130 39.610 1.00 89.88 683 ILE A N 1
ATOM 5307 C CA . ILE A 1 683 ? -23.665 29.426 39.782 1.00 89.88 683 ILE A CA 1
ATOM 5308 C C . ILE A 1 683 ? -23.214 28.846 38.444 1.00 89.88 683 ILE A C 1
ATOM 5310 O O . ILE A 1 683 ? -24.053 28.433 37.642 1.00 89.88 683 ILE A O 1
ATOM 5314 N N . SER A 1 684 ? -21.907 28.810 38.210 1.00 88.38 684 SER A N 1
ATOM 5315 C CA . SER A 1 684 ? -21.325 28.315 36.964 1.00 88.38 684 SER A CA 1
ATOM 5316 C C . SER A 1 684 ? -20.465 27.085 37.242 1.00 88.38 684 SER A C 1
ATOM 5318 O O . SER A 1 684 ? -19.573 27.144 38.088 1.00 88.38 684 SER A O 1
ATOM 5320 N N . ILE A 1 685 ? -20.712 25.993 36.522 1.00 87.75 685 ILE A N 1
ATOM 5321 C CA . ILE A 1 685 ? -20.036 24.697 36.682 1.00 87.75 685 ILE A CA 1
ATOM 5322 C C . ILE A 1 685 ? -19.496 24.252 35.325 1.00 87.75 685 ILE A C 1
ATOM 5324 O O . ILE A 1 685 ? -20.209 24.391 34.335 1.00 87.75 685 ILE A O 1
ATOM 5328 N N . ILE A 1 686 ? -18.292 23.685 35.270 1.00 85.12 686 ILE A N 1
ATOM 5329 C CA . ILE A 1 686 ? -17.823 22.902 34.117 1.00 85.12 686 ILE A CA 1
ATOM 5330 C C . ILE A 1 686 ? -17.877 21.421 34.473 1.00 85.12 686 ILE A C 1
ATOM 5332 O O . ILE A 1 686 ? -17.242 21.003 35.439 1.00 85.12 686 ILE A O 1
ATOM 5336 N N . LEU A 1 687 ? -18.596 20.636 33.673 1.00 82.75 687 LEU A N 1
ATOM 5337 C CA . LEU A 1 687 ? -18.577 19.179 33.728 1.00 82.75 687 LEU A CA 1
ATOM 5338 C C . LEU A 1 687 ? -17.600 18.645 32.680 1.00 82.75 687 LEU A C 1
ATOM 5340 O O . LEU A 1 687 ? -17.749 18.935 31.491 1.00 82.75 687 LEU A O 1
ATOM 5344 N N . GLU A 1 688 ? -16.613 17.871 33.131 1.00 75.94 688 GLU A N 1
ATOM 5345 C CA . GLU A 1 688 ? -15.649 17.223 32.245 1.00 75.94 688 GLU A CA 1
ATOM 5346 C C . GLU A 1 688 ? -16.297 16.040 31.518 1.00 75.94 688 GLU A C 1
ATOM 5348 O O . GLU A 1 688 ? -16.914 15.168 32.131 1.00 75.94 688 GLU A O 1
ATOM 5353 N N . HIS A 1 689 ? -16.175 16.023 30.193 1.00 76.00 689 HIS A N 1
ATOM 5354 C CA . HIS A 1 689 ? -16.757 14.978 29.362 1.00 76.00 689 HIS A CA 1
ATOM 5355 C C . HIS A 1 689 ? -16.006 13.648 29.544 1.00 76.00 689 HIS A C 1
ATOM 5357 O O . HIS A 1 689 ? -14.774 13.613 29.596 1.00 76.00 689 HIS A O 1
ATOM 5363 N N . ARG A 1 690 ? -16.735 12.521 29.565 1.00 74.69 690 ARG A N 1
ATOM 5364 C CA . ARG A 1 690 ? -16.119 11.182 29.551 1.00 74.69 690 ARG A CA 1
ATOM 5365 C C . ARG A 1 690 ? -15.104 11.049 28.407 1.00 74.69 690 ARG A C 1
ATOM 5367 O O . ARG A 1 690 ? -15.360 11.540 27.312 1.00 74.69 690 ARG A O 1
ATOM 5374 N N . TYR A 1 691 ? -14.003 10.340 28.642 1.00 70.38 691 TYR A N 1
ATOM 5375 C CA . TYR A 1 691 ? -12.863 10.160 27.726 1.00 70.38 691 TYR A CA 1
ATOM 5376 C C . TYR A 1 691 ? -12.007 11.405 27.449 1.00 70.38 691 TYR A C 1
ATOM 5378 O O . TYR A 1 691 ? -11.108 11.338 26.611 1.00 70.38 691 TYR A O 1
ATOM 5386 N N . TYR A 1 692 ? -12.229 12.508 28.162 1.00 73.38 692 TYR A N 1
ATOM 5387 C CA . TYR A 1 692 ? -11.401 13.707 28.062 1.00 73.38 692 TYR A CA 1
ATOM 5388 C C . TYR A 1 692 ? -10.872 14.130 29.434 1.00 73.38 692 TYR A C 1
ATOM 5390 O O . TYR A 1 692 ? -11.407 13.745 30.476 1.00 73.38 692 TYR A O 1
ATOM 5398 N N . GLY A 1 693 ? -9.774 14.889 29.423 1.00 69.88 693 GLY A N 1
ATOM 5399 C CA . GLY A 1 693 ? -9.094 15.352 30.631 1.00 69.88 693 GLY A CA 1
ATOM 5400 C C . GLY A 1 693 ? -8.666 14.203 31.545 1.00 69.88 693 GLY A C 1
ATOM 5401 O O . GLY A 1 693 ? -7.794 13.412 31.195 1.00 69.88 693 GLY A O 1
ATOM 5402 N N . SER A 1 694 ? -9.265 14.122 32.728 1.00 66.56 694 SER A N 1
ATOM 5403 C CA . SER A 1 694 ? -9.038 13.070 33.727 1.00 66.56 694 SER A CA 1
ATOM 5404 C C . SER A 1 694 ? -10.137 11.995 33.773 1.00 66.56 694 SER A C 1
ATOM 5406 O O . SER A 1 694 ? -10.039 11.038 34.544 1.00 66.56 694 SER A O 1
ATOM 5408 N N . SER A 1 695 ? -11.176 12.117 32.944 1.00 66.38 695 SER A N 1
ATOM 5409 C CA . SER A 1 695 ? -12.440 11.380 33.061 1.00 66.38 695 SER A CA 1
ATOM 5410 C C . SER A 1 695 ? -12.504 10.113 32.192 1.00 66.38 695 SER A C 1
ATOM 5412 O O . SER A 1 695 ? -13.354 9.994 31.309 1.00 66.38 695 SER A O 1
ATOM 5414 N N . PHE A 1 696 ? -11.627 9.129 32.432 1.00 69.62 696 PHE A N 1
ATOM 5415 C CA . PHE A 1 696 ? -11.574 7.877 31.653 1.00 69.62 696 PHE A CA 1
ATOM 5416 C C . PHE A 1 696 ? -12.246 6.679 32.360 1.00 69.62 696 PHE A C 1
ATOM 5418 O O . PHE A 1 696 ? -11.727 6.202 33.370 1.00 69.62 696 PHE A O 1
ATOM 5425 N N . PRO A 1 697 ? -13.335 6.094 31.809 1.00 60.81 697 PRO A N 1
ATOM 5426 C CA . PRO A 1 697 ? -14.011 4.927 32.400 1.00 60.81 697 PRO A CA 1
ATOM 5427 C C . PRO A 1 697 ? -13.311 3.585 32.096 1.00 60.81 697 PRO A C 1
ATOM 5429 O O . PRO A 1 697 ? -13.820 2.509 32.415 1.00 60.81 697 PRO A O 1
ATOM 5432 N N . VAL A 1 698 ? -12.163 3.629 31.418 1.00 60.75 698 VAL A N 1
ATOM 5433 C CA . VAL A 1 698 ? -11.438 2.481 30.862 1.00 60.75 698 VAL A CA 1
ATOM 5434 C C . VAL A 1 698 ? -9.932 2.677 31.021 1.00 60.75 698 VAL A C 1
ATOM 5436 O O . VAL A 1 698 ? -9.446 3.800 31.071 1.00 60.75 698 VAL A O 1
ATOM 5439 N N . SER A 1 699 ? -9.169 1.582 31.078 1.00 69.12 699 SER A N 1
ATOM 5440 C CA . SER A 1 699 ? -7.716 1.629 31.304 1.00 69.12 699 SER A CA 1
ATOM 5441 C C . SER A 1 699 ? -6.877 1.876 30.044 1.00 69.12 699 SER A C 1
ATOM 5443 O O . SER A 1 699 ? -5.661 1.992 30.148 1.00 69.12 699 SER A O 1
ATOM 5445 N N . ASN A 1 700 ? -7.491 1.845 28.857 1.00 67.06 700 ASN A N 1
ATOM 5446 C CA . ASN A 1 700 ? -6.864 2.166 27.573 1.00 67.06 700 ASN A CA 1
ATOM 5447 C C . ASN A 1 700 ? -7.941 2.599 26.564 1.00 67.06 700 ASN A C 1
ATOM 5449 O O . ASN A 1 700 ? -9.121 2.299 26.754 1.00 67.06 700 ASN A O 1
ATOM 5453 N N . LEU A 1 701 ? -7.526 3.236 25.475 1.00 66.06 701 LEU A N 1
ATOM 5454 C CA . LEU A 1 701 ? -8.396 3.745 24.408 1.00 66.06 701 LEU A CA 1
ATOM 5455 C C . LEU A 1 701 ? -8.442 2.789 23.212 1.00 66.06 701 LEU A C 1
ATOM 5457 O O . LEU A 1 701 ? -8.573 3.197 22.063 1.00 66.06 701 LEU A O 1
ATOM 5461 N N . SER A 1 702 ? -8.352 1.479 23.477 1.00 68.69 702 SER A N 1
ATOM 5462 C CA . SER A 1 702 ? -8.637 0.476 22.445 1.00 68.69 702 SER A CA 1
ATOM 5463 C C . SER A 1 702 ? -10.048 0.675 21.886 1.00 68.69 702 SER A C 1
ATOM 5465 O O . SER A 1 702 ? -10.946 1.094 22.616 1.00 68.69 702 SER A O 1
ATOM 5467 N N . ALA A 1 703 ? -10.275 0.328 20.617 1.00 63.47 703 ALA A N 1
ATOM 5468 C CA . ALA A 1 703 ? -11.595 0.448 19.990 1.00 63.47 703 ALA A CA 1
ATOM 5469 C C . ALA A 1 703 ? -12.707 -0.228 20.820 1.00 63.47 703 ALA A C 1
ATOM 5471 O O . ALA A 1 703 ? -13.796 0.324 20.973 1.00 63.47 703 ALA A O 1
ATOM 5472 N N . ASP A 1 704 ? -12.402 -1.377 21.441 1.00 71.12 704 ASP A N 1
ATOM 5473 C CA . ASP A 1 704 ? -13.296 -2.046 22.389 1.00 71.12 704 ASP A CA 1
ATOM 5474 C C . ASP A 1 704 ? -13.629 -1.153 23.582 1.00 71.12 704 ASP A C 1
ATOM 5476 O O . ASP A 1 704 ? -14.789 -1.034 23.964 1.00 71.12 704 ASP A O 1
ATOM 5480 N N . ASN A 1 705 ? -12.634 -0.521 24.196 1.00 71.06 705 ASN A N 1
ATOM 5481 C CA . ASN A 1 705 ? -12.832 0.358 25.337 1.00 71.06 705 ASN A CA 1
ATOM 5482 C C . ASN A 1 705 ? -13.443 1.711 24.970 1.00 71.06 705 ASN A C 1
ATOM 5484 O O . ASN A 1 705 ? -14.154 2.254 25.804 1.00 71.06 705 ASN A O 1
ATOM 5488 N N . MET A 1 706 ? -13.303 2.197 23.736 1.00 68.00 706 MET A N 1
ATOM 5489 C CA . MET A 1 706 ? -13.996 3.392 23.230 1.00 68.00 706 MET A CA 1
ATOM 5490 C C . MET A 1 706 ? -15.498 3.172 22.991 1.00 68.00 706 MET A C 1
ATOM 5492 O O . MET A 1 706 ? -16.226 4.131 22.765 1.00 68.00 706 MET A O 1
ATOM 5496 N N . ARG A 1 707 ? -16.015 1.940 23.126 1.00 70.88 707 ARG A N 1
ATOM 5497 C CA . ARG A 1 707 ? -17.456 1.643 22.992 1.00 70.88 707 ARG A CA 1
ATOM 5498 C C . ARG A 1 707 ? -18.361 2.433 23.950 1.00 70.88 707 ARG A C 1
ATOM 5500 O O . ARG A 1 707 ? -19.559 2.512 23.699 1.00 70.88 707 ARG A O 1
ATOM 5507 N N . LEU A 1 708 ? -17.828 2.934 25.074 1.00 67.94 708 LEU A N 1
ATOM 5508 C CA . LEU A 1 708 ? -18.596 3.746 26.030 1.00 67.94 708 LEU A CA 1
ATOM 5509 C C . LEU A 1 708 ? -18.475 5.251 25.736 1.00 67.94 708 LEU A C 1
ATOM 5511 O O . LEU A 1 708 ? -19.123 6.043 26.424 1.00 67.94 708 LEU A O 1
ATOM 5515 N N . HIS A 1 709 ? -17.687 5.641 24.726 1.00 76.50 709 HIS A N 1
ATOM 5516 C CA . HIS A 1 709 ? -17.558 7.014 24.244 1.00 76.50 709 HIS A CA 1
ATOM 5517 C C . HIS A 1 709 ? -18.634 7.308 23.201 1.00 76.50 709 HIS A C 1
ATOM 5519 O O . HIS A 1 709 ? -18.407 7.239 21.996 1.00 76.50 709 HIS A O 1
ATOM 5525 N N . THR A 1 710 ? -19.859 7.552 23.662 1.00 76.06 710 THR A N 1
ATOM 5526 C CA . THR A 1 710 ? -20.997 7.842 22.778 1.00 76.06 710 THR A CA 1
ATOM 5527 C C . THR A 1 710 ? -21.759 9.062 23.270 1.00 76.06 710 THR A C 1
ATOM 5529 O O . THR A 1 710 ? -21.714 9.384 24.457 1.00 76.06 710 THR A O 1
ATOM 5532 N N . VAL A 1 711 ? -22.498 9.710 22.366 1.00 79.00 711 VAL A N 1
ATOM 5533 C CA . VAL A 1 711 ? -23.355 10.852 22.712 1.00 79.00 711 VAL A CA 1
ATOM 5534 C C . VAL A 1 711 ? -24.363 10.446 23.786 1.00 79.00 711 VAL A C 1
ATOM 5536 O O . VAL A 1 711 ? -24.367 11.056 24.843 1.00 79.00 711 VAL A O 1
ATOM 5539 N N . ASP A 1 712 ? -25.127 9.364 23.597 1.00 79.75 712 ASP A N 1
ATOM 5540 C CA . ASP A 1 712 ? -26.131 8.892 24.572 1.00 79.75 712 ASP A CA 1
ATOM 5541 C C . ASP A 1 712 ? -25.560 8.730 25.986 1.00 79.75 712 ASP A C 1
ATOM 5543 O O . ASP A 1 712 ? -26.184 9.086 26.982 1.00 79.75 712 ASP A O 1
ATOM 5547 N N . GLN A 1 713 ? -24.342 8.208 26.057 1.00 77.62 713 GLN A N 1
ATOM 5548 C CA . GLN A 1 713 ? -23.605 8.009 27.290 1.00 77.62 713 GLN A CA 1
ATOM 5549 C C . GLN A 1 713 ? -23.171 9.327 27.953 1.00 77.62 713 GLN A C 1
ATOM 5551 O O . GLN A 1 713 ? -23.230 9.432 29.176 1.00 77.62 713 GLN A O 1
ATOM 5556 N N . ALA A 1 714 ? -22.766 10.331 27.174 1.00 79.12 714 ALA A N 1
ATOM 5557 C CA . ALA A 1 714 ? -22.429 11.666 27.672 1.00 79.12 714 ALA A CA 1
ATOM 5558 C C . ALA A 1 714 ? -23.672 12.469 28.107 1.00 79.12 714 ALA A C 1
ATOM 5560 O O . ALA A 1 714 ? -23.650 13.173 29.119 1.00 79.12 714 ALA A O 1
ATOM 5561 N N . LEU A 1 715 ? -24.790 12.317 27.384 1.00 84.25 715 LEU A N 1
ATOM 5562 C CA . LEU A 1 715 ? -26.085 12.871 27.789 1.00 84.25 715 LEU A CA 1
ATOM 5563 C C . LEU A 1 715 ? -26.527 12.258 29.121 1.00 84.25 715 LEU A C 1
ATOM 5565 O O . LEU A 1 715 ? -26.945 12.986 30.017 1.00 84.25 715 LEU A O 1
ATOM 5569 N N . ALA A 1 716 ? -26.388 10.935 29.264 1.00 80.62 716 ALA A N 1
ATOM 5570 C CA . ALA A 1 716 ? -26.713 10.227 30.495 1.00 80.62 716 ALA A CA 1
ATOM 5571 C C . ALA A 1 716 ? -25.868 10.716 31.680 1.00 80.62 716 ALA A C 1
ATOM 5573 O O . ALA A 1 716 ? -26.445 10.974 32.731 1.00 80.62 716 ALA A O 1
ATOM 5574 N N . ASP A 1 717 ? -24.559 10.935 31.503 1.00 80.69 717 ASP A N 1
ATOM 5575 C CA . ASP A 1 717 ? -23.710 11.526 32.553 1.00 80.69 717 ASP A CA 1
ATOM 5576 C C . ASP A 1 717 ? -24.194 12.917 32.956 1.00 80.69 717 ASP A C 1
ATOM 5578 O O . ASP A 1 717 ? -24.277 13.231 34.139 1.00 80.69 717 ASP A O 1
ATOM 5582 N N . THR A 1 718 ? -24.552 13.749 31.974 1.00 84.19 718 THR A N 1
ATOM 5583 C CA . THR A 1 718 ? -25.065 15.099 32.236 1.00 84.19 718 THR A CA 1
ATOM 5584 C C . THR A 1 718 ? -26.371 15.037 33.026 1.00 84.19 718 THR A C 1
ATOM 5586 O O . THR A 1 718 ? -26.541 15.759 34.004 1.00 84.19 718 THR A O 1
ATOM 5589 N N . VAL A 1 719 ? -27.300 14.167 32.622 1.00 85.00 719 VAL A N 1
ATOM 5590 C CA . VAL A 1 719 ? -28.602 13.992 33.280 1.00 85.00 719 VAL A CA 1
ATOM 5591 C C . VAL A 1 719 ? -28.447 13.423 34.688 1.00 85.00 719 VAL A C 1
ATOM 5593 O O . VAL A 1 719 ? -29.162 13.846 35.598 1.00 85.00 719 VAL A O 1
ATOM 5596 N N . ASP A 1 720 ? -27.545 12.464 34.869 1.00 84.38 720 ASP A N 1
ATOM 5597 C CA . ASP A 1 7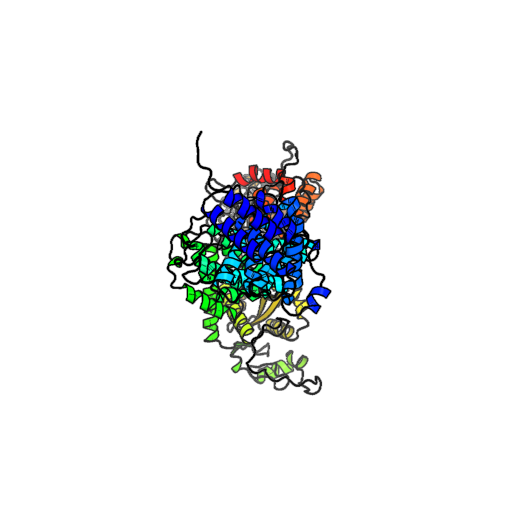20 ? -27.258 11.876 36.171 1.00 84.38 720 ASP A CA 1
ATOM 5598 C C . ASP A 1 720 ? -26.619 12.906 37.106 1.00 84.38 720 ASP A C 1
ATOM 5600 O O . ASP A 1 720 ? -27.106 13.113 38.221 1.00 84.38 720 ASP A O 1
ATOM 5604 N N . PHE A 1 721 ? -25.640 13.666 36.604 1.00 84.81 721 PHE A N 1
ATOM 5605 C CA . PHE A 1 721 ? -25.005 14.748 37.347 1.00 84.81 721 PHE A CA 1
ATOM 5606 C C . PHE A 1 721 ? -26.028 15.786 37.815 1.00 84.81 721 PHE A C 1
ATOM 5608 O O . PHE A 1 721 ? -26.101 16.068 39.005 1.00 84.81 721 PHE A O 1
ATOM 5615 N N . VAL A 1 722 ? -26.890 16.320 36.940 1.00 86.62 722 VAL A N 1
ATOM 5616 C CA . VAL A 1 722 ? -27.866 17.345 37.370 1.00 86.62 722 VAL A CA 1
ATOM 5617 C C . VAL A 1 722 ? -28.916 16.812 38.351 1.00 86.62 722 VAL A C 1
ATOM 5619 O O . VAL A 1 722 ? -29.473 17.588 39.127 1.00 86.62 722 VAL A O 1
ATOM 5622 N N . LYS A 1 723 ? -29.210 15.505 38.339 1.00 83.75 723 LYS A N 1
ATOM 5623 C CA . LYS A 1 723 ? -30.148 14.869 39.283 1.00 83.75 723 LYS A CA 1
ATOM 5624 C C . LYS A 1 723 ? -29.530 14.617 40.653 1.00 83.75 723 LYS A C 1
ATOM 5626 O O . LYS A 1 723 ? -30.267 14.550 41.634 1.00 83.75 723 LYS A O 1
ATOM 5631 N N . THR A 1 724 ? -28.215 14.447 40.708 1.00 80.88 724 THR A N 1
ATOM 5632 C CA . THR A 1 724 ? -27.486 14.025 41.912 1.00 80.88 724 THR A CA 1
ATOM 5633 C C . THR A 1 724 ? -26.505 15.079 42.425 1.00 80.88 724 THR A C 1
ATOM 5635 O O . THR A 1 724 ? -25.843 14.850 43.431 1.00 80.88 724 THR A O 1
ATOM 5638 N N . ALA A 1 725 ? -26.424 16.238 41.764 1.00 78.56 725 ALA A N 1
ATOM 5639 C CA . ALA A 1 725 ? -25.437 17.272 42.037 1.00 78.56 725 ALA A CA 1
ATOM 5640 C C . ALA A 1 725 ? -25.455 17.748 43.496 1.00 78.56 725 ALA A C 1
ATOM 5642 O O . ALA A 1 725 ? -26.396 18.403 43.952 1.00 78.56 725 ALA A O 1
ATOM 5643 N N . GLU A 1 726 ? -24.341 17.511 44.182 1.00 80.94 726 GLU A N 1
ATOM 5644 C CA . GLU A 1 726 ? -23.994 18.133 45.455 1.00 80.94 726 GLU A CA 1
ATOM 5645 C C . GLU A 1 726 ? -22.915 19.192 45.198 1.00 80.94 726 GLU A C 1
ATOM 5647 O O . GLU A 1 726 ? -21.855 18.890 44.649 1.00 80.94 726 GLU A O 1
ATOM 5652 N N . ILE A 1 727 ? -23.184 20.453 45.557 1.00 79.62 727 ILE A N 1
ATOM 5653 C CA . ILE A 1 727 ? -22.275 21.572 45.274 1.00 79.62 727 ILE A CA 1
ATOM 5654 C C . ILE A 1 727 ? -21.404 21.876 46.502 1.00 79.62 727 ILE A C 1
ATOM 5656 O O . ILE A 1 727 ? -21.946 22.275 47.540 1.00 79.62 727 ILE A O 1
ATOM 5660 N N . PRO A 1 728 ? -20.065 21.756 46.396 1.00 75.50 728 PRO A N 1
ATOM 5661 C CA . PRO A 1 728 ? -19.154 22.059 47.496 1.00 75.50 728 PRO A CA 1
ATOM 5662 C C . PRO A 1 728 ? -19.317 23.490 48.024 1.00 75.50 728 PRO A C 1
ATOM 5664 O O . PRO A 1 728 ? -19.361 24.451 47.253 1.00 75.50 728 PRO A O 1
ATOM 5667 N N . GLY A 1 729 ? -19.389 23.638 49.348 1.00 76.25 729 GLY A N 1
ATOM 5668 C CA . GLY A 1 729 ? -19.639 24.914 50.025 1.00 76.25 729 GLY A CA 1
ATOM 5669 C C . GLY A 1 729 ? -21.116 25.321 50.100 1.00 76.25 729 GLY A C 1
ATOM 5670 O O . GLY A 1 729 ? -21.422 26.363 50.684 1.00 76.25 729 GLY A O 1
ATOM 5671 N N . HIS A 1 730 ? -22.023 24.510 49.544 1.00 79.81 730 HIS A N 1
ATOM 5672 C CA . HIS A 1 730 ? -23.472 24.714 49.575 1.00 79.81 730 HIS A CA 1
ATOM 5673 C C . HIS A 1 730 ? -24.245 23.429 49.936 1.00 79.81 730 HIS A C 1
ATOM 5675 O O . HIS A 1 730 ? -25.377 23.233 49.496 1.00 79.81 730 HIS A O 1
ATOM 5681 N N . GLU A 1 731 ? -23.679 22.566 50.784 1.00 78.69 731 GLU A N 1
ATOM 5682 C CA . GLU A 1 731 ? -24.203 21.227 51.120 1.00 78.69 731 GLU A CA 1
ATOM 5683 C C . GLU A 1 731 ? -25.581 21.239 51.824 1.00 78.69 731 GLU A C 1
ATOM 5685 O O . GLU A 1 731 ? -26.211 20.200 52.001 1.00 78.69 731 GLU A O 1
ATOM 5690 N N . GLY A 1 732 ? -26.057 22.410 52.256 1.00 73.50 732 GLY A N 1
ATOM 5691 C CA . GLY A 1 732 ? -27.378 22.601 52.864 1.00 73.50 732 GLY A CA 1
ATOM 5692 C C . GLY A 1 732 ? -28.483 23.028 51.890 1.00 73.50 732 GLY A C 1
ATOM 5693 O O . GLY A 1 732 ? -29.611 23.254 52.333 1.00 73.50 732 GLY A O 1
ATOM 5694 N N . GLU A 1 733 ? -28.176 23.186 50.601 1.00 82.06 733 GLU A N 1
ATOM 5695 C CA . GLU A 1 733 ? -29.119 23.620 49.569 1.00 82.06 733 GLU A CA 1
ATOM 5696 C C . GLU A 1 733 ? -29.394 22.496 48.563 1.00 82.06 733 GLU A C 1
ATOM 5698 O O . GLU A 1 733 ? -28.492 21.774 48.153 1.00 82.06 733 GLU A O 1
ATOM 5703 N N . ASP A 1 734 ? -30.647 22.371 48.125 1.00 85.56 734 ASP A N 1
ATOM 5704 C CA . ASP A 1 734 ? -31.036 21.389 47.111 1.00 85.56 734 ASP A CA 1
ATOM 5705 C C . ASP A 1 734 ? -30.712 21.928 45.709 1.00 85.56 734 ASP A C 1
ATOM 5707 O O . ASP A 1 734 ? -31.301 22.917 45.246 1.00 85.56 734 ASP A O 1
ATOM 5711 N N . PHE A 1 735 ? -29.710 21.339 45.056 1.00 84.31 735 PHE A N 1
ATOM 5712 C CA . PHE A 1 735 ? -29.332 21.650 43.675 1.00 84.31 735 PHE A CA 1
ATOM 5713 C C . PHE A 1 735 ? -29.923 20.666 42.669 1.00 84.31 735 PHE A C 1
ATOM 5715 O O . PHE A 1 735 ? -29.812 20.928 41.476 1.00 84.31 735 PHE A O 1
ATOM 5722 N N . ALA A 1 736 ? -30.583 19.589 43.095 1.00 86.75 736 ALA A N 1
ATOM 5723 C CA . ALA A 1 736 ? -31.036 18.556 42.178 1.00 86.75 736 ALA A CA 1
ATOM 5724 C C . ALA A 1 736 ? -32.104 19.081 41.200 1.00 86.75 736 ALA A C 1
ATOM 5726 O O . ALA A 1 736 ? -33.081 19.753 41.558 1.00 86.75 736 ALA A O 1
ATOM 5727 N N . ALA A 1 737 ? -31.931 18.754 39.924 1.00 85.75 737 ALA A N 1
ATOM 5728 C CA . ALA A 1 737 ? -32.965 18.917 38.919 1.00 85.75 737 ALA A CA 1
ATOM 5729 C C . ALA A 1 737 ? -34.157 17.973 39.205 1.00 85.75 737 ALA A C 1
ATOM 5731 O O . ALA A 1 737 ? -33.957 16.850 39.672 1.00 85.75 737 ALA A O 1
ATOM 5732 N N . PRO A 1 738 ? -35.407 18.372 38.902 1.00 85.00 738 PRO A N 1
ATOM 5733 C CA . PRO A 1 738 ? -35.817 19.640 38.290 1.00 85.00 738 PRO A CA 1
ATOM 5734 C C . PRO A 1 738 ? -36.131 20.753 39.307 1.00 85.00 738 PRO A C 1
ATOM 5736 O O . PRO A 1 738 ? -36.666 21.794 38.930 1.00 85.00 738 PRO A O 1
ATOM 5739 N N . GLY A 1 739 ? -35.850 20.548 40.601 1.00 84.94 739 GLY A N 1
ATOM 5740 C CA . GLY A 1 739 ? -36.164 21.513 41.665 1.00 84.94 739 GLY A CA 1
ATOM 5741 C C . GLY A 1 739 ? -35.435 22.853 41.514 1.00 84.94 739 GLY A C 1
ATOM 5742 O O . GLY A 1 739 ? -35.923 23.886 41.978 1.00 84.94 739 GLY A O 1
ATOM 5743 N N . ARG A 1 740 ? -34.301 22.846 40.805 1.00 88.25 740 ARG A N 1
ATOM 5744 C CA . ARG A 1 740 ? -33.500 24.016 40.440 1.00 88.25 740 ARG A CA 1
ATOM 5745 C C . ARG A 1 740 ? -33.496 24.228 38.919 1.00 88.25 740 ARG A C 1
ATOM 5747 O O . ARG A 1 740 ? -33.393 23.248 38.184 1.00 88.25 740 ARG A O 1
ATOM 5754 N N . PRO A 1 741 ? -33.529 25.476 38.414 1.00 92.88 741 PRO A N 1
ATOM 5755 C CA . PRO A 1 741 ? -33.319 25.729 36.994 1.00 92.88 741 PRO A CA 1
ATOM 5756 C C . PRO A 1 741 ? -31.875 25.415 36.577 1.00 92.88 741 PRO A C 1
ATOM 5758 O O . PRO A 1 741 ? -30.960 26.188 36.866 1.00 92.88 741 PRO A O 1
ATOM 5761 N N . TRP A 1 742 ? -31.687 24.294 35.882 1.00 94.62 742 TRP A N 1
ATOM 5762 C CA . TRP A 1 742 ? -30.431 23.946 35.218 1.00 94.62 742 TRP A CA 1
ATOM 5763 C C . TRP A 1 742 ? -30.455 24.423 33.772 1.00 94.62 742 TRP A C 1
ATOM 5765 O O . TRP A 1 742 ? -31.293 23.993 32.975 1.00 94.62 742 TRP A O 1
ATOM 5775 N N . ILE A 1 743 ? -29.540 25.331 33.448 1.00 95.75 743 ILE A N 1
ATOM 5776 C CA . ILE A 1 743 ? -29.337 25.853 32.104 1.00 95.75 743 ILE A CA 1
ATOM 5777 C C . ILE A 1 743 ? -28.032 25.268 31.590 1.00 95.75 743 ILE A C 1
ATOM 5779 O O . ILE A 1 743 ? -26.950 25.602 32.071 1.00 95.75 743 ILE A O 1
ATOM 5783 N N . LEU A 1 744 ? -28.140 24.388 30.608 1.00 95.00 744 LEU A N 1
ATOM 5784 C CA . LEU A 1 744 ? -26.972 23.801 29.981 1.00 95.00 744 LEU A CA 1
ATOM 5785 C C . LEU A 1 744 ? -26.348 24.799 29.004 1.00 95.00 744 LEU A C 1
ATOM 5787 O O . LEU A 1 744 ? -27.053 25.530 28.307 1.00 95.00 744 LEU A O 1
ATOM 5791 N N . TYR A 1 745 ? -25.029 24.815 28.917 1.00 92.69 745 TYR A N 1
ATOM 5792 C CA . TYR A 1 745 ? -24.293 25.581 27.926 1.00 92.69 745 TYR A CA 1
ATOM 5793 C C . TYR A 1 745 ? -23.267 24.688 27.254 1.00 92.69 745 TYR A C 1
ATOM 5795 O O . TYR A 1 745 ? -22.525 23.965 27.912 1.00 92.69 745 TYR A O 1
ATOM 5803 N N . GLY A 1 746 ? -23.207 24.773 25.932 1.00 89.19 746 GLY A N 1
ATOM 5804 C CA . GLY A 1 746 ? -22.233 24.035 25.153 1.00 89.19 746 GLY A CA 1
ATOM 5805 C C . GLY A 1 746 ? -21.887 24.768 23.869 1.00 89.19 746 GLY A C 1
ATOM 5806 O O . GLY A 1 746 ? -22.728 25.451 23.273 1.00 89.19 746 GLY A O 1
ATOM 5807 N N . VAL A 1 747 ? -20.637 24.609 23.441 1.00 81.88 747 VAL A N 1
ATOM 5808 C CA . VAL A 1 747 ? -20.127 25.089 22.154 1.00 81.88 747 VAL A CA 1
ATOM 5809 C C . VAL A 1 747 ? -19.808 23.902 21.254 1.00 81.88 747 VAL A C 1
ATOM 5811 O O . VAL A 1 747 ? -19.304 22.889 21.727 1.00 81.88 747 VAL A O 1
ATOM 5814 N N . SER A 1 748 ? -20.060 24.021 19.949 1.00 81.94 748 SER A N 1
ATOM 5815 C CA . SER A 1 748 ? -19.657 22.998 18.972 1.00 81.94 748 SER A CA 1
ATOM 5816 C C . SER A 1 748 ? -20.288 21.628 19.291 1.00 81.94 748 SER A C 1
ATOM 5818 O O . SER A 1 748 ? -21.517 21.529 19.357 1.00 81.94 748 SER A O 1
ATOM 5820 N N . VAL A 1 749 ? -19.498 20.576 19.519 1.00 82.50 749 VAL A N 1
ATOM 5821 C CA . VAL A 1 749 ? -19.994 19.245 19.914 1.00 82.50 749 VAL A CA 1
ATOM 5822 C C . VAL A 1 749 ? -20.792 19.312 21.220 1.00 82.50 749 VAL A C 1
ATOM 5824 O O . VAL A 1 749 ? -21.920 18.823 21.250 1.00 82.50 749 VAL A O 1
ATOM 5827 N N . ALA A 1 750 ? -20.303 20.029 22.241 1.00 86.56 750 ALA A N 1
ATOM 5828 C CA . ALA A 1 750 ? -21.055 20.268 23.478 1.00 86.56 750 ALA A CA 1
ATOM 5829 C C . ALA A 1 750 ? -22.367 21.022 23.214 1.00 86.56 750 ALA A C 1
ATOM 5831 O O . ALA A 1 750 ? -23.373 20.774 23.866 1.00 86.56 750 ALA A O 1
ATOM 5832 N N . GLY A 1 751 ? -22.405 21.923 22.225 1.00 89.12 751 GLY A N 1
ATOM 5833 C CA . GLY A 1 751 ? -23.645 22.596 21.812 1.00 89.12 751 GLY A CA 1
ATOM 5834 C C . GLY A 1 751 ? -24.686 21.611 21.259 1.00 89.12 751 GLY A C 1
ATOM 5835 O O . GLY A 1 751 ? -25.884 21.726 21.537 1.00 89.12 751 GLY A O 1
ATOM 5836 N N . GLY A 1 752 ? -24.215 20.603 20.517 1.00 90.62 752 GLY A N 1
ATOM 5837 C CA . GLY A 1 752 ? -25.014 19.446 20.117 1.00 90.62 752 GLY A CA 1
ATOM 5838 C C . GLY A 1 752 ? -25.515 18.673 21.336 1.00 90.62 752 GLY A C 1
ATOM 5839 O O . GLY A 1 752 ? -26.726 18.532 21.494 1.00 90.62 752 GLY A O 1
ATOM 5840 N N . ASN A 1 753 ? -24.607 18.275 22.233 1.00 91.00 753 ASN A N 1
ATOM 5841 C CA . ASN A 1 753 ? -24.935 17.536 23.454 1.00 91.00 753 ASN A CA 1
ATOM 5842 C C . ASN A 1 753 ? -26.018 18.237 24.274 1.00 91.00 753 ASN A C 1
ATOM 5844 O O . ASN A 1 753 ? -27.074 17.659 24.490 1.00 91.00 753 ASN A O 1
ATOM 5848 N N . VAL A 1 754 ? -25.841 19.510 24.637 1.00 93.44 754 VAL A N 1
ATOM 5849 C CA . VAL A 1 754 ? -26.829 20.225 25.463 1.00 93.44 754 VAL A CA 1
ATOM 5850 C C . VAL A 1 754 ? -28.183 20.392 24.766 1.00 93.44 754 VAL A C 1
ATOM 5852 O O . VAL A 1 754 ? -29.223 20.389 25.428 1.00 93.44 754 VAL A O 1
ATOM 5855 N N . SER A 1 755 ? -28.197 20.492 23.430 1.00 94.50 755 SER A N 1
ATOM 5856 C CA . SER A 1 755 ? -29.440 20.470 22.649 1.00 94.50 755 SER A CA 1
ATOM 5857 C C . SER A 1 755 ? -30.122 19.112 22.720 1.00 94.50 755 SER A C 1
ATOM 5859 O O . SER A 1 755 ? -31.345 19.045 22.863 1.00 94.50 755 SER A O 1
ATOM 5861 N N . PHE A 1 756 ? -29.347 18.034 22.600 1.00 94.44 756 PHE A N 1
ATOM 5862 C CA . PHE A 1 756 ? -29.853 16.674 22.688 1.00 94.44 756 PHE A CA 1
ATOM 5863 C C . PHE A 1 756 ? -30.350 16.373 24.100 1.00 94.44 756 PHE A C 1
ATOM 5865 O O . PHE A 1 756 ? -31.476 15.906 24.212 1.00 94.44 756 PHE A O 1
ATOM 5872 N N . THR A 1 757 ? -29.621 16.761 25.151 1.00 92.25 757 THR A N 1
ATOM 5873 C CA . THR A 1 757 ? -30.035 16.580 26.550 1.00 92.25 757 THR A CA 1
ATOM 5874 C C . THR A 1 757 ? -31.342 17.305 26.826 1.00 92.25 757 THR A C 1
ATOM 5876 O O . THR A 1 757 ? -32.275 16.722 27.364 1.00 92.25 757 THR A O 1
ATOM 5879 N N . LEU A 1 758 ? -31.468 18.570 26.402 1.00 94.75 758 LEU A N 1
ATOM 5880 C CA . LEU A 1 758 ? -32.730 19.300 26.550 1.00 94.75 758 LEU A CA 1
ATOM 5881 C C . LEU A 1 758 ? -33.866 18.623 25.772 1.00 94.75 758 LEU A C 1
ATOM 5883 O O . LEU A 1 758 ? -35.022 18.658 26.188 1.00 94.75 758 LEU A O 1
ATOM 5887 N N . LYS A 1 759 ? -33.559 18.027 24.617 1.00 94.19 759 LYS A N 1
ATOM 5888 C CA . LYS A 1 759 ? -34.555 17.357 23.784 1.00 94.19 759 LYS A CA 1
ATOM 5889 C C . LYS A 1 759 ? -35.007 16.017 24.369 1.00 94.19 759 LYS A C 1
ATOM 5891 O O . LYS A 1 759 ? -36.189 15.693 24.219 1.00 94.19 759 LYS A O 1
ATOM 5896 N N . THR A 1 760 ? -34.098 15.243 24.957 1.00 90.12 760 THR A N 1
ATOM 5897 C CA . THR A 1 760 ? -34.366 13.919 25.538 1.00 90.12 760 THR A CA 1
ATOM 5898 C C . THR A 1 760 ? -34.936 14.021 26.946 1.00 90.12 760 THR A C 1
ATOM 5900 O O . THR A 1 760 ? -35.836 13.255 27.286 1.00 90.12 760 THR A O 1
ATOM 5903 N N . ASP A 1 761 ? -34.497 15.019 27.713 1.00 89.69 761 ASP A N 1
ATOM 5904 C CA . ASP A 1 761 ? -34.815 15.203 29.128 1.00 89.69 761 ASP A CA 1
ATOM 5905 C C . ASP A 1 761 ? -35.375 16.618 29.424 1.00 89.69 761 ASP A C 1
ATOM 5907 O O . ASP A 1 761 ? -34.895 17.312 30.329 1.00 89.69 761 ASP A O 1
ATOM 5911 N N . PRO A 1 762 ? -36.423 17.074 28.700 1.00 91.88 762 PRO A N 1
ATOM 5912 C CA . PRO A 1 762 ? -36.965 18.433 28.827 1.00 91.88 762 PRO A CA 1
ATOM 5913 C C . PRO A 1 762 ? -37.630 18.708 30.181 1.00 91.88 762 PRO A C 1
ATOM 5915 O O . PRO A 1 762 ? -37.803 19.863 30.556 1.00 91.88 762 PRO A O 1
ATOM 5918 N N . ASP A 1 763 ? -38.021 17.656 30.907 1.00 90.38 763 ASP A N 1
ATOM 5919 C CA . ASP A 1 763 ? -38.633 17.768 32.235 1.00 90.38 763 ASP A CA 1
ATOM 5920 C C . ASP A 1 763 ? -37.586 17.914 33.353 1.00 90.38 763 ASP A C 1
ATOM 5922 O O . ASP A 1 763 ? -37.941 18.208 34.493 1.00 90.38 763 ASP A O 1
ATOM 5926 N N . ILE A 1 764 ? -36.305 17.686 33.040 1.00 90.06 764 ILE A N 1
ATOM 5927 C CA . ILE A 1 764 ? -35.173 17.744 33.977 1.00 90.06 764 ILE A CA 1
ATOM 5928 C C . ILE A 1 764 ? -34.361 19.020 33.729 1.00 90.06 764 ILE A C 1
ATOM 5930 O O . ILE A 1 764 ? -33.972 19.703 34.675 1.00 90.06 764 ILE A O 1
ATOM 5934 N N . ILE A 1 765 ? -34.135 19.370 32.463 1.00 94.50 765 ILE A N 1
ATOM 5935 C CA . ILE A 1 765 ? -33.342 20.535 32.068 1.00 94.50 765 ILE A CA 1
ATOM 5936 C C . ILE A 1 765 ? -34.246 21.740 31.801 1.00 94.50 765 ILE A C 1
ATOM 5938 O O . ILE A 1 765 ? -35.147 21.682 30.970 1.00 94.50 765 ILE A O 1
ATOM 5942 N N . TYR A 1 766 ? -33.965 22.872 32.453 1.00 94.25 766 TYR A N 1
ATOM 5943 C CA . TYR A 1 766 ? -34.766 24.094 32.308 1.00 94.25 766 TYR A CA 1
ATOM 5944 C C . TYR A 1 766 ? -34.546 24.791 30.958 1.00 94.25 766 TYR A C 1
ATOM 5946 O O . TYR A 1 766 ? -35.467 25.373 30.383 1.00 94.25 766 TYR A O 1
ATOM 5954 N N . GLY A 1 767 ? -33.321 24.750 30.439 1.00 94.12 767 GLY A N 1
ATOM 5955 C CA . GLY A 1 767 ? -32.993 25.300 29.131 1.00 94.12 767 GLY A CA 1
ATOM 5956 C C . GLY A 1 767 ? -31.580 24.946 28.695 1.00 94.12 767 GLY A C 1
ATOM 5957 O O . GLY A 1 767 ? -30.781 24.455 29.485 1.00 94.12 767 GLY A O 1
ATOM 5958 N N . ALA A 1 768 ? -31.266 25.208 27.430 1.00 94.62 768 ALA A N 1
ATOM 5959 C CA . ALA A 1 768 ? -29.933 24.997 26.888 1.00 94.62 768 ALA A CA 1
ATOM 5960 C C . ALA A 1 768 ? -29.536 26.141 25.951 1.00 94.62 768 ALA A C 1
ATOM 5962 O O . ALA A 1 768 ? -30.332 26.595 25.126 1.00 94.62 768 ALA A O 1
ATOM 5963 N N . ILE A 1 769 ? -28.288 26.584 26.065 1.00 93.50 769 ILE A N 1
ATOM 5964 C CA . ILE A 1 769 ? -27.633 27.508 25.148 1.00 93.50 769 ILE A CA 1
ATOM 5965 C C . ILE A 1 769 ? -26.686 26.677 24.287 1.00 93.50 769 ILE A C 1
ATOM 5967 O O . ILE A 1 769 ? -25.570 26.344 24.681 1.00 93.50 769 ILE A O 1
ATOM 5971 N N . SER A 1 770 ? -27.166 26.339 23.096 1.00 92.62 770 SER A N 1
ATOM 5972 C CA . SER A 1 770 ? -26.406 25.606 22.089 1.00 92.62 770 SER A CA 1
ATOM 5973 C C . SER A 1 770 ? -25.703 26.580 21.149 1.00 92.62 770 SER A C 1
ATOM 5975 O O . SER A 1 770 ? -26.232 26.956 20.098 1.00 92.62 770 SER A O 1
ATOM 5977 N N . SER A 1 771 ? -24.505 27.006 21.535 1.00 85.00 771 SER A N 1
ATOM 5978 C CA . SER A 1 771 ? -23.701 27.939 20.751 1.00 85.00 771 SER A CA 1
ATOM 5979 C C . SER A 1 771 ? -22.955 27.191 19.644 1.00 85.00 771 SER A C 1
ATOM 5981 O O . SER A 1 771 ? -22.156 26.298 19.912 1.00 85.00 771 SER A O 1
ATOM 5983 N N . SER A 1 772 ? -23.246 27.503 18.378 1.00 82.56 772 SER A N 1
ATOM 5984 C CA . SER A 1 772 ? -22.681 26.783 17.219 1.00 82.56 772 SER A CA 1
ATOM 5985 C C . SER A 1 772 ? -22.820 25.254 17.323 1.00 82.56 772 SER A C 1
ATOM 5987 O O . SER A 1 772 ? -21.935 24.513 16.902 1.00 82.56 772 SER A O 1
ATOM 5989 N N . GLY A 1 773 ? -23.911 24.785 17.938 1.00 86.94 773 GLY A N 1
ATOM 5990 C CA . GLY A 1 773 ? -24.082 23.381 18.288 1.00 86.94 773 GLY A CA 1
ATOM 5991 C C . GLY A 1 773 ? -24.233 22.473 17.076 1.00 86.94 773 GLY A C 1
ATOM 5992 O O . GLY A 1 773 ? -25.061 22.722 16.194 1.00 86.94 773 GLY A O 1
ATOM 5993 N N . ILE A 1 774 ? -23.465 21.388 17.056 1.00 84.75 774 ILE A N 1
ATOM 5994 C CA . ILE A 1 774 ? -23.499 20.393 15.981 1.00 84.75 774 ILE A CA 1
ATOM 5995 C C . ILE A 1 774 ? -24.659 19.425 16.247 1.00 84.75 774 ILE A C 1
ATOM 5997 O O . ILE A 1 774 ? -24.483 18.295 16.687 1.00 84.75 774 ILE A O 1
ATOM 6001 N N . VAL A 1 775 ? -25.884 19.888 15.994 1.00 85.31 775 VAL A N 1
ATOM 6002 C CA . VAL A 1 775 ? -27.115 19.093 16.191 1.00 85.31 775 VAL A CA 1
ATOM 6003 C C . VAL A 1 775 ? -27.395 18.107 15.051 1.00 85.31 775 VAL A C 1
ATOM 6005 O O . VAL A 1 775 ? -28.364 17.349 15.089 1.00 85.31 775 VAL A O 1
ATOM 6008 N N . GLN A 1 776 ? -26.570 18.141 14.007 1.00 81.75 776 GLN A N 1
ATOM 6009 C CA . GLN A 1 776 ? -26.667 17.286 12.832 1.00 81.75 776 GLN A CA 1
ATOM 6010 C C . GLN A 1 776 ? -25.275 16.784 12.465 1.00 81.75 776 GLN A C 1
ATOM 6012 O O . GLN A 1 776 ? -24.373 17.578 12.207 1.00 81.75 776 GLN A O 1
ATOM 6017 N N . ALA A 1 777 ? -25.120 15.462 12.421 1.00 74.12 777 ALA A N 1
ATOM 6018 C CA . ALA A 1 777 ? -23.909 14.827 11.928 1.00 74.12 777 ALA A CA 1
ATOM 6019 C C . ALA A 1 777 ? -23.949 14.754 10.395 1.00 74.12 777 ALA A C 1
ATOM 6021 O O . ALA A 1 777 ? -24.921 14.271 9.808 1.00 74.12 777 ALA A O 1
ATOM 6022 N N . PHE A 1 778 ? -22.878 15.205 9.750 1.00 70.38 778 PHE A N 1
ATOM 6023 C CA . PHE A 1 778 ? -22.700 15.117 8.304 1.00 70.38 778 PHE A CA 1
ATOM 6024 C C . PHE A 1 778 ? -21.436 14.314 8.010 1.00 70.38 778 PHE A C 1
ATOM 6026 O O . PHE A 1 778 ? -20.348 14.681 8.447 1.00 70.38 778 PHE A O 1
ATOM 6033 N N . HIS A 1 779 ? -21.572 13.218 7.263 1.00 62.03 779 HIS A N 1
ATOM 6034 C CA . HIS A 1 779 ? -20.420 12.448 6.806 1.00 62.03 779 HIS A CA 1
ATOM 6035 C C . HIS A 1 779 ? -19.759 13.176 5.634 1.00 62.03 779 HIS A C 1
ATOM 6037 O O . HIS A 1 779 ? -20.288 13.180 4.520 1.00 62.03 779 HIS A O 1
ATOM 6043 N N . GLY A 1 780 ? -18.624 13.817 5.915 1.00 64.62 780 GLY A N 1
ATOM 6044 C CA . GLY A 1 780 ? -18.041 14.825 5.038 1.00 64.62 780 GLY A CA 1
ATOM 6045 C C . GLY A 1 780 ? -18.903 16.088 5.048 1.00 64.62 780 GLY A C 1
ATOM 6046 O O . GLY A 1 780 ? -20.004 16.108 4.503 1.00 64.62 780 GLY A O 1
ATOM 6047 N N . LEU A 1 781 ? -18.393 17.159 5.656 1.00 74.31 781 LEU A N 1
ATOM 6048 C CA . LEU A 1 781 ? -19.052 18.466 5.709 1.00 74.31 781 LEU A CA 1
ATOM 6049 C C . LEU A 1 781 ? -18.310 19.467 4.802 1.00 74.31 781 LEU A C 1
ATOM 6051 O O . LEU A 1 781 ? -17.760 20.451 5.296 1.00 74.31 781 LEU A O 1
ATOM 6055 N N . PRO A 1 782 ? -18.257 19.268 3.467 1.00 77.50 782 PRO A N 1
ATOM 6056 C CA . PRO A 1 782 ? -17.593 20.224 2.582 1.00 77.50 782 PRO A CA 1
ATOM 6057 C C . PRO A 1 782 ? -18.280 21.597 2.615 1.00 77.50 782 PRO A C 1
ATOM 6059 O O . PRO A 1 782 ? -17.642 22.609 2.338 1.00 77.50 782 PRO A O 1
ATOM 6062 N N . GLN A 1 783 ? -19.557 21.656 3.026 1.00 82.12 783 GLN A N 1
ATOM 6063 C CA . GLN A 1 783 ? -20.293 22.906 3.222 1.00 82.12 783 GLN A CA 1
ATOM 6064 C C . GLN A 1 783 ? -19.623 23.828 4.244 1.00 82.12 783 GLN A C 1
ATOM 6066 O O . GLN A 1 783 ? -19.770 25.046 4.133 1.00 82.12 783 GLN A O 1
ATOM 6071 N N . PHE A 1 784 ? -18.863 23.266 5.190 1.00 77.94 784 PHE A N 1
ATOM 6072 C CA . PHE A 1 784 ? -18.028 24.028 6.115 1.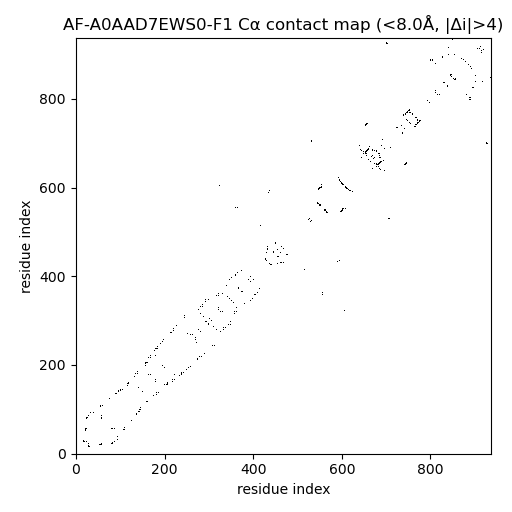00 77.94 784 PHE A CA 1
ATOM 6073 C C . PHE A 1 784 ? -17.051 24.932 5.351 1.00 77.94 784 PHE A C 1
ATOM 6075 O O . PHE A 1 784 ? -16.969 26.135 5.600 1.00 77.94 784 PHE A O 1
ATOM 6082 N N . TYR A 1 785 ? -16.406 24.378 4.323 1.00 82.38 785 TYR A N 1
ATOM 6083 C CA . TYR A 1 785 ? -15.457 25.095 3.477 1.00 82.38 785 TYR A CA 1
ATOM 6084 C C . TYR A 1 785 ? -16.119 25.900 2.360 1.00 82.38 785 TYR A C 1
ATOM 6086 O O . TYR A 1 785 ? -15.490 26.823 1.857 1.00 82.38 785 TYR A O 1
ATOM 6094 N N . TYR A 1 786 ? -17.385 25.657 1.997 1.00 86.44 786 TYR A N 1
ATOM 6095 C CA . TYR A 1 786 ? -18.057 26.439 0.943 1.00 86.44 786 TYR A CA 1
ATOM 6096 C C . TYR A 1 786 ? -18.102 27.933 1.255 1.00 86.44 786 TYR A C 1
ATOM 6098 O O . TYR A 1 786 ? -18.022 28.746 0.341 1.00 86.44 786 TYR A O 1
ATOM 6106 N N . ARG A 1 787 ? -18.194 28.327 2.531 1.00 81.19 787 ARG A N 1
ATOM 6107 C CA . ARG A 1 787 ? -18.129 29.749 2.904 1.00 81.19 787 ARG A CA 1
ATOM 6108 C C . ARG A 1 787 ? -16.734 30.322 2.660 1.00 81.19 787 ARG A C 1
ATOM 6110 O O . ARG A 1 787 ? -16.627 31.421 2.126 1.00 81.19 787 ARG A O 1
ATOM 6117 N N . VAL A 1 788 ? -15.688 29.565 2.979 1.00 80.75 788 VAL A N 1
ATOM 6118 C CA . VAL A 1 788 ? -14.297 29.935 2.678 1.00 80.75 788 VAL A CA 1
ATOM 6119 C C . VAL A 1 788 ? -14.080 30.004 1.163 1.00 80.75 788 VAL A C 1
ATOM 6121 O O . VAL A 1 788 ? -13.513 30.969 0.667 1.00 80.75 788 VAL A O 1
ATOM 6124 N N . GLN A 1 789 ? -14.619 29.044 0.415 1.00 85.56 789 GLN A N 1
ATOM 6125 C CA . GLN A 1 789 ? -14.538 28.962 -1.040 1.00 85.56 789 GLN A CA 1
ATOM 6126 C C . GLN A 1 789 ? -15.258 30.132 -1.733 1.00 85.56 789 GLN A C 1
ATOM 6128 O O . GLN A 1 789 ? -14.720 30.757 -2.641 1.00 85.56 789 GLN A O 1
ATOM 6133 N N . GLN A 1 790 ? -16.469 30.469 -1.280 1.00 86.38 790 GLN A N 1
ATOM 6134 C CA . GLN A 1 790 ? -17.303 31.523 -1.869 1.00 86.38 790 GLN A CA 1
ATOM 6135 C C . GLN A 1 790 ? -16.837 32.936 -1.515 1.00 86.38 790 GLN A C 1
ATOM 6137 O O . GLN A 1 790 ? -16.960 33.840 -2.338 1.00 86.38 790 GLN A O 1
ATOM 6142 N N . PHE A 1 791 ? -16.367 33.145 -0.281 1.00 82.00 791 PHE A N 1
ATOM 6143 C CA . PHE A 1 791 ? -16.079 34.483 0.247 1.00 82.00 791 PHE A CA 1
ATOM 6144 C C . PHE A 1 791 ? -14.585 34.754 0.460 1.00 82.00 791 PHE A C 1
ATOM 6146 O O . PHE A 1 791 ? -14.213 35.896 0.730 1.00 82.00 791 PHE A O 1
ATOM 6153 N N . GLY A 1 792 ? -13.721 33.746 0.324 1.00 79.69 792 GLY A N 1
ATOM 6154 C CA . GLY A 1 792 ? -12.271 33.919 0.324 1.00 79.69 792 GLY A CA 1
ATOM 6155 C C . GLY A 1 792 ? -11.769 34.633 -0.941 1.00 79.69 792 GLY A C 1
ATOM 6156 O O . GLY A 1 792 ? -12.503 34.736 -1.931 1.00 79.69 792 GLY A O 1
ATOM 6157 N N . PRO A 1 793 ? -10.519 35.133 -0.951 1.00 83.00 793 PRO A N 1
ATOM 6158 C CA . PRO A 1 793 ? -9.919 35.732 -2.142 1.00 83.00 793 PRO A CA 1
ATOM 6159 C C . PRO A 1 793 ? -9.919 34.730 -3.299 1.00 83.00 793 PRO A C 1
ATOM 6161 O O . PRO A 1 793 ? -9.278 33.685 -3.223 1.00 83.00 793 PRO A O 1
ATOM 6164 N N . GLN A 1 794 ? -10.686 35.023 -4.349 1.00 83.75 794 GLN A N 1
ATOM 6165 C CA . GLN A 1 794 ? -11.041 34.026 -5.364 1.00 83.75 794 GLN A CA 1
ATOM 6166 C C . GLN A 1 794 ? -9.844 33.530 -6.178 1.00 83.75 794 GLN A C 1
ATOM 6168 O O . GLN A 1 794 ? -9.827 32.390 -6.621 1.00 83.75 794 GLN A O 1
ATOM 6173 N N . ASP A 1 795 ? -8.816 34.354 -6.349 1.00 80.19 795 ASP A N 1
ATOM 6174 C CA . ASP A 1 795 ? -7.553 33.954 -6.965 1.00 80.19 795 ASP A CA 1
ATOM 6175 C C . ASP A 1 795 ? -6.750 32.983 -6.083 1.00 80.19 795 ASP A C 1
ATOM 6177 O O . ASP A 1 795 ? -6.162 32.031 -6.603 1.00 80.19 795 ASP A O 1
ATOM 6181 N N . CYS A 1 796 ? -6.762 33.186 -4.763 1.00 78.56 796 CYS A N 1
ATOM 6182 C CA . CYS A 1 796 ? -6.175 32.280 -3.776 1.00 78.56 796 CYS A CA 1
ATOM 6183 C C . CYS A 1 796 ? -6.957 30.963 -3.696 1.00 78.56 796 CYS A C 1
ATOM 6185 O O . CYS A 1 796 ? -6.357 29.898 -3.824 1.00 78.56 796 CYS A O 1
ATOM 6187 N N . ILE A 1 797 ? -8.289 31.031 -3.589 1.00 84.56 797 ILE A N 1
ATOM 6188 C CA . ILE A 1 797 ? -9.170 29.855 -3.581 1.00 84.56 797 ILE A CA 1
ATOM 6189 C C . ILE A 1 797 ? -8.996 29.043 -4.865 1.00 84.56 797 ILE A C 1
ATOM 6191 O O . ILE A 1 797 ? -8.687 27.860 -4.780 1.00 84.56 797 ILE A O 1
ATOM 6195 N N . ALA A 1 798 ? -9.067 29.674 -6.040 1.00 85.06 798 ALA A N 1
ATOM 6196 C CA . ALA A 1 798 ? -8.868 28.982 -7.313 1.00 85.06 798 ALA A CA 1
ATOM 6197 C C . ALA A 1 798 ? -7.462 28.373 -7.438 1.00 85.06 798 ALA A C 1
ATOM 6199 O O . ALA A 1 798 ? -7.289 27.342 -8.081 1.00 85.06 798 ALA A O 1
ATOM 6200 N N . SER A 1 799 ? -6.441 28.994 -6.834 1.00 83.38 799 SER A N 1
ATOM 6201 C CA . SER A 1 799 ? -5.091 28.420 -6.810 1.00 83.38 799 SER A CA 1
ATOM 6202 C C . SER A 1 799 ? -5.033 27.186 -5.910 1.00 83.38 799 SER A C 1
ATOM 6204 O O . SER A 1 799 ? -4.494 26.172 -6.335 1.00 83.38 799 SER A O 1
ATOM 6206 N N . ILE A 1 800 ? -5.617 27.236 -4.708 1.00 84.62 800 ILE A N 1
ATOM 6207 C CA . ILE A 1 800 ? -5.677 26.091 -3.786 1.00 84.62 800 ILE A CA 1
ATOM 6208 C C . ILE A 1 800 ? -6.495 24.952 -4.399 1.00 84.62 800 ILE A C 1
ATOM 6210 O O . ILE A 1 800 ? -6.033 23.819 -4.393 1.00 84.62 800 ILE A O 1
ATOM 6214 N N . GLU A 1 801 ? -7.659 25.240 -4.982 1.00 86.75 801 GLU A N 1
ATOM 6215 C CA . GLU A 1 801 ? -8.484 24.246 -5.676 1.00 86.75 801 GLU A CA 1
ATOM 6216 C C . GLU A 1 801 ? -7.732 23.589 -6.823 1.00 86.75 801 GLU A C 1
ATOM 6218 O O . GLU A 1 801 ? -7.712 22.369 -6.905 1.00 86.75 801 GLU A O 1
ATOM 6223 N N . ASN A 1 802 ? -7.062 24.381 -7.662 1.00 85.69 802 ASN A N 1
ATOM 6224 C CA . ASN A 1 802 ? -6.266 23.859 -8.766 1.00 85.69 802 ASN A CA 1
ATOM 6225 C C . ASN A 1 802 ? -5.080 23.029 -8.254 1.00 85.69 802 ASN A C 1
ATOM 6227 O O . ASN A 1 802 ? -4.785 21.971 -8.795 1.00 85.69 802 ASN A O 1
ATOM 6231 N N . ILE A 1 803 ? -4.405 23.469 -7.187 1.00 85.25 803 ILE A N 1
ATOM 6232 C CA . ILE A 1 803 ? -3.338 22.689 -6.550 1.00 85.25 803 ILE A CA 1
ATOM 6233 C C . ILE A 1 803 ? -3.905 21.369 -6.027 1.00 85.25 803 ILE A C 1
ATOM 6235 O O . ILE A 1 803 ? -3.328 20.330 -6.312 1.00 85.25 803 ILE A O 1
ATOM 6239 N N . VAL A 1 804 ? -5.036 21.375 -5.321 1.00 86.88 804 VAL A N 1
ATOM 6240 C CA . VAL A 1 804 ? -5.672 20.161 -4.789 1.00 86.88 804 VAL A CA 1
ATOM 6241 C C . VAL A 1 804 ? -6.171 19.255 -5.915 1.00 86.88 804 VAL A C 1
ATOM 6243 O O . VAL A 1 804 ? -5.965 18.051 -5.848 1.00 86.88 804 VAL A O 1
ATOM 6246 N N . GLU A 1 805 ? -6.769 19.794 -6.976 1.00 87.62 805 GLU A N 1
ATOM 6247 C CA . GLU A 1 805 ? -7.204 19.042 -8.159 1.00 87.62 805 GLU A CA 1
ATOM 6248 C C . GLU A 1 805 ? -6.017 18.376 -8.853 1.00 87.62 805 GLU A C 1
ATOM 6250 O O . GLU A 1 805 ? -6.071 17.201 -9.226 1.00 87.62 805 GLU A O 1
ATOM 6255 N N . LYS A 1 806 ? -4.907 19.097 -8.974 1.00 85.50 806 LYS A N 1
ATOM 6256 C CA . LYS A 1 806 ? -3.691 18.565 -9.567 1.00 85.50 806 LYS A CA 1
ATOM 6257 C C . LYS A 1 806 ? -2.993 17.572 -8.646 1.00 85.50 806 LYS A C 1
ATOM 6259 O O . LYS A 1 806 ? -2.550 16.540 -9.133 1.00 85.50 806 LYS A O 1
ATOM 6264 N N . ILE A 1 807 ? -2.983 17.795 -7.332 1.00 86.38 807 ILE A N 1
ATOM 6265 C CA . ILE A 1 807 ? -2.556 16.800 -6.339 1.00 86.38 807 ILE A CA 1
ATOM 6266 C C . ILE A 1 807 ? -3.424 15.552 -6.460 1.00 86.38 807 ILE A C 1
ATOM 6268 O O . ILE A 1 807 ? -2.874 14.468 -6.561 1.00 86.38 807 ILE A O 1
ATOM 6272 N N . ASN A 1 808 ? -4.746 15.681 -6.557 1.00 85.69 808 ASN A N 1
ATOM 6273 C CA . ASN A 1 808 ? -5.657 14.557 -6.772 1.00 85.69 808 ASN A CA 1
ATOM 6274 C C . ASN A 1 808 ? -5.377 13.847 -8.096 1.00 85.69 808 ASN A C 1
ATOM 6276 O O . ASN A 1 808 ? -5.427 12.622 -8.148 1.00 85.69 808 ASN A O 1
ATOM 6280 N N . THR A 1 809 ? -5.031 14.595 -9.146 1.00 86.56 809 THR A N 1
ATOM 6281 C CA . THR A 1 809 ? -4.603 14.030 -10.428 1.00 86.56 809 THR A CA 1
ATOM 6282 C C . THR A 1 809 ? -3.327 13.215 -10.239 1.00 86.56 809 THR A C 1
ATOM 6284 O O . THR A 1 809 ? -3.311 12.050 -10.615 1.00 86.56 809 THR A O 1
ATOM 6287 N N . LEU A 1 810 ? -2.299 13.754 -9.572 1.00 83.56 810 LEU A N 1
ATOM 6288 C CA . LEU A 1 810 ? -1.059 13.021 -9.281 1.00 83.56 810 LEU A CA 1
ATOM 6289 C C . LEU A 1 810 ? -1.284 11.801 -8.389 1.00 83.56 810 LEU A C 1
ATOM 6291 O O . LEU A 1 810 ? -0.754 10.727 -8.662 1.00 83.56 810 LEU A O 1
ATOM 6295 N N . LEU A 1 811 ? -2.101 11.951 -7.348 1.00 82.00 811 LEU A N 1
ATOM 6296 C CA . LEU A 1 811 ? -2.499 10.866 -6.460 1.00 82.00 811 LEU A CA 1
ATOM 6297 C C . LEU A 1 811 ? -3.225 9.768 -7.244 1.00 82.00 811 LEU A C 1
ATOM 6299 O O . LEU A 1 811 ? -2.990 8.585 -7.004 1.00 82.00 811 LEU A O 1
ATOM 6303 N N . ALA A 1 812 ? -4.064 10.143 -8.216 1.00 83.69 812 ALA A N 1
ATOM 6304 C CA . ALA A 1 812 ? -4.772 9.208 -9.084 1.00 83.69 812 ALA A CA 1
ATOM 6305 C C . ALA A 1 812 ? -3.835 8.466 -10.047 1.00 83.69 812 ALA A C 1
ATOM 6307 O O . ALA A 1 812 ? -4.121 7.314 -10.382 1.00 83.69 812 ALA A O 1
ATOM 6308 N N . LEU A 1 813 ? -2.709 9.074 -10.441 1.00 84.31 813 LEU A N 1
ATOM 6309 C CA . LEU A 1 813 ? -1.672 8.389 -11.221 1.00 84.31 813 LEU A CA 1
ATOM 6310 C C . LEU A 1 813 ? -0.973 7.295 -10.413 1.00 84.31 813 LEU A C 1
ATOM 6312 O O . LEU A 1 813 ? -0.481 6.337 -11.004 1.00 84.31 813 LEU A O 1
ATOM 6316 N N . LYS A 1 814 ? -0.932 7.427 -9.077 1.00 75.31 814 LYS A N 1
ATOM 6317 C CA . LYS A 1 814 ? -0.213 6.522 -8.162 1.00 75.31 814 LYS A CA 1
ATOM 6318 C C . LYS A 1 814 ? 1.270 6.354 -8.528 1.00 75.31 814 LYS A C 1
ATOM 6320 O O . LYS A 1 814 ? 1.883 5.339 -8.205 1.00 75.31 814 LYS A O 1
ATOM 6325 N N . ASP A 1 815 ? 1.842 7.352 -9.198 1.00 83.69 815 ASP A N 1
ATOM 6326 C CA . ASP A 1 815 ? 3.235 7.371 -9.634 1.00 83.69 815 ASP A CA 1
ATOM 6327 C C . ASP A 1 815 ? 4.132 7.745 -8.451 1.00 83.69 815 ASP A C 1
ATOM 6329 O O . ASP A 1 815 ? 4.144 8.886 -7.993 1.00 83.69 815 ASP A O 1
ATOM 6333 N N . ALA A 1 816 ? 4.910 6.782 -7.957 1.00 80.81 816 ALA A N 1
ATOM 6334 C CA . ALA A 1 816 ? 5.783 6.972 -6.804 1.00 80.81 816 ALA A CA 1
ATOM 6335 C C . ALA A 1 816 ? 6.828 8.086 -7.007 1.00 80.81 816 ALA A C 1
ATOM 6337 O O . ALA A 1 816 ? 7.145 8.799 -6.054 1.00 80.81 816 ALA A O 1
ATOM 6338 N N . ALA A 1 817 ? 7.336 8.279 -8.227 1.00 82.31 817 ALA A N 1
ATOM 6339 C CA . ALA A 1 817 ? 8.279 9.351 -8.532 1.00 82.31 817 ALA A CA 1
ATOM 6340 C C . ALA A 1 817 ? 7.578 10.715 -8.544 1.00 82.31 817 ALA A C 1
ATOM 6342 O O . ALA A 1 817 ? 8.130 11.689 -8.026 1.00 82.31 817 ALA A O 1
ATOM 6343 N N . ALA A 1 818 ? 6.353 10.784 -9.071 1.00 83.19 818 ALA A N 1
ATOM 6344 C CA . ALA A 1 818 ? 5.517 11.975 -8.961 1.00 83.19 818 ALA A CA 1
ATOM 6345 C C . ALA A 1 818 ? 5.168 12.283 -7.495 1.00 83.19 818 ALA A C 1
ATOM 6347 O O . ALA A 1 818 ? 5.199 13.446 -7.101 1.00 83.19 818 ALA A O 1
ATOM 6348 N N . MET A 1 819 ? 4.923 11.261 -6.668 1.00 83.94 819 MET A N 1
ATOM 6349 C CA . MET A 1 819 ? 4.622 11.422 -5.243 1.00 83.94 819 MET A CA 1
ATOM 6350 C C . MET A 1 819 ? 5.830 11.877 -4.421 1.00 83.94 819 MET A C 1
ATOM 6352 O O . MET A 1 819 ? 5.685 12.761 -3.579 1.00 83.94 819 MET A O 1
ATOM 6356 N N . VAL A 1 820 ? 7.025 11.335 -4.685 1.00 84.56 820 VAL A N 1
ATOM 6357 C CA . VAL A 1 820 ? 8.272 11.824 -4.073 1.00 84.56 820 VAL A CA 1
ATOM 6358 C C . VAL A 1 820 ? 8.505 13.275 -4.477 1.00 84.56 820 VAL A C 1
ATOM 6360 O O . VAL A 1 820 ? 8.694 14.119 -3.610 1.00 84.56 820 VAL A O 1
ATOM 6363 N N . LYS A 1 821 ? 8.396 13.595 -5.774 1.00 84.06 821 LYS A N 1
ATOM 6364 C CA . LYS A 1 821 ? 8.529 14.977 -6.257 1.00 84.06 821 LYS A CA 1
ATOM 6365 C C . LYS A 1 821 ? 7.505 15.906 -5.615 1.00 84.06 821 LYS A C 1
ATOM 6367 O O . LYS A 1 821 ? 7.866 17.014 -5.233 1.00 84.06 821 LYS A O 1
ATOM 6372 N N . LEU A 1 822 ? 6.258 15.465 -5.471 1.00 85.75 822 LEU A N 1
ATOM 6373 C CA . LEU A 1 822 ? 5.216 16.227 -4.799 1.00 85.75 822 LEU A CA 1
ATOM 6374 C C . LEU A 1 822 ? 5.604 16.500 -3.338 1.00 85.75 822 LEU A C 1
ATOM 6376 O O . LEU A 1 822 ? 5.623 17.657 -2.936 1.00 85.75 822 LEU A O 1
ATOM 6380 N N . ARG A 1 823 ? 6.010 15.489 -2.565 1.00 87.06 823 ARG A N 1
ATOM 6381 C CA . ARG A 1 823 ? 6.461 15.673 -1.174 1.00 87.06 823 ARG A CA 1
ATOM 6382 C C . ARG A 1 823 ? 7.680 16.594 -1.055 1.00 87.06 823 ARG A C 1
ATOM 6384 O O . ARG A 1 823 ? 7.690 17.486 -0.208 1.00 87.06 823 ARG A O 1
ATOM 6391 N N . THR A 1 824 ? 8.649 16.466 -1.962 1.00 86.75 824 THR A N 1
ATOM 6392 C CA . THR A 1 824 ? 9.832 17.342 -2.046 1.00 86.75 824 THR A CA 1
ATOM 6393 C C . THR A 1 824 ? 9.482 18.792 -2.352 1.00 86.75 824 THR A C 1
ATOM 6395 O O . THR A 1 824 ? 10.073 19.727 -1.797 1.00 86.75 824 THR A O 1
ATOM 6398 N N . VAL A 1 825 ? 8.480 19.021 -3.207 1.00 85.88 825 VAL A N 1
ATOM 6399 C CA . VAL A 1 825 ? 7.990 20.378 -3.467 1.00 85.88 825 VAL A CA 1
ATOM 6400 C C . VAL A 1 825 ? 7.587 21.042 -2.151 1.00 85.88 825 VAL A C 1
ATOM 6402 O O . VAL A 1 825 ? 8.018 22.168 -1.922 1.00 85.88 825 VAL A O 1
ATOM 6405 N N . PHE A 1 826 ? 6.915 20.326 -1.248 1.00 87.62 826 PHE A N 1
ATOM 6406 C CA . PHE A 1 826 ? 6.454 20.827 0.052 1.00 87.62 826 PHE A CA 1
ATOM 6407 C C . PHE A 1 826 ? 7.451 20.676 1.216 1.00 87.62 826 PHE A C 1
ATOM 6409 O O . PHE A 1 826 ? 7.183 21.208 2.287 1.00 87.62 826 PHE A O 1
ATOM 6416 N N . GLY A 1 827 ? 8.617 20.046 1.017 1.00 85.88 827 GLY A N 1
ATOM 6417 C CA . GLY A 1 827 ? 9.628 19.852 2.076 1.00 85.88 827 GLY A CA 1
ATOM 6418 C C . GLY A 1 827 ? 9.185 18.853 3.137 1.00 85.88 827 GLY A C 1
ATOM 6419 O O . GLY A 1 827 ? 9.491 19.004 4.314 1.00 85.88 827 GLY A O 1
ATOM 6420 N N . LEU A 1 828 ? 8.371 17.899 2.698 1.00 86.12 828 LEU A N 1
ATOM 6421 C CA . LEU A 1 828 ? 7.810 16.816 3.488 1.00 86.12 828 LEU A CA 1
ATOM 6422 C C . LEU A 1 828 ? 8.358 15.492 2.940 1.00 86.12 828 LEU A C 1
ATOM 6424 O O . LEU A 1 828 ? 7.622 14.514 2.833 1.00 86.12 828 LEU A O 1
ATOM 6428 N N . GLU A 1 829 ? 9.620 15.481 2.489 1.00 81.88 829 GLU A N 1
ATOM 6429 C CA . GLU A 1 829 ? 10.242 14.307 1.863 1.00 81.88 829 GLU A CA 1
ATOM 6430 C C . GLU A 1 829 ? 10.224 13.088 2.784 1.00 81.88 829 GLU A C 1
ATOM 6432 O O . GLU A 1 829 ? 10.056 11.968 2.298 1.00 81.88 829 GLU A O 1
ATOM 6437 N N . ASP A 1 830 ? 10.339 13.347 4.088 1.00 72.88 830 ASP A N 1
ATOM 6438 C CA . ASP A 1 830 ? 10.396 12.354 5.159 1.00 72.88 830 ASP A CA 1
ATOM 6439 C C . ASP A 1 830 ? 9.032 11.710 5.458 1.00 72.88 830 ASP A C 1
ATOM 6441 O O . ASP A 1 830 ? 8.966 10.729 6.186 1.00 72.88 830 ASP A O 1
ATOM 6445 N N . PHE A 1 831 ? 7.931 12.209 4.881 1.00 69.75 831 PHE A N 1
ATOM 6446 C CA . PHE A 1 831 ? 6.614 11.602 5.064 1.00 69.75 831 PHE A CA 1
ATOM 6447 C C . PHE A 1 831 ? 6.489 10.299 4.278 1.00 69.75 831 PHE A C 1
ATOM 6449 O O . PHE A 1 831 ? 6.451 10.292 3.040 1.00 69.75 831 PHE A O 1
ATOM 6456 N N . LEU A 1 832 ? 6.359 9.196 5.013 1.00 62.28 832 LEU A N 1
ATOM 6457 C CA . LEU A 1 832 ? 6.142 7.867 4.449 1.00 62.28 832 LEU A CA 1
ATOM 6458 C C . LEU A 1 832 ? 4.689 7.653 4.008 1.00 62.28 832 LEU A C 1
ATOM 6460 O O . LEU A 1 832 ? 4.452 6.988 2.995 1.00 62.28 832 LEU A O 1
ATOM 6464 N N . ASP A 1 833 ? 3.729 8.277 4.695 1.00 77.94 833 ASP A N 1
ATOM 6465 C CA . ASP A 1 833 ? 2.317 8.213 4.338 1.00 77.94 833 ASP A CA 1
ATOM 6466 C C . ASP A 1 833 ? 1.831 9.461 3.594 1.00 77.94 833 ASP A C 1
ATOM 6468 O O . ASP A 1 833 ? 2.152 10.612 3.902 1.00 77.94 833 ASP A O 1
ATOM 6472 N N . ILE A 1 834 ? 1.024 9.216 2.565 1.00 77.81 834 ILE A N 1
ATOM 6473 C CA . ILE A 1 834 ? 0.477 10.283 1.738 1.00 77.81 834 ILE A CA 1
ATOM 6474 C C . ILE A 1 834 ? -0.747 10.949 2.370 1.00 77.81 834 ILE A C 1
ATOM 6476 O O . ILE A 1 834 ? -1.044 12.100 2.050 1.00 77.81 834 ILE A O 1
ATOM 6480 N N . GLY A 1 835 ? -1.442 10.235 3.256 1.00 79.75 835 GLY A N 1
ATOM 6481 C CA . GLY A 1 835 ? -2.467 10.793 4.126 1.00 79.75 835 GLY A CA 1
ATOM 6482 C C . GLY A 1 835 ? -1.860 11.798 5.096 1.00 79.75 835 GLY A C 1
ATOM 6483 O O . GLY A 1 835 ? -2.357 12.914 5.150 1.00 79.75 835 GLY A O 1
ATOM 6484 N N . ASP A 1 836 ? -0.736 11.476 5.736 1.00 82.88 836 ASP A N 1
ATOM 6485 C CA . ASP A 1 836 ? 0.001 12.396 6.612 1.00 82.88 836 ASP A CA 1
ATOM 6486 C C . ASP A 1 836 ? 0.519 13.613 5.837 1.00 82.88 836 ASP A C 1
ATOM 6488 O O . ASP A 1 836 ? 0.389 14.751 6.291 1.00 82.88 836 ASP A O 1
ATOM 6492 N N . PHE A 1 837 ? 1.022 13.413 4.613 1.00 85.38 837 PHE A N 1
ATOM 6493 C CA . PHE A 1 837 ? 1.365 14.520 3.716 1.00 85.38 837 PHE A CA 1
ATOM 6494 C C . PHE A 1 837 ? 0.139 15.386 3.397 1.00 85.38 837 PHE A C 1
ATOM 6496 O O . PHE A 1 837 ? 0.198 16.607 3.529 1.00 85.38 837 PHE A O 1
ATOM 6503 N N . GLY A 1 838 ? -0.969 14.761 2.988 1.00 84.19 838 GLY A N 1
ATOM 6504 C CA . GLY A 1 838 ? -2.225 15.429 2.648 1.00 84.19 838 GLY A CA 1
ATOM 6505 C C . GLY A 1 838 ? -2.804 16.206 3.829 1.00 84.19 838 GLY A C 1
ATOM 6506 O O . GLY A 1 838 ? -3.237 17.346 3.671 1.00 84.19 838 GLY A O 1
ATOM 6507 N N . LEU A 1 839 ? -2.743 15.612 5.019 1.00 82.19 839 LEU A N 1
ATOM 6508 C CA . LEU A 1 839 ? -3.133 16.207 6.288 1.00 82.19 839 LEU A CA 1
ATOM 6509 C C . LEU A 1 839 ? -2.256 17.419 6.606 1.00 82.19 839 LEU A C 1
ATOM 6511 O O . LEU A 1 839 ? -2.777 18.493 6.912 1.00 82.19 839 LEU A O 1
ATOM 6515 N N . THR A 1 840 ? -0.941 17.273 6.441 1.00 85.06 840 THR A N 1
ATOM 6516 C CA . THR A 1 840 ? 0.038 18.322 6.741 1.00 85.06 840 THR A CA 1
ATOM 6517 C C . THR A 1 840 ? -0.105 19.520 5.819 1.00 85.06 840 THR A C 1
ATOM 6519 O O . THR A 1 840 ? -0.121 20.665 6.276 1.00 85.06 840 THR A O 1
ATOM 6522 N N . ILE A 1 841 ? -0.291 19.290 4.516 1.00 86.12 841 ILE A N 1
ATOM 6523 C CA . ILE A 1 841 ? -0.561 20.384 3.579 1.00 86.12 841 ILE A CA 1
ATOM 6524 C C . ILE A 1 841 ? -1.980 20.944 3.720 1.00 86.12 841 ILE A C 1
ATOM 6526 O O . ILE A 1 841 ? -2.255 21.994 3.147 1.00 86.12 841 ILE A O 1
ATOM 6530 N N . ALA A 1 842 ? -2.880 20.287 4.457 1.00 84.25 842 ALA A N 1
ATOM 6531 C CA . ALA A 1 842 ? -4.209 20.803 4.777 1.00 84.25 842 ALA A CA 1
ATOM 6532 C C . ALA A 1 842 ? -4.233 21.644 6.067 1.00 84.25 842 ALA A C 1
ATOM 6534 O O . ALA A 1 842 ? -5.183 22.405 6.254 1.00 84.25 842 ALA A O 1
ATOM 6535 N N . PHE A 1 843 ? -3.197 21.593 6.919 1.00 82.50 843 PHE A N 1
ATOM 6536 C CA . PHE A 1 843 ? -3.121 22.408 8.143 1.00 82.50 843 PHE A CA 1
ATOM 6537 C C . PHE A 1 843 ? -3.361 23.913 7.915 1.00 82.50 843 PHE A C 1
ATOM 6539 O O . PHE A 1 843 ? -4.156 24.487 8.655 1.00 82.50 843 PHE A O 1
ATOM 6546 N N . PRO A 1 844 ? -2.813 24.570 6.869 1.00 79.25 844 PRO A N 1
ATOM 6547 C CA . PRO A 1 844 ? -3.080 25.993 6.626 1.00 79.25 844 PRO A CA 1
ATOM 6548 C C . PRO A 1 844 ? -4.529 26.302 6.218 1.00 79.25 844 PRO A C 1
ATOM 6550 O O . PRO A 1 844 ? -4.947 27.462 6.255 1.00 79.25 844 PRO A O 1
ATOM 6553 N N . ILE A 1 845 ? -5.280 25.286 5.774 1.00 78.75 845 ILE A N 1
ATOM 6554 C CA . ILE A 1 845 ? -6.694 25.400 5.402 1.00 78.75 845 ILE A CA 1
ATOM 6555 C C . ILE A 1 845 ? -7.588 25.231 6.650 1.00 78.75 845 ILE A C 1
ATOM 6557 O O . ILE A 1 845 ? -8.697 25.763 6.699 1.00 7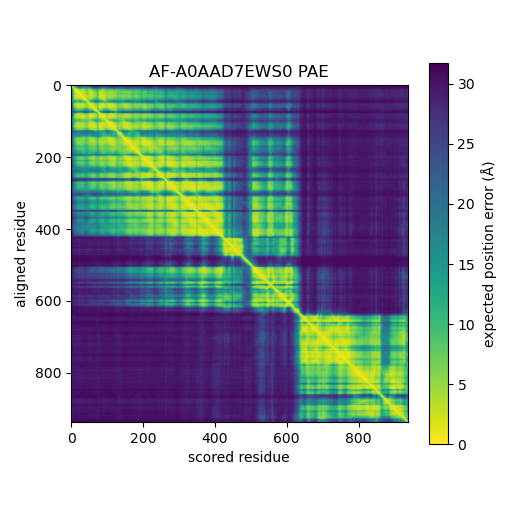8.75 845 ILE A O 1
ATOM 6561 N N . GLY A 1 846 ? -7.081 24.572 7.694 1.00 71.88 846 GLY A N 1
ATOM 6562 C CA . GLY A 1 846 ? -7.859 24.096 8.835 1.00 71.88 846 GLY A CA 1
ATOM 6563 C C . GLY A 1 846 ? -8.512 22.758 8.494 1.00 71.88 846 GLY A C 1
ATOM 6564 O O . GLY A 1 846 ? -9.134 22.614 7.438 1.00 71.88 846 GLY A O 1
ATOM 6565 N N . ASN A 1 847 ? -8.351 21.761 9.360 1.00 64.62 847 ASN A N 1
ATOM 6566 C CA . ASN A 1 847 ? -8.890 20.412 9.175 1.00 64.62 847 ASN A CA 1
ATOM 6567 C C . ASN A 1 847 ? -9.607 19.929 10.451 1.00 64.62 847 ASN A C 1
ATOM 6569 O O . ASN A 1 847 ? -9.679 20.655 11.433 1.00 64.62 847 ASN A O 1
ATOM 6573 N N . ALA A 1 848 ? -10.205 18.735 10.412 1.00 54.41 848 ALA A N 1
ATOM 6574 C CA . ALA A 1 848 ? -10.981 18.194 11.535 1.00 54.41 848 ALA A CA 1
ATOM 6575 C C . ALA A 1 848 ? -10.119 17.677 12.707 1.00 54.41 848 ALA A C 1
ATOM 6577 O O . ALA A 1 848 ? -10.674 17.241 13.713 1.00 54.41 848 ALA A O 1
ATOM 6578 N N . LEU A 1 849 ? -8.791 17.694 12.567 1.00 56.91 849 LEU A N 1
ATOM 6579 C CA . LEU A 1 849 ? -7.834 17.228 13.566 1.00 56.91 849 LEU A CA 1
ATOM 6580 C C . LEU A 1 849 ? -7.092 18.420 14.186 1.00 56.91 849 LEU A C 1
ATOM 6582 O O . LEU A 1 849 ? -7.225 19.557 13.742 1.00 56.91 849 LEU A O 1
ATOM 6586 N N . PHE A 1 850 ? -6.304 18.173 15.227 1.00 61.91 850 PHE A N 1
ATOM 6587 C CA . PHE A 1 850 ? -5.455 19.198 15.827 1.00 61.91 850 PHE A CA 1
ATOM 6588 C C . PHE A 1 850 ? -4.388 19.647 14.820 1.00 61.91 850 PHE A C 1
ATOM 6590 O O . PHE A 1 850 ? -3.579 18.842 14.358 1.00 61.91 850 PHE A O 1
ATOM 6597 N N . TYR A 1 851 ? -4.386 20.933 14.474 1.00 68.81 851 TYR A N 1
ATOM 6598 C CA . TYR A 1 851 ? -3.418 21.517 13.552 1.00 68.81 851 TYR A CA 1
ATOM 6599 C C . TYR A 1 851 ? -2.471 22.481 14.277 1.00 68.81 851 TYR A C 1
ATOM 6601 O O . TYR A 1 851 ? -2.910 23.306 15.078 1.00 68.81 851 TYR A O 1
ATOM 6609 N N . PRO A 1 852 ? -1.162 22.430 13.976 1.00 69.38 852 PRO A N 1
ATOM 6610 C CA . PRO A 1 852 ? -0.140 23.173 14.715 1.00 69.38 852 PRO A CA 1
ATOM 6611 C C . PRO A 1 852 ? -0.087 24.667 14.357 1.00 69.38 852 PRO A C 1
ATOM 6613 O O . PRO A 1 852 ? 0.639 25.434 14.988 1.00 69.38 852 PRO A O 1
ATOM 6616 N N . VAL A 1 853 ? -0.820 25.093 13.324 1.00 70.62 853 VAL A N 1
ATOM 6617 C CA . VAL A 1 853 ? -0.841 26.472 12.823 1.00 70.62 853 VAL A CA 1
ATOM 6618 C C . VAL A 1 853 ? -2.273 26.934 12.600 1.00 70.62 853 VAL A C 1
ATOM 6620 O O . VAL A 1 853 ? -3.100 26.161 12.141 1.00 70.62 853 VAL A O 1
ATOM 6623 N N . ALA A 1 854 ? -2.556 28.206 12.867 1.00 67.56 854 ALA A N 1
ATOM 6624 C CA . ALA A 1 854 ? -3.866 28.809 12.623 1.00 67.56 854 ALA A CA 1
ATOM 6625 C C . ALA A 1 854 ? -4.356 28.574 11.175 1.00 67.56 854 ALA A C 1
ATOM 6627 O O . ALA A 1 854 ? -3.708 29.006 10.215 1.00 67.56 854 ALA A O 1
ATOM 6628 N N . GLY A 1 855 ? -5.511 27.920 11.033 1.00 72.50 855 GLY A N 1
ATOM 6629 C CA . GLY A 1 855 ? -6.210 27.709 9.769 1.00 72.50 855 GLY A CA 1
ATOM 6630 C C . GLY A 1 855 ? -7.117 28.891 9.414 1.00 72.50 855 GLY A C 1
ATOM 6631 O O . GLY A 1 855 ? -6.997 29.991 9.959 1.00 72.50 855 GLY A O 1
ATOM 6632 N N . TRP A 1 856 ? -8.046 28.698 8.471 1.00 72.88 856 TRP A N 1
ATOM 6633 C CA . TRP A 1 856 ? -8.964 29.771 8.051 1.00 72.88 856 TRP A CA 1
ATOM 6634 C C . TRP A 1 856 ? -9.931 30.224 9.154 1.00 72.88 856 TRP A C 1
ATOM 6636 O O . TRP A 1 856 ? -10.366 31.375 9.119 1.00 72.88 856 TRP A O 1
ATOM 6646 N N . GLN A 1 857 ? -10.254 29.356 10.117 1.00 68.62 857 GLN A N 1
ATOM 6647 C CA . GLN A 1 857 ? -11.159 29.663 11.229 1.00 68.62 857 GLN A CA 1
ATOM 6648 C C . GLN A 1 857 ? -10.508 30.588 12.275 1.00 68.62 857 GLN A C 1
ATOM 6650 O O . GLN A 1 857 ? -11.200 31.396 12.892 1.00 68.62 857 GLN A O 1
ATOM 6655 N N . GLU A 1 858 ? -9.184 30.523 12.431 1.00 69.44 858 GLU A N 1
ATOM 6656 C CA . GLU A 1 858 ? -8.408 31.269 13.432 1.00 69.44 858 GLU A CA 1
ATOM 6657 C C . GLU A 1 858 ? -7.873 32.611 12.907 1.00 69.44 858 GLU A C 1
ATOM 6659 O O . GLU A 1 858 ? -7.239 33.365 13.651 1.00 69.44 858 GLU A O 1
ATOM 6664 N N . ARG A 1 859 ? -8.092 32.933 11.622 1.00 62.91 859 ARG A N 1
ATOM 6665 C CA . ARG A 1 859 ? -7.589 34.178 11.026 1.00 62.91 859 ARG A CA 1
ATOM 6666 C C . ARG A 1 859 ? -8.308 35.393 11.597 1.00 62.91 859 ARG A C 1
ATOM 6668 O O . ARG A 1 859 ? -9.459 35.672 11.271 1.00 62.91 859 ARG A O 1
ATOM 6675 N N . ASN A 1 860 ? -7.569 36.176 12.372 1.00 53.72 860 ASN A N 1
ATOM 6676 C CA . ASN A 1 860 ? -7.961 37.524 12.756 1.00 53.72 860 ASN A CA 1
ATOM 6677 C C . ASN A 1 860 ? -7.590 38.490 11.613 1.00 53.72 860 ASN A C 1
ATOM 6679 O O . ASN A 1 860 ? -6.480 38.408 11.086 1.00 53.72 860 ASN A O 1
ATOM 6683 N N . TRP A 1 861 ? -8.517 39.348 11.173 1.00 46.28 861 TRP A N 1
ATOM 6684 C CA . TRP A 1 861 ? -8.383 40.171 9.957 1.00 46.28 861 TRP A CA 1
ATOM 6685 C C . TRP A 1 861 ? -7.342 41.299 10.085 1.00 46.28 861 TRP A C 1
ATOM 6687 O O . TRP A 1 861 ? -7.702 42.475 10.133 1.00 46.28 861 TRP A O 1
ATOM 6697 N N . ASP A 1 862 ? -6.055 40.955 10.081 1.00 42.78 862 ASP A N 1
ATOM 6698 C CA . ASP A 1 862 ? -4.958 41.906 9.889 1.00 42.78 862 ASP A CA 1
ATOM 6699 C C . ASP A 1 862 ? -4.214 41.622 8.570 1.00 42.78 862 ASP A C 1
ATOM 6701 O O . ASP A 1 862 ? -4.029 40.479 8.156 1.00 42.78 862 ASP A O 1
ATOM 6705 N N . THR A 1 863 ? -3.870 42.685 7.844 1.00 43.09 863 THR A N 1
ATOM 6706 C CA . THR A 1 863 ? -3.758 42.702 6.367 1.00 43.09 863 THR A CA 1
ATOM 6707 C C . THR A 1 863 ? -2.330 42.609 5.817 1.00 43.09 863 THR A C 1
ATOM 6709 O O . THR A 1 863 ? -2.099 42.877 4.636 1.00 43.09 863 THR A O 1
ATOM 6712 N N . ALA A 1 864 ? -1.350 42.220 6.628 1.00 43.22 864 ALA A N 1
ATOM 6713 C CA . ALA A 1 864 ? 0.046 42.156 6.200 1.00 43.22 864 ALA A CA 1
ATOM 6714 C C . ALA A 1 864 ? 0.503 40.708 5.940 1.00 43.22 864 ALA A C 1
ATOM 6716 O O . ALA A 1 864 ? 0.498 39.920 6.878 1.00 43.22 864 ALA A O 1
ATOM 6717 N N . LEU A 1 865 ? 0.972 40.435 4.700 1.00 38.41 865 LEU A N 1
ATOM 6718 C CA . LEU A 1 865 ? 1.571 39.202 4.103 1.00 38.41 865 LEU A CA 1
ATOM 6719 C C . LEU A 1 865 ? 0.626 38.548 3.060 1.00 38.41 865 LEU A C 1
ATOM 6721 O O . LEU A 1 865 ? -0.507 38.235 3.389 1.00 38.41 865 LEU A O 1
ATOM 6725 N N . LEU A 1 866 ? 0.953 38.296 1.781 1.00 39.06 866 LEU A N 1
ATOM 6726 C CA . LEU A 1 866 ? 2.198 38.220 0.998 1.00 39.06 866 LEU A CA 1
ATOM 6727 C C . LEU A 1 866 ? 1.906 38.541 -0.492 1.00 39.06 866 LEU A C 1
ATOM 6729 O O . LEU A 1 866 ? 0.824 38.250 -0.997 1.00 39.06 866 LEU A O 1
ATOM 6733 N N . LEU A 1 867 ? 2.893 39.104 -1.200 1.00 37.00 867 LEU A N 1
ATOM 6734 C CA . LEU A 1 867 ? 2.908 39.292 -2.660 1.00 37.00 867 LEU A CA 1
ATOM 6735 C C . LEU A 1 867 ? 3.213 37.967 -3.384 1.00 37.00 867 LEU A C 1
ATOM 6737 O O . LEU A 1 867 ? 4.111 37.236 -2.977 1.00 37.00 867 LEU A O 1
ATOM 6741 N N . ILE A 1 868 ? 2.503 37.702 -4.483 1.00 40.62 868 ILE A N 1
ATOM 6742 C CA . ILE A 1 868 ? 2.610 36.488 -5.310 1.00 40.62 868 ILE A CA 1
ATOM 6743 C C . ILE A 1 868 ? 3.641 36.710 -6.434 1.00 40.62 868 ILE A C 1
ATOM 6745 O O . ILE A 1 868 ? 3.473 37.615 -7.253 1.00 40.62 868 ILE A O 1
ATOM 6749 N N . GLN A 1 869 ? 4.675 35.865 -6.519 1.00 43.59 869 GLN A N 1
ATOM 6750 C CA . GLN A 1 869 ? 5.496 35.676 -7.727 1.00 43.59 869 GLN A CA 1
ATOM 6751 C C . GLN A 1 869 ? 5.461 34.202 -8.163 1.00 43.59 869 GLN A C 1
ATOM 6753 O O . GLN A 1 869 ? 5.464 33.303 -7.325 1.00 43.59 869 GLN A O 1
ATOM 6758 N N . ILE A 1 870 ? 5.416 33.975 -9.479 1.00 47.12 870 ILE A N 1
ATOM 6759 C CA . ILE A 1 870 ? 5.502 32.655 -10.129 1.00 47.12 870 ILE A CA 1
ATOM 6760 C C . ILE A 1 870 ? 6.959 32.182 -10.043 1.00 47.12 870 ILE A C 1
ATOM 6762 O O . ILE A 1 870 ? 7.863 32.924 -10.439 1.00 47.12 870 ILE A O 1
ATOM 6766 N N . THR A 1 871 ? 7.202 30.971 -9.537 1.00 55.28 871 THR A N 1
ATOM 6767 C CA . THR A 1 871 ? 8.555 30.400 -9.379 1.00 55.28 871 THR A CA 1
ATOM 6768 C C . THR A 1 871 ? 8.731 29.129 -10.214 1.00 55.28 871 THR A C 1
ATOM 6770 O O . THR A 1 871 ? 7.763 28.552 -10.699 1.00 55.28 871 THR A O 1
ATOM 6773 N N . ALA A 1 872 ? 9.977 28.667 -10.392 1.00 54.53 872 ALA A N 1
ATOM 6774 C CA . ALA A 1 872 ? 10.301 27.457 -11.166 1.00 54.53 872 ALA A CA 1
ATOM 6775 C C . ALA A 1 872 ? 9.605 26.176 -10.650 1.00 54.53 872 ALA A C 1
ATOM 6777 O O . ALA A 1 872 ? 9.515 25.189 -11.377 1.00 54.53 872 ALA A O 1
ATOM 6778 N N . VAL A 1 873 ? 9.092 26.202 -9.414 1.00 57.75 873 VAL A N 1
ATOM 6779 C CA . VAL A 1 873 ? 8.323 25.116 -8.788 1.00 57.75 873 VAL A CA 1
ATOM 6780 C C . VAL A 1 873 ? 7.000 24.857 -9.525 1.00 57.75 873 VAL A C 1
ATOM 6782 O O . VAL A 1 873 ? 6.554 23.713 -9.597 1.00 57.75 873 VAL A O 1
ATOM 6785 N N . ASP A 1 874 ? 6.424 25.880 -10.160 1.00 59.41 874 ASP A N 1
ATOM 6786 C CA . ASP A 1 874 ? 5.112 25.846 -10.823 1.00 59.41 874 ASP A CA 1
ATOM 6787 C C . ASP A 1 874 ? 5.057 24.903 -12.043 1.00 59.41 874 ASP A C 1
ATOM 6789 O O . ASP A 1 874 ? 3.982 24.492 -12.480 1.00 59.41 874 ASP A O 1
ATOM 6793 N N . THR A 1 875 ? 6.209 24.495 -12.579 1.00 64.00 875 THR A N 1
ATOM 6794 C CA . THR A 1 875 ? 6.301 23.586 -13.734 1.00 64.00 875 THR A CA 1
ATOM 6795 C C . THR A 1 875 ? 6.811 22.187 -13.389 1.00 64.00 875 THR A C 1
ATOM 6797 O O . THR A 1 875 ? 6.730 21.297 -14.230 1.00 64.00 875 THR A O 1
ATOM 6800 N N . VAL A 1 876 ? 7.311 21.958 -12.168 1.00 70.31 876 VAL A N 1
ATOM 6801 C CA . VAL A 1 876 ? 7.993 20.700 -11.781 1.00 70.31 876 VAL A CA 1
ATOM 6802 C C . VAL A 1 876 ? 7.073 19.481 -11.886 1.00 70.31 876 VAL A C 1
ATOM 6804 O O . VAL A 1 876 ? 7.529 18.384 -12.206 1.00 70.31 876 VAL A O 1
ATOM 6807 N N . LEU A 1 877 ? 5.776 19.680 -11.647 1.00 68.69 877 LEU A N 1
ATOM 6808 C CA . LEU A 1 877 ? 4.758 18.629 -11.682 1.00 68.69 877 LEU A CA 1
ATOM 6809 C C . LEU A 1 877 ? 3.887 18.672 -12.946 1.00 68.69 877 LEU A C 1
ATOM 6811 O O . LEU A 1 877 ? 3.022 17.817 -13.124 1.00 68.69 877 LEU A O 1
ATOM 6815 N N . ALA A 1 878 ? 4.127 19.636 -13.842 1.00 67.94 878 ALA A N 1
ATOM 6816 C CA . ALA A 1 878 ? 3.313 19.845 -15.035 1.00 67.94 878 ALA A CA 1
ATOM 6817 C C . ALA A 1 878 ? 3.308 18.613 -15.947 1.00 67.94 878 ALA A C 1
ATOM 6819 O O . ALA A 1 878 ? 2.258 18.253 -16.471 1.00 67.94 878 ALA A O 1
ATOM 6820 N N . SER A 1 879 ? 4.444 17.915 -16.073 1.00 68.25 879 SER A N 1
ATOM 6821 C CA . SER A 1 879 ? 4.578 16.710 -16.910 1.00 68.25 879 SER A CA 1
ATOM 6822 C C . SER A 1 879 ? 3.643 15.572 -16.516 1.00 68.25 879 SER A C 1
ATOM 6824 O O . SER A 1 879 ? 3.330 14.716 -17.334 1.00 68.25 879 SER A O 1
ATOM 6826 N N . TYR A 1 880 ? 3.175 15.581 -15.273 1.00 63.56 880 TYR A N 1
ATOM 6827 C CA . TYR A 1 880 ? 2.249 14.592 -14.743 1.00 63.56 880 TYR A CA 1
ATOM 6828 C C . TYR A 1 880 ? 0.791 15.087 -14.772 1.00 63.56 880 TYR A C 1
ATOM 6830 O O . TYR A 1 880 ? -0.131 14.339 -14.485 1.00 63.56 880 TYR A O 1
ATOM 6838 N N . THR A 1 881 ? 0.543 16.338 -15.159 1.00 67.75 881 THR A N 1
ATOM 6839 C CA . THR A 1 881 ? -0.801 16.917 -15.306 1.00 67.75 881 THR A CA 1
ATOM 6840 C C . THR A 1 881 ? -0.975 17.482 -16.714 1.00 67.75 881 THR A C 1
ATOM 6842 O O . THR A 1 881 ? -1.190 18.680 -16.887 1.00 67.75 881 THR A O 1
ATOM 6845 N N . ASN A 1 882 ? -0.806 16.632 -17.733 1.00 72.06 882 ASN A N 1
ATOM 6846 C CA . ASN A 1 882 ? -0.943 16.988 -19.154 1.00 72.06 882 ASN A CA 1
ATOM 6847 C C . ASN A 1 882 ? -0.065 18.175 -19.611 1.00 72.06 882 ASN A C 1
ATOM 6849 O O . ASN A 1 882 ? -0.460 18.943 -20.484 1.00 72.06 882 ASN A O 1
ATOM 6853 N N . ASN A 1 883 ? 1.127 18.335 -19.027 1.00 71.06 883 ASN A N 1
ATOM 6854 C CA . ASN A 1 883 ? 2.052 19.456 -19.252 1.00 71.06 883 ASN A CA 1
ATOM 6855 C C . ASN A 1 883 ? 1.508 20.841 -18.857 1.00 71.06 883 ASN A C 1
ATOM 6857 O O . ASN A 1 883 ? 2.105 21.859 -19.207 1.00 71.06 883 ASN A O 1
ATOM 6861 N N . GLU A 1 884 ? 0.421 20.909 -18.085 1.00 73.12 884 GLU A N 1
ATOM 6862 C CA . GLU A 1 884 ? -0.118 22.182 -17.616 1.00 73.12 884 GLU A CA 1
ATOM 6863 C C . GLU A 1 884 ? 0.612 22.689 -16.359 1.00 73.12 884 GLU A C 1
ATOM 6865 O O . GLU A 1 884 ? 0.586 22.007 -15.324 1.00 73.12 884 GLU A O 1
ATOM 6870 N N . PRO A 1 885 ? 1.176 23.915 -16.371 1.00 69.31 885 PRO A N 1
ATOM 6871 C CA . PRO A 1 885 ? 1.764 24.530 -15.186 1.00 69.31 885 PRO A CA 1
ATOM 6872 C C . PRO A 1 885 ? 0.754 24.640 -14.045 1.00 69.31 885 PRO A C 1
ATOM 6874 O O . PRO A 1 885 ? -0.421 24.972 -14.230 1.00 69.31 885 PRO A O 1
ATOM 6877 N N . TRP A 1 886 ? 1.198 24.334 -12.840 1.00 69.94 886 TRP A N 1
ATOM 6878 C CA . TRP A 1 886 ? 0.424 24.503 -11.623 1.00 69.94 886 TRP A CA 1
ATOM 6879 C C . TRP A 1 886 ? 0.484 25.979 -11.254 1.00 69.94 886 TRP A C 1
ATOM 6881 O O . TRP A 1 886 ? 1.562 26.556 -11.182 1.00 69.94 886 TRP A O 1
ATOM 6891 N N . LYS A 1 887 ? -0.661 26.625 -11.052 1.00 66.38 887 LYS A N 1
ATOM 6892 C CA . LYS A 1 887 ? -0.671 28.058 -10.752 1.00 66.38 887 LYS A CA 1
ATOM 6893 C C . LYS A 1 887 ? -0.337 28.273 -9.269 1.00 66.38 887 LYS A C 1
ATOM 6895 O O . LYS A 1 887 ? -1.145 27.907 -8.422 1.00 66.38 887 LYS A O 1
ATOM 6900 N N . ASN A 1 888 ? 0.812 28.890 -8.973 1.00 64.75 888 ASN A N 1
ATOM 6901 C CA . ASN A 1 888 ? 1.277 29.280 -7.632 1.00 64.75 888 ASN A CA 1
ATOM 6902 C C . ASN A 1 888 ? 1.598 28.174 -6.581 1.00 64.75 888 ASN A C 1
ATOM 6904 O O . ASN A 1 888 ? 1.614 28.517 -5.391 1.00 64.75 888 ASN A O 1
ATOM 6908 N N . PRO A 1 889 ? 1.881 26.889 -6.898 1.00 64.75 889 PRO A N 1
ATOM 6909 C CA . PRO A 1 889 ? 2.251 25.899 -5.880 1.00 64.75 889 PRO A CA 1
ATOM 6910 C C . PRO A 1 889 ? 3.518 26.268 -5.107 1.00 64.75 889 PRO A C 1
ATOM 6912 O O . PRO A 1 889 ? 3.618 25.889 -3.944 1.00 64.75 889 PRO A O 1
ATOM 6915 N N . GLY A 1 890 ? 4.457 27.024 -5.694 1.00 69.12 890 GLY A N 1
ATOM 6916 C CA . GLY A 1 890 ? 5.678 27.434 -4.997 1.00 69.12 890 GLY A CA 1
ATOM 6917 C C . GLY A 1 890 ? 5.401 28.227 -3.720 1.00 69.12 890 GLY A C 1
ATOM 6918 O O . GLY A 1 890 ? 5.996 27.948 -2.687 1.00 69.12 890 GLY A O 1
ATOM 6919 N N . ASN A 1 891 ? 4.426 29.142 -3.749 1.00 72.94 891 ASN A N 1
ATOM 6920 C CA . ASN A 1 891 ? 4.074 29.945 -2.573 1.00 72.94 891 ASN A CA 1
ATOM 6921 C C . ASN A 1 891 ? 3.390 29.105 -1.483 1.00 72.94 891 ASN A C 1
ATOM 6923 O O . ASN A 1 891 ? 3.613 29.328 -0.295 1.00 72.94 891 ASN A O 1
ATOM 6927 N N . TYR A 1 892 ? 2.570 28.128 -1.884 1.00 78.94 892 TYR A N 1
ATOM 6928 C CA . TYR A 1 892 ? 1.904 27.225 -0.946 1.00 78.94 892 TYR A CA 1
ATOM 6929 C C . TYR A 1 892 ? 2.906 26.266 -0.293 1.00 78.94 892 TYR A C 1
ATOM 6931 O O . TYR A 1 892 ? 2.922 26.101 0.924 1.00 78.94 892 TYR A O 1
ATOM 6939 N N . ALA A 1 893 ? 3.814 25.715 -1.092 1.00 80.94 893 ALA A N 1
ATOM 6940 C CA . ALA A 1 893 ? 4.905 24.878 -0.630 1.00 80.94 893 ALA A CA 1
ATOM 6941 C C . ALA A 1 893 ? 5.903 25.619 0.272 1.00 80.94 893 ALA A C 1
ATOM 6943 O O . ALA A 1 893 ? 6.315 25.090 1.303 1.00 80.94 893 ALA A O 1
ATOM 6944 N N . ASP A 1 894 ? 6.251 26.861 -0.067 1.00 81.50 894 ASP A N 1
ATOM 6945 C CA . ASP A 1 894 ? 7.117 27.700 0.762 1.00 81.50 894 ASP A CA 1
ATOM 6946 C C . ASP A 1 894 ? 6.489 27.995 2.128 1.00 81.50 894 ASP A C 1
ATOM 6948 O O . ASP A 1 894 ? 7.202 28.033 3.133 1.00 81.50 894 ASP A O 1
ATOM 6952 N N . TYR A 1 895 ? 5.164 28.173 2.189 1.00 80.69 895 TYR A N 1
ATOM 6953 C CA . TYR A 1 895 ? 4.455 28.333 3.457 1.00 80.69 895 TYR A CA 1
ATOM 6954 C C . TYR A 1 895 ? 4.576 27.074 4.327 1.00 80.69 895 TYR A C 1
ATOM 6956 O O . TYR A 1 895 ? 4.935 27.181 5.501 1.00 80.69 895 TYR A O 1
ATOM 6964 N N . ILE A 1 896 ? 4.364 25.885 3.750 1.00 85.12 896 ILE A N 1
ATOM 6965 C CA . ILE A 1 896 ? 4.547 24.610 4.463 1.00 85.12 896 ILE A CA 1
ATOM 6966 C C . ILE A 1 896 ? 5.977 24.491 5.010 1.00 85.12 896 ILE A C 1
ATOM 6968 O O . ILE A 1 896 ? 6.155 24.277 6.209 1.00 85.12 896 ILE A O 1
ATOM 6972 N N . LYS A 1 897 ? 6.993 24.747 4.180 1.00 85.81 897 LYS A N 1
ATOM 6973 C CA . LYS A 1 897 ? 8.412 24.668 4.572 1.00 85.81 897 LYS A CA 1
ATOM 6974 C C . LYS A 1 897 ? 8.802 25.640 5.684 1.00 85.81 897 LYS A C 1
ATOM 6976 O O . LYS A 1 897 ? 9.624 25.309 6.533 1.00 85.81 897 LYS A O 1
ATOM 6981 N N . ARG A 1 898 ? 8.275 26.868 5.654 1.00 82.94 898 ARG A N 1
ATOM 6982 C CA . ARG A 1 898 ? 8.716 27.956 6.545 1.00 82.94 898 ARG A CA 1
ATOM 6983 C C . ARG A 1 898 ? 7.897 28.086 7.821 1.00 82.94 898 ARG A C 1
ATOM 6985 O O . ARG A 1 898 ? 8.405 28.661 8.778 1.00 82.94 898 ARG A O 1
ATOM 6992 N N . VAL A 1 899 ? 6.645 27.634 7.810 1.00 79.75 899 VAL A N 1
ATOM 6993 C CA . VAL A 1 899 ? 5.691 27.879 8.901 1.00 79.75 899 VAL A CA 1
ATOM 6994 C C . VAL A 1 899 ? 5.202 26.579 9.524 1.00 79.75 899 VAL A C 1
ATOM 6996 O O . VAL A 1 899 ? 5.146 26.502 10.743 1.00 79.75 899 VAL A O 1
ATOM 6999 N N . VAL A 1 900 ? 4.892 25.556 8.721 1.00 83.00 900 VAL A N 1
ATOM 7000 C CA . VAL A 1 900 ? 4.341 24.289 9.231 1.00 83.00 900 VAL A CA 1
ATOM 7001 C C . VAL A 1 900 ? 5.450 23.357 9.710 1.00 83.00 900 VAL A C 1
ATOM 7003 O O . VAL A 1 900 ? 5.459 22.992 10.881 1.00 83.00 900 VAL A O 1
ATOM 7006 N N . VAL A 1 901 ? 6.428 23.030 8.859 1.00 86.31 901 VAL A N 1
ATOM 7007 C CA . VAL A 1 901 ? 7.525 22.098 9.193 1.00 86.31 901 VAL A CA 1
ATOM 7008 C C . VAL A 1 901 ? 8.277 22.476 10.484 1.00 86.31 901 VAL A C 1
ATOM 7010 O O . VAL A 1 901 ? 8.505 21.588 11.303 1.00 86.31 901 VAL A O 1
ATOM 7013 N N . PRO A 1 902 ? 8.598 23.759 10.760 1.00 87.25 902 PRO A N 1
ATOM 7014 C CA . PRO A 1 902 ? 9.305 24.139 11.987 1.00 87.25 902 PRO A CA 1
ATOM 7015 C C . PRO A 1 902 ? 8.516 23.969 13.296 1.00 87.25 902 PRO A C 1
ATOM 7017 O O . PRO A 1 902 ? 9.087 24.198 14.359 1.00 87.25 902 PRO A O 1
ATOM 7020 N N . THR A 1 903 ? 7.225 23.614 13.245 1.00 81.38 903 THR A N 1
ATOM 7021 C CA . THR A 1 903 ? 6.438 23.298 14.454 1.00 81.38 903 THR A CA 1
ATOM 7022 C C . THR A 1 903 ? 6.763 21.919 15.037 1.00 81.38 903 THR A C 1
ATOM 7024 O O . THR A 1 903 ? 6.481 21.680 16.208 1.00 81.38 903 THR A O 1
ATOM 7027 N N . CYS A 1 904 ? 7.409 21.044 14.261 1.00 82.88 904 CYS A N 1
ATOM 7028 C CA . CYS A 1 904 ? 7.921 19.755 14.722 1.00 82.88 904 CYS A CA 1
ATOM 7029 C C . CYS A 1 904 ? 9.094 19.954 15.712 1.00 82.88 904 CYS A C 1
ATOM 7031 O O . CYS A 1 904 ? 10.048 20.676 15.392 1.00 82.88 904 CYS A O 1
ATOM 7033 N N . PRO A 1 905 ? 9.059 19.344 16.915 1.00 80.25 905 PRO A N 1
ATOM 7034 C CA . PRO A 1 905 ? 10.144 19.438 17.889 1.00 80.25 905 PRO A CA 1
ATOM 7035 C C . PRO A 1 905 ? 11.500 18.959 17.348 1.00 80.25 905 PRO A C 1
ATOM 7037 O O . PRO A 1 905 ? 11.608 17.957 16.644 1.00 80.25 905 PRO A O 1
ATOM 7040 N N . ALA A 1 906 ? 12.578 19.658 17.719 1.00 77.50 906 ALA A N 1
ATOM 7041 C CA . ALA A 1 906 ? 13.921 19.326 17.250 1.00 77.50 906 ALA A CA 1
ATOM 7042 C C . ALA A 1 906 ? 14.361 17.922 17.707 1.00 77.50 906 ALA A C 1
ATOM 7044 O O . ALA A 1 906 ? 14.316 17.609 18.894 1.00 77.50 906 ALA A O 1
ATOM 7045 N N . GLY A 1 907 ? 14.864 17.113 16.769 1.00 75.69 907 GLY A N 1
ATOM 7046 C CA . GLY A 1 907 ? 15.357 15.756 17.034 1.00 75.69 907 GLY A CA 1
ATOM 7047 C C . GLY A 1 907 ? 14.337 14.641 16.788 1.00 75.69 907 GLY A C 1
ATOM 7048 O O . GLY A 1 907 ? 14.714 13.476 16.889 1.00 75.69 907 GLY A O 1
ATOM 7049 N N . HIS A 1 908 ? 13.098 14.984 16.426 1.00 77.19 908 HIS A N 1
ATOM 7050 C CA . HIS A 1 908 ? 12.075 14.038 15.979 1.00 77.19 908 HIS A CA 1
ATOM 7051 C C . HIS A 1 908 ? 11.989 14.001 14.448 1.00 77.19 908 HIS A C 1
ATOM 7053 O O . HIS A 1 908 ? 12.336 14.975 13.775 1.00 77.19 908 HIS A O 1
ATOM 7059 N N . SER A 1 909 ? 11.571 12.856 13.903 1.00 81.56 909 SER A N 1
ATOM 7060 C CA . SER A 1 909 ? 11.317 12.715 12.467 1.00 81.56 909 SER A CA 1
ATOM 7061 C C . SER A 1 909 ? 9.964 13.328 12.119 1.00 81.56 909 SER A C 1
ATOM 7063 O O . SER A 1 909 ? 9.045 13.286 12.932 1.00 81.56 909 SER A O 1
ATOM 7065 N N . LEU A 1 910 ? 9.815 13.884 10.916 1.00 80.69 910 LEU A N 1
ATOM 7066 C CA . LEU A 1 910 ? 8.565 14.541 10.515 1.00 80.69 910 LEU A CA 1
ATOM 7067 C C . LEU A 1 910 ? 7.372 13.574 10.475 1.00 80.69 910 LEU A C 1
ATOM 7069 O O . LEU A 1 910 ? 6.250 13.986 10.755 1.00 80.69 910 LEU A O 1
ATOM 7073 N N . ASP A 1 911 ? 7.625 12.305 10.170 1.00 75.31 911 ASP A N 1
ATOM 7074 C CA . ASP A 1 911 ? 6.658 11.205 10.138 1.00 75.31 911 ASP A CA 1
ATOM 7075 C C . ASP A 1 911 ? 6.502 10.480 11.486 1.00 75.31 911 ASP A C 1
ATOM 7077 O O . ASP A 1 911 ? 5.780 9.485 11.565 1.00 75.31 911 ASP A O 1
ATOM 7081 N N . SER A 1 912 ? 7.162 10.953 12.550 1.00 79.19 912 SER A N 1
ATOM 7082 C CA . SER A 1 912 ? 6.973 10.387 13.881 1.00 79.19 912 SER A CA 1
ATOM 7083 C C . SER A 1 912 ? 5.697 10.928 14.534 1.00 79.19 912 SER A C 1
ATOM 7085 O O . SER A 1 912 ? 5.243 12.031 14.200 1.00 79.19 912 SER A O 1
ATOM 7087 N N . PRO A 1 913 ? 5.116 10.192 15.496 1.00 72.75 913 PRO A N 1
ATOM 7088 C CA . PRO A 1 913 ? 3.913 10.642 16.191 1.00 72.75 913 PRO A CA 1
ATOM 7089 C C . PRO A 1 913 ? 4.101 11.912 17.028 1.00 72.75 913 PRO A C 1
ATOM 7091 O O . PRO A 1 913 ? 3.132 12.600 17.334 1.00 72.75 913 PRO A O 1
ATOM 7094 N N . GLU A 1 914 ? 5.342 12.250 17.393 1.00 77.56 914 GLU A N 1
ATOM 7095 C CA . GLU A 1 914 ? 5.668 13.510 18.070 1.00 77.56 914 GLU A CA 1
ATOM 7096 C C . GLU A 1 914 ? 5.684 14.725 17.122 1.00 77.56 914 GLU A C 1
ATOM 7098 O O . GLU A 1 914 ? 5.784 15.860 17.596 1.00 77.56 914 GLU A O 1
ATOM 7103 N N . CYS A 1 915 ? 5.583 14.501 15.805 1.00 79.69 915 CYS A N 1
ATOM 7104 C CA . CYS A 1 915 ? 5.469 15.537 14.781 1.00 79.69 915 CYS A CA 1
ATOM 7105 C C . CYS A 1 915 ? 4.161 15.411 13.987 1.00 79.69 915 CYS A C 1
ATOM 7107 O O . CYS A 1 915 ? 3.126 15.873 14.463 1.00 79.69 915 CYS A O 1
ATOM 7109 N N . PHE A 1 916 ? 4.184 14.849 12.775 1.00 83.31 916 PHE A N 1
ATOM 7110 C CA . PHE A 1 916 ? 3.019 14.829 11.880 1.00 83.31 916 PHE A CA 1
ATOM 7111 C C . PHE A 1 916 ? 2.565 13.414 11.489 1.00 83.31 916 PHE A C 1
ATOM 7113 O O . PHE A 1 916 ? 1.666 13.274 10.658 1.00 83.31 916 PHE A O 1
ATOM 7120 N N . GLY A 1 917 ? 3.178 12.381 12.074 1.00 79.38 917 GLY A N 1
ATOM 7121 C CA . GLY A 1 917 ? 2.843 10.985 11.823 1.00 79.38 917 GLY A CA 1
ATOM 7122 C C . GLY A 1 917 ? 1.545 10.555 12.501 1.00 79.38 917 GLY A C 1
ATOM 7123 O O . GLY A 1 917 ? 1.374 10.786 13.697 1.00 79.38 917 GLY A O 1
ATOM 7124 N N . THR A 1 918 ? 0.652 9.877 11.773 1.00 73.06 918 THR A N 1
ATOM 7125 C CA . THR A 1 918 ? -0.619 9.364 12.338 1.00 73.06 918 THR A CA 1
ATOM 7126 C C . THR A 1 918 ? -0.734 7.836 12.363 1.00 73.06 918 THR A C 1
ATOM 7128 O O . THR A 1 918 ? -1.754 7.285 12.775 1.00 73.06 918 THR A O 1
ATOM 7131 N N . HIS A 1 919 ? 0.318 7.118 11.956 1.00 71.75 919 HIS A N 1
ATOM 7132 C CA . HIS A 1 919 ? 0.262 5.662 11.728 1.00 71.75 919 HIS A CA 1
ATOM 7133 C C . HIS A 1 919 ? 0.696 4.805 12.906 1.00 71.75 919 HIS A C 1
ATOM 7135 O O . HIS A 1 919 ? 0.644 3.583 12.789 1.00 71.75 919 HIS A O 1
ATOM 7141 N N . ASP A 1 920 ? 1.118 5.395 14.027 1.00 70.94 920 ASP A N 1
ATOM 7142 C CA . ASP A 1 920 ? 1.364 4.623 15.242 1.00 70.94 920 ASP A CA 1
ATOM 7143 C C . ASP A 1 920 ? 0.048 4.444 16.018 1.00 70.94 920 ASP A C 1
ATOM 7145 O O . ASP A 1 920 ? -0.398 5.360 16.716 1.00 70.94 920 ASP A O 1
ATOM 7149 N N . PRO A 1 921 ? -0.597 3.263 15.944 1.00 61.47 921 PRO A N 1
ATOM 7150 C CA . PRO A 1 921 ? -1.853 3.030 16.641 1.00 61.47 921 PRO A CA 1
ATOM 7151 C C . PRO A 1 921 ? -1.669 3.017 18.161 1.00 61.47 921 PRO A C 1
ATOM 7153 O O . PRO A 1 921 ? -2.643 3.213 18.886 1.00 61.47 921 PRO A O 1
ATOM 7156 N N . THR A 1 922 ? -0.451 2.776 18.663 1.00 63.69 922 THR A N 1
ATOM 7157 C CA . THR A 1 922 ? -0.192 2.697 20.105 1.00 63.69 922 THR A CA 1
ATOM 7158 C C . THR A 1 922 ? -0.349 4.058 20.770 1.00 63.69 922 THR A C 1
ATOM 7160 O O . THR A 1 922 ? -0.878 4.132 21.883 1.00 63.69 922 THR A O 1
ATOM 7163 N N . VAL A 1 923 ? -0.049 5.128 20.029 1.00 62.03 923 VAL A N 1
ATOM 7164 C CA . VAL A 1 923 ? -0.240 6.521 20.443 1.00 62.03 923 VAL A CA 1
ATOM 7165 C C . VAL A 1 923 ? -1.713 6.779 20.741 1.00 62.03 923 VAL A C 1
ATOM 7167 O O . VAL A 1 923 ? -2.036 7.295 21.799 1.00 62.03 923 VAL A O 1
ATOM 7170 N N . TYR A 1 924 ? -2.645 6.291 19.927 1.00 62.72 924 TYR A N 1
ATOM 7171 C CA . TYR A 1 924 ? -4.082 6.501 20.154 1.00 62.72 924 TYR A CA 1
ATOM 7172 C C . TYR A 1 924 ? -4.705 5.589 21.222 1.00 62.72 924 TYR A C 1
ATOM 7174 O O . TYR A 1 924 ? -5.894 5.704 21.495 1.00 62.72 924 TYR A O 1
ATOM 7182 N N . THR A 1 925 ? -3.943 4.669 21.828 1.00 63.81 925 THR A N 1
ATOM 7183 C CA . THR A 1 925 ? -4.481 3.702 22.808 1.00 63.81 925 THR A CA 1
ATOM 7184 C C . THR A 1 925 ? -4.104 3.993 24.260 1.00 63.81 925 THR A C 1
ATOM 7186 O O . THR A 1 925 ? -4.715 3.411 25.159 1.00 63.81 925 THR A O 1
ATOM 7189 N N . ASP A 1 926 ? -3.143 4.883 24.515 1.00 61.59 926 ASP A N 1
ATOM 7190 C CA . ASP A 1 926 ? -2.702 5.225 25.873 1.00 61.59 926 ASP A CA 1
ATOM 7191 C C . ASP A 1 926 ? -3.560 6.345 26.491 1.00 61.59 926 ASP A C 1
ATOM 7193 O O . ASP A 1 926 ? -3.820 7.361 25.849 1.00 61.59 926 ASP A O 1
ATOM 7197 N N . VAL A 1 927 ? -3.976 6.161 27.746 1.00 57.75 927 VAL A N 1
ATOM 7198 C CA . VAL A 1 927 ? -4.745 7.130 28.548 1.00 57.75 927 VAL A CA 1
ATOM 7199 C C . VAL A 1 927 ? -3.857 8.112 29.332 1.00 57.75 927 VAL A C 1
ATOM 7201 O O . VAL A 1 927 ? -4.386 9.060 29.903 1.00 57.75 927 VAL A O 1
ATOM 7204 N N . PHE A 1 928 ? -2.532 7.903 29.392 1.00 51.28 928 PHE A N 1
ATOM 7205 C CA . PHE A 1 928 ? -1.610 8.686 30.239 1.00 51.28 928 PHE A CA 1
ATOM 7206 C C . PHE A 1 928 ? -0.690 9.658 29.490 1.00 51.28 928 PHE A C 1
ATOM 7208 O O . PHE A 1 928 ? 0.093 10.371 30.122 1.00 51.28 928 PHE A O 1
ATOM 7215 N N . ASP A 1 929 ? -0.776 9.711 28.165 1.00 48.56 929 ASP A N 1
ATOM 7216 C CA . ASP A 1 929 ? -0.021 10.670 27.364 1.00 48.56 929 ASP A CA 1
ATOM 7217 C C . ASP A 1 929 ? -0.890 11.906 27.080 1.00 48.56 929 ASP A C 1
ATOM 7219 O O . ASP A 1 929 ? -1.783 11.900 26.234 1.00 48.56 929 ASP A O 1
ATOM 7223 N N . PHE A 1 930 ? -0.625 12.958 27.860 1.00 46.50 930 PHE A N 1
ATOM 7224 C CA . PHE A 1 930 ? -1.322 14.249 27.862 1.00 46.50 930 PHE A CA 1
ATOM 7225 C C . PHE A 1 930 ? -0.805 15.230 26.792 1.00 46.50 930 PHE A C 1
ATOM 7227 O O . PHE A 1 930 ? -0.970 16.445 26.932 1.00 46.50 930 PHE A O 1
ATOM 7234 N N . SER A 1 931 ? -0.143 14.752 25.736 1.00 41.81 931 SER A N 1
ATOM 7235 C CA . SER A 1 931 ? 0.209 15.611 24.605 1.00 41.81 931 SER A CA 1
ATOM 7236 C C . SER A 1 931 ? -1.070 16.136 23.930 1.00 41.81 931 SER A C 1
ATOM 7238 O O . SER A 1 931 ? -1.921 15.380 23.468 1.00 41.81 931 SER A O 1
ATOM 7240 N N . LEU A 1 932 ? -1.213 17.466 23.900 1.00 40.34 932 LEU A N 1
ATOM 7241 C CA . LEU A 1 932 ? -2.349 18.243 23.366 1.00 40.34 932 LEU A CA 1
ATOM 7242 C C . LEU A 1 932 ? -2.661 18.004 21.867 1.00 40.34 932 LEU A C 1
ATOM 7244 O O . LEU A 1 932 ? -3.466 18.718 21.284 1.00 40.34 932 LEU A O 1
ATOM 7248 N N . THR A 1 933 ? -2.036 17.022 21.219 1.00 43.16 933 THR A N 1
ATOM 7249 C CA . THR A 1 933 ? -2.119 16.739 19.778 1.00 43.16 933 THR A CA 1
ATOM 7250 C C . THR A 1 933 ? -3.140 15.660 19.406 1.00 43.16 933 THR A C 1
ATOM 7252 O O . THR A 1 933 ? -3.253 15.293 18.237 1.00 43.16 933 THR A O 1
ATOM 7255 N N . ARG A 1 934 ? -3.923 15.140 20.358 1.00 51.41 934 ARG A N 1
ATOM 7256 C CA . ARG A 1 934 ? -4.827 14.006 20.110 1.00 51.41 934 ARG A CA 1
ATOM 7257 C C . ARG A 1 934 ? -6.254 14.479 19.847 1.00 51.41 934 ARG A C 1
ATOM 7259 O O . ARG A 1 934 ? -6.915 15.007 20.733 1.00 51.41 934 ARG A O 1
ATOM 7266 N N . THR A 1 935 ? -6.754 14.254 18.634 1.00 41.34 935 THR A N 1
ATOM 7267 C CA . THR A 1 935 ? -8.172 14.463 18.290 1.00 41.34 935 THR A CA 1
ATOM 7268 C C . THR A 1 935 ? -8.827 13.129 17.963 1.00 41.34 935 THR A C 1
ATOM 7270 O O . THR A 1 935 ? -8.338 12.378 17.124 1.00 41.34 935 THR A O 1
ATOM 7273 N N . TYR A 1 936 ? -9.939 12.854 18.645 1.00 39.03 936 TYR A N 1
ATOM 7274 C CA . TYR A 1 936 ? -10.895 11.808 18.298 1.00 39.03 936 TYR A CA 1
ATOM 7275 C C . TYR A 1 936 ? -12.015 12.455 17.486 1.00 39.03 936 TYR A C 1
ATOM 7277 O O . TYR A 1 936 ? -12.655 13.389 17.977 1.00 39.03 936 TYR A O 1
ATOM 7285 N N . VAL A 1 937 ? -12.250 11.954 16.273 1.00 29.52 937 VAL A N 1
ATOM 7286 C CA . VAL A 1 937 ? -13.502 12.155 15.529 1.00 29.52 937 VAL A CA 1
ATOM 7287 C C . VAL A 1 937 ? -14.059 10.795 15.161 1.00 29.52 937 VAL A C 1
ATOM 7289 O O . VAL A 1 937 ? -13.290 9.999 14.576 1.00 29.52 937 VAL A O 1
#

pLDDT: mean 72.39, std 15.72, range [23.12, 95.75]

Foldseek 3Di:
DDDDDPDPVVVVVLLVLLVVLLVQDPVSLVVNLVVQVVCVVVVNLAPQPSNVSSLCSLLPLVLQDDPVVLVVPQPLDDSSLVSNLSSLQSCLVGRLVRDAPVVCVVSVVSSVSSLVSCLVCVVSNPPVCVLLRNQSSLQSNLVHPNNVVLLPDQLSLLSLLLSLLVLLPDPDLQSSQVRLLRSLNNLLSNPVPALQALSSLQSNCVSQPNHLLSSLLSLLSSLQSLQDDDPPPHDPHSPFLVSLVSSLSVLVSSQNNQPPPDCDPFNDGPSLLSNLVNCSLLSLLLSLCSQLPPPHPNLPPPAPGNLVRNLSSLQSLLSQLLALSNLVCVLVNLVSQVVVSLLSSQLSDADRVSSLSCLWRRLQQLLLFLVSLVSVVVSCVVCVPPCSCVDPSLCPHPSNVSNVLSVVSSVVSNVLSVVLVPDDFQWDFALLLQVLDIDGPVQWDADPFQRPHTHNDPVSVVCCCVPNCCVVPRDGPPVPPDDDDDDDDDDDDDDDPPDPPDDDDDPVSVSSNLSVVVVLCVVCVPQHVLLQCLVVCVVCVVQPPKAWEFECADIDRGTDIHIGGCVDDPVVVVCVVPPVVVSLSVSSRSNLQQKHWYKYWGDNRPDTDIDIDIDGHNDSCSNVVSVVVVVPPDDDDFDDKDWDQPLADPQFAEEEEEQPADDDNCCQCPNPVNVVCNVRNYMYIYGYFEPYDQRDPDQKLRSVSCPCVDLVNRLVVVLVCQQDPQDPPPNVGDRHFPVHAYEYEYEECSLLSQVVSCVVPVRGHNYYDSHNYCVDDDPDPCVVCVCCCVVPDVVVSVLVVLVVVLVVLLVVVVDVVLVCLVCVLQVNNLAPDVVLVVVLLCLQQDDQFDHLDDHPVRDDDDDDDDDDDDDPSQQSNCVSVVSDGRPRSNVSSVCSVPPRQVSQDPPDGCCDPSHRNDPPVVVNIHSPDPPPRDDDD

Mean predicted aligned error: 20.92 Å

Nearest PDB structures (foldseek):
  7wab-assembly1_A  TM=7.866E-01  e=4.066E-08  Aspergillus niger
  8bbx-assembly2_B  TM=7.913E-01  e=1.769E-07  Aspergillus niger
  8e12-assembly1_C  TM=2.815E-01  e=5.303E+00  synthetic construct
  7fik-assembly1_O  TM=1.796E-01  e=1.044E+00  Xenopus laevis

Solvent-accessible surface area (backbone atoms only — not comparable to full-atom values): 53090 Å² total; per-residue (Å²): 138,89,89,78,95,80,51,70,66,54,53,54,48,49,50,50,32,42,52,40,23,30,72,65,36,62,71,30,39,55,52,48,41,55,52,45,53,56,35,55,76,68,74,54,73,83,64,39,73,85,50,45,63,29,48,59,51,48,36,38,60,89,64,62,77,55,74,73,61,55,68,77,42,86,60,84,65,47,75,56,58,58,43,28,51,54,44,52,53,43,44,51,78,63,32,54,94,51,58,53,74,81,56,46,71,74,47,43,65,29,53,47,49,51,53,52,49,52,59,78,44,46,86,78,57,67,57,97,59,54,69,64,50,56,46,53,48,54,33,58,54,55,74,40,94,56,37,69,62,56,70,70,37,88,64,46,53,15,50,54,29,32,49,50,54,52,34,77,65,46,87,50,69,62,61,24,46,60,34,56,32,31,54,41,55,38,48,51,60,56,56,80,66,61,52,70,41,50,71,57,42,49,29,34,21,46,28,38,71,63,34,67,62,42,37,30,47,52,54,30,50,47,51,39,58,75,53,43,94,73,64,92,90,54,79,79,69,56,78,49,44,70,44,58,41,38,55,52,52,48,48,51,24,42,16,54,28,72,18,81,88,45,63,34,96,76,80,44,28,63,52,56,53,46,23,58,78,57,46,36,58,36,29,51,32,44,32,45,40,47,46,47,30,82,89,32,90,56,50,78,53,71,86,65,58,64,53,60,26,56,49,50,53,36,39,54,48,29,69,41,34,58,29,58,72,29,52,77,47,49,62,52,25,40,76,43,37,38,63,51,34,51,50,39,42,41,54,75,38,91,83,56,72,33,59,23,43,32,31,44,58,29,56,43,64,44,62,78,39,71,70,43,41,56,53,53,59,48,42,51,62,76,44,69,84,46,67,55,78,72,31,70,55,28,73,70,34,87,44,36,57,32,44,47,56,36,49,54,52,50,52,52,48,47,49,51,52,57,49,53,77,74,58,81,83,55,70,39,64,27,64,20,39,91,68,60,48,62,44,47,48,88,69,42,46,59,42,87,61,55,59,74,53,34,17,72,44,71,67,41,48,54,48,21,49,74,76,51,65,52,60,83,68,59,54,65,73,66,87,79,81,67,91,70,80,82,76,80,83,81,76,94,82,81,96,69,94,73,74,98,68,93,69,79,77,51,75,66,46,59,49,49,54,50,52,51,51,49,51,52,44,65,74,33,33,73,86,45,51,46,47,43,49,51,53,50,40,69,76,35,75,83,49,78,49,54,31,38,38,35,34,42,66,57,77,71,65,59,61,49,76,46,67,44,44,66,87,76,39,76,64,44,71,73,41,73,84,38,74,70,53,60,55,50,53,56,41,29,65,49,31,68,61,30,34,49,45,32,35,40,35,34,67,48,66,95,46,76,44,77,44,86,45,80,43,80,48,90,61,49,54,66,48,54,50,55,56,49,59,74,66,65,83,74,91,90,85,74,72,88,61,56,76,40,60,90,43,46,44,96,89,36,37,38,37,41,30,45,34,51,78,59,86,63,74,60,38,41,66,76,30,75,53,12,53,48,18,53,77,56,23,10,30,26,36,38,44,76,29,73,76,26,93,85,26,58,94,52,93,38,47,42,72,74,54,42,70,69,71,42,69,71,52,51,40,47,51,53,56,51,43,43,51,65,43,77,52,90,97,43,84,91,58,84,54,28,39,56,84,28,51,32,32,31,32,13,55,37,66,18,3,15,46,30,47,49,37,35,68,77,38,52,83,44,34,69,42,54,48,50,45,77,35,52,78,66,92,61,92,76,59,64,69,70,49,45,57,52,56,73,72,40,63,61,71,58,41,54,30,52,51,50,49,51,52,49,48,50,47,44,59,70,66,66,42,65,68,60,50,49,51,52,28,48,64,34,66,43,64,69,44,86,46,66,65,40,46,53,51,58,73,33,25,68,60,46,63,100,54,72,56,98,49,75,18,64,88,65,63,69,98,67,92,80,86,82,88,89,72,88,49,83,58,21,51,74,59,7,78,73,50,88,61,44,64,46,65,56,46,40,61,57,20,50,45,37,49,71,61,52,58,70,70,40,54,90,93,61,53,62,46,32,72,85,44,54,24,78,81,60,66,68,68,67,26,54,78,82,70,82,64,90,68,78,63,88,129

InterPro domains:
  IPR002893 Zinc finger, MYND-type [PS50865] (432-474)
  IPR008758 Peptidase S28 [PF05577] (645-827)
  IPR029058 Alpha/Beta hydrolase fold [G3DSA:3.40.50.1820] (643-910)
  IPR029058 Alpha/Beta hydrolase fold [SSF53474] (645-783)

Organism: NCBI:txid1033008

Secondary structure (DSSP, 8-state):
-------HHHHHHHHHHHHHHHTT-HHHHHHHHHHHHHHHHTT--TTHHHHHHHHHHHT-GGGPPPHHHHHTT-SS--HHHHHHHHHHHHIIIIIGGGS-TTTHHHHHHHHHHHHHHHHHTHHHH--TTHHHHHHHHHHHHHTSTTHHHHHTSTTHHHHHHHHHHHHHT-S-HHHHHHHHHHHHHHHHHHHTT----HHHHHHHHHHHTSSHHHHHHHHHHHHHHHTSPPPTTS--TT--HHHHHHHHHHHHHHHHHHTSS---TTSS-HHHHHHHHTTHHHHHHHHHHHHH-TTSTTTTS-TTTSHHHHHHHHHHHHHHHTSTTGGGGHHHHHHTTHHHHHHHHHHH-S--HHHHHIIIIIGGGGGGSTTHHHHHHHHHHHHTT-GGGG-HHHHTSTTHHHHHHHHHHHHHHHHHHHHHHH----EEE-SSTTT--EEEGGGPEEPTTTSS-EESSHHHHHHHHHHSSHHHH-----TTSS---PPPPPPS---------S----HHHHHHHHHHHHHHHHHHIIIIIHHHHHHHHHH-TT--SEEEEEE-SSTTSSPEEEEEETTT-HHHHHHTT-HHHHHHHHHHHHTTSSEEEEEEEEEETTEEEEEEEEEE-SSTHHHHHHHHHTT-------PPPEEE-TT--TT--EEEEE-TT---THHHHTSHHHHHHHHHT-EEEEEPPTTSTT--SSSS--TTGGGG-SHHHHHHHHHHHHHH---TT-TTS---TTTS-EEEEEETHHHHHHHHHHHH-TTT--EEEEET---S--SS-HHHHHHHHHHS-HHHHHHHHHHHHHHHHHHHHT-HHHHHHHHHHHT-TT---HHHHHHHHHGGG--SS--SS--TTS-------------GGGGTTGGGTTTPPPSSHHHHHHHIIIIIGGGSPTTS-TTSTTTT----TTGGG-SS---TT----

Radius of gyration: 40.24 Å; Cα contacts (8 Å, |Δi|>4): 1204; chains: 1; bounding box: 118×80×115 Å

Sequence (937 aa):
MPPSLCNVSNAQKNQKIALAAAHGSEEALDRVDTILENASAAGNVTWAVPILPVFYANLDPAKIPSGAQLEETSTFAGGAVRLAFRSLSCFYRHTLTSVNKDTFPDLWPRLWSWIHFFDEYREVIQVEEVIGAHFLLMVSVCATDSWELIYSTPGFRRVVAAAWVATLQLDDPYLMTLGLDSLTACFNMLLETQCGDVAHAEEFIDGTGGCIVNLAQIVVAYITQVWSPRPADCPERGRTPALLGAVLDFVADIDTALGSDTMGRDGIGPFSTTLLHHGVIRALTLMAQFITHPGSGFANLPGQKTFQLLYKGYAFMDDTLSTAIGQLYIAEALQAGLLRVIVQSIVASKLNGALARICQMALPKCLLDYYDLRIVDAAFRDIEDMDELKDPAFLSAPEFEPWTNFSNLAHERIAIFKHYASKSPRLRGCDNAKCCKIADSALFKRCSSCRTAQYCSWECQRMDWRQGTHQKYCVSRNPLALGGSAPPLPSASSHTPSTYSGQMTRVRERQFMRALLTHDYHALKYNTILPEQVIFRGINPTCDPSFTLFDYTGSPGAARIEVQCALHSELMHRFHKNRFWCNAIARTLHSGGRIELHVMAVPEGRGTRYFLVPFYTQTGVVYDTLTEIAKRVDTDTIPMPELVAEFYRPGGPVFLVDSAIENYPTLLSTGVIGELAQNTSGISIILEHRYYGSSFPVSNLSADNMRLHTVDQALADTVDFVKTAEIPGHEGEDFAAPGRPWILYGVSVAGGNVSFTLKTDPDIIYGAISSSGIVQAFHGLPQFYYRVQQFGPQDCIASIENIVEKINTLLALKDAAAMVKLRTVFGLEDFLDIGDFGLTIAFPIGNALFYPVAGWQERNWDTALLLIQITAVDTVLASYTNNEPWKNPGNYADYIKRVVVPTCPAGHSLDSPECFGTHDPTVYTDVFDFSLTRTYV